Protein AF-A0AAN0S151-F1 (afdb_monomer_lite)

Secondary structure (DSSP, 8-state):
--TTTTTT--EEEEE-TTS-EEEEEEEE--TTSTT--EEEEEEEEE-TTS-EEEEE-HHHHHTT--SEEEEE-TTS-EEEEEETTTEEEEEEE-TTS-EEEEEEEE-TT---TT-EEEEEEE--TTS---EEEEEEEETTSPPEEEEEEEE----HHHHHTT-TTSEEEEEETTEEEEEEEE-TTS-EEEEEEEEBTTTTSTT------SS-HHHHHTTB-S--EEEEEEE-TTS-EEEEE-TTS-EEEEEE-TTS-EEEEEEE-TTS-EEEEEEEEEE-TTS-EEEEEETTS-EEEEEE-TTT--EEEEEEEE-TT-TT--EEEEEEEEEE-TT--EEEEEETTS--EEETTEEE-SEEEEEE-TT--EEEEEEEEETT--S--SSPPPPBSS---SGGGEEEEEEEEEE-TT--EEEEEEEETTTTEEEEEEEEEPSSSS-EEETTT-SSHHHHGGGB-TTSBBSEEETTEEEEE-TTS-EEEEEEE--TTSPPEEEEEEE-TTS-EEEEEEEEEETTEEEEEEEEEETTEEEEEEEETTEEEEEEEEEEES-TTSS-EEEEEEEE---TTS-TTEEEEEEE-TT--EEEEE-TTS-EEEEEEE-TTS-EEEEEES-HHHHTT--B-GGG-EE-TTSPEE-SS-EEETTTTEESB--TT-GGG-S-TTBSGGG-TTTEEESSSS-EEEHHHHHHHHHHHHHHHHHHHHHTTSGGGTTT-SSHHHHHHHHHHHHHHHHHHHPSPPHHHHHHHHHHHT--EEEEEEESS--EETTEEEEE-HHHHHHTT----GGGS-HHHHHHT--TTEEEEEEEETT-------TT-SEEEEEEGGGGTT-TTGGG-EEESS-TTSTTS--S-HHHHTTTS-HHHHHHHHH----SSGGGGEEETTTHHHHHHHHHHHHHTTS-HHHHHHHHT--SHHHHHHHHHHH---EEEEESEEEESSEEEEE------

Radius of gyration: 31.46 Å; chains: 1; bounding box: 88×95×75 Å

Organism: NCBI:txid158822

pLDDT: mean 91.07, std 9.54, range [28.38, 98.81]

Foldseek 3Di:
DPPLQQPPFDWDFDADPVRAGAWTWGWWDDPVGSVDIDIWIWGWDADPLRATAFTATRQQVVVVFTQWGFDADSVRHTQWIAGPQFGIKGWDADPVRHTAKIWGLAFSVGRQQFIKMKGWAFDDPVDPTHTAFIWIAGDVGDIATAKGFDADDDDPLCVVQVRHGHGQWIQHFFAIKGQPGADPLRAGFKIKDWGFVVSLDLVDTHGPDDDDVVVSVVRTDPDIWMKGFDADPNNHTAWIQGSQGKIKGFDADPVRATFFIWIADVVRDIFTQWPGWDADPLRHTAWTAGSLGKIWGWDADPVQRDTQWIWIWNPPPAPVHTATPWIWGFDADPVGATQKIATPSDDFAAEPNDTAGQMKGFDAISLRFTFKIKHKFFLQQADFDLDADAAAAPFDPHRHGMFMKMWGWDADSQRFTAKIWIDGPVSRRTDMWGWQAASRARQIDTVQVPVHNPCRCVQAGSRNFGQAPGVPWGWDADSLRATAKIFPADDVPDDTWMKGFDATNQQFTQKIWTWDDDPPWIKIWIWGDDVQWIWIWIDTHNRTQWTWIWGWADAQLPFIKIFIATPHNDDPPDDHRWIWTFDHDLLSFGAFIATSNRHTAWGWDADLLRGTRHTYGNDSVSSVPDQQGGSRFGQDPSSWTQQANWTDHSSSSWTSGFAPLAQPAHSRRTHDLSNRSVQWYDRHSHYIDRVSVVSVLVSLQVLQLVLQCLQCQAQQNPPQTRGLVSLAVLQVVLLVVLCVLQPPDDPLLVLLLVVLLPWWKKWKDAAADQQDDPLKGKFFFQVLCVVVVHDADPVPQDPNCCHHRSNRQWGKTFIATDPAPADQDDPRHFKMKIAGLVQCCPPSQLQSKKKQFAPLVPQQADDADLVLCVVQADPVLSVLNRPHGQDPGSSSRMHRPVCVSNSLSSSLSSSQVPGDPSSNCQQSVDDDSHSPRSSSNRRTGMMMIGGGMGMGNDMDMDGDDPPDD

InterPro domains:
  IPR022385 Rhs repeat-associated core [TIGR03696] (606-686)
  IPR041508 Toxin complex C-like repeat [PF18807] (430-472)
  IPR050708 Type VI secretion system VgrG/RHS [PTHR32305] (13-818)

Structure (mmCIF, N/CA/C/O backbone):
data_AF-A0AAN0S151-F1
#
_entry.id   AF-A0AAN0S151-F1
#
loop_
_atom_site.group_PDB
_atom_site.id
_atom_site.type_symbol
_atom_site.label_atom_id
_atom_site.label_alt_id
_atom_site.label_comp_id
_atom_site.label_asym_id
_atom_site.label_entity_id
_atom_site.label_seq_id
_atom_site.pdbx_PDB_ins_code
_atom_site.Cartn_x
_atom_site.Cartn_y
_atom_site.Cartn_z
_atom_site.occupancy
_atom_site.B_iso_or_equiv
_atom_site.auth_seq_id
_atom_site.auth_comp_id
_atom_site.auth_asym_id
_atom_site.auth_atom_id
_atom_site.pdbx_PDB_model_num
ATOM 1 N N . MET A 1 1 ? -12.070 -10.478 -29.473 1.00 49.94 1 MET A N 1
ATOM 2 C CA . MET A 1 1 ? -10.724 -9.866 -29.386 1.00 49.94 1 MET A CA 1
ATOM 3 C C . MET A 1 1 ? -9.960 -10.169 -30.658 1.00 49.94 1 MET A C 1
ATOM 5 O O . MET A 1 1 ? -9.960 -11.319 -31.079 1.00 49.94 1 MET A O 1
ATOM 9 N N . ASN A 1 2 ? -9.358 -9.164 -31.294 1.00 56.56 2 ASN A N 1
ATOM 10 C CA . ASN A 1 2 ? -8.598 -9.385 -32.519 1.00 56.56 2 ASN A CA 1
ATOM 11 C C . ASN A 1 2 ? -7.229 -9.981 -32.156 1.00 56.56 2 ASN A C 1
ATOM 13 O O . ASN A 1 2 ? -6.376 -9.272 -31.626 1.00 56.56 2 ASN A O 1
ATOM 17 N N . GLN A 1 3 ? -7.018 -11.280 -32.406 1.00 61.25 3 GLN A N 1
ATOM 18 C CA . GLN A 1 3 ? -5.728 -11.947 -32.161 1.00 61.25 3 GLN A CA 1
ATOM 19 C C . GLN A 1 3 ? -4.561 -11.237 -32.872 1.00 61.25 3 GLN A C 1
ATOM 21 O O . GLN A 1 3 ? -3.412 -11.365 -32.452 1.00 61.25 3 GLN A O 1
ATOM 26 N N . SER A 1 4 ? -4.846 -10.438 -33.908 1.00 78.25 4 SER A N 1
ATOM 27 C CA . SER A 1 4 ? -3.839 -9.628 -34.586 1.00 78.25 4 SER A CA 1
ATOM 28 C C . SER A 1 4 ? -3.209 -8.548 -33.695 1.00 78.25 4 SER A C 1
ATOM 30 O O . SER A 1 4 ? -2.043 -8.240 -33.912 1.00 78.25 4 SER A O 1
ATOM 32 N N . LEU A 1 5 ? -3.898 -8.005 -32.676 1.00 92.00 5 LEU A N 1
ATOM 33 C CA . LEU A 1 5 ? -3.388 -6.886 -31.861 1.00 92.00 5 LEU A CA 1
ATOM 34 C C . LEU A 1 5 ? -2.136 -7.267 -31.054 1.00 92.00 5 LEU A C 1
ATOM 36 O O . LEU A 1 5 ? -1.170 -6.515 -31.026 1.00 92.00 5 LEU A O 1
ATOM 40 N N . PHE A 1 6 ? -2.128 -8.453 -30.451 1.00 93.81 6 PHE A N 1
ATOM 41 C CA . PHE A 1 6 ? -1.025 -8.930 -29.603 1.00 93.81 6 PHE A CA 1
ATOM 42 C C . PHE A 1 6 ? -0.043 -9.845 -30.354 1.00 93.81 6 PHE A C 1
ATOM 44 O O . PHE A 1 6 ? 0.941 -10.338 -29.800 1.00 93.81 6 PHE A O 1
ATOM 51 N N . SER A 1 7 ? -0.304 -10.107 -31.638 1.00 93.56 7 SER A N 1
ATOM 52 C CA . SER A 1 7 ? 0.604 -10.891 -32.469 1.00 93.56 7 SER A CA 1
ATOM 53 C C . SER A 1 7 ? 1.933 -10.155 -32.632 1.00 93.56 7 SER A C 1
ATOM 55 O O . SER A 1 7 ? 1.964 -8.988 -33.043 1.00 93.56 7 SER A O 1
ATOM 57 N N . LYS A 1 8 ? 3.032 -10.860 -32.330 1.00 94.94 8 LYS A N 1
ATOM 58 C CA . LYS A 1 8 ? 4.410 -10.346 -32.381 1.00 94.94 8 LYS A CA 1
ATOM 59 C C . LYS A 1 8 ? 4.640 -9.114 -31.493 1.00 94.94 8 LYS A C 1
ATOM 61 O O . LYS A 1 8 ? 5.401 -8.231 -31.871 1.00 94.94 8 LYS A O 1
ATOM 66 N N . THR A 1 9 ? 4.029 -9.074 -30.307 1.00 94.69 9 THR A N 1
ATOM 67 C CA . THR A 1 9 ? 4.338 -8.064 -29.279 1.00 94.69 9 THR A CA 1
ATOM 68 C C . THR A 1 9 ? 4.950 -8.686 -28.011 1.00 94.69 9 THR A C 1
ATOM 70 O O . THR A 1 9 ? 4.350 -8.603 -26.938 1.00 94.69 9 THR A O 1
ATOM 73 N N . PRO A 1 10 ? 6.104 -9.383 -28.100 1.00 96.00 10 PRO A N 1
ATOM 74 C CA . PRO A 1 10 ? 6.757 -9.959 -26.926 1.00 96.00 10 PRO A CA 1
ATOM 75 C C . PRO A 1 10 ? 7.352 -8.874 -26.014 1.00 96.00 10 PRO A C 1
ATOM 77 O O . PRO A 1 10 ? 7.589 -7.748 -26.436 1.00 96.00 10 PRO A O 1
ATOM 80 N N . SER A 1 11 ? 7.663 -9.239 -24.772 1.00 92.56 11 SER A N 1
ATOM 81 C CA . SER A 1 11 ? 8.627 -8.492 -23.958 1.00 92.56 11 SER A CA 1
ATOM 82 C C . SER A 1 11 ? 9.990 -9.163 -24.115 1.00 92.56 11 SER A C 1
ATOM 84 O O . SER A 1 11 ? 10.084 -10.387 -23.984 1.00 92.56 11 SER A O 1
ATOM 86 N N . VAL A 1 12 ? 11.024 -8.394 -24.452 1.00 94.25 12 VAL A N 1
ATOM 87 C CA . VAL A 1 12 ? 12.365 -8.915 -24.753 1.00 94.25 12 VAL A CA 1
ATOM 88 C C . VAL A 1 12 ? 13.395 -8.248 -23.853 1.00 94.25 12 VAL A C 1
ATOM 90 O O . VAL A 1 12 ? 13.535 -7.028 -23.857 1.00 94.25 12 VAL A O 1
ATOM 93 N N . THR A 1 13 ? 14.169 -9.055 -23.131 1.00 95.25 13 THR A N 1
ATOM 94 C CA . THR A 1 13 ? 15.342 -8.591 -22.383 1.00 95.25 13 THR A CA 1
ATOM 95 C C . THR A 1 13 ? 16.601 -8.894 -23.186 1.00 95.25 13 THR A C 1
ATOM 97 O O . THR A 1 13 ? 16.861 -10.044 -23.536 1.00 95.25 13 THR A O 1
ATOM 100 N N . VAL A 1 14 ? 17.388 -7.861 -23.480 1.00 92.06 14 VAL A N 1
ATOM 101 C CA . VAL A 1 14 ? 18.674 -7.968 -24.178 1.00 92.06 14 VAL A CA 1
ATOM 102 C C . VAL A 1 14 ? 19.796 -7.887 -23.156 1.00 92.06 14 VAL A C 1
ATOM 104 O O . VAL A 1 14 ? 19.857 -6.934 -22.375 1.00 92.06 14 VAL A O 1
ATOM 107 N N . LEU A 1 15 ? 20.691 -8.871 -23.187 1.00 94.50 15 LEU A N 1
ATOM 108 C CA . LEU A 1 15 ? 21.815 -8.987 -22.261 1.00 94.50 15 LEU A CA 1
ATOM 109 C C . LEU A 1 15 ? 23.121 -8.486 -22.897 1.00 94.50 15 LEU A C 1
ATOM 111 O O . LEU A 1 15 ? 23.291 -8.570 -24.115 1.00 94.50 15 LEU A O 1
ATOM 115 N N . ASP A 1 16 ? 24.043 -7.977 -22.079 1.00 89.44 16 ASP A N 1
ATOM 116 C CA . ASP A 1 16 ? 25.441 -7.790 -22.481 1.00 89.44 16 ASP A CA 1
ATOM 117 C C . ASP A 1 16 ? 26.235 -9.110 -22.408 1.00 89.44 16 ASP A C 1
ATOM 119 O O . ASP A 1 16 ? 25.720 -10.166 -22.036 1.00 89.44 16 ASP A O 1
ATOM 123 N N . ASN A 1 17 ? 27.525 -9.056 -22.743 1.00 93.44 17 ASN A N 1
ATOM 124 C CA . ASN A 1 17 ? 28.439 -10.202 -22.680 1.00 93.44 17 ASN A CA 1
ATOM 125 C C . ASN A 1 17 ? 28.774 -10.673 -21.248 1.00 93.44 17 ASN A C 1
ATOM 127 O O . ASN A 1 17 ? 29.561 -11.604 -21.091 1.00 93.44 17 ASN A O 1
ATOM 131 N N . ARG A 1 18 ? 28.198 -10.046 -20.216 1.00 89.19 18 ARG A N 1
ATOM 132 C CA . ARG A 1 18 ? 28.325 -10.413 -18.798 1.00 89.19 18 ARG A CA 1
ATOM 133 C C . ARG A 1 18 ? 27.002 -10.924 -18.214 1.00 89.19 18 ARG A C 1
ATOM 135 O O . ARG A 1 18 ? 26.943 -11.217 -17.025 1.00 89.19 18 ARG A O 1
ATOM 142 N N . GLY A 1 19 ? 25.948 -11.033 -19.029 1.00 89.25 19 GLY A N 1
ATOM 143 C CA . GLY A 1 19 ? 24.621 -11.471 -18.592 1.00 89.25 19 GLY A CA 1
ATOM 144 C C . GLY A 1 19 ? 23.777 -10.376 -17.931 1.00 89.25 19 GLY A C 1
ATOM 145 O O . GLY A 1 19 ? 22.754 -10.688 -17.326 1.00 89.25 19 GLY A O 1
ATOM 146 N N . LEU A 1 20 ? 24.169 -9.102 -18.038 1.00 85.06 20 LEU A N 1
ATOM 147 C CA . LEU A 1 20 ? 23.431 -7.976 -17.461 1.00 85.06 20 LEU A CA 1
ATOM 148 C C . LEU A 1 20 ? 22.394 -7.438 -18.455 1.00 85.06 20 LEU A C 1
ATOM 150 O O . LEU A 1 20 ? 22.690 -7.262 -19.636 1.00 85.06 20 LEU A O 1
ATOM 154 N N . SER A 1 21 ? 21.182 -7.141 -17.979 1.00 92.94 21 SER A N 1
ATOM 155 C CA . SER A 1 21 ? 20.086 -6.589 -18.792 1.00 92.94 21 SER A CA 1
ATOM 156 C C . SER A 1 21 ? 20.398 -5.166 -19.252 1.00 92.94 21 SER A C 1
ATOM 158 O O . SER A 1 21 ? 20.270 -4.230 -18.481 1.00 92.94 21 SER A O 1
ATOM 160 N N . ILE A 1 22 ? 20.766 -4.962 -20.515 1.00 95.25 22 ILE A N 1
ATOM 161 C CA . ILE A 1 22 ? 21.084 -3.628 -21.058 1.00 95.25 22 ILE A CA 1
ATOM 162 C C . ILE A 1 22 ? 19.919 -2.978 -21.803 1.00 95.25 22 ILE A C 1
ATOM 164 O O . ILE A 1 22 ? 19.909 -1.756 -21.992 1.00 95.25 22 ILE A O 1
ATOM 168 N N . ARG A 1 23 ? 18.934 -3.768 -22.244 1.00 96.75 23 ARG A N 1
ATOM 169 C CA . ARG A 1 23 ? 17.694 -3.255 -22.838 1.00 96.75 23 ARG A CA 1
ATOM 170 C C . ARG A 1 23 ? 16.510 -4.114 -22.432 1.00 96.75 23 ARG A C 1
ATOM 172 O O . ARG A 1 23 ? 16.594 -5.335 -22.497 1.00 96.75 23 ARG A O 1
ATOM 179 N N . ASN A 1 24 ? 15.397 -3.460 -22.131 1.00 95.00 24 ASN A N 1
ATOM 180 C CA . ASN A 1 24 ? 14.082 -4.088 -22.118 1.00 95.00 24 ASN A CA 1
ATOM 181 C C . ASN A 1 24 ? 13.265 -3.482 -23.254 1.00 95.00 24 ASN A C 1
ATOM 183 O O . ASN A 1 24 ? 13.085 -2.265 -23.305 1.00 95.00 24 ASN A O 1
ATOM 187 N N . ILE A 1 25 ? 12.844 -4.330 -24.185 1.00 97.12 25 ILE A N 1
ATOM 188 C CA . ILE A 1 25 ? 12.118 -3.949 -25.391 1.00 97.12 25 ILE A CA 1
ATOM 189 C C . ILE A 1 25 ? 10.674 -4.416 -25.242 1.00 97.12 25 ILE A C 1
ATOM 191 O O . ILE A 1 25 ? 10.410 -5.590 -24.974 1.00 97.12 25 ILE A O 1
ATOM 195 N N . GLU A 1 26 ? 9.751 -3.485 -25.431 1.00 97.06 26 GLU A N 1
ATOM 196 C CA . GLU A 1 26 ? 8.318 -3.727 -25.493 1.00 97.06 26 GLU A CA 1
ATOM 197 C C . GLU A 1 26 ? 7.779 -3.231 -26.839 1.00 97.06 26 GLU A C 1
ATOM 199 O O . GLU A 1 26 ? 8.254 -2.236 -27.383 1.00 97.06 26 GLU A O 1
ATOM 204 N N . TYR A 1 27 ? 6.773 -3.910 -27.383 1.00 97.50 27 TYR A N 1
ATOM 205 C CA . TYR A 1 27 ? 6.171 -3.553 -28.667 1.00 97.50 27 TYR A CA 1
ATOM 206 C C . TYR A 1 27 ? 4.757 -3.036 -28.438 1.00 97.50 27 TYR A C 1
ATOM 208 O O . TYR A 1 27 ? 3.852 -3.803 -28.098 1.00 97.50 27 TYR A O 1
ATOM 216 N N . HIS A 1 28 ? 4.576 -1.731 -28.615 1.00 97.56 28 HIS A N 1
ATOM 217 C CA . HIS A 1 28 ? 3.313 -1.035 -28.424 1.00 97.56 28 HIS A CA 1
ATOM 218 C C . HIS A 1 28 ? 2.495 -1.004 -29.721 1.00 97.56 28 HIS A C 1
ATOM 220 O O . HIS A 1 28 ? 2.986 -0.607 -30.776 1.00 97.56 28 HIS A O 1
ATOM 226 N N . ARG A 1 29 ? 1.219 -1.372 -29.632 1.00 97.44 29 ARG A N 1
ATOM 227 C CA . ARG A 1 29 ? 0.235 -1.298 -30.709 1.00 97.44 29 ARG A CA 1
ATOM 228 C C . ARG A 1 29 ? -1.111 -0.901 -30.119 1.00 97.44 29 ARG A C 1
ATOM 230 O O . ARG A 1 29 ? -1.569 -1.515 -29.155 1.00 97.44 29 ARG A O 1
ATOM 237 N N . HIS A 1 30 ? -1.737 0.108 -30.712 1.00 96.94 30 HIS A N 1
ATOM 238 C CA . HIS A 1 30 ? -3.054 0.589 -30.306 1.00 96.94 30 HIS A CA 1
ATOM 239 C C . HIS A 1 30 ? -4.153 -0.151 -31.095 1.00 96.94 30 HIS A C 1
ATOM 241 O O . HIS A 1 30 ? -3.960 -0.399 -32.289 1.00 96.94 30 HIS A O 1
ATOM 247 N N . PRO A 1 31 ? -5.305 -0.502 -30.490 1.00 95.69 31 PRO A N 1
ATOM 248 C CA . PRO A 1 31 ? -6.396 -1.188 -31.192 1.00 95.69 31 PRO A CA 1
ATOM 249 C C . PRO A 1 31 ? -6.951 -0.410 -32.394 1.00 95.69 31 PRO A C 1
ATOM 251 O O . PRO A 1 31 ? -7.326 -1.038 -33.380 1.00 95.69 31 PRO A O 1
ATOM 254 N N . ASP A 1 32 ? -6.943 0.926 -32.348 1.00 94.38 32 ASP A N 1
ATOM 255 C CA . ASP A 1 32 ? -7.382 1.778 -33.471 1.00 94.38 32 ASP A CA 1
ATOM 256 C C . ASP A 1 32 ? -6.377 1.821 -34.637 1.00 94.38 32 ASP A C 1
ATOM 258 O O . ASP A 1 32 ? -6.736 2.174 -35.758 1.00 94.38 32 ASP A O 1
ATOM 262 N N . THR A 1 33 ? -5.111 1.457 -34.401 1.00 93.25 33 THR A N 1
ATOM 263 C CA . THR A 1 33 ? -4.047 1.421 -35.419 1.00 93.25 33 THR A CA 1
ATOM 264 C C . THR A 1 33 ? -3.310 0.074 -35.399 1.00 93.25 33 THR A C 1
ATOM 266 O O . THR A 1 33 ? -2.092 0.014 -35.211 1.00 93.25 33 THR A O 1
ATOM 269 N N . PRO A 1 34 ? -4.016 -1.050 -35.638 1.00 91.19 34 PRO A N 1
ATOM 270 C CA . PRO A 1 34 ? -3.492 -2.400 -35.417 1.00 91.19 34 PRO A CA 1
ATOM 271 C C . PRO A 1 34 ? -2.396 -2.816 -36.417 1.00 91.19 34 PRO A C 1
ATOM 273 O O . PRO A 1 34 ? -1.811 -3.889 -36.291 1.00 91.19 34 PRO A O 1
ATOM 276 N N . THR A 1 35 ? -2.107 -1.994 -37.425 1.00 90.88 35 THR A N 1
ATOM 277 C CA . THR A 1 35 ? -1.014 -2.202 -38.385 1.00 90.8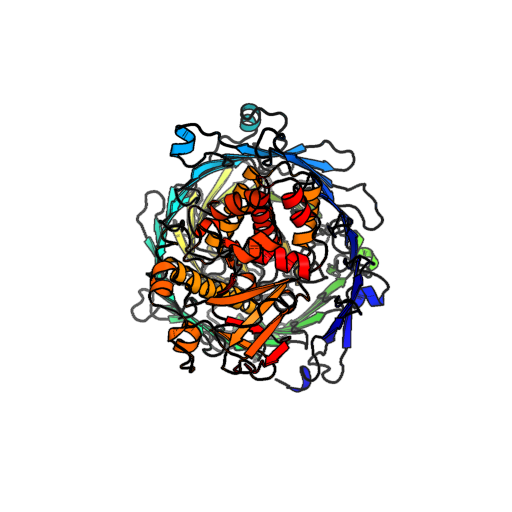8 35 THR A CA 1
ATOM 278 C C . THR A 1 35 ? 0.277 -1.485 -37.987 1.00 90.88 35 THR A C 1
ATOM 280 O O . THR A 1 35 ? 1.332 -1.790 -38.537 1.00 90.88 35 THR A O 1
ATOM 283 N N . THR A 1 36 ? 0.224 -0.554 -37.030 1.00 94.25 36 THR A N 1
ATOM 284 C CA . THR A 1 36 ? 1.372 0.254 -36.602 1.00 94.25 36 THR A CA 1
ATOM 285 C C . THR A 1 36 ? 1.908 -0.274 -35.279 1.00 94.25 36 THR A C 1
ATOM 287 O O . THR A 1 36 ? 1.196 -0.298 -34.282 1.00 94.25 36 THR A O 1
ATOM 290 N N . THR A 1 37 ? 3.173 -0.695 -35.255 1.00 96.50 37 THR A N 1
ATOM 291 C CA . THR A 1 37 ? 3.836 -1.168 -34.030 1.00 96.50 37 THR A CA 1
ATOM 292 C C . THR A 1 37 ? 5.001 -0.248 -33.701 1.00 96.50 37 THR A C 1
ATOM 294 O O . THR A 1 37 ? 5.892 -0.082 -34.528 1.00 96.50 37 THR A O 1
ATOM 297 N N . ASP A 1 38 ? 4.981 0.338 -32.508 1.00 96.38 38 ASP A N 1
ATOM 298 C CA . ASP A 1 38 ? 6.053 1.173 -31.969 1.00 96.38 38 ASP A CA 1
ATOM 299 C C . ASP A 1 38 ? 6.969 0.329 -31.072 1.00 96.38 38 ASP A C 1
ATOM 301 O O . ASP A 1 38 ? 6.501 -0.366 -30.166 1.00 96.38 38 ASP A O 1
ATOM 305 N N . GLU A 1 39 ? 8.273 0.371 -31.331 1.00 97.62 39 GLU A N 1
ATOM 306 C CA . GLU A 1 39 ? 9.276 -0.330 -30.531 1.00 97.62 39 GLU A CA 1
ATOM 307 C C . GLU A 1 39 ? 9.744 0.575 -29.385 1.00 97.62 39 GLU A C 1
ATOM 309 O O . GLU A 1 39 ? 10.387 1.607 -29.587 1.00 97.62 39 GLU A O 1
ATOM 314 N N . ARG A 1 40 ? 9.438 0.173 -28.152 1.00 97.31 40 ARG A N 1
ATOM 315 C CA . ARG A 1 40 ? 9.747 0.921 -26.934 1.00 97.31 40 ARG A CA 1
ATOM 316 C C . ARG A 1 40 ? 10.913 0.273 -26.206 1.00 97.31 40 ARG A C 1
ATOM 318 O O . ARG A 1 40 ? 10.785 -0.807 -25.639 1.00 97.31 40 ARG A O 1
ATOM 325 N N . ILE A 1 41 ? 12.058 0.950 -26.208 1.00 97.94 41 ILE A N 1
ATOM 326 C CA . ILE A 1 41 ? 13.301 0.436 -25.628 1.00 97.94 41 ILE A CA 1
ATOM 327 C C . ILE A 1 41 ? 13.643 1.210 -24.356 1.00 97.94 41 ILE A C 1
ATOM 329 O O . ILE A 1 41 ? 14.039 2.371 -24.420 1.00 97.94 41 ILE A O 1
ATOM 333 N N . THR A 1 42 ? 13.559 0.539 -23.211 1.00 97.44 42 THR A N 1
ATOM 334 C CA . THR A 1 42 ? 14.163 1.010 -21.959 1.00 97.44 42 THR A CA 1
ATOM 335 C C . THR A 1 42 ? 15.634 0.610 -21.946 1.00 97.44 42 THR A C 1
ATOM 337 O O . THR A 1 42 ? 15.947 -0.567 -22.139 1.00 97.44 42 THR A O 1
ATOM 340 N N . ARG A 1 43 ? 16.549 1.557 -21.720 1.00 97.94 43 ARG A N 1
ATOM 341 C CA . ARG A 1 43 ? 18.003 1.315 -21.757 1.00 97.94 43 ARG A CA 1
ATOM 342 C C . ARG A 1 43 ? 18.623 1.365 -20.370 1.00 97.94 43 ARG A C 1
ATOM 344 O O . ARG A 1 43 ? 18.303 2.238 -19.567 1.00 97.94 43 ARG A O 1
ATOM 351 N N . GLN A 1 44 ? 19.555 0.451 -20.127 1.00 97.00 44 GLN A N 1
ATOM 352 C CA . GLN A 1 44 ? 20.307 0.321 -18.883 1.00 97.00 44 GLN A CA 1
ATOM 353 C C . GLN A 1 44 ? 21.807 0.294 -19.193 1.00 97.00 44 GLN A C 1
ATOM 355 O O . GLN A 1 44 ? 22.239 -0.266 -20.203 1.00 97.00 44 GLN A O 1
ATOM 360 N N . ARG A 1 45 ? 22.616 0.938 -18.349 1.00 96.81 45 ARG A N 1
ATOM 361 C CA . ARG A 1 45 ? 24.083 0.919 -18.448 1.00 96.81 45 ARG A CA 1
ATOM 362 C C . ARG A 1 45 ? 24.694 0.511 -17.122 1.00 96.81 45 ARG A C 1
ATOM 364 O O . ARG A 1 45 ? 24.169 0.868 -16.073 1.00 96.81 45 ARG A O 1
ATOM 371 N N . TYR A 1 46 ? 25.827 -0.177 -17.197 1.00 96.50 46 TYR A N 1
ATOM 372 C CA . TYR A 1 46 ? 26.541 -0.708 -16.043 1.00 96.50 46 TYR A CA 1
ATOM 373 C C . TYR A 1 46 ? 28.000 -0.260 -16.062 1.00 96.50 46 TYR A C 1
ATOM 375 O O . TYR A 1 46 ? 28.576 -0.063 -17.134 1.00 96.50 46 TYR A O 1
ATOM 383 N N . ASN A 1 47 ? 28.606 -0.117 -14.887 1.00 93.19 47 ASN A N 1
ATOM 384 C CA . ASN A 1 47 ? 30.042 0.136 -14.752 1.00 93.19 47 ASN A CA 1
ATOM 385 C C . ASN A 1 47 ? 30.869 -1.159 -14.971 1.00 93.19 47 ASN A C 1
ATOM 387 O O . ASN A 1 47 ? 30.293 -2.241 -15.153 1.00 93.19 47 ASN A O 1
ATOM 391 N N . PRO A 1 48 ? 32.218 -1.088 -14.958 1.00 94.19 48 PRO A N 1
ATOM 392 C CA . PRO A 1 48 ? 33.071 -2.277 -15.058 1.00 94.19 48 PRO A CA 1
ATOM 393 C C . PRO A 1 48 ? 32.826 -3.319 -13.956 1.00 94.19 48 PRO A C 1
ATOM 395 O O . PRO A 1 48 ? 32.914 -4.510 -14.235 1.00 94.19 48 PRO A O 1
ATOM 398 N N . GLY A 1 49 ? 32.439 -2.883 -12.749 1.00 88.81 49 GLY A N 1
ATOM 399 C CA . GLY A 1 49 ? 32.070 -3.753 -11.624 1.00 88.81 49 GLY A CA 1
ATOM 400 C C . GLY A 1 49 ? 30.712 -4.456 -11.766 1.00 88.81 49 GLY A C 1
ATOM 401 O O . GLY A 1 49 ? 30.360 -5.261 -10.915 1.00 88.81 49 GLY A O 1
ATOM 402 N N . GLY A 1 50 ? 29.953 -4.178 -12.832 1.00 92.44 50 GLY A N 1
ATOM 403 C CA . GLY A 1 50 ? 28.652 -4.802 -13.090 1.00 92.44 50 GLY A CA 1
ATOM 404 C C . GLY A 1 50 ? 27.471 -4.142 -12.374 1.00 92.44 50 GLY A C 1
ATOM 405 O O . GLY A 1 50 ? 26.370 -4.683 -12.401 1.00 92.44 50 GLY A O 1
ATOM 406 N N . PHE A 1 51 ? 27.659 -2.962 -11.775 1.00 93.94 51 PHE A N 1
ATOM 407 C CA . PHE A 1 51 ? 26.594 -2.222 -11.094 1.00 93.94 51 PHE A CA 1
ATOM 408 C C . PHE A 1 51 ? 25.912 -1.223 -12.029 1.00 93.94 51 PHE A C 1
ATOM 410 O O . PHE A 1 51 ? 26.567 -0.587 -12.860 1.00 93.94 51 PHE A O 1
ATOM 417 N N . LEU A 1 52 ? 24.588 -1.099 -11.901 1.00 93.25 52 LEU A N 1
ATOM 418 C CA . LEU A 1 52 ? 23.760 -0.211 -12.717 1.00 93.25 52 LEU A CA 1
ATOM 419 C C . LEU A 1 52 ? 24.160 1.248 -12.471 1.00 93.25 52 LEU A C 1
ATOM 421 O O . LEU A 1 52 ? 24.163 1.707 -11.336 1.00 93.25 52 LEU A O 1
ATOM 425 N N . THR A 1 53 ? 24.461 1.991 -13.533 1.00 96.44 53 THR A N 1
ATOM 426 C CA . THR A 1 53 ? 24.848 3.409 -13.465 1.00 96.44 53 THR A CA 1
ATOM 427 C C . THR A 1 53 ? 23.841 4.338 -14.106 1.00 96.44 53 THR A C 1
ATOM 429 O O . THR A 1 53 ? 23.785 5.504 -13.731 1.00 96.44 53 THR A O 1
ATOM 432 N N . ARG A 1 54 ? 23.052 3.864 -15.075 1.00 97.12 54 ARG A N 1
ATOM 433 C CA . ARG A 1 54 ? 22.083 4.697 -15.794 1.00 97.12 54 ARG A CA 1
ATOM 434 C C . ARG A 1 54 ? 20.877 3.879 -16.228 1.00 97.12 54 ARG A C 1
ATOM 436 O O . ARG A 1 54 ? 21.051 2.761 -16.707 1.00 97.12 54 ARG A O 1
ATOM 443 N N . SER A 1 55 ? 19.685 4.456 -16.112 1.00 97.44 55 SER A N 1
ATOM 444 C CA . SER A 1 55 ? 18.446 3.922 -16.693 1.00 97.44 55 SER A CA 1
ATOM 445 C C . SER A 1 55 ? 17.658 5.021 -17.396 1.00 97.44 55 SER A C 1
ATOM 447 O O . SER A 1 55 ? 17.550 6.129 -16.869 1.00 97.44 55 SER A O 1
ATOM 449 N N . ALA A 1 56 ? 17.110 4.720 -18.571 1.00 98.12 56 ALA A N 1
ATOM 450 C CA . ALA A 1 56 ? 16.314 5.654 -19.360 1.00 98.12 56 ALA A CA 1
ATOM 451 C C . ALA A 1 56 ? 15.102 4.956 -19.992 1.00 98.12 56 ALA A C 1
ATOM 453 O O . ALA A 1 56 ? 15.242 3.885 -20.586 1.00 98.12 56 ALA A O 1
ATOM 454 N N . ASP A 1 57 ? 13.928 5.566 -19.852 1.00 97.88 57 ASP A N 1
ATOM 455 C CA . ASP A 1 57 ? 12.703 5.181 -20.539 1.00 97.88 57 ASP A CA 1
ATOM 456 C C . ASP A 1 57 ? 12.784 5.554 -22.035 1.00 97.88 57 ASP A C 1
ATOM 458 O O . ASP A 1 57 ? 13.624 6.374 -22.425 1.00 97.88 57 ASP A O 1
ATOM 462 N N . PRO A 1 58 ? 11.933 4.970 -22.897 1.00 98.12 58 PRO A N 1
ATOM 463 C CA . PRO A 1 58 ? 12.020 5.180 -24.341 1.00 98.12 58 PRO A CA 1
ATOM 464 C C . PRO A 1 58 ? 11.870 6.645 -24.783 1.00 98.12 58 PRO A C 1
ATOM 466 O O . PRO A 1 58 ? 12.414 7.029 -25.820 1.00 98.12 58 PRO A O 1
ATOM 469 N N . ARG A 1 59 ? 11.125 7.469 -24.033 1.00 98.25 59 ARG A N 1
ATOM 470 C CA . ARG A 1 59 ? 10.878 8.879 -24.359 1.00 98.25 59 ARG A CA 1
ATOM 471 C C . ARG A 1 59 ? 12.093 9.732 -24.009 1.00 98.25 59 ARG A C 1
ATOM 473 O O . ARG A 1 59 ? 12.569 10.478 -24.862 1.00 98.25 59 ARG A O 1
ATOM 480 N N . LEU A 1 60 ? 12.604 9.603 -22.787 1.00 97.88 60 LEU A N 1
ATOM 481 C CA . LEU A 1 60 ? 13.752 10.383 -22.326 1.00 97.88 60 LEU A CA 1
ATOM 482 C C . LEU A 1 60 ? 15.053 9.939 -22.993 1.00 97.88 60 LEU A C 1
ATOM 484 O O . LEU A 1 60 ? 15.876 10.787 -23.328 1.00 97.88 60 LEU A O 1
ATOM 488 N N . ASP A 1 61 ? 15.219 8.647 -23.280 1.00 97.19 61 ASP A N 1
ATOM 489 C CA . ASP A 1 61 ? 16.383 8.163 -24.026 1.00 97.19 61 ASP A CA 1
ATOM 490 C C . ASP A 1 61 ? 16.439 8.744 -25.447 1.00 97.19 61 ASP A C 1
ATOM 492 O O . ASP A 1 61 ? 17.499 9.185 -25.892 1.00 97.19 61 ASP A O 1
ATOM 496 N N . LYS A 1 62 ? 15.288 8.841 -26.135 1.00 96.19 62 LYS A N 1
ATOM 497 C CA . LYS A 1 62 ? 15.188 9.495 -27.452 1.00 96.19 62 LYS A CA 1
ATOM 498 C C . LYS A 1 62 ? 15.548 10.984 -27.392 1.00 96.19 62 LYS A C 1
ATOM 500 O O . LYS A 1 62 ? 16.071 11.515 -28.367 1.00 96.19 62 LYS A O 1
ATOM 505 N N . ALA A 1 63 ? 15.308 11.637 -26.255 1.00 96.00 63 ALA A N 1
ATOM 506 C CA . ALA A 1 63 ? 15.727 13.012 -25.985 1.00 96.00 63 ALA A CA 1
ATOM 507 C C . ALA A 1 63 ? 17.195 13.129 -25.508 1.00 96.00 63 ALA A C 1
ATOM 509 O O . ALA A 1 63 ? 17.655 14.224 -25.196 1.00 96.00 63 ALA A O 1
ATOM 510 N N . GLY A 1 64 ? 17.944 12.022 -25.428 1.00 96.38 64 GLY A N 1
ATOM 511 C CA . GLY A 1 64 ? 19.325 11.991 -24.933 1.00 96.38 64 GLY A CA 1
ATOM 512 C C . GLY A 1 64 ? 19.459 12.034 -23.404 1.00 96.38 64 GLY A C 1
ATOM 513 O O . GLY A 1 64 ? 20.577 12.022 -22.881 1.00 96.38 64 GLY A O 1
ATOM 514 N N . LEU A 1 65 ? 18.344 12.027 -22.674 1.00 96.25 65 LEU A N 1
ATOM 515 C CA . LEU A 1 65 ? 18.264 12.143 -21.219 1.00 96.25 65 LEU A CA 1
ATOM 516 C C . LEU A 1 65 ? 18.233 10.768 -20.534 1.00 96.25 65 LEU A C 1
ATOM 518 O O . LEU A 1 65 ? 18.218 9.718 -21.174 1.00 96.25 65 LEU A O 1
ATOM 522 N N . ALA A 1 66 ? 18.326 10.741 -19.207 1.00 96.25 66 ALA A N 1
ATOM 523 C CA . ALA A 1 66 ? 18.123 9.528 -18.414 1.00 96.25 66 ALA A CA 1
ATOM 524 C C . ALA A 1 66 ? 17.167 9.797 -17.271 1.00 96.25 66 ALA A C 1
ATOM 526 O O . ALA A 1 66 ? 17.242 10.857 -16.664 1.00 96.25 66 ALA A O 1
ATOM 527 N N . ASN A 1 67 ? 16.358 8.798 -16.932 1.00 97.88 67 ASN A N 1
ATOM 528 C CA . ASN A 1 67 ? 15.507 8.849 -15.754 1.00 97.88 67 ASN A CA 1
ATOM 529 C C . ASN A 1 67 ? 16.345 8.831 -14.487 1.00 97.88 67 ASN A C 1
ATOM 531 O O . ASN A 1 67 ? 16.076 9.617 -13.591 1.00 97.88 67 ASN A O 1
ATOM 535 N N . PHE A 1 68 ? 17.342 7.940 -14.429 1.00 97.19 68 PHE A N 1
ATOM 536 C CA . PHE A 1 68 ? 18.186 7.752 -13.256 1.00 97.19 68 PHE A CA 1
ATOM 537 C C . PHE A 1 68 ? 19.659 7.621 -13.609 1.00 97.19 68 PHE A C 1
ATOM 539 O O . PHE A 1 68 ? 20.020 6.958 -14.585 1.00 97.19 68 PHE A O 1
ATOM 546 N N . THR A 1 69 ? 20.497 8.191 -12.746 1.00 97.06 69 THR A N 1
ATOM 547 C CA . THR A 1 69 ? 21.941 7.962 -12.691 1.00 97.06 69 THR A CA 1
ATOM 548 C C . THR A 1 69 ? 22.343 7.562 -11.274 1.00 97.06 69 THR A C 1
ATOM 550 O O . THR A 1 69 ? 21.890 8.176 -10.309 1.00 97.06 69 THR A O 1
ATOM 553 N N . TYR A 1 70 ? 23.208 6.559 -11.143 1.00 96.25 70 TYR A N 1
ATOM 554 C CA . TYR A 1 70 ? 23.635 6.011 -9.857 1.00 96.25 70 TYR A CA 1
ATOM 555 C C . TYR A 1 70 ? 25.150 6.090 -9.692 1.00 96.25 70 TYR A C 1
ATOM 557 O O . TYR A 1 70 ? 25.907 5.859 -10.638 1.00 96.25 70 TYR A O 1
ATOM 565 N N . ILE A 1 71 ? 25.582 6.376 -8.467 1.00 96.56 71 ILE A N 1
ATOM 566 C CA . ILE A 1 71 ? 26.958 6.186 -8.008 1.00 96.56 71 ILE A CA 1
ATOM 567 C C . ILE A 1 71 ? 26.914 5.190 -6.860 1.00 96.56 71 ILE A C 1
ATOM 569 O O . ILE A 1 71 ? 26.166 5.387 -5.900 1.00 96.56 71 ILE A O 1
ATOM 573 N N . THR A 1 72 ? 27.719 4.139 -6.965 1.00 95.25 72 THR A N 1
ATOM 574 C CA . THR A 1 72 ? 27.826 3.094 -5.950 1.00 95.25 72 THR A CA 1
ATOM 575 C C . THR A 1 72 ? 29.163 3.160 -5.226 1.00 95.25 72 THR A C 1
ATOM 577 O O . THR A 1 72 ? 30.127 3.734 -5.738 1.00 95.25 72 THR A O 1
ATOM 580 N N . ASP A 1 73 ? 29.238 2.530 -4.059 1.00 91.31 73 ASP A N 1
ATOM 581 C CA . ASP A 1 73 ? 30.516 2.096 -3.504 1.00 91.31 73 ASP A CA 1
ATOM 582 C C . ASP A 1 73 ? 31.092 0.912 -4.315 1.00 91.31 73 ASP A C 1
ATOM 584 O O . ASP A 1 73 ? 30.534 0.482 -5.334 1.00 91.31 73 ASP A O 1
ATOM 588 N N . LEU A 1 74 ? 32.233 0.383 -3.867 1.00 93.44 74 LEU A N 1
ATOM 589 C CA . LEU A 1 74 ? 32.899 -0.755 -4.509 1.00 93.44 74 LEU A CA 1
ATOM 590 C C . LEU A 1 74 ? 32.140 -2.083 -4.341 1.00 93.44 74 LEU A C 1
ATOM 592 O O . LEU A 1 74 ? 32.400 -3.019 -5.094 1.00 93.44 74 LEU A O 1
ATOM 596 N N . ALA A 1 75 ? 31.222 -2.170 -3.375 1.00 88.69 75 ALA A N 1
ATOM 597 C CA . ALA A 1 75 ? 30.384 -3.340 -3.124 1.00 88.69 75 ALA A CA 1
ATOM 598 C C . ALA A 1 75 ? 29.046 -3.289 -3.886 1.00 88.69 75 ALA A C 1
ATOM 600 O O . ALA A 1 75 ? 28.318 -4.279 -3.908 1.00 88.69 75 ALA A O 1
ATOM 601 N N . GLY A 1 76 ? 28.735 -2.161 -4.534 1.00 87.38 76 GLY A N 1
ATOM 602 C CA . GLY A 1 76 ? 27.515 -1.961 -5.311 1.00 87.38 76 GLY A CA 1
ATOM 603 C C . GLY A 1 76 ? 26.379 -1.285 -4.548 1.00 87.38 76 GLY A C 1
ATOM 604 O O . GLY A 1 76 ? 25.302 -1.108 -5.118 1.00 87.38 76 GLY A O 1
ATOM 605 N N . ASN A 1 77 ? 26.593 -0.860 -3.299 1.00 89.88 77 ASN A N 1
ATOM 606 C CA . ASN A 1 77 ? 25.589 -0.096 -2.561 1.00 89.88 77 ASN A CA 1
ATOM 607 C C . ASN A 1 77 ? 25.477 1.306 -3.163 1.00 89.88 77 ASN A C 1
ATOM 609 O O . ASN A 1 77 ? 26.485 1.978 -3.383 1.00 89.88 77 ASN A O 1
ATOM 613 N N . VAL A 1 78 ? 24.255 1.765 -3.433 1.00 91.44 78 VAL A N 1
ATOM 614 C CA . VAL A 1 78 ? 24.014 3.085 -4.030 1.00 91.44 78 VAL A CA 1
ATOM 615 C C . VAL A 1 78 ? 24.285 4.179 -2.996 1.00 91.44 78 VAL A C 1
ATOM 617 O O . VAL A 1 78 ? 23.546 4.321 -2.029 1.00 91.44 78 VAL A O 1
ATOM 620 N N . LEU A 1 79 ? 25.324 4.981 -3.235 1.00 95.19 79 LEU A N 1
ATOM 621 C CA . LEU A 1 79 ? 25.673 6.146 -2.417 1.00 95.19 79 LEU A CA 1
ATOM 622 C C . LEU A 1 79 ? 24.935 7.404 -2.874 1.00 95.19 79 LEU A C 1
ATOM 624 O O . LEU A 1 79 ? 24.611 8.271 -2.065 1.00 95.19 79 LEU A O 1
ATOM 628 N N . ARG A 1 80 ? 24.686 7.521 -4.183 1.00 96.56 80 ARG A N 1
ATOM 629 C CA . ARG A 1 80 ? 23.925 8.623 -4.778 1.00 96.56 80 ARG A CA 1
ATOM 630 C C . ARG A 1 80 ? 23.009 8.102 -5.871 1.00 96.56 80 ARG A C 1
ATOM 632 O O . ARG A 1 80 ? 23.481 7.438 -6.794 1.00 96.56 80 ARG A O 1
ATOM 639 N N . ALA A 1 81 ? 21.739 8.479 -5.813 1.00 95.56 81 ALA A N 1
ATOM 640 C CA . ALA A 1 81 ? 20.793 8.307 -6.904 1.00 95.56 81 ALA A CA 1
ATOM 641 C C . ALA A 1 81 ? 20.328 9.686 -7.373 1.00 95.56 81 ALA A C 1
ATOM 643 O O . ALA A 1 81 ? 19.909 10.511 -6.574 1.00 95.56 81 ALA A O 1
ATOM 644 N N . GLN A 1 82 ? 20.422 9.948 -8.668 1.00 97.00 82 GLN A N 1
ATOM 645 C CA . GLN A 1 82 ? 19.931 11.171 -9.287 1.00 97.00 82 GLN A CA 1
ATOM 646 C C . GLN A 1 82 ? 18.807 10.796 -10.239 1.00 97.00 82 GLN A C 1
ATOM 648 O O . GLN A 1 82 ? 19.076 10.188 -11.276 1.00 97.00 82 GLN A O 1
ATOM 653 N N . GLY A 1 83 ? 17.573 11.125 -9.871 1.00 96.62 83 GLY A N 1
ATOM 654 C CA . GLY A 1 83 ? 16.379 10.901 -10.668 1.00 96.62 83 GLY A CA 1
ATOM 655 C C . GLY A 1 83 ? 15.783 12.201 -11.205 1.00 96.62 83 GLY A C 1
ATOM 656 O O . GLY A 1 83 ? 15.763 13.221 -10.521 1.00 96.62 83 GLY A O 1
ATOM 657 N N . VAL A 1 84 ? 15.259 12.175 -12.429 1.00 96.69 84 VAL A N 1
ATOM 658 C CA . VAL A 1 84 ? 14.551 13.336 -13.014 1.00 96.69 84 VAL A CA 1
ATOM 659 C C . VAL A 1 84 ? 13.192 13.584 -12.358 1.00 96.69 84 VAL A C 1
ATOM 661 O O . VAL A 1 84 ? 12.707 14.712 -12.334 1.00 96.69 84 VAL A O 1
ATOM 664 N N . ASP A 1 85 ? 12.588 12.535 -11.798 1.00 97.25 85 ASP A N 1
ATOM 665 C CA . ASP A 1 85 ? 11.275 12.603 -11.160 1.00 97.25 85 ASP A CA 1
ATOM 666 C C . ASP A 1 85 ? 11.397 13.036 -9.692 1.00 97.25 85 ASP A C 1
ATOM 668 O O . ASP A 1 85 ? 10.693 13.955 -9.268 1.00 97.25 85 ASP A O 1
ATOM 672 N N . ASN A 1 86 ? 12.329 12.431 -8.944 1.00 95.31 86 ASN A N 1
ATOM 673 C CA . ASN A 1 86 ? 12.484 12.562 -7.488 1.00 95.31 86 ASN A CA 1
ATOM 674 C C . ASN A 1 86 ? 13.764 13.292 -7.027 1.00 95.31 86 ASN A C 1
ATOM 676 O O . ASN A 1 86 ? 14.080 13.282 -5.837 1.00 95.31 86 ASN A O 1
ATOM 680 N N . GLY A 1 87 ? 14.501 13.918 -7.946 1.00 95.19 87 GLY A N 1
ATOM 681 C CA . GLY A 1 87 ? 15.701 14.691 -7.630 1.00 95.19 87 GLY A CA 1
ATOM 682 C C . GLY A 1 87 ? 16.899 13.827 -7.239 1.00 95.19 87 GLY A C 1
ATOM 683 O O . GLY A 1 87 ? 16.997 12.649 -7.584 1.00 95.19 87 GLY A O 1
ATOM 684 N N . THR A 1 88 ? 17.855 14.431 -6.538 1.00 96.56 88 THR A N 1
ATOM 685 C CA . THR A 1 88 ? 19.068 13.745 -6.083 1.00 96.56 88 THR A CA 1
ATOM 686 C C . THR A 1 88 ? 18.939 13.327 -4.623 1.00 96.56 88 THR A C 1
ATOM 688 O O . THR A 1 88 ? 18.659 14.151 -3.752 1.00 96.56 88 THR A O 1
ATOM 691 N N . THR A 1 89 ? 19.224 12.055 -4.351 1.00 95.06 89 THR A N 1
ATOM 692 C CA . THR A 1 89 ? 19.388 11.510 -3.006 1.00 95.06 89 THR A CA 1
ATOM 693 C C . THR A 1 89 ? 20.817 11.028 -2.782 1.00 95.06 89 THR A C 1
ATOM 695 O O . THR A 1 89 ? 21.496 10.555 -3.698 1.00 95.06 89 THR A O 1
ATOM 698 N N . VAL A 1 90 ? 21.288 11.167 -1.547 1.00 95.38 90 VAL A N 1
ATOM 699 C CA . VAL A 1 90 ? 22.577 10.661 -1.068 1.00 95.38 90 VAL A CA 1
ATOM 700 C C . VAL A 1 90 ? 22.312 9.826 0.173 1.00 95.38 90 VAL A C 1
ATOM 702 O O . VAL A 1 90 ? 21.530 10.224 1.032 1.00 95.38 90 VAL A O 1
ATOM 705 N N . THR A 1 91 ? 22.938 8.664 0.290 1.00 93.81 91 THR A N 1
ATOM 706 C CA . THR A 1 91 ? 22.789 7.798 1.463 1.00 93.81 91 THR A CA 1
ATOM 707 C C . THR A 1 91 ? 24.126 7.173 1.807 1.00 93.81 91 THR A C 1
ATOM 709 O O . THR A 1 91 ? 24.874 6.757 0.926 1.00 93.81 91 THR A O 1
ATOM 712 N N . LEU A 1 92 ? 24.428 7.123 3.099 1.00 96.25 92 LEU A N 1
ATOM 713 C CA . LEU A 1 92 ? 25.587 6.424 3.620 1.00 96.25 92 LEU A CA 1
ATOM 714 C C . LEU A 1 92 ? 25.163 5.572 4.811 1.00 96.25 92 LEU A C 1
ATOM 716 O O . LEU A 1 92 ? 24.617 6.077 5.800 1.00 96.25 92 LEU A O 1
ATOM 720 N N . ASN A 1 93 ? 25.460 4.284 4.694 1.00 94.38 93 ASN A N 1
ATOM 721 C CA . ASN A 1 93 ? 25.301 3.316 5.764 1.00 94.38 93 ASN A CA 1
ATOM 722 C C . ASN A 1 93 ? 26.638 3.133 6.493 1.00 94.38 93 ASN A C 1
ATOM 724 O O . ASN A 1 93 ? 27.703 3.344 5.908 1.00 94.38 93 ASN A O 1
ATOM 728 N N . ASP A 1 94 ? 26.591 2.743 7.762 1.00 92.00 94 ASP A N 1
ATOM 729 C CA . ASP A 1 94 ? 27.782 2.291 8.474 1.00 92.00 94 ASP A CA 1
ATOM 730 C C . ASP A 1 94 ? 28.194 0.871 8.060 1.00 92.00 94 ASP A C 1
ATOM 732 O O . ASP A 1 94 ? 27.540 0.191 7.267 1.00 92.00 94 ASP A O 1
ATOM 736 N N . VAL A 1 95 ? 29.295 0.402 8.644 1.00 93.00 95 VAL A N 1
ATOM 737 C CA . VAL A 1 95 ? 29.830 -0.949 8.429 1.00 93.00 95 VAL A CA 1
ATOM 738 C C . VAL A 1 95 ? 28.903 -2.069 8.920 1.00 93.00 95 VAL A C 1
ATOM 740 O O . VAL A 1 95 ? 29.102 -3.218 8.540 1.00 93.00 95 VAL A O 1
ATOM 743 N N . ALA A 1 96 ? 27.891 -1.757 9.737 1.00 89.06 96 ALA A N 1
ATOM 744 C CA . ALA A 1 96 ? 26.851 -2.694 10.159 1.00 89.06 96 ALA A CA 1
ATOM 745 C C . ALA A 1 96 ? 25.629 -2.677 9.216 1.00 89.06 96 ALA A C 1
ATOM 747 O O . ALA A 1 96 ? 24.638 -3.357 9.478 1.00 89.06 96 ALA A O 1
ATOM 748 N N . GLY A 1 97 ? 25.684 -1.907 8.122 1.00 88.38 97 GLY A N 1
ATOM 749 C CA . GLY A 1 97 ? 24.604 -1.772 7.146 1.00 88.38 97 GLY A CA 1
ATOM 750 C C . GLY A 1 97 ? 23.468 -0.848 7.592 1.00 88.38 97 GLY A C 1
ATOM 751 O O . GLY A 1 97 ? 22.444 -0.785 6.914 1.00 88.38 97 GLY A O 1
ATOM 752 N N . ARG A 1 98 ? 23.623 -0.123 8.706 1.00 92.62 98 ARG A N 1
ATOM 753 C CA . ARG A 1 98 ? 22.595 0.778 9.245 1.00 92.62 98 ARG A CA 1
ATOM 754 C C . ARG A 1 98 ? 22.719 2.165 8.604 1.00 92.62 98 ARG A C 1
ATOM 756 O O . ARG A 1 98 ? 23.845 2.642 8.455 1.00 92.62 98 ARG A O 1
ATOM 763 N N . PRO A 1 99 ? 21.618 2.857 8.260 1.00 91.75 99 PRO A N 1
ATOM 764 C CA . PRO A 1 99 ? 21.697 4.213 7.718 1.00 91.75 99 PRO A CA 1
ATOM 765 C C . PRO A 1 99 ? 22.264 5.170 8.764 1.00 91.75 99 PRO A C 1
ATOM 767 O O . PRO A 1 99 ? 21.807 5.155 9.899 1.00 91.75 99 PRO A O 1
ATOM 770 N N . VAL A 1 100 ? 23.237 6.010 8.405 1.00 95.94 100 VAL A N 1
ATOM 771 C CA . VAL A 1 100 ? 23.826 7.014 9.318 1.00 95.94 100 VAL A CA 1
ATOM 772 C C . VAL A 1 100 ? 23.501 8.427 8.868 1.00 95.94 100 VAL A C 1
ATOM 774 O O . VAL A 1 100 ? 23.144 9.275 9.687 1.00 95.94 100 VAL A O 1
ATOM 777 N N . VAL A 1 101 ? 23.597 8.687 7.565 1.00 96.38 101 VAL A N 1
ATOM 778 C CA . VAL A 1 101 ? 23.246 9.979 6.980 1.00 96.38 101 VAL A CA 1
ATOM 779 C C . VAL A 1 101 ? 22.556 9.790 5.637 1.00 96.38 101 VAL A C 1
ATOM 781 O O . VAL A 1 101 ? 22.947 8.962 4.815 1.00 96.38 101 VAL A O 1
ATOM 784 N N . GLY A 1 102 ? 21.517 10.586 5.432 1.00 94.81 102 GLY A N 1
ATOM 785 C CA . GLY A 1 102 ? 20.730 10.647 4.214 1.00 94.81 102 GLY A CA 1
ATOM 786 C C . GLY A 1 102 ? 20.518 12.101 3.823 1.00 94.81 102 GLY A C 1
ATOM 787 O O . GLY A 1 102 ? 20.355 12.960 4.687 1.00 94.81 102 GLY A O 1
ATOM 788 N N . GLY A 1 103 ? 20.545 12.379 2.528 1.00 93.69 103 GLY A N 1
ATOM 789 C CA . GLY A 1 103 ? 20.215 13.675 1.956 1.00 93.69 103 GLY A CA 1
ATOM 790 C C . GLY A 1 103 ? 19.208 13.496 0.833 1.00 93.69 103 GLY A C 1
ATOM 791 O O . GLY A 1 103 ? 19.404 12.624 -0.011 1.00 93.69 103 GLY A O 1
ATOM 792 N N . ASP A 1 104 ? 18.160 14.306 0.805 1.00 94.56 104 ASP A N 1
ATOM 793 C CA . ASP A 1 104 ? 17.224 14.398 -0.316 1.00 94.56 104 ASP A CA 1
ATOM 794 C C . ASP A 1 104 ? 16.849 15.862 -0.593 1.00 94.56 104 ASP A C 1
ATOM 796 O O . ASP A 1 104 ? 17.472 16.780 -0.051 1.00 94.56 104 ASP A O 1
ATOM 800 N N . ASN A 1 105 ? 15.883 16.086 -1.491 1.00 93.38 105 ASN A N 1
ATOM 801 C CA . ASN A 1 105 ? 15.472 17.420 -1.940 1.00 93.38 105 ASN A CA 1
ATOM 802 C C . ASN A 1 105 ? 16.626 18.263 -2.519 1.00 93.38 105 ASN A C 1
ATOM 804 O O . ASN A 1 105 ? 16.635 19.491 -2.443 1.00 93.38 105 ASN A O 1
ATOM 808 N N . ILE A 1 106 ? 17.594 17.591 -3.140 1.00 94.44 106 ILE A N 1
ATOM 809 C CA . ILE A 1 106 ? 18.677 18.216 -3.897 1.00 94.44 106 ILE A CA 1
ATOM 810 C C . ILE A 1 106 ? 18.257 18.240 -5.365 1.00 94.44 106 ILE A C 1
ATOM 812 O O . ILE A 1 106 ? 17.832 17.218 -5.914 1.00 94.44 106 ILE A O 1
ATOM 816 N N . ASP A 1 107 ? 18.377 19.396 -6.008 1.00 88.31 107 ASP A N 1
ATOM 817 C CA . ASP A 1 107 ? 18.030 19.535 -7.419 1.00 88.31 107 ASP A CA 1
ATOM 818 C C . ASP A 1 107 ? 18.930 18.660 -8.310 1.00 88.31 107 ASP A C 1
ATOM 820 O O . ASP A 1 107 ? 20.065 18.323 -7.956 1.00 88.31 107 ASP A O 1
ATOM 824 N N . ALA A 1 108 ? 18.445 18.280 -9.493 1.00 74.88 108 ALA A N 1
ATOM 825 C CA . ALA A 1 108 ? 19.229 17.496 -10.444 1.00 74.88 108 ALA A CA 1
ATOM 826 C C . ALA A 1 108 ? 20.484 18.246 -10.943 1.00 74.88 108 ALA A C 1
ATOM 828 O O . ALA A 1 108 ? 21.481 17.606 -11.269 1.00 74.88 108 ALA A O 1
ATOM 829 N N . ALA A 1 109 ? 20.479 19.581 -10.961 1.00 77.12 109 ALA A N 1
ATOM 830 C CA . ALA A 1 109 ? 21.658 20.401 -11.241 1.00 77.12 109 ALA A CA 1
ATOM 831 C C . ALA A 1 109 ? 22.632 20.494 -10.048 1.00 77.12 109 ALA A C 1
ATOM 833 O O . ALA A 1 109 ? 23.716 21.060 -10.178 1.00 77.12 109 ALA A O 1
ATOM 834 N N . GLY A 1 110 ? 22.275 19.919 -8.894 1.00 79.75 110 GLY A N 1
ATOM 835 C CA . GLY A 1 110 ? 23.105 19.886 -7.692 1.00 79.75 110 GLY A CA 1
ATOM 836 C C . GLY A 1 110 ? 22.897 21.059 -6.734 1.00 79.75 110 GLY A C 1
ATOM 837 O O . GLY A 1 110 ? 23.683 21.186 -5.793 1.00 79.75 110 GLY A O 1
ATOM 838 N N . ASP A 1 111 ? 21.866 21.890 -6.933 1.00 86.94 111 ASP A N 1
ATOM 839 C CA . ASP A 1 111 ? 21.482 22.905 -5.947 1.00 86.94 111 ASP A CA 1
ATOM 840 C C . ASP A 1 111 ? 20.994 22.234 -4.653 1.00 86.94 111 ASP A C 1
ATOM 842 O O . ASP A 1 111 ? 20.125 21.359 -4.658 1.00 86.94 111 ASP A O 1
ATOM 846 N N . LYS A 1 112 ? 21.588 22.654 -3.534 1.00 90.50 112 LYS A N 1
ATOM 847 C CA . LYS A 1 112 ? 21.346 22.129 -2.186 1.00 90.50 112 LYS A CA 1
ATOM 848 C C . LYS A 1 112 ? 20.541 23.098 -1.321 1.00 90.50 112 LYS A C 1
ATOM 850 O O . LYS A 1 112 ? 20.384 22.831 -0.134 1.00 90.50 112 LYS A O 1
ATOM 855 N N . SER A 1 113 ? 20.045 24.204 -1.877 1.00 89.69 113 SER A N 1
ATOM 856 C CA . SER A 1 113 ? 19.297 25.237 -1.147 1.00 89.69 113 SER A CA 1
ATOM 857 C C . SER A 1 113 ? 18.076 24.694 -0.390 1.00 89.69 113 SER A C 1
ATOM 859 O O . SER A 1 113 ? 17.757 25.189 0.688 1.00 89.69 113 SER A O 1
ATOM 861 N N . GLN A 1 114 ? 17.433 23.642 -0.910 1.00 91.19 114 GLN A N 1
ATOM 862 C CA . GLN A 1 114 ? 16.289 22.960 -0.288 1.00 91.19 114 GLN A CA 1
ATOM 863 C C . GLN A 1 114 ? 16.635 21.575 0.275 1.00 91.19 114 GLN A C 1
ATOM 865 O O . GLN A 1 114 ? 15.733 20.825 0.646 1.00 91.19 114 GLN A O 1
ATOM 870 N N . ALA A 1 115 ? 17.923 21.225 0.350 1.00 94.81 115 ALA A N 1
ATOM 871 C CA . ALA A 1 115 ? 18.336 19.899 0.781 1.00 94.81 115 ALA A CA 1
ATOM 872 C C . ALA A 1 115 ? 17.864 19.616 2.210 1.00 94.81 115 ALA A C 1
ATOM 874 O O . ALA A 1 115 ? 18.054 20.435 3.117 1.00 94.81 115 ALA A O 1
ATOM 875 N N . VAL A 1 116 ? 17.307 18.427 2.413 1.00 96.31 116 VAL A N 1
ATOM 876 C CA . VAL A 1 116 ? 16.985 17.900 3.737 1.00 96.31 116 VAL A CA 1
ATOM 877 C C . VAL A 1 116 ? 18.021 16.850 4.083 1.00 96.31 116 VAL A C 1
ATOM 879 O O . VAL A 1 116 ? 18.277 15.934 3.306 1.00 96.31 116 VAL A O 1
ATOM 882 N N . ILE A 1 117 ? 18.625 16.987 5.258 1.00 96.12 117 ILE A N 1
ATOM 883 C CA . ILE A 1 117 ? 19.604 16.043 5.786 1.00 96.12 117 ILE A CA 1
ATOM 884 C C . ILE A 1 117 ? 18.974 15.319 6.967 1.00 96.12 117 ILE A C 1
ATOM 886 O O . ILE A 1 117 ? 18.566 15.959 7.938 1.00 96.12 117 ILE A O 1
ATOM 890 N N . ARG A 1 118 ? 18.946 13.989 6.898 1.00 96.81 118 ARG A N 1
ATOM 891 C CA . ARG A 1 118 ? 18.556 13.109 8.000 1.00 96.81 118 ARG A CA 1
ATOM 892 C C . ARG A 1 118 ? 19.779 12.398 8.555 1.00 96.81 118 ARG A C 1
ATOM 894 O O . ARG A 1 118 ? 20.648 11.963 7.798 1.00 96.81 118 ARG A O 1
ATOM 901 N N . ARG A 1 119 ? 19.861 12.298 9.876 1.00 97.50 119 ARG A N 1
ATOM 902 C CA . ARG A 1 119 ? 20.910 11.566 10.589 1.00 97.50 119 ARG A CA 1
ATOM 903 C C . ARG A 1 119 ? 20.275 10.614 11.579 1.00 97.50 119 ARG A C 1
ATOM 905 O O . ARG A 1 119 ? 19.357 11.005 12.294 1.00 97.50 119 ARG A O 1
ATOM 912 N N . TRP A 1 120 ? 20.803 9.403 11.637 1.00 98.00 120 TRP A N 1
ATOM 913 C CA . TRP A 1 120 ? 20.385 8.395 12.599 1.00 98.00 120 TRP A CA 1
ATOM 914 C C . TRP A 1 120 ? 21.480 8.226 13.637 1.00 98.00 120 TRP A C 1
ATOM 916 O O . TRP A 1 120 ? 22.659 8.090 13.302 1.00 98.00 120 TRP A O 1
ATOM 926 N N . GLN A 1 121 ? 21.085 8.240 14.902 1.00 98.00 121 GLN A N 1
ATOM 927 C CA . GLN A 1 121 ? 21.965 7.923 16.014 1.00 98.00 121 GLN A CA 1
ATOM 928 C C . GLN A 1 121 ? 21.564 6.574 16.599 1.00 98.00 121 GLN A C 1
ATOM 930 O O . GLN A 1 121 ? 20.379 6.261 16.698 1.00 98.00 121 GLN A O 1
ATOM 935 N N . TYR A 1 122 ? 22.560 5.792 17.003 1.00 98.12 122 TYR A N 1
ATOM 936 C CA . TYR A 1 122 ? 22.399 4.444 17.543 1.00 98.12 122 TYR A CA 1
ATOM 937 C C . TYR A 1 122 ? 23.067 4.340 18.907 1.00 98.12 122 TYR A C 1
ATOM 939 O O . TYR A 1 122 ? 23.904 5.171 19.267 1.00 98.12 122 TYR A O 1
ATOM 947 N N . GLU A 1 123 ? 22.710 3.300 19.654 1.00 97.44 123 GLU A N 1
ATOM 948 C CA . GLU A 1 123 ? 23.399 2.947 20.889 1.00 97.44 123 GLU A CA 1
ATOM 949 C C . GLU A 1 123 ? 24.905 2.732 20.657 1.00 97.44 123 GLU A C 1
ATOM 951 O O . GLU A 1 123 ? 25.345 2.324 19.576 1.00 97.44 123 GLU A O 1
ATOM 956 N N . ALA A 1 124 ? 25.696 3.014 21.694 1.00 95.56 124 ALA A N 1
ATOM 957 C CA . ALA A 1 124 ? 27.144 2.841 21.674 1.00 95.56 124 ALA A CA 1
ATOM 958 C C . ALA A 1 124 ? 27.548 1.368 21.477 1.00 95.56 124 ALA A C 1
ATOM 960 O O . ALA A 1 124 ? 26.758 0.457 21.705 1.00 95.56 124 ALA A O 1
ATOM 961 N N . ALA A 1 125 ? 28.816 1.130 21.131 1.00 94.69 125 ALA A N 1
ATOM 962 C CA . ALA A 1 125 ? 29.354 -0.212 20.881 1.00 94.69 125 ALA A CA 1
ATOM 963 C C . ALA A 1 125 ? 29.302 -1.165 22.096 1.00 94.69 125 ALA A C 1
ATOM 965 O O . ALA A 1 125 ? 29.461 -2.370 21.936 1.00 94.69 125 ALA A O 1
ATOM 966 N N . THR A 1 126 ? 29.089 -0.640 23.306 1.00 96.50 126 THR A N 1
ATOM 967 C CA . THR A 1 126 ? 28.879 -1.429 24.534 1.00 96.50 126 THR A CA 1
ATOM 968 C C . THR A 1 126 ? 27.450 -1.961 24.679 1.00 96.50 126 THR A C 1
ATOM 970 O O . THR A 1 126 ? 27.159 -2.698 25.618 1.00 96.50 126 THR A O 1
ATOM 973 N N . LEU A 1 127 ? 26.553 -1.575 23.773 1.00 95.81 127 LEU A N 1
ATOM 974 C CA . LEU A 1 127 ? 25.142 -1.935 23.729 1.00 95.81 127 LEU A CA 1
ATOM 975 C C . LEU A 1 127 ? 24.808 -2.579 22.368 1.00 95.81 127 LEU A C 1
ATOM 977 O O . LEU A 1 127 ? 25.630 -2.537 21.452 1.00 95.81 127 LEU A O 1
ATOM 981 N N . PRO A 1 128 ? 23.601 -3.151 22.188 1.00 94.38 128 PRO A N 1
ATOM 982 C CA . PRO A 1 128 ? 23.227 -3.858 20.957 1.00 94.38 128 PRO A CA 1
ATOM 983 C C . PRO A 1 128 ? 23.193 -3.006 19.673 1.00 94.38 128 PRO A C 1
ATOM 985 O O . PRO A 1 128 ? 22.980 -3.545 18.590 1.00 94.38 128 PRO A O 1
ATOM 988 N N . GLY A 1 129 ? 23.372 -1.684 19.764 1.00 95.31 129 GLY A N 1
ATOM 989 C CA . GLY A 1 129 ? 23.414 -0.800 18.601 1.00 95.31 129 GLY A CA 1
ATOM 990 C C . GLY A 1 129 ? 22.034 -0.478 18.021 1.00 95.31 129 GLY A C 1
ATOM 991 O O . GLY A 1 129 ? 21.922 -0.249 16.813 1.00 95.31 129 GLY A O 1
ATOM 992 N N . ARG A 1 130 ? 20.982 -0.469 18.848 1.00 97.44 130 ARG A N 1
ATOM 993 C CA . ARG A 1 130 ? 19.615 -0.144 18.410 1.00 97.44 130 ARG A CA 1
ATOM 994 C C . ARG A 1 130 ? 19.470 1.357 18.096 1.00 97.44 130 ARG A C 1
ATOM 996 O O . ARG A 1 130 ? 20.254 2.156 18.615 1.00 97.44 130 ARG A O 1
ATOM 1003 N N . PRO A 1 131 ? 18.509 1.767 17.244 1.00 97.62 131 PRO A N 1
ATOM 1004 C CA . PRO A 1 131 ? 18.249 3.183 16.960 1.00 97.62 131 PRO A CA 1
ATOM 1005 C C . PRO A 1 131 ? 17.924 3.967 18.233 1.00 97.62 131 PRO A C 1
ATOM 1007 O O . PRO A 1 131 ? 17.113 3.503 19.021 1.00 97.62 131 PRO A O 1
ATOM 1010 N N . LEU A 1 132 ? 18.507 5.149 18.424 1.00 97.62 132 LEU A N 1
ATOM 1011 C CA . LEU A 1 132 ? 18.222 6.047 19.552 1.00 97.62 132 LEU A CA 1
ATOM 1012 C C . LEU A 1 132 ? 17.423 7.275 19.132 1.00 97.62 132 LEU A C 1
ATOM 1014 O O . LEU A 1 132 ? 16.505 7.684 19.843 1.00 97.62 132 LEU A O 1
ATOM 1018 N N . SER A 1 133 ? 17.767 7.869 17.991 1.00 98.12 133 SER A N 1
ATOM 1019 C CA . SER A 1 133 ? 17.077 9.052 17.485 1.00 98.12 133 SER A CA 1
ATOM 1020 C C . SER A 1 133 ? 17.245 9.242 15.983 1.00 98.12 133 SER A C 1
ATOM 1022 O O . SER A 1 133 ? 18.188 8.727 15.377 1.00 98.12 133 SER A O 1
ATOM 1024 N N . VAL A 1 134 ? 16.335 10.030 15.408 1.00 98.31 134 VAL A N 1
ATOM 1025 C CA . VAL A 1 134 ? 16.424 10.536 14.033 1.00 98.31 134 VAL A CA 1
ATOM 1026 C C . VAL A 1 134 ? 16.388 12.058 14.064 1.00 98.31 134 VAL A C 1
ATOM 1028 O O . VAL A 1 134 ? 15.435 12.665 14.559 1.00 98.31 134 VAL A O 1
ATOM 1031 N N . THR A 1 135 ? 17.439 12.683 13.542 1.00 98.06 135 THR A N 1
ATOM 1032 C CA . THR A 1 135 ? 17.576 14.139 13.435 1.00 98.06 135 THR A CA 1
ATOM 1033 C C . THR A 1 135 ? 17.363 14.595 11.999 1.00 98.06 135 THR A C 1
ATOM 1035 O O . THR A 1 135 ? 17.997 14.056 11.093 1.00 98.06 135 THR A O 1
ATOM 1038 N N . GLU A 1 136 ? 16.548 15.626 11.794 1.00 97.50 136 GLU A N 1
ATOM 1039 C CA . GLU A 1 136 ? 16.271 16.218 10.483 1.00 97.50 136 GLU A CA 1
ATOM 1040 C C . GLU A 1 136 ? 16.610 17.709 10.472 1.00 97.50 136 GLU A C 1
ATOM 1042 O O . GLU A 1 136 ? 16.371 18.430 11.440 1.00 97.50 136 GLU A O 1
ATOM 1047 N N . SER A 1 137 ? 17.180 18.186 9.369 1.00 94.75 137 SER A N 1
ATOM 1048 C CA . SER A 1 137 ? 17.530 19.596 9.180 1.00 94.75 137 SER A CA 1
ATOM 1049 C C . SER A 1 137 ? 17.434 19.981 7.710 1.00 94.75 137 SER A C 1
ATOM 1051 O O . SER A 1 137 ? 17.842 19.196 6.854 1.00 94.75 137 SER A O 1
ATOM 1053 N N . THR A 1 138 ? 16.993 21.200 7.414 1.00 92.81 138 THR A N 1
ATOM 1054 C CA . THR A 1 138 ? 17.148 21.807 6.083 1.00 92.81 138 THR A CA 1
ATOM 1055 C C . THR A 1 138 ? 18.530 22.444 5.933 1.00 92.81 138 THR A C 1
ATOM 1057 O O . THR A 1 138 ? 19.224 22.693 6.923 1.00 92.81 138 THR A O 1
ATOM 1060 N N . ALA A 1 139 ? 18.936 22.763 4.704 1.00 84.94 139 ALA A N 1
ATOM 1061 C CA . ALA A 1 139 ? 20.137 23.554 4.453 1.00 84.94 139 ALA A CA 1
ATOM 1062 C C . ALA A 1 139 ? 20.096 24.893 5.222 1.00 84.94 139 ALA A C 1
ATOM 1064 O O . ALA A 1 139 ? 19.193 25.703 5.034 1.00 84.94 139 ALA A O 1
ATOM 1065 N N . GLY A 1 140 ? 21.056 25.101 6.132 1.00 78.69 140 GLY A N 1
ATOM 1066 C CA . GLY A 1 140 ? 21.143 26.301 6.978 1.00 78.69 140 GLY A CA 1
ATOM 1067 C C . GLY A 1 140 ? 20.095 26.407 8.099 1.00 78.69 140 GLY A C 1
ATOM 1068 O O . GLY A 1 140 ? 20.101 27.394 8.828 1.00 78.69 140 GLY A O 1
ATOM 1069 N N . GLY A 1 141 ? 19.208 25.417 8.252 1.00 86.88 141 GLY A N 1
ATOM 1070 C CA . GLY A 1 141 ? 18.188 25.382 9.302 1.00 86.88 141 GLY A CA 1
ATOM 1071 C C . GLY A 1 141 ? 18.660 24.702 10.590 1.00 86.88 141 GLY A C 1
ATOM 1072 O O . GLY A 1 141 ? 19.640 23.956 10.603 1.00 86.88 141 GLY A O 1
ATOM 1073 N N . ALA A 1 142 ? 17.925 24.930 11.683 1.00 90.00 142 ALA A N 1
ATOM 1074 C CA . ALA A 1 142 ? 18.154 24.229 12.943 1.00 90.00 142 ALA A CA 1
ATOM 1075 C C . ALA A 1 142 ? 17.828 22.732 12.806 1.00 90.00 142 ALA A C 1
ATOM 1077 O O . ALA A 1 142 ? 16.816 22.356 12.210 1.00 90.00 142 ALA A O 1
ATOM 1078 N N . ALA A 1 143 ? 18.685 21.885 13.373 1.00 94.25 143 ALA A N 1
ATOM 1079 C CA . ALA A 1 143 ? 18.475 20.446 13.412 1.00 94.25 143 ALA A CA 1
ATOM 1080 C C . ALA A 1 143 ? 17.479 20.075 14.516 1.00 94.25 143 ALA A C 1
ATOM 1082 O O . ALA A 1 143 ? 17.659 20.476 15.664 1.00 94.25 143 ALA A O 1
ATOM 1083 N N . ARG A 1 144 ? 16.455 19.295 14.165 1.00 96.56 144 ARG A N 1
ATOM 1084 C CA . ARG A 1 144 ? 15.392 18.859 15.076 1.00 96.56 144 ARG A CA 1
ATOM 1085 C C . ARG A 1 144 ? 15.436 17.358 15.267 1.00 96.56 144 ARG A C 1
ATOM 1087 O O . ARG A 1 144 ? 15.607 16.615 14.299 1.00 96.56 144 ARG A O 1
ATOM 1094 N N . VAL A 1 145 ? 15.254 16.898 16.497 1.00 98.19 145 VAL A N 1
ATOM 1095 C CA . VAL A 1 145 ? 15.134 15.470 16.792 1.00 98.19 145 VAL A CA 1
ATOM 1096 C C . VAL A 1 145 ? 13.682 15.059 16.580 1.00 98.19 145 VAL A C 1
ATOM 1098 O O . VAL A 1 145 ? 12.836 15.254 17.443 1.00 98.19 145 VAL A O 1
ATOM 1101 N N . THR A 1 146 ? 13.394 14.509 15.406 1.00 98.00 146 THR A N 1
ATOM 1102 C CA . THR A 1 146 ? 12.030 14.133 14.994 1.00 98.00 146 THR A CA 1
ATOM 1103 C C . THR A 1 146 ? 11.568 12.798 15.563 1.00 98.00 146 THR A C 1
ATOM 1105 O O . THR A 1 146 ? 10.369 12.597 15.730 1.00 98.00 146 THR A O 1
ATOM 1108 N N . GLU A 1 147 ? 12.507 11.907 15.897 1.00 98.62 147 GLU A N 1
ATOM 1109 C CA . GLU A 1 147 ? 12.196 10.622 16.523 1.00 98.62 147 GLU A CA 1
ATOM 1110 C C . GLU A 1 147 ? 13.146 10.296 17.671 1.00 98.62 147 GLU A C 1
ATOM 1112 O O . GLU A 1 147 ? 14.340 10.613 17.601 1.00 98.62 147 GLU A O 1
ATOM 1117 N N . ARG A 1 148 ? 12.625 9.599 18.688 1.00 98.44 148 ARG A N 1
ATOM 1118 C CA . ARG A 1 148 ? 13.400 8.939 19.743 1.00 98.44 148 ARG A CA 1
ATOM 1119 C C . ARG A 1 148 ? 12.838 7.584 20.115 1.00 98.44 148 ARG A C 1
ATOM 1121 O O . ARG A 1 148 ? 11.627 7.395 20.155 1.00 98.44 148 ARG A O 1
ATOM 1128 N N . PHE A 1 149 ? 13.740 6.691 20.496 1.00 98.19 149 PHE A N 1
ATOM 1129 C CA . PHE A 1 149 ? 13.415 5.334 20.906 1.00 98.19 149 PHE A CA 1
ATOM 1130 C C . PHE A 1 149 ? 13.947 5.074 22.314 1.00 98.19 149 PHE A C 1
ATOM 1132 O O . PHE A 1 149 ? 15.126 5.302 22.596 1.00 98.19 149 PHE A O 1
ATOM 1139 N N . VAL A 1 150 ? 13.080 4.582 23.195 1.00 98.06 150 VAL A N 1
ATOM 1140 C CA . VAL A 1 150 ? 13.431 4.136 24.546 1.00 98.06 150 VAL A CA 1
ATOM 1141 C C . VAL A 1 150 ? 13.138 2.649 24.645 1.00 98.06 150 VAL A C 1
ATOM 1143 O O . VAL A 1 150 ? 12.023 2.208 24.360 1.00 98.06 150 VAL A O 1
ATOM 1146 N N . TYR A 1 151 ? 14.137 1.875 25.062 1.00 97.75 151 TYR A N 1
ATOM 1147 C CA . TYR A 1 151 ? 14.035 0.423 25.164 1.00 97.75 151 TYR A CA 1
ATOM 1148 C C . TYR A 1 151 ? 13.911 -0.021 26.613 1.00 97.75 151 TYR A C 1
ATOM 1150 O O . TYR A 1 151 ? 14.572 0.526 27.494 1.00 97.75 151 TYR A O 1
ATOM 1158 N N . ALA A 1 152 ? 13.110 -1.057 26.841 1.00 97.62 152 ALA A N 1
ATOM 1159 C CA . ALA A 1 152 ? 13.055 -1.722 28.134 1.00 97.62 152 ALA A CA 1
ATOM 1160 C C . ALA A 1 152 ? 14.368 -2.458 28.434 1.00 97.62 152 ALA A C 1
ATOM 1162 O O . ALA A 1 152 ? 15.036 -2.999 27.542 1.00 97.62 152 ALA A O 1
ATOM 1163 N N . GLY A 1 153 ? 14.702 -2.499 29.721 1.00 96.38 153 GLY A N 1
ATOM 1164 C CA . GLY A 1 153 ? 15.792 -3.278 30.279 1.00 96.38 153 GLY A CA 1
ATOM 1165 C C . GLY A 1 153 ? 15.422 -4.756 30.411 1.00 96.38 153 GLY A C 1
ATOM 1166 O O . GLY A 1 153 ? 14.910 -5.389 29.488 1.00 96.38 153 GLY A O 1
ATOM 1167 N N . ASN A 1 154 ? 15.738 -5.342 31.563 1.00 96.75 154 ASN A N 1
ATOM 1168 C CA . ASN A 1 154 ? 15.540 -6.766 31.837 1.00 96.75 154 ASN A CA 1
ATOM 1169 C C . ASN A 1 154 ? 14.987 -7.043 33.247 1.00 96.75 154 ASN A C 1
ATOM 1171 O O . ASN A 1 154 ? 15.155 -8.157 33.767 1.00 96.75 154 ASN A O 1
ATOM 1175 N N . SER A 1 155 ? 14.345 -6.047 33.863 1.00 98.00 155 SER A N 1
ATOM 1176 C CA . SER A 1 155 ? 13.740 -6.169 35.188 1.00 98.00 155 SER A CA 1
ATOM 1177 C C . SER A 1 155 ? 12.630 -7.227 35.203 1.00 98.00 155 SER A C 1
ATOM 1179 O O . SER A 1 155 ? 12.069 -7.599 34.168 1.00 98.00 155 SER A O 1
ATOM 1181 N N . ALA A 1 156 ? 12.282 -7.721 36.393 1.00 97.69 156 ALA A N 1
ATOM 1182 C CA . ALA A 1 156 ? 11.205 -8.699 36.540 1.00 97.69 156 ALA A CA 1
ATOM 1183 C C . ALA A 1 156 ? 9.854 -8.163 36.025 1.00 97.69 156 ALA A C 1
ATOM 1185 O O . ALA A 1 156 ? 9.106 -8.910 35.400 1.00 97.69 156 ALA A O 1
ATOM 1186 N N . ALA A 1 157 ? 9.572 -6.869 36.222 1.00 96.56 157 ALA A N 1
ATOM 1187 C CA . ALA A 1 157 ? 8.347 -6.228 35.745 1.00 96.56 157 ALA A CA 1
ATOM 1188 C C . ALA A 1 157 ? 8.283 -6.149 34.209 1.00 96.56 157 ALA A C 1
ATOM 1190 O O . ALA A 1 157 ? 7.244 -6.449 33.624 1.00 96.56 157 ALA A O 1
ATOM 1191 N N . GLU A 1 158 ? 9.395 -5.809 33.549 1.00 97.62 158 GLU A N 1
ATOM 1192 C CA . GLU A 1 158 ? 9.478 -5.780 32.081 1.00 97.62 158 GLU A CA 1
ATOM 1193 C C . GLU A 1 158 ? 9.356 -7.189 31.489 1.00 97.62 158 GLU A C 1
ATOM 1195 O O . GLU A 1 158 ? 8.617 -7.398 30.526 1.00 97.62 158 GLU A O 1
ATOM 1200 N N . LYS A 1 159 ? 10.019 -8.184 32.095 1.00 96.75 159 LYS A N 1
ATOM 1201 C CA . LYS A 1 159 ? 9.913 -9.593 31.682 1.00 96.75 159 LYS A CA 1
ATOM 1202 C C . LYS A 1 159 ? 8.498 -10.139 31.846 1.00 96.75 159 LYS A C 1
ATOM 1204 O O . LYS A 1 159 ? 8.014 -10.813 30.946 1.00 96.75 159 LYS A O 1
ATOM 1209 N N . ALA A 1 160 ? 7.813 -9.803 32.940 1.00 97.00 160 ALA A N 1
ATOM 1210 C CA . ALA A 1 160 ? 6.433 -10.226 33.182 1.00 97.00 160 ALA A CA 1
ATOM 1211 C C . ALA A 1 160 ? 5.446 -9.729 32.106 1.00 97.00 160 ALA A C 1
ATOM 1213 O O . ALA A 1 160 ? 4.368 -10.299 31.957 1.00 97.00 160 ALA A O 1
ATOM 1214 N N . ARG A 1 161 ? 5.815 -8.691 31.342 1.00 97.31 161 ARG A N 1
ATOM 1215 C CA . ARG A 1 161 ? 5.029 -8.126 30.232 1.00 97.31 161 ARG A CA 1
ATOM 1216 C C . ARG A 1 161 ? 5.648 -8.381 28.851 1.00 97.31 161 ARG A C 1
ATOM 1218 O O . ARG A 1 161 ? 5.200 -7.786 27.874 1.00 97.31 161 ARG A O 1
ATOM 1225 N N . ASN A 1 162 ? 6.671 -9.239 28.775 1.00 96.62 162 ASN A N 1
ATOM 1226 C CA . ASN A 1 162 ? 7.455 -9.544 27.571 1.00 96.62 162 ASN A CA 1
ATOM 1227 C C . ASN A 1 162 ? 8.065 -8.309 26.880 1.00 96.62 162 ASN A C 1
ATOM 1229 O O . ASN A 1 162 ? 8.204 -8.284 25.662 1.00 96.62 162 ASN A O 1
ATOM 1233 N N . LEU A 1 163 ? 8.437 -7.284 27.650 1.00 97.00 163 LEU A N 1
ATOM 1234 C CA . LEU A 1 163 ? 8.990 -6.036 27.117 1.00 97.00 163 LEU A CA 1
ATOM 1235 C C . LEU A 1 163 ? 10.516 -6.041 27.008 1.00 97.00 163 LEU A C 1
ATOM 1237 O O . LEU A 1 163 ? 11.071 -5.148 26.383 1.00 97.00 163 LEU A O 1
ATOM 1241 N N . ALA A 1 164 ? 11.213 -7.002 27.621 1.00 97.19 164 ALA A N 1
ATOM 1242 C CA . ALA A 1 164 ? 12.671 -6.965 27.725 1.00 97.19 164 ALA A CA 1
ATOM 1243 C C . ALA A 1 164 ? 13.350 -6.802 26.350 1.00 97.19 164 ALA A C 1
ATOM 1245 O O . ALA A 1 164 ? 13.176 -7.632 25.459 1.00 97.19 164 ALA A O 1
ATOM 1246 N N . GLY A 1 165 ? 14.119 -5.722 26.183 1.00 93.81 165 GLY A N 1
ATOM 1247 C CA . GLY A 1 165 ? 14.798 -5.381 24.931 1.00 93.81 165 GLY A CA 1
ATOM 1248 C C . GLY A 1 165 ? 13.931 -4.729 23.843 1.00 93.81 165 GLY A C 1
ATOM 1249 O O . GLY A 1 165 ? 14.496 -4.236 22.863 1.00 93.81 165 GLY A O 1
ATOM 1250 N N . ALA A 1 166 ? 12.605 -4.677 24.004 1.00 94.81 166 ALA A N 1
ATOM 1251 C CA . ALA A 1 166 ? 11.684 -4.033 23.069 1.00 94.81 166 ALA A CA 1
ATOM 1252 C C . ALA A 1 166 ? 11.719 -2.500 23.193 1.00 94.81 166 ALA A C 1
ATOM 1254 O O . ALA A 1 166 ? 12.033 -1.960 24.255 1.00 94.81 166 ALA A O 1
ATOM 1255 N N . CYS A 1 167 ? 11.375 -1.795 22.110 1.00 97.19 167 CYS A N 1
ATOM 1256 C CA . CYS A 1 167 ? 11.129 -0.353 22.152 1.00 97.19 167 CYS A CA 1
ATOM 1257 C C . CYS A 1 167 ? 9.789 -0.106 22.856 1.00 97.19 167 CYS A C 1
ATOM 1259 O O . CYS A 1 167 ? 8.738 -0.444 22.317 1.00 97.19 167 CYS A O 1
ATOM 1261 N N . ILE A 1 168 ? 9.830 0.451 24.065 1.00 97.56 168 ILE A N 1
ATOM 1262 C CA . ILE A 1 168 ? 8.640 0.701 24.890 1.00 97.56 168 ILE A CA 1
ATOM 1263 C C . ILE A 1 168 ? 8.083 2.109 24.710 1.00 97.56 168 ILE A C 1
ATOM 1265 O O . ILE A 1 168 ? 6.891 2.292 24.926 1.00 97.56 168 ILE A O 1
ATOM 1269 N N . SER A 1 169 ? 8.905 3.064 24.268 1.00 98.31 169 SER A N 1
ATOM 1270 C CA . SER A 1 169 ? 8.468 4.422 23.932 1.00 98.31 169 SER A CA 1
ATOM 1271 C C . SER A 1 169 ? 9.108 4.864 22.623 1.00 98.31 169 SER A C 1
ATOM 1273 O O . SER A 1 169 ? 10.329 5.010 22.543 1.00 98.31 169 SER A O 1
ATOM 1275 N N . HIS A 1 170 ? 8.281 5.098 21.612 1.00 98.56 170 HIS A N 1
ATOM 1276 C CA . HIS A 1 170 ? 8.667 5.697 20.341 1.00 98.56 170 HIS A CA 1
ATOM 1277 C C . HIS A 1 170 ? 8.062 7.095 20.258 1.00 98.56 170 HIS A C 1
ATOM 1279 O O . HIS A 1 170 ? 6.862 7.266 20.051 1.00 98.56 170 HIS A O 1
ATOM 1285 N N . TYR A 1 171 ? 8.903 8.099 20.474 1.00 98.81 171 TYR A N 1
ATOM 1286 C CA . TYR A 1 171 ? 8.552 9.485 20.214 1.00 98.81 171 TYR A CA 1
ATOM 1287 C C . TYR A 1 171 ? 8.747 9.743 18.726 1.00 98.81 171 TYR A C 1
ATOM 1289 O O . TYR A 1 171 ? 9.816 9.446 18.194 1.00 98.81 171 TYR A O 1
ATOM 1297 N N . ASP A 1 172 ? 7.736 10.277 18.061 1.00 98.38 172 ASP A N 1
ATOM 1298 C CA . ASP A 1 172 ? 7.679 10.427 16.610 1.00 98.38 172 ASP A CA 1
ATOM 1299 C C . ASP A 1 172 ? 7.184 11.838 16.220 1.00 98.38 172 ASP A C 1
ATOM 1301 O O . ASP A 1 172 ? 6.943 12.671 17.103 1.00 98.38 172 ASP A O 1
ATOM 1305 N N . PRO A 1 173 ? 7.035 12.164 14.921 1.00 98.12 173 PRO A N 1
ATOM 1306 C CA . PRO A 1 173 ? 6.555 13.481 14.501 1.00 98.12 173 PRO A CA 1
ATOM 1307 C C . PRO A 1 173 ? 5.149 13.854 15.004 1.00 98.12 173 PRO A C 1
ATOM 1309 O O . PRO A 1 173 ? 4.777 15.030 14.953 1.00 98.12 173 PRO A O 1
ATOM 1312 N N . ALA A 1 174 ? 4.358 12.888 15.481 1.00 97.81 174 ALA A N 1
ATOM 1313 C CA . ALA A 1 174 ? 3.007 13.109 15.978 1.00 97.81 174 ALA A CA 1
ATOM 1314 C C . ALA A 1 174 ? 2.894 13.176 17.503 1.00 97.81 174 ALA A C 1
ATOM 1316 O O . ALA A 1 174 ? 1.932 13.767 18.008 1.00 97.81 174 ALA A O 1
ATOM 1317 N N . GLY A 1 175 ? 3.838 12.587 18.233 1.00 98.38 175 GLY A N 1
ATOM 1318 C CA . GLY A 1 175 ? 3.843 12.537 19.688 1.00 98.38 175 GLY A CA 1
ATOM 1319 C C . GLY A 1 175 ? 4.573 11.301 20.198 1.00 98.38 175 GLY A C 1
ATOM 1320 O O . GLY A 1 175 ? 5.752 11.128 19.923 1.00 98.38 175 GLY A O 1
ATOM 1321 N N . LEU A 1 176 ? 3.883 10.461 20.968 1.00 98.69 176 LEU A N 1
ATOM 1322 C CA . LEU A 1 176 ? 4.429 9.257 21.595 1.00 98.69 176 LEU A CA 1
ATOM 1323 C C . LEU A 1 176 ? 3.534 8.046 21.330 1.00 98.69 176 LEU A C 1
ATOM 1325 O O . LEU A 1 176 ? 2.340 8.083 21.639 1.00 98.69 176 LEU A O 1
ATOM 1329 N N . GLU A 1 177 ? 4.132 6.966 20.839 1.00 98.25 177 GLU A N 1
ATOM 1330 C CA . GLU A 1 177 ? 3.600 5.608 20.912 1.00 98.25 177 GLU A CA 1
ATOM 1331 C C . GLU A 1 177 ? 4.291 4.823 22.024 1.00 98.25 177 GLU A C 1
ATOM 1333 O O . GLU A 1 177 ? 5.515 4.691 22.041 1.00 98.25 177 GLU A O 1
ATOM 1338 N N . GLN A 1 178 ? 3.509 4.283 22.950 1.00 98.38 178 GLN A N 1
ATOM 1339 C CA . GLN A 1 178 ? 4.012 3.508 24.073 1.00 98.38 178 GLN A CA 1
ATOM 1340 C C . GLN A 1 178 ? 3.507 2.068 23.989 1.00 98.38 178 GLN A C 1
ATOM 1342 O O . GLN A 1 178 ? 2.307 1.851 23.850 1.00 98.38 178 GLN A O 1
ATOM 1347 N N . THR A 1 179 ? 4.402 1.086 24.101 1.00 98.00 179 THR A N 1
ATOM 1348 C CA . THR A 1 179 ? 4.042 -0.339 24.172 1.00 98.00 179 THR A CA 1
ATOM 1349 C C . THR A 1 179 ? 4.027 -0.791 25.628 1.00 98.00 179 THR A C 1
ATOM 1351 O O . THR A 1 179 ? 5.073 -0.902 26.264 1.00 98.00 179 THR A O 1
ATOM 1354 N N . ASP A 1 180 ? 2.838 -1.079 26.158 1.00 97.38 180 ASP A N 1
ATOM 1355 C CA . ASP A 1 180 ? 2.652 -1.374 27.583 1.00 97.38 180 ASP A CA 1
ATOM 1356 C C . ASP A 1 180 ? 2.770 -2.871 27.909 1.00 97.38 180 ASP A C 1
ATOM 1358 O O . ASP A 1 180 ? 3.091 -3.237 29.045 1.00 97.38 180 ASP A O 1
ATOM 1362 N N . ALA A 1 181 ? 2.481 -3.743 26.935 1.00 97.19 181 ALA A N 1
ATOM 1363 C CA . ALA A 1 181 ? 2.567 -5.196 27.078 1.00 97.19 181 ALA A CA 1
ATOM 1364 C C . ALA A 1 181 ? 2.656 -5.917 25.724 1.00 97.19 181 ALA A C 1
ATOM 1366 O O . ALA A 1 181 ? 2.025 -5.512 24.745 1.00 97.19 181 ALA A O 1
ATOM 1367 N N . ILE A 1 182 ? 3.377 -7.039 25.703 1.00 94.88 182 ILE A N 1
ATOM 1368 C CA . ILE A 1 182 ? 3.547 -7.920 24.543 1.00 94.88 182 ILE A CA 1
ATOM 1369 C C . ILE A 1 182 ? 3.129 -9.352 24.922 1.00 94.88 182 ILE A C 1
ATOM 1371 O O . ILE A 1 182 ? 3.331 -9.813 26.047 1.00 94.88 182 ILE A O 1
ATOM 1375 N N . ALA A 1 183 ? 2.511 -10.069 23.989 1.00 90.31 183 ALA A N 1
ATOM 1376 C CA . ALA A 1 183 ? 2.101 -11.459 24.146 1.00 90.31 183 ALA A CA 1
ATOM 1377 C C . ALA A 1 183 ? 3.307 -12.407 24.146 1.00 90.31 183 ALA A C 1
ATOM 1379 O O . ALA A 1 183 ? 4.369 -12.082 23.623 1.00 90.31 183 ALA A O 1
ATOM 1380 N N . LEU A 1 184 ? 3.116 -13.644 24.614 1.00 91.31 184 LEU A N 1
ATOM 1381 C CA . LEU A 1 184 ? 4.137 -14.701 24.503 1.00 91.31 184 LEU A CA 1
ATOM 1382 C C . LEU A 1 184 ? 4.581 -14.960 23.050 1.00 91.31 184 LEU A C 1
ATOM 1384 O O . LEU A 1 184 ? 5.684 -15.434 22.805 1.00 91.31 184 LEU A O 1
ATOM 1388 N N . THR A 1 185 ? 3.715 -14.647 22.087 1.00 84.38 185 THR A N 1
ATOM 1389 C CA . THR A 1 185 ? 3.938 -14.801 20.644 1.00 84.38 185 THR A CA 1
ATOM 1390 C C . THR A 1 185 ? 4.621 -13.590 19.997 1.00 84.38 185 THR A C 1
ATOM 1392 O O . THR A 1 185 ? 4.919 -13.630 18.805 1.00 84.38 185 THR A O 1
ATOM 1395 N N . GLY A 1 186 ? 4.861 -12.513 20.755 1.00 87.12 186 GLY A N 1
ATOM 1396 C CA . GLY A 1 186 ? 5.432 -11.255 20.261 1.00 87.12 186 GLY A CA 1
ATOM 1397 C C . GLY A 1 186 ? 4.409 -10.231 19.751 1.00 87.12 186 GLY A C 1
ATOM 1398 O O . GLY A 1 186 ? 4.802 -9.138 19.356 1.00 87.12 186 GLY A O 1
ATOM 1399 N N . ALA A 1 187 ? 3.108 -10.541 19.759 1.00 82.44 187 ALA A N 1
ATOM 1400 C CA . ALA A 1 187 ? 2.065 -9.591 19.358 1.00 82.44 187 ALA A CA 1
ATOM 1401 C C . ALA A 1 187 ? 1.857 -8.485 20.420 1.00 82.44 187 ALA A C 1
ATOM 1403 O O . ALA A 1 187 ? 1.827 -8.804 21.611 1.00 82.44 187 ALA A O 1
ATOM 1404 N N . PRO A 1 188 ? 1.670 -7.207 20.042 1.00 89.44 188 PRO A N 1
ATOM 1405 C CA . PRO A 1 188 ? 1.410 -6.136 21.003 1.00 89.44 188 PRO A CA 1
ATOM 1406 C C . PRO A 1 188 ? 0.014 -6.285 21.629 1.00 89.44 188 PRO A C 1
ATOM 1408 O O . PRO A 1 188 ? -0.992 -6.315 20.920 1.00 89.44 188 PRO A O 1
ATOM 1411 N N . LEU A 1 189 ? -0.052 -6.359 22.962 1.00 94.75 189 LEU A N 1
ATOM 1412 C CA . LEU A 1 189 ? -1.302 -6.503 23.722 1.00 94.75 189 LEU A CA 1
ATOM 1413 C C . LEU A 1 189 ? -1.879 -5.163 24.181 1.00 94.75 189 LEU A C 1
ATOM 1415 O O . LEU A 1 189 ? -3.082 -5.061 24.391 1.00 94.75 189 LEU A O 1
ATOM 1419 N N . SER A 1 190 ? -1.045 -4.142 24.363 1.00 97.88 190 SER A N 1
ATOM 1420 C CA . SER A 1 190 ? -1.496 -2.803 24.746 1.00 97.88 190 SER A CA 1
ATOM 1421 C C . SER A 1 190 ? -0.542 -1.765 24.186 1.00 97.88 190 SER A C 1
ATOM 1423 O O . SER A 1 190 ? 0.665 -1.844 24.427 1.00 97.88 190 SER A O 1
ATOM 1425 N N . VAL A 1 191 ? -1.096 -0.814 23.438 1.00 97.44 191 VAL A N 1
ATOM 1426 C CA . VAL A 1 191 ? -0.366 0.312 22.857 1.00 97.44 191 VAL A CA 1
ATOM 1427 C C . VAL A 1 191 ? -1.115 1.598 23.174 1.00 97.44 191 VAL A C 1
ATOM 1429 O O . VAL A 1 191 ? -2.320 1.698 22.938 1.00 97.44 191 VAL A O 1
ATOM 1432 N N . THR A 1 192 ? -0.404 2.590 23.694 1.00 98.50 192 THR A N 1
ATOM 1433 C CA . THR A 1 192 ? -0.959 3.882 24.091 1.00 98.50 192 THR A CA 1
ATOM 1434 C C . THR A 1 192 ? -0.379 4.998 23.237 1.00 98.50 192 THR A C 1
ATOM 1436 O O . THR A 1 192 ? 0.834 5.180 23.175 1.00 98.50 192 THR A O 1
ATOM 1439 N N . ARG A 1 193 ? -1.254 5.786 22.608 1.00 98.38 193 ARG A N 1
ATOM 1440 C CA . ARG A 1 193 ? -0.886 6.969 21.828 1.00 98.38 193 ARG A CA 1
ATOM 1441 C C . ARG A 1 193 ? -1.154 8.247 22.622 1.00 98.38 193 ARG A C 1
ATOM 1443 O O . ARG A 1 193 ? -2.231 8.416 23.195 1.00 98.38 193 ARG A O 1
ATOM 1450 N N . ARG A 1 194 ? -0.194 9.173 22.607 1.00 98.50 194 ARG A N 1
ATOM 1451 C CA . ARG A 1 194 ? -0.341 10.569 23.055 1.00 98.50 194 ARG A CA 1
ATOM 1452 C C . ARG A 1 194 ? 0.128 11.491 21.936 1.00 98.50 194 ARG A C 1
ATOM 1454 O O . ARG A 1 194 ? 1.184 11.253 21.361 1.00 98.50 194 ARG A O 1
ATOM 1461 N N . LEU A 1 195 ? -0.644 12.523 21.611 1.00 98.56 195 LEU A N 1
ATOM 1462 C CA . LEU A 1 195 ? -0.259 13.509 20.592 1.00 98.56 195 LEU A CA 1
ATOM 1463 C C . LEU A 1 195 ? 0.596 14.627 21.204 1.00 98.56 195 LEU A C 1
ATOM 1465 O O . LEU A 1 195 ? 0.558 14.842 22.414 1.00 98.56 195 LEU A O 1
ATOM 1469 N N . LEU A 1 196 ? 1.317 15.375 20.370 1.00 98.31 196 LEU A N 1
ATOM 1470 C CA . LEU A 1 196 ? 1.906 16.665 20.748 1.00 98.31 196 LEU A CA 1
ATOM 1471 C C . LEU A 1 196 ? 0.844 17.641 21.291 1.00 98.31 196 LEU A C 1
ATOM 1473 O O . LEU A 1 196 ? -0.317 17.621 20.866 1.00 98.31 196 LEU A O 1
ATOM 1477 N N . LYS A 1 197 ? 1.248 18.537 22.198 1.00 97.25 197 LYS A N 1
ATOM 1478 C CA . LYS A 1 197 ? 0.452 19.722 22.553 1.00 97.25 197 LYS A CA 1
ATOM 1479 C C . LYS A 1 197 ? 0.211 20.568 21.305 1.00 97.25 197 LYS A C 1
ATOM 1481 O O . LYS A 1 197 ? 1.084 20.675 20.450 1.00 97.25 197 LYS A O 1
ATOM 1486 N N . ASP A 1 198 ? -0.992 21.127 21.197 1.00 95.44 198 ASP A N 1
ATOM 1487 C CA . ASP A 1 198 ? -1.428 21.939 20.054 1.00 95.44 198 ASP A CA 1
ATOM 1488 C C . ASP A 1 198 ? -1.209 21.273 18.692 1.00 95.44 198 ASP A C 1
ATOM 1490 O O . ASP A 1 198 ? -0.976 21.952 17.691 1.00 95.44 198 ASP A O 1
ATOM 1494 N N . ALA A 1 199 ? -1.324 19.937 18.646 1.00 96.50 199 ALA A N 1
ATOM 1495 C CA . ALA A 1 199 ? -1.156 19.160 17.428 1.00 96.50 199 ALA A CA 1
ATOM 1496 C C . ALA A 1 199 ? -1.926 19.798 16.259 1.00 96.50 199 ALA A C 1
ATOM 1498 O O . ALA A 1 199 ? -1.355 20.018 15.200 1.00 96.50 199 ALA A O 1
ATOM 1499 N N . ASP A 1 200 ? -3.187 20.185 16.429 1.00 95.62 200 ASP A N 1
ATOM 1500 C CA . ASP A 1 200 ? -4.025 20.742 15.357 1.00 95.62 200 ASP A CA 1
ATOM 1501 C C . ASP A 1 200 ? -3.366 21.892 14.550 1.00 95.62 200 ASP A C 1
ATOM 1503 O O . ASP A 1 200 ? -3.682 22.068 13.372 1.00 95.62 200 ASP A O 1
ATOM 1507 N N . ASN A 1 201 ? -2.397 22.616 15.126 1.00 95.31 201 ASN A N 1
ATOM 1508 C CA . ASN A 1 201 ? -1.577 23.595 14.418 1.00 95.31 201 ASN A CA 1
ATOM 1509 C C . ASN A 1 201 ? -0.422 22.934 13.619 1.00 95.31 201 ASN A C 1
ATOM 1511 O O . ASN A 1 201 ? 0.527 22.422 14.215 1.00 95.31 201 ASN A O 1
ATOM 1515 N N . PRO A 1 202 ? -0.407 23.014 12.272 1.00 94.06 202 PRO A N 1
ATOM 1516 C CA . PRO A 1 202 ? 0.658 22.427 11.450 1.00 94.06 202 PRO A CA 1
ATOM 1517 C C . PRO A 1 202 ? 2.025 23.121 11.584 1.00 94.06 202 PRO A C 1
ATOM 1519 O O . PRO A 1 202 ? 3.010 22.615 11.053 1.00 94.06 202 PRO A O 1
ATOM 1522 N N . ALA A 1 203 ? 2.106 24.279 12.250 1.00 93.88 203 ALA A N 1
ATOM 1523 C CA . ALA A 1 203 ? 3.379 24.935 12.554 1.00 93.88 203 ALA A CA 1
ATOM 1524 C C . ALA A 1 203 ? 4.114 24.292 13.745 1.00 93.88 203 ALA A C 1
ATOM 1526 O O . ALA A 1 203 ? 5.318 24.500 13.898 1.00 93.88 203 ALA A O 1
ATOM 1527 N N . VAL A 1 204 ? 3.408 23.521 14.581 1.00 95.56 204 VAL A N 1
ATOM 1528 C CA . VAL A 1 204 ? 4.007 22.766 15.685 1.00 95.56 204 VAL A CA 1
ATOM 1529 C C . VAL A 1 204 ? 4.664 21.514 15.110 1.00 95.56 204 VAL A C 1
ATOM 1531 O O . VAL A 1 204 ? 4.004 20.672 14.502 1.00 95.56 204 VAL A O 1
ATOM 1534 N N . VAL A 1 205 ? 5.976 21.399 15.304 1.00 95.00 205 VAL A N 1
ATOM 1535 C CA . VAL A 1 205 ? 6.798 20.288 14.809 1.00 95.00 205 VAL A CA 1
ATOM 1536 C C . VAL A 1 205 ? 7.502 19.631 15.990 1.00 95.00 205 VAL A C 1
ATOM 1538 O O . VAL A 1 205 ? 7.933 20.326 16.908 1.00 95.00 205 VAL A O 1
ATOM 1541 N N . ALA A 1 206 ? 7.627 18.305 15.956 1.00 96.62 206 ALA A N 1
ATOM 1542 C CA . ALA A 1 206 ? 8.353 17.550 16.967 1.00 96.62 206 ALA A CA 1
ATOM 1543 C C . ALA A 1 206 ? 9.833 17.961 17.034 1.00 96.62 206 ALA A C 1
ATOM 1545 O O . ALA A 1 206 ? 10.512 18.059 16.006 1.00 96.62 206 ALA A O 1
ATOM 1546 N N . ASP A 1 207 ? 10.327 18.161 18.254 1.00 97.31 207 ASP A N 1
ATOM 1547 C CA . ASP A 1 207 ? 11.748 18.347 18.525 1.00 97.31 207 ASP A CA 1
ATOM 1548 C C . ASP A 1 207 ? 12.114 17.808 19.916 1.00 97.31 207 ASP A C 1
ATOM 1550 O O . ASP A 1 207 ? 12.054 18.497 20.935 1.00 97.31 207 ASP A O 1
ATOM 1554 N N . TRP A 1 208 ? 12.469 16.529 19.964 1.00 97.88 208 TRP A N 1
ATOM 1555 C CA . TRP A 1 208 ? 12.764 15.789 21.186 1.00 97.88 208 TRP A CA 1
ATOM 1556 C C . TRP A 1 208 ? 14.215 16.035 21.640 1.00 97.88 208 TRP A C 1
ATOM 1558 O O . TRP A 1 208 ? 15.071 15.157 21.560 1.00 97.88 208 TRP A O 1
ATOM 1568 N N . GLN A 1 209 ? 14.563 17.243 22.073 1.00 95.81 209 GLN A N 1
ATOM 1569 C CA . GLN A 1 209 ? 15.943 17.569 22.482 1.00 95.81 209 GLN A CA 1
ATOM 1570 C C . GLN A 1 209 ? 16.349 16.911 23.817 1.00 95.81 209 GLN A C 1
ATOM 1572 O O . GLN A 1 209 ? 15.509 16.623 24.662 1.00 95.81 209 GLN A O 1
ATOM 1577 N N . GLY A 1 210 ? 17.649 16.680 24.039 1.00 93.62 210 GLY A N 1
ATOM 1578 C CA . GLY A 1 210 ? 18.168 16.118 25.301 1.00 93.62 210 GLY A CA 1
ATOM 1579 C C . GLY A 1 210 ? 18.043 14.591 25.430 1.00 93.62 210 GLY A C 1
ATOM 1580 O O . GLY A 1 210 ? 18.015 13.889 24.426 1.00 93.62 210 GLY A O 1
ATOM 1581 N N . GLN A 1 211 ? 18.031 14.058 26.656 1.00 90.44 211 GLN A N 1
ATOM 1582 C CA . GLN A 1 211 ? 17.901 12.611 26.942 1.00 90.44 211 GLN A CA 1
ATOM 1583 C C . GLN A 1 211 ? 16.853 12.292 28.027 1.00 90.44 211 GLN A C 1
ATOM 1585 O O . GLN A 1 211 ? 16.702 11.135 28.409 1.00 90.44 211 GLN A O 1
ATOM 1590 N N . ASP A 1 212 ? 16.137 13.301 28.529 1.00 92.38 212 ASP A N 1
ATOM 1591 C CA . ASP A 1 212 ? 15.169 13.144 29.615 1.00 92.38 212 ASP A CA 1
ATOM 1592 C C . ASP A 1 212 ? 13.745 12.978 29.070 1.00 92.38 212 ASP A C 1
ATOM 1594 O O . ASP A 1 212 ? 13.159 13.907 28.509 1.00 92.38 212 ASP A O 1
ATOM 1598 N N . ALA A 1 213 ? 13.173 11.793 29.285 1.00 93.56 213 ALA A N 1
ATOM 1599 C CA . ALA A 1 213 ? 11.804 11.486 28.893 1.00 93.56 213 ALA A CA 1
ATOM 1600 C C . ALA A 1 213 ? 10.757 12.345 29.618 1.00 93.56 213 ALA A C 1
ATOM 1602 O O . ALA A 1 213 ? 9.680 12.572 29.069 1.00 93.56 213 ALA A O 1
ATOM 1603 N N . SER A 1 214 ? 11.059 12.856 30.815 1.00 95.00 214 SER A N 1
ATOM 1604 C CA . SER A 1 214 ? 10.151 13.730 31.568 1.00 95.00 214 SER A CA 1
ATOM 1605 C C . SER A 1 214 ? 9.921 15.040 30.814 1.00 95.00 214 SER A C 1
ATOM 1607 O O . SER A 1 214 ? 8.776 15.407 30.560 1.00 95.00 214 SER A O 1
ATOM 1609 N N . ALA A 1 215 ? 11.002 15.666 30.335 1.00 96.06 215 ALA A N 1
ATOM 1610 C CA . ALA A 1 215 ? 10.935 16.875 29.518 1.00 96.06 215 ALA A CA 1
ATOM 1611 C C . ALA A 1 215 ? 10.176 16.659 28.195 1.00 96.06 215 ALA A C 1
ATOM 1613 O O . ALA A 1 215 ? 9.431 17.531 27.755 1.00 96.06 215 ALA A O 1
ATOM 1614 N N . TRP A 1 216 ? 10.312 15.489 27.558 1.00 97.81 216 TRP A N 1
ATOM 1615 C CA . TRP A 1 216 ? 9.530 15.162 26.355 1.00 97.81 216 TRP A CA 1
ATOM 1616 C C . TRP A 1 216 ? 8.047 14.976 26.670 1.00 97.81 216 TRP A C 1
ATOM 1618 O O . TRP A 1 216 ? 7.185 15.418 25.911 1.00 97.81 216 TRP A O 1
ATOM 1628 N N . ASN A 1 217 ? 7.731 14.355 27.805 1.00 97.38 217 ASN A N 1
ATOM 1629 C CA . ASN A 1 217 ? 6.355 14.122 28.225 1.00 97.38 217 ASN A CA 1
ATOM 1630 C C . ASN A 1 217 ? 5.591 15.424 28.515 1.00 97.38 217 ASN A C 1
ATOM 1632 O O . ASN A 1 217 ? 4.369 15.442 28.339 1.00 97.38 217 ASN A O 1
ATOM 1636 N N . ASP A 1 218 ? 6.294 16.502 28.870 1.00 96.81 218 ASP A N 1
ATOM 1637 C CA . ASP A 1 218 ? 5.732 17.848 29.017 1.00 96.81 218 ASP A CA 1
ATOM 1638 C C . ASP A 1 218 ? 5.326 18.486 27.679 1.00 96.81 218 ASP A C 1
ATOM 1640 O O . ASP A 1 218 ? 4.527 19.423 27.669 1.00 96.81 218 ASP A O 1
ATOM 1644 N N . LEU A 1 219 ? 5.811 17.981 26.540 1.00 97.75 219 LEU A N 1
ATOM 1645 C CA . LEU A 1 219 ? 5.416 18.436 25.197 1.00 97.75 219 LEU A CA 1
ATOM 1646 C C . LEU A 1 219 ? 4.187 17.694 24.654 1.00 97.75 219 LEU A C 1
ATOM 1648 O O . LEU A 1 219 ? 3.664 18.049 23.597 1.00 97.75 219 LEU A O 1
ATOM 1652 N N . LEU A 1 220 ? 3.712 16.668 25.360 1.00 98.38 220 LEU A N 1
ATOM 1653 C CA . LEU A 1 220 ? 2.574 15.850 24.955 1.00 98.38 220 LEU A CA 1
ATOM 1654 C C . LEU A 1 220 ? 1.268 16.364 25.566 1.00 98.38 220 LEU A C 1
ATOM 1656 O O . LEU A 1 220 ? 1.224 16.865 26.693 1.00 98.38 220 LEU A O 1
ATOM 1660 N N . ALA A 1 221 ? 0.174 16.194 24.830 1.00 97.31 221 ALA A N 1
ATOM 1661 C CA . ALA A 1 221 ? -1.167 16.399 25.346 1.00 97.31 221 ALA A CA 1
ATOM 1662 C C . ALA A 1 221 ? -1.457 15.443 26.524 1.00 97.31 221 ALA A C 1
ATOM 1664 O O . ALA A 1 221 ? -0.835 14.381 26.678 1.00 97.31 221 ALA A O 1
ATOM 1665 N N . ALA A 1 222 ? -2.408 15.840 27.373 1.00 96.06 222 ALA A N 1
ATOM 1666 C CA . ALA A 1 222 ? -2.810 15.055 28.539 1.00 96.06 222 ALA A CA 1
ATOM 1667 C C . ALA A 1 222 ? -3.664 13.829 28.170 1.00 96.06 222 ALA A C 1
ATOM 1669 O O . ALA A 1 222 ? -3.638 12.838 28.895 1.00 96.06 222 ALA A O 1
ATOM 1670 N N . GLU A 1 223 ? -4.412 13.880 27.059 1.00 96.38 223 GLU A N 1
ATOM 1671 C CA . GLU A 1 223 ? -5.238 12.754 26.609 1.00 96.38 223 GLU A CA 1
ATOM 1672 C C . GLU A 1 223 ? -4.361 11.553 26.223 1.00 96.38 223 GLU A C 1
ATOM 1674 O O . GLU A 1 223 ? -3.386 11.683 25.478 1.00 96.38 223 GLU A O 1
ATOM 1679 N N . THR A 1 224 ? -4.741 10.377 26.719 1.00 97.19 224 THR A N 1
ATOM 1680 C CA . THR A 1 224 ? -4.147 9.086 26.376 1.00 97.19 224 THR A CA 1
ATOM 1681 C C . THR A 1 224 ? -5.154 8.248 25.595 1.00 97.19 224 THR A C 1
ATOM 1683 O O . THR A 1 224 ? -6.338 8.185 25.928 1.00 97.19 224 THR A O 1
ATOM 1686 N N . LEU A 1 225 ? -4.685 7.612 24.524 1.00 98.19 225 LEU A N 1
ATOM 1687 C CA . LEU A 1 225 ? -5.514 6.850 23.594 1.00 98.19 225 LEU A CA 1
ATOM 1688 C C . LEU A 1 225 ? -4.972 5.423 23.515 1.00 98.19 225 LEU A C 1
ATOM 1690 O O . LEU A 1 225 ? -4.074 5.132 22.724 1.00 98.19 225 LEU A O 1
ATOM 1694 N N . THR A 1 226 ? -5.480 4.549 24.380 1.00 98.50 226 THR A N 1
ATOM 1695 C CA . THR A 1 226 ? -4.979 3.177 24.530 1.00 98.50 226 THR A CA 1
ATOM 1696 C C . THR A 1 226 ? -5.799 2.193 23.709 1.00 98.50 226 THR A C 1
ATOM 1698 O O . THR A 1 226 ? -7.007 2.094 23.885 1.00 98.50 226 THR A O 1
ATOM 1701 N N . THR A 1 227 ? -5.130 1.428 22.849 1.00 98.12 227 THR A N 1
ATOM 1702 C CA . THR A 1 227 ? -5.701 0.267 22.158 1.00 98.12 227 THR A CA 1
ATOM 1703 C C . THR A 1 227 ? -5.195 -1.003 22.825 1.00 98.12 227 THR A C 1
ATOM 1705 O O . THR A 1 227 ? -3.996 -1.136 23.074 1.00 98.12 227 THR A O 1
ATOM 1708 N N . GLN A 1 228 ? -6.092 -1.949 23.093 1.00 98.25 228 GLN A N 1
ATOM 1709 C CA . GLN A 1 228 ? -5.745 -3.238 23.691 1.00 98.25 228 GLN A CA 1
ATOM 1710 C C . GLN A 1 228 ? -6.109 -4.381 22.754 1.00 98.25 228 GLN A C 1
ATOM 1712 O O . GLN A 1 228 ? -7.166 -4.361 22.134 1.00 98.25 228 GLN A O 1
ATOM 1717 N N . ASN A 1 229 ? -5.264 -5.404 22.689 1.00 94.44 229 ASN A N 1
ATOM 1718 C CA . ASN A 1 229 ? -5.469 -6.572 21.847 1.00 94.44 229 ASN A CA 1
ATOM 1719 C C . ASN A 1 229 ? -5.394 -7.855 22.671 1.00 94.44 229 ASN A C 1
ATOM 1721 O O . ASN A 1 229 ? -4.639 -7.951 23.638 1.00 94.44 229 ASN A O 1
ATOM 1725 N N . THR A 1 230 ? -6.106 -8.882 22.222 1.00 95.75 230 THR A N 1
ATOM 1726 C CA . THR A 1 230 ? -5.806 -10.272 22.580 1.00 95.75 230 THR A CA 1
ATOM 1727 C C . THR A 1 230 ? -5.431 -11.042 21.325 1.00 95.75 230 THR A C 1
ATOM 1729 O O . THR A 1 230 ? -5.864 -10.699 20.224 1.00 95.75 230 THR A O 1
ATOM 1732 N N . ALA A 1 231 ? -4.614 -12.079 21.476 1.00 88.94 231 ALA A N 1
ATOM 1733 C CA . ALA A 1 231 ? -4.178 -12.925 20.375 1.00 88.94 231 ALA A CA 1
ATOM 1734 C C . ALA A 1 231 ? -4.224 -14.400 20.779 1.00 88.94 231 ALA A C 1
ATOM 1736 O O . ALA A 1 231 ? -4.112 -14.733 21.961 1.00 88.94 231 ALA A O 1
ATOM 1737 N N . ASP A 1 232 ? -4.387 -15.279 19.795 1.00 82.19 232 ASP A N 1
ATOM 1738 C CA . ASP A 1 232 ? -4.315 -16.722 20.001 1.00 82.19 232 ASP A CA 1
ATOM 1739 C C . ASP A 1 232 ? -2.861 -17.221 20.132 1.00 82.19 232 ASP A C 1
ATOM 1741 O O . ASP A 1 232 ? -1.889 -16.460 20.070 1.00 82.19 232 ASP A O 1
ATOM 1745 N N . SER A 1 233 ? -2.689 -18.536 20.284 1.00 85.69 233 SER A N 1
ATOM 1746 C CA . SER A 1 233 ? -1.370 -19.173 20.394 1.00 85.69 233 SER A CA 1
ATOM 1747 C C . SER A 1 233 ? -0.496 -19.041 19.140 1.00 85.69 233 SER A C 1
ATOM 1749 O O . SER A 1 233 ? 0.690 -19.355 19.195 1.00 85.69 233 SER A O 1
ATOM 1751 N N . THR A 1 234 ? -1.051 -18.604 18.006 1.00 77.62 234 THR A N 1
ATOM 1752 C CA . THR A 1 234 ? -0.299 -18.314 16.774 1.00 77.62 234 THR A CA 1
ATOM 1753 C C . THR A 1 234 ? 0.137 -16.850 16.684 1.00 77.62 234 THR A C 1
ATOM 1755 O O . THR A 1 234 ? 0.886 -16.491 15.777 1.00 77.62 234 THR A O 1
ATOM 1758 N N . GLY A 1 235 ? -0.300 -16.010 17.630 1.00 80.25 235 GLY A N 1
ATOM 1759 C CA . GLY A 1 235 ? -0.100 -14.563 17.601 1.00 80.25 235 GLY A CA 1
ATOM 1760 C C . GLY A 1 235 ? -1.109 -13.834 16.720 1.00 80.25 235 GLY A C 1
ATOM 1761 O O . GLY A 1 235 ? -0.926 -12.650 16.448 1.00 80.25 235 GLY A O 1
ATOM 1762 N N . THR A 1 236 ? -2.169 -14.517 16.283 1.00 80.56 236 THR A N 1
ATOM 1763 C CA . THR A 1 236 ? -3.209 -13.920 15.447 1.00 80.56 236 THR A CA 1
ATOM 1764 C C . THR A 1 236 ? -4.225 -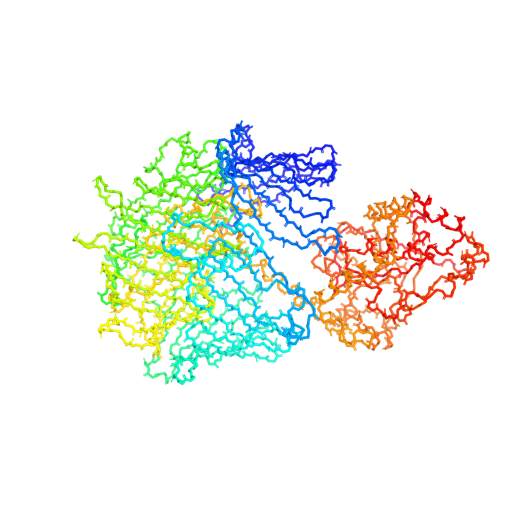13.179 16.331 1.00 80.56 236 THR A C 1
ATOM 1766 O O . THR A 1 236 ? -4.688 -13.760 17.316 1.00 80.56 236 THR A O 1
ATOM 1769 N N . PRO A 1 237 ? -4.589 -11.915 16.022 1.00 84.69 237 PRO A N 1
ATOM 1770 C CA . PRO A 1 237 ? -5.526 -11.138 16.837 1.00 84.69 237 PRO A CA 1
ATOM 1771 C C . PRO A 1 237 ? -6.909 -11.794 16.965 1.00 84.69 237 PRO A C 1
ATOM 1773 O O . PRO A 1 237 ? -7.474 -12.247 15.968 1.00 84.69 237 PRO A O 1
ATOM 1776 N N . LEU A 1 238 ? -7.461 -11.801 18.182 1.00 89.81 238 LEU A N 1
ATOM 1777 C CA . LEU A 1 238 ? -8.802 -12.300 18.518 1.00 89.81 238 LEU A CA 1
ATOM 1778 C C . LEU A 1 238 ? -9.755 -11.173 18.914 1.00 89.81 238 LEU A C 1
ATOM 1780 O O . LEU A 1 238 ? -10.901 -11.156 18.465 1.00 89.81 238 LEU A O 1
ATOM 1784 N N . THR A 1 239 ? -9.294 -10.237 19.744 1.00 96.94 239 THR A N 1
ATOM 1785 C CA . THR A 1 239 ? -10.063 -9.045 20.113 1.00 96.94 239 THR A CA 1
ATOM 1786 C C . THR A 1 239 ? -9.221 -7.789 20.001 1.00 96.94 239 THR A C 1
ATOM 1788 O O . THR A 1 239 ? -8.024 -7.831 20.277 1.00 96.94 239 THR A O 1
ATOM 1791 N N . ILE A 1 240 ? -9.866 -6.676 19.661 1.00 96.50 240 ILE A N 1
ATOM 1792 C CA . ILE A 1 240 ? -9.295 -5.328 19.685 1.00 96.50 240 ILE A CA 1
ATOM 1793 C C . ILE A 1 240 ? -10.269 -4.438 20.454 1.00 96.50 240 ILE A C 1
ATOM 1795 O O . ILE A 1 240 ? -11.418 -4.297 20.043 1.00 96.50 240 ILE A O 1
ATOM 1799 N N . THR A 1 241 ? -9.820 -3.847 21.553 1.00 98.44 241 THR A N 1
ATOM 1800 C CA . THR A 1 241 ? -10.530 -2.787 22.271 1.00 98.44 241 THR A CA 1
ATOM 1801 C C . THR A 1 241 ? -9.938 -1.455 21.839 1.00 98.44 241 THR A C 1
ATOM 1803 O O . THR A 1 241 ? -8.758 -1.197 22.086 1.00 98.44 241 THR A O 1
ATOM 1806 N N . ASP A 1 242 ? -10.741 -0.625 21.179 1.00 98.25 242 ASP A N 1
ATOM 1807 C CA . ASP A 1 242 ? -10.304 0.688 20.710 1.00 98.25 242 ASP A CA 1
ATOM 1808 C C . ASP A 1 242 ? -10.152 1.709 21.856 1.00 98.25 242 ASP A C 1
ATOM 1810 O O . ASP A 1 242 ? -10.555 1.476 23.000 1.00 98.25 242 ASP A O 1
ATOM 1814 N N . ALA A 1 243 ? -9.606 2.885 21.536 1.00 97.88 243 ALA A N 1
ATOM 1815 C CA . ALA A 1 243 ? -9.336 3.952 22.504 1.00 97.88 243 ALA A CA 1
ATOM 1816 C C . ALA A 1 243 ? -10.579 4.551 23.187 1.00 97.88 243 ALA A C 1
ATOM 1818 O O . ALA A 1 243 ? -10.440 5.317 24.144 1.00 97.88 243 ALA A O 1
ATOM 1819 N N . LYS A 1 244 ? -11.795 4.242 22.719 1.00 98.19 244 LYS A N 1
ATOM 1820 C CA . LYS A 1 244 ? -13.049 4.647 23.372 1.00 98.19 244 LYS A CA 1
ATOM 1821 C C . LYS A 1 244 ? -13.795 3.466 23.995 1.00 98.19 244 LYS A C 1
ATOM 1823 O O . LYS A 1 244 ? -14.838 3.687 24.610 1.00 98.19 244 LYS A O 1
ATOM 1828 N N . GLY A 1 245 ? -13.206 2.270 23.985 1.00 97.88 245 GLY A N 1
ATOM 1829 C CA . GLY A 1 245 ? -13.675 1.085 24.693 1.00 97.88 245 GLY A CA 1
ATOM 1830 C C . GLY A 1 245 ? -14.646 0.212 23.902 1.00 97.88 245 GLY A C 1
ATOM 1831 O O . GLY A 1 245 ? -15.316 -0.619 24.515 1.00 97.88 245 GLY A O 1
ATOM 1832 N N . ASN A 1 246 ? -14.755 0.387 22.580 1.00 98.50 246 ASN A N 1
ATOM 1833 C CA . ASN A 1 246 ? -15.511 -0.543 21.742 1.00 98.50 246 ASN A CA 1
ATOM 1834 C C . ASN A 1 246 ? -14.646 -1.768 21.437 1.00 98.50 246 ASN A C 1
ATOM 1836 O O . ASN A 1 246 ? -13.460 -1.639 21.138 1.00 98.50 246 ASN A O 1
ATOM 1840 N N . VAL A 1 247 ? -15.240 -2.956 21.507 1.00 98.56 247 VAL A N 1
ATOM 1841 C CA . VAL A 1 247 ? -14.532 -4.230 21.362 1.00 98.56 247 VAL A CA 1
ATOM 1842 C C . VAL A 1 247 ? -14.922 -4.890 20.049 1.00 98.56 247 VAL A C 1
ATOM 1844 O O . VAL A 1 247 ? -16.076 -5.268 19.853 1.00 98.56 247 VAL A O 1
ATOM 1847 N N . GLN A 1 248 ? -13.953 -5.072 19.161 1.00 98.19 248 GLN A N 1
ATOM 1848 C CA . GLN A 1 248 ? -14.070 -5.935 17.992 1.00 98.19 248 GLN A CA 1
ATOM 1849 C C . GLN A 1 248 ? -13.595 -7.335 18.365 1.00 98.19 248 GLN A C 1
ATOM 1851 O O . GLN A 1 248 ? -12.557 -7.479 19.010 1.00 98.19 248 GLN A O 1
ATOM 1856 N N . ARG A 1 249 ? -14.324 -8.369 17.945 1.00 97.81 249 ARG A N 1
ATOM 1857 C CA . ARG A 1 249 ? -13.946 -9.773 18.137 1.00 97.81 249 ARG A CA 1
ATOM 1858 C C . ARG A 1 249 ? -14.016 -10.519 16.817 1.00 97.81 249 ARG A C 1
ATOM 1860 O O . ARG A 1 249 ? -14.961 -10.342 16.055 1.00 97.81 249 ARG A O 1
ATOM 1867 N N . VAL A 1 250 ? -13.053 -11.396 16.569 1.00 94.12 250 VAL A N 1
ATOM 1868 C CA . VAL A 1 250 ? -13.018 -12.275 15.396 1.00 94.12 250 VAL A CA 1
ATOM 1869 C C . VAL A 1 250 ? -12.880 -13.734 15.810 1.00 94.12 250 VAL A C 1
ATOM 1871 O O . VAL A 1 250 ? -12.401 -14.049 16.900 1.00 94.12 250 VAL A O 1
ATOM 1874 N N . THR A 1 251 ? -13.317 -14.638 14.940 1.00 94.25 251 THR A N 1
ATOM 1875 C CA . THR A 1 251 ? -13.082 -16.081 15.075 1.00 94.25 251 THR A CA 1
ATOM 1876 C C . THR A 1 251 ? -12.478 -16.638 13.804 1.00 94.25 251 THR A C 1
ATOM 1878 O O . THR A 1 251 ? -12.724 -16.124 12.712 1.00 94.25 251 THR A O 1
ATOM 1881 N N . TYR A 1 252 ? -11.731 -17.728 13.944 1.00 87.88 252 TYR A N 1
ATOM 1882 C CA . TYR A 1 252 ? -11.103 -18.427 12.831 1.00 87.88 252 TYR A CA 1
ATOM 1883 C C . TYR A 1 252 ? -11.662 -19.846 12.704 1.00 87.88 252 TYR A C 1
ATOM 1885 O O . TYR A 1 252 ? -12.118 -20.436 13.684 1.00 87.88 252 TYR A O 1
ATOM 1893 N N . ASP A 1 253 ? -11.681 -20.379 11.486 1.00 83.94 253 ASP A N 1
ATOM 1894 C CA . ASP A 1 253 ? -12.015 -21.774 11.216 1.00 83.94 253 ASP A CA 1
ATOM 1895 C C . ASP A 1 253 ? -10.834 -22.713 11.531 1.00 83.94 253 ASP A C 1
ATOM 1897 O O . ASP A 1 253 ? -9.745 -22.294 11.928 1.00 83.94 253 ASP A O 1
ATOM 1901 N N . VAL A 1 254 ? -11.034 -24.016 11.317 1.00 88.38 254 VAL A N 1
ATOM 1902 C CA . VAL A 1 254 ? -10.000 -25.044 11.538 1.00 88.38 254 VAL A CA 1
ATOM 1903 C C . VAL A 1 254 ? -8.744 -24.854 10.668 1.00 88.38 254 VAL A C 1
ATOM 1905 O O . VAL A 1 254 ? -7.696 -25.429 10.960 1.00 88.38 254 VAL A O 1
ATOM 1908 N N . ALA A 1 255 ? -8.823 -24.063 9.593 1.00 77.31 255 ALA A N 1
ATOM 1909 C CA . ALA A 1 255 ? -7.705 -23.735 8.714 1.00 77.31 255 ALA A CA 1
ATOM 1910 C C . ALA A 1 255 ? -7.019 -22.403 9.076 1.00 77.31 255 ALA A C 1
ATOM 1912 O O . ALA A 1 255 ? -6.062 -22.024 8.391 1.00 77.31 255 ALA A O 1
ATOM 1913 N N . GLY A 1 256 ? -7.476 -21.713 10.128 1.00 79.44 256 GLY A N 1
ATOM 1914 C CA . GLY A 1 256 ? -6.969 -20.409 10.551 1.00 79.44 256 GLY A CA 1
ATOM 1915 C C . GLY A 1 256 ? -7.459 -19.244 9.685 1.00 79.44 256 GLY A C 1
ATOM 1916 O O . GLY A 1 256 ? -6.837 -18.185 9.689 1.00 79.44 256 GLY A O 1
ATOM 1917 N N . LEU A 1 257 ? -8.528 -19.425 8.901 1.00 82.25 257 LEU A N 1
ATOM 1918 C CA . LEU A 1 257 ? -9.141 -18.357 8.105 1.00 82.25 257 LEU A CA 1
ATOM 1919 C C . LEU A 1 257 ? -10.306 -17.727 8.872 1.00 82.25 257 LEU A C 1
ATOM 1921 O O . LEU A 1 257 ? -10.989 -18.417 9.621 1.00 82.25 257 LEU A O 1
ATOM 1925 N N . LEU A 1 258 ? -10.544 -16.424 8.689 1.00 86.25 258 LEU A N 1
ATOM 1926 C CA . LEU A 1 258 ? -11.635 -15.710 9.366 1.00 86.25 258 LEU A CA 1
ATOM 1927 C C . LEU A 1 258 ? -12.978 -16.410 9.091 1.00 86.25 258 LEU A C 1
ATOM 1929 O O . LEU A 1 258 ? -13.327 -16.642 7.935 1.00 86.25 258 LEU A O 1
ATOM 1933 N N . SER A 1 259 ? -13.724 -16.741 10.142 1.00 88.44 259 SER A N 1
ATOM 1934 C CA . SER A 1 259 ? -15.021 -17.427 10.061 1.00 88.44 259 SER A CA 1
ATOM 1935 C C . SER A 1 259 ? -16.194 -16.551 10.499 1.00 88.44 259 SER A C 1
ATOM 1937 O O . SER A 1 259 ? -17.318 -16.783 10.060 1.00 88.44 259 SER A O 1
ATOM 1939 N N . GLY A 1 260 ? -15.934 -15.526 11.314 1.00 93.56 260 GLY A N 1
ATOM 1940 C CA . GLY A 1 260 ? -16.935 -14.574 11.788 1.00 93.56 260 GLY A CA 1
ATOM 1941 C C . GLY A 1 260 ? -16.308 -13.382 12.508 1.00 93.56 260 GLY A C 1
ATOM 1942 O O . GLY A 1 260 ? -15.141 -13.424 12.912 1.00 93.56 260 GLY A O 1
ATOM 1943 N N . SER A 1 261 ? -17.085 -12.311 12.657 1.00 97.06 261 SER A N 1
ATOM 1944 C CA . SER A 1 261 ? -16.694 -11.102 13.383 1.00 97.06 261 SER A CA 1
ATOM 1945 C C . SER A 1 261 ? -17.877 -10.457 14.105 1.00 97.06 261 SER A C 1
ATOM 1947 O O . SER A 1 261 ? -19.025 -10.520 13.657 1.00 97.06 261 SER A O 1
ATOM 1949 N N . TRP A 1 262 ? -17.585 -9.820 15.235 1.00 98.19 262 TRP A N 1
ATOM 1950 C CA . TRP A 1 262 ? -18.550 -9.205 16.138 1.00 98.19 262 TRP A CA 1
ATOM 1951 C C . TRP A 1 262 ? -18.033 -7.866 16.650 1.00 98.19 262 TRP A C 1
ATOM 1953 O O . TRP A 1 262 ? -16.826 -7.627 16.714 1.00 98.19 262 TRP A O 1
ATOM 1963 N N . LEU A 1 263 ? -18.967 -7.008 17.044 1.00 98.38 263 LEU A N 1
ATOM 1964 C CA . LEU A 1 263 ? -18.699 -5.715 17.653 1.00 98.38 263 LEU A CA 1
ATOM 1965 C C . LEU A 1 263 ? -19.508 -5.580 18.941 1.00 98.38 263 LEU A C 1
ATOM 1967 O O . LEU A 1 263 ? -20.711 -5.824 18.949 1.00 98.38 263 LEU A O 1
ATOM 1971 N N . THR A 1 264 ? -18.865 -5.124 20.007 1.00 98.50 264 THR A N 1
ATOM 1972 C CA . THR A 1 264 ? -19.515 -4.676 21.239 1.00 98.50 264 THR A CA 1
ATOM 1973 C C . THR A 1 264 ? -19.185 -3.204 21.429 1.00 98.50 264 THR A C 1
ATOM 1975 O O . THR A 1 264 ? -18.048 -2.859 21.746 1.00 98.50 264 THR A O 1
ATOM 1978 N N . LEU A 1 265 ? -20.163 -2.325 21.212 1.00 98.06 265 LEU A N 1
ATOM 1979 C CA . LEU A 1 265 ? -20.008 -0.910 21.559 1.00 98.06 265 LEU A CA 1
ATOM 1980 C C . LEU A 1 265 ? -19.862 -0.771 23.077 1.00 98.06 265 LEU A C 1
ATOM 1982 O O . LEU A 1 265 ? -20.402 -1.588 23.827 1.00 98.06 265 LEU A O 1
ATOM 1986 N N . LYS A 1 266 ? -19.153 0.257 23.548 1.00 97.62 266 LYS A N 1
ATOM 1987 C CA . LYS A 1 266 ? -18.957 0.468 24.987 1.00 97.62 266 LYS A CA 1
ATOM 1988 C C . LYS A 1 266 ? -20.302 0.554 25.725 1.00 97.62 266 LYS A C 1
ATOM 1990 O O . LYS A 1 266 ? -21.111 1.434 25.458 1.00 97.62 266 LYS A O 1
ATOM 1995 N N . GLY A 1 267 ? -20.527 -0.357 26.676 1.00 94.31 267 GLY A N 1
ATOM 1996 C CA . GLY A 1 267 ? -21.784 -0.457 27.436 1.00 94.31 267 GLY A CA 1
ATOM 1997 C C . GLY A 1 267 ? -22.959 -1.087 26.670 1.00 94.31 267 GLY A C 1
ATOM 1998 O O . GLY A 1 267 ? -24.046 -1.216 27.228 1.00 94.31 267 GLY A O 1
ATOM 1999 N N . GLY A 1 268 ? -22.751 -1.488 25.413 1.00 95.19 268 GLY A N 1
ATOM 2000 C CA . GLY A 1 268 ? -23.728 -2.168 24.569 1.00 95.19 268 GLY A CA 1
ATOM 2001 C C . GLY A 1 268 ? -23.647 -3.695 24.648 1.00 95.19 268 GLY A C 1
ATOM 2002 O O . GLY A 1 268 ? -22.864 -4.271 25.404 1.00 95.19 268 GLY A O 1
ATOM 2003 N N . LYS A 1 269 ? -24.475 -4.363 23.839 1.00 96.75 269 LYS A N 1
ATOM 2004 C CA . LYS A 1 269 ? -24.435 -5.821 23.651 1.00 96.75 269 LYS A CA 1
ATOM 2005 C C . LYS A 1 269 ? -23.580 -6.175 22.439 1.00 96.75 269 LYS A C 1
ATOM 2007 O O . LYS A 1 269 ? -23.491 -5.393 21.494 1.00 96.75 269 LYS A O 1
ATOM 2012 N N . GLU A 1 270 ? -22.996 -7.369 22.458 1.00 97.69 270 GLU A N 1
ATOM 2013 C CA . GLU A 1 270 ? -22.300 -7.904 21.290 1.00 97.69 270 GLU A CA 1
ATOM 2014 C C . GLU A 1 270 ? -23.289 -8.117 20.134 1.00 97.69 270 GLU A C 1
ATOM 2016 O O . GLU A 1 270 ? -24.356 -8.711 20.307 1.00 97.69 270 GLU A O 1
ATOM 2021 N N . GLN A 1 271 ? -22.922 -7.639 18.947 1.00 96.62 271 GLN A N 1
ATOM 2022 C CA . GLN A 1 271 ? -23.669 -7.812 17.706 1.00 96.62 271 GLN A CA 1
ATOM 2023 C C . GLN A 1 271 ? -22.776 -8.415 16.622 1.00 96.62 271 GLN A C 1
ATOM 2025 O O . GLN A 1 271 ? -21.595 -8.086 16.508 1.00 96.62 271 GLN A O 1
ATOM 2030 N N . ALA A 1 272 ? -23.344 -9.313 15.818 1.00 96.81 272 ALA A N 1
ATOM 2031 C CA . ALA A 1 272 ? -22.634 -9.902 14.690 1.00 96.81 272 ALA A CA 1
ATOM 2032 C C . ALA A 1 272 ? -22.414 -8.854 13.592 1.00 96.81 272 ALA A C 1
ATOM 2034 O O . ALA A 1 272 ? -23.340 -8.130 13.233 1.00 96.81 272 ALA A O 1
ATOM 2035 N N . ILE A 1 273 ? -21.205 -8.821 13.040 1.00 97.38 273 ILE A N 1
ATOM 2036 C CA . ILE A 1 273 ? -20.835 -8.028 11.864 1.00 97.38 273 ILE A CA 1
ATOM 2037 C C . ILE A 1 273 ? -20.719 -8.962 10.659 1.00 97.38 273 ILE A C 1
ATOM 2039 O O . ILE A 1 273 ? -21.412 -8.775 9.662 1.00 97.38 273 ILE A O 1
ATOM 2043 N N . VAL A 1 274 ? -19.946 -10.041 10.798 1.00 96.62 274 VAL A N 1
ATOM 2044 C CA . VAL A 1 274 ? -19.935 -11.185 9.879 1.00 96.62 274 VAL A CA 1
ATOM 2045 C C . VAL A 1 274 ? -20.391 -12.411 10.663 1.00 96.62 274 VAL A C 1
ATOM 2047 O O . VAL A 1 274 ? -19.700 -12.865 11.571 1.00 96.62 274 VAL A O 1
ATOM 2050 N N . LYS A 1 275 ? -21.568 -12.946 10.327 1.00 95.50 275 LYS A N 1
ATOM 2051 C CA . LYS A 1 275 ? -22.138 -14.140 10.970 1.00 95.50 275 LYS A CA 1
ATOM 2052 C C . LYS A 1 275 ? -21.407 -15.410 10.555 1.00 95.50 275 LYS A C 1
ATOM 2054 O O . LYS A 1 275 ? -21.176 -16.278 11.390 1.00 95.50 275 LYS A O 1
ATOM 2059 N N . ALA A 1 276 ? -21.085 -15.522 9.269 1.00 94.62 276 ALA A N 1
ATOM 2060 C CA . ALA A 1 276 ? -20.407 -16.682 8.714 1.00 94.62 276 ALA A CA 1
ATOM 2061 C C . ALA A 1 276 ? -19.618 -16.305 7.458 1.00 94.62 276 ALA A C 1
ATOM 2063 O O . ALA A 1 276 ? -20.110 -15.571 6.600 1.00 94.62 276 ALA A O 1
ATOM 2064 N N . LEU A 1 277 ? -18.421 -16.868 7.323 1.00 93.56 277 LEU A N 1
ATOM 2065 C CA . LEU A 1 277 ? -17.580 -16.733 6.142 1.00 93.56 277 LEU A CA 1
ATOM 2066 C C . LEU A 1 277 ? -17.031 -18.100 5.730 1.00 93.56 277 LEU A C 1
ATOM 2068 O O . LEU A 1 277 ? -16.495 -18.846 6.547 1.00 93.56 277 LEU A O 1
ATOM 2072 N N . THR A 1 278 ? -17.177 -18.431 4.450 1.00 92.38 278 THR A N 1
ATOM 2073 C CA . THR A 1 278 ? -16.664 -19.673 3.855 1.00 92.38 278 THR A CA 1
ATOM 2074 C C . THR A 1 278 ? -15.649 -19.367 2.766 1.00 92.38 278 THR A C 1
ATOM 2076 O O . THR A 1 278 ? -15.665 -18.289 2.166 1.00 92.38 278 THR A O 1
ATOM 2079 N N . TRP A 1 279 ? -14.775 -20.333 2.490 1.00 88.25 279 TRP A N 1
ATOM 2080 C CA . TRP A 1 279 ? -13.599 -20.136 1.651 1.00 88.25 279 TRP A CA 1
ATOM 2081 C C . TRP A 1 279 ? -13.504 -21.180 0.539 1.00 88.25 279 TRP A C 1
ATOM 2083 O O . TRP A 1 279 ? -13.844 -22.348 0.725 1.00 88.25 279 TRP A O 1
ATOM 2093 N N . SER A 1 280 ? -12.983 -20.772 -0.616 1.00 85.50 280 SER A N 1
ATOM 2094 C CA . SER A 1 280 ? -12.590 -21.681 -1.690 1.00 85.50 280 SER A CA 1
ATOM 2095 C C . SER A 1 280 ? -11.375 -22.521 -1.275 1.00 85.50 280 SER A C 1
ATOM 2097 O O . SER A 1 280 ? -10.633 -22.178 -0.350 1.00 85.50 280 SER A O 1
ATOM 2099 N N . ALA A 1 281 ? -11.077 -23.588 -2.023 1.00 75.88 281 ALA A N 1
ATOM 2100 C CA . ALA A 1 281 ? -9.872 -24.393 -1.798 1.00 75.88 281 ALA A CA 1
ATOM 2101 C C . ALA A 1 281 ? -8.562 -23.574 -1.895 1.00 75.88 281 ALA A C 1
ATOM 2103 O O . ALA A 1 281 ? -7.540 -23.946 -1.306 1.00 75.88 281 ALA A O 1
ATOM 2104 N N . ALA A 1 282 ? -8.580 -22.443 -2.612 1.00 74.75 282 ALA A N 1
ATOM 2105 C CA . ALA A 1 282 ? -7.457 -21.516 -2.713 1.00 74.75 282 ALA A CA 1
ATOM 2106 C C . ALA A 1 282 ? -7.346 -20.549 -1.516 1.00 74.75 282 ALA A C 1
ATOM 2108 O O . ALA A 1 282 ? -6.306 -19.908 -1.369 1.00 74.75 282 ALA A O 1
ATOM 2109 N N . GLY A 1 283 ? -8.349 -20.495 -0.631 1.00 80.12 283 GLY A N 1
ATOM 2110 C CA . GLY A 1 283 ? -8.435 -19.534 0.472 1.00 80.12 283 GLY A CA 1
ATOM 2111 C C . GLY A 1 283 ? -8.995 -18.174 0.047 1.00 80.12 283 GLY A C 1
ATOM 2112 O O . GLY A 1 283 ? -8.606 -17.160 0.612 1.00 80.12 283 GLY A O 1
ATOM 2113 N N . GLN A 1 284 ? -9.857 -18.134 -0.973 1.00 85.62 284 GLN A N 1
ATOM 2114 C CA . GLN A 1 284 ? -10.587 -16.926 -1.385 1.00 85.62 284 GLN A CA 1
ATOM 2115 C C . GLN A 1 284 ? -11.990 -16.933 -0.765 1.00 85.62 284 GLN A C 1
ATOM 2117 O O . GLN A 1 284 ? -12.551 -18.017 -0.608 1.00 85.62 284 GLN A O 1
ATOM 2122 N N . LYS A 1 285 ? -12.549 -15.769 -0.403 1.00 89.56 285 LYS A N 1
ATOM 2123 C CA . LYS A 1 285 ? -13.921 -15.677 0.131 1.00 89.56 285 LYS A CA 1
ATOM 2124 C C . LYS A 1 285 ? -14.888 -16.327 -0.863 1.00 89.56 285 LYS A C 1
ATOM 2126 O O . LYS A 1 285 ? -14.811 -16.021 -2.039 1.00 89.56 285 LYS A O 1
ATOM 2131 N N . LEU A 1 286 ? -15.768 -17.222 -0.424 1.00 91.06 286 LEU A N 1
ATOM 2132 C CA . LEU A 1 286 ? -16.723 -17.923 -1.295 1.00 91.06 286 LEU A CA 1
ATOM 2133 C C . LEU A 1 286 ? -18.161 -17.477 -1.025 1.00 91.06 286 LEU A C 1
ATOM 2135 O O . LEU A 1 286 ? -18.894 -17.135 -1.949 1.00 91.06 286 LEU A O 1
ATOM 2139 N N . ARG A 1 287 ? -18.544 -17.437 0.251 1.00 96.50 287 ARG A N 1
ATOM 2140 C CA . ARG A 1 287 ? -19.831 -16.914 0.716 1.00 96.50 287 ARG A CA 1
ATOM 2141 C C . ARG A 1 287 ? -19.634 -16.222 2.054 1.00 96.50 287 ARG A C 1
ATOM 2143 O O . ARG A 1 287 ? -19.071 -16.833 2.963 1.00 96.50 287 ARG A O 1
ATOM 2150 N N . GLU A 1 288 ? -20.122 -14.997 2.159 1.00 96.38 288 GLU A N 1
ATOM 2151 C CA . GLU A 1 288 ? -20.065 -14.142 3.343 1.00 96.38 288 GLU A CA 1
ATOM 2152 C C . GLU A 1 288 ? -21.487 -13.747 3.747 1.00 96.38 288 GLU A C 1
ATOM 2154 O O . GLU A 1 288 ? -22.259 -13.266 2.922 1.00 96.38 288 GLU A O 1
ATOM 2159 N N . GLU A 1 289 ? -21.850 -13.990 5.001 1.00 97.38 289 GLU A N 1
ATOM 2160 C CA . GLU A 1 289 ? -23.145 -13.626 5.567 1.00 97.38 289 GLU A CA 1
ATOM 2161 C C . GLU A 1 289 ? -22.954 -12.583 6.661 1.00 97.38 289 GLU A C 1
ATOM 2163 O O . GLU A 1 289 ? -22.242 -12.810 7.642 1.00 97.38 289 GLU A O 1
ATOM 2168 N N . HIS A 1 290 ? -23.598 -11.436 6.492 1.00 97.56 290 HIS A N 1
ATOM 2169 C CA . HIS A 1 290 ? -23.439 -10.287 7.369 1.00 97.56 290 HIS A CA 1
ATOM 2170 C C . HIS A 1 290 ? -24.449 -10.270 8.524 1.00 97.56 290 HIS A C 1
ATOM 2172 O O . HIS A 1 290 ? -25.496 -10.925 8.505 1.00 97.56 290 HIS A O 1
ATOM 2178 N N . GLY A 1 291 ? -24.144 -9.469 9.547 1.00 96.38 291 GLY A N 1
ATOM 2179 C CA . GLY A 1 291 ? -25.000 -9.221 10.706 1.00 96.38 291 GLY A CA 1
ATOM 2180 C C . GLY A 1 291 ? -26.413 -8.785 10.330 1.00 96.38 291 GLY A C 1
ATOM 2181 O O . GLY A 1 291 ? -27.388 -9.284 10.896 1.00 96.38 291 GLY A O 1
ATOM 2182 N N . ASN A 1 292 ? -26.512 -7.941 9.301 1.00 96.62 292 ASN A N 1
ATOM 2183 C CA . ASN A 1 292 ? -27.770 -7.439 8.755 1.00 96.62 292 ASN A CA 1
ATOM 2184 C C . ASN A 1 292 ? -28.566 -8.466 7.928 1.00 96.62 292 ASN A C 1
ATOM 2186 O O . ASN A 1 292 ? -29.640 -8.122 7.458 1.00 96.62 292 ASN A O 1
ATOM 2190 N N . GLY A 1 293 ? -28.073 -9.701 7.754 1.00 97.06 293 GLY A N 1
ATOM 2191 C CA . GLY A 1 293 ? -28.750 -10.777 7.017 1.00 97.06 293 GLY A CA 1
ATOM 2192 C C . GLY A 1 293 ? -28.488 -10.802 5.507 1.00 97.06 293 GLY A C 1
ATOM 2193 O O . GLY A 1 293 ? -28.947 -11.725 4.834 1.00 97.06 293 GLY A O 1
ATOM 2194 N N . VAL A 1 294 ? -27.745 -9.832 4.968 1.00 97.88 294 VAL A N 1
ATOM 2195 C CA . VAL A 1 294 ? -27.324 -9.813 3.560 1.00 97.88 294 VAL A CA 1
ATOM 2196 C C . VAL A 1 294 ? -26.234 -10.857 3.326 1.00 97.88 294 VAL A C 1
ATOM 2198 O O . VAL A 1 294 ? -25.385 -11.099 4.187 1.00 97.88 294 VAL A O 1
ATOM 2201 N N . VAL A 1 295 ? -26.262 -11.475 2.146 1.00 97.94 295 VAL A N 1
ATOM 2202 C CA . VAL A 1 295 ? -25.312 -12.507 1.730 1.00 97.94 295 VAL A CA 1
ATOM 2203 C C . VAL A 1 295 ? -24.571 -12.048 0.481 1.00 97.94 295 VAL A C 1
ATOM 2205 O O . VAL A 1 295 ? -25.198 -11.667 -0.508 1.00 97.94 295 VAL A O 1
ATOM 2208 N N . THR A 1 296 ? -23.245 -12.154 0.510 1.00 96.94 296 THR A N 1
ATOM 2209 C CA . THR A 1 296 ? -22.373 -11.971 -0.653 1.00 96.94 296 THR A CA 1
ATOM 2210 C C . THR A 1 296 ? -21.819 -13.321 -1.093 1.00 96.94 296 THR A C 1
ATOM 2212 O O . THR A 1 296 ? -21.219 -14.044 -0.299 1.00 96.94 296 THR A O 1
ATOM 2215 N N . THR A 1 297 ? -21.997 -13.670 -2.364 1.00 97.62 297 THR A N 1
ATOM 2216 C CA . THR A 1 297 ? -21.463 -14.889 -2.981 1.00 97.62 297 THR A CA 1
ATOM 2217 C C . THR A 1 297 ? -20.446 -14.522 -4.054 1.00 97.62 297 THR A C 1
ATOM 2219 O O . THR A 1 297 ? -20.719 -13.694 -4.924 1.00 97.62 297 THR A O 1
ATOM 2222 N N . TYR A 1 298 ? -19.283 -15.165 -4.008 1.00 95.38 298 TYR A N 1
ATOM 2223 C CA . TYR A 1 298 ? -18.183 -14.950 -4.940 1.00 95.38 298 TYR A CA 1
ATOM 2224 C C . TYR A 1 298 ? -18.052 -16.147 -5.883 1.00 95.38 298 TYR A C 1
ATOM 2226 O O . TYR A 1 298 ? -17.974 -17.294 -5.443 1.00 95.38 298 TYR A O 1
ATOM 2234 N N . ALA A 1 299 ? -17.999 -15.884 -7.186 1.00 96.44 299 ALA A N 1
ATOM 2235 C CA . ALA A 1 299 ? -17.760 -16.897 -8.209 1.00 96.44 299 ALA A CA 1
ATOM 2236 C C . ALA A 1 299 ? -16.333 -16.775 -8.748 1.00 96.44 299 ALA A C 1
ATOM 2238 O O . ALA A 1 299 ? -15.854 -15.665 -8.979 1.00 96.44 299 ALA A O 1
ATOM 2239 N N . TYR A 1 300 ? -15.663 -17.907 -8.969 1.00 93.38 300 TYR A N 1
ATOM 2240 C CA . TYR A 1 300 ? -14.301 -17.951 -9.501 1.00 93.38 300 TYR A CA 1
ATOM 2241 C C . TYR A 1 300 ? -14.212 -18.888 -10.702 1.00 93.38 300 TYR A C 1
ATOM 2243 O O . TYR A 1 300 ? -14.802 -19.966 -10.684 1.00 93.38 300 TYR A O 1
ATOM 2251 N N . GLU A 1 301 ? -13.426 -18.508 -11.709 1.00 92.69 301 GLU A N 1
ATOM 2252 C CA . GLU A 1 301 ? -13.055 -19.386 -12.823 1.00 92.69 301 GLU A CA 1
ATOM 2253 C C . GLU A 1 301 ? -12.123 -20.503 -12.306 1.00 92.69 301 GLU A C 1
ATOM 2255 O O . GLU A 1 301 ? -11.036 -20.194 -11.807 1.00 92.69 301 GLU A O 1
ATOM 2260 N N . PRO A 1 302 ? -12.494 -21.793 -12.382 1.00 85.94 302 PRO A N 1
ATOM 2261 C CA . PRO A 1 302 ? -11.690 -22.888 -11.833 1.00 85.94 302 PRO A CA 1
ATOM 2262 C C . PRO A 1 302 ? -10.261 -22.969 -12.395 1.00 85.94 302 PRO A C 1
ATOM 2264 O O . PRO A 1 302 ? -9.314 -23.268 -11.661 1.00 85.94 302 PRO A O 1
ATOM 2267 N N . GLU A 1 303 ? -10.085 -22.667 -13.675 1.00 90.44 303 GLU A N 1
ATOM 2268 C CA . GLU A 1 303 ? -8.835 -22.785 -14.422 1.00 90.44 303 GLU A CA 1
ATOM 2269 C C . GLU A 1 303 ? -7.798 -21.753 -13.963 1.00 90.44 303 GLU A C 1
ATOM 2271 O O . GLU A 1 303 ? -6.606 -22.060 -13.845 1.00 90.44 303 GLU A O 1
ATOM 2276 N N . THR A 1 304 ? -8.245 -20.530 -13.666 1.00 85.81 304 THR A N 1
ATOM 2277 C CA . THR A 1 304 ? -7.362 -19.394 -13.356 1.00 85.81 304 THR A CA 1
ATOM 2278 C C . THR A 1 304 ? -7.461 -18.913 -11.910 1.00 85.81 304 THR A C 1
ATOM 2280 O O . THR A 1 304 ? -6.546 -18.239 -11.432 1.00 85.81 304 THR A O 1
ATOM 2283 N N . GLN A 1 305 ? -8.531 -19.288 -11.203 1.00 89.50 305 GLN A N 1
ATOM 2284 C CA . GLN A 1 305 ? -8.935 -18.786 -9.886 1.00 89.50 305 GLN A CA 1
ATOM 2285 C C . GLN A 1 305 ? -9.216 -17.270 -9.867 1.00 89.50 305 GLN A C 1
ATOM 2287 O O . GLN A 1 305 ? -9.136 -16.636 -8.812 1.00 89.50 305 GLN A O 1
ATOM 2292 N N . ARG A 1 306 ? -9.511 -16.665 -11.026 1.00 90.25 306 ARG A N 1
ATOM 2293 C CA . ARG A 1 306 ? -9.934 -15.258 -11.131 1.00 90.25 306 ARG A CA 1
ATOM 2294 C C . ARG A 1 306 ? -11.387 -15.111 -10.690 1.00 90.25 306 ARG A C 1
ATOM 2296 O O . ARG A 1 306 ? -12.186 -16.017 -10.899 1.00 90.25 306 ARG A O 1
ATOM 2303 N N . LEU A 1 307 ? -11.709 -13.975 -10.076 1.00 93.75 307 LEU A N 1
ATOM 2304 C CA . LEU A 1 307 ? -13.057 -13.653 -9.617 1.00 93.75 307 LEU A CA 1
ATOM 2305 C C . LEU A 1 307 ? -13.952 -13.343 -10.822 1.00 93.75 307 LEU A C 1
ATOM 2307 O O . LEU A 1 307 ? -13.769 -12.325 -11.464 1.00 93.75 307 LEU A O 1
ATOM 2311 N N . THR A 1 308 ? -14.921 -14.192 -11.134 1.00 95.94 308 THR A N 1
ATOM 2312 C CA . THR A 1 308 ? -15.838 -13.994 -12.267 1.00 95.94 308 THR A CA 1
ATOM 2313 C C . THR A 1 308 ? -17.160 -13.365 -11.864 1.00 95.94 308 THR A C 1
ATOM 2315 O O . THR A 1 308 ? -17.871 -12.847 -12.724 1.00 95.94 308 THR A O 1
ATOM 2318 N N . GLY A 1 309 ? -17.496 -13.343 -10.572 1.00 95.75 309 GLY A N 1
ATOM 2319 C CA . GLY A 1 309 ? -18.637 -12.558 -10.128 1.00 95.75 309 GLY A CA 1
ATOM 2320 C C . GLY A 1 309 ? -18.752 -12.316 -8.632 1.00 95.75 309 GLY A C 1
ATOM 2321 O O . GLY A 1 309 ? -18.198 -13.057 -7.822 1.00 95.75 309 GLY A O 1
ATOM 2322 N N . ILE A 1 310 ? -19.489 -11.258 -8.300 1.00 96.44 310 ILE A N 1
ATOM 2323 C CA . ILE A 1 310 ? -19.834 -10.831 -6.940 1.00 96.44 310 ILE A CA 1
ATOM 2324 C C . ILE A 1 310 ? -21.342 -10.611 -6.908 1.00 96.44 310 ILE A C 1
ATOM 2326 O O . ILE A 1 310 ? -21.840 -9.671 -7.527 1.00 96.44 310 ILE A O 1
ATOM 2330 N N . LYS A 1 311 ? -22.060 -11.463 -6.179 1.00 96.94 311 LYS A N 1
ATOM 2331 C CA . LYS A 1 311 ? -23.509 -11.362 -6.017 1.00 96.94 311 LYS A CA 1
ATOM 2332 C C . LYS A 1 311 ? -23.852 -11.017 -4.574 1.00 96.94 311 LYS A C 1
ATOM 2334 O O . LYS A 1 311 ? -23.591 -11.825 -3.690 1.00 96.94 311 LYS A O 1
ATOM 2339 N N . THR A 1 312 ? -24.466 -9.861 -4.356 1.00 96.56 312 THR A N 1
ATOM 2340 C CA . THR A 1 312 ? -24.921 -9.377 -3.047 1.00 96.56 312 THR A CA 1
ATOM 2341 C C . THR A 1 312 ? -26.443 -9.363 -3.022 1.00 96.56 312 THR A C 1
ATOM 2343 O O . THR A 1 312 ? -27.080 -8.700 -3.845 1.00 96.56 312 THR A O 1
ATOM 2346 N N . GLU A 1 313 ? -27.057 -10.071 -2.077 1.00 96.69 313 GLU A N 1
ATOM 2347 C CA . GLU A 1 313 ? -28.513 -10.193 -2.012 1.00 96.69 313 GLU A CA 1
ATOM 2348 C C . GLU A 1 313 ? -29.060 -10.268 -0.586 1.00 96.69 313 GLU A C 1
ATOM 2350 O O . GLU A 1 313 ? -28.430 -10.795 0.330 1.00 96.69 313 GLU A O 1
ATOM 2355 N N . ARG A 1 314 ? -30.289 -9.771 -0.417 1.00 97.94 314 ARG A N 1
ATOM 2356 C CA . ARG A 1 314 ? -31.153 -10.165 0.694 1.00 97.94 314 ARG A CA 1
ATOM 2357 C C . ARG A 1 314 ? -31.794 -11.505 0.326 1.00 97.94 314 ARG A C 1
ATOM 2359 O O . ARG A 1 314 ? -32.570 -11.531 -0.635 1.00 97.94 314 ARG A O 1
ATOM 2366 N N . PRO A 1 315 ? -31.476 -12.602 1.033 1.00 97.31 315 PRO A N 1
ATOM 2367 C CA . PRO A 1 315 ? -31.991 -13.925 0.698 1.00 97.31 315 PRO A CA 1
ATOM 2368 C C . PRO A 1 315 ? -33.502 -14.052 0.959 1.00 97.31 315 PRO A C 1
ATOM 2370 O O . PRO A 1 315 ? -34.134 -13.188 1.573 1.00 97.31 315 PRO A O 1
ATOM 2373 N N . ALA A 1 316 ? -34.094 -15.161 0.507 1.00 96.50 316 ALA A N 1
ATOM 2374 C CA . ALA A 1 316 ? -35.469 -15.524 0.848 1.00 96.50 316 ALA A CA 1
ATOM 2375 C C . ALA A 1 316 ? -35.665 -15.575 2.377 1.00 96.50 316 ALA A C 1
ATOM 2377 O O . ALA A 1 316 ? -34.823 -16.107 3.095 1.00 96.50 316 ALA A O 1
ATOM 2378 N N . GLY A 1 317 ? -36.769 -15.005 2.870 1.00 94.88 317 GLY A N 1
ATOM 2379 C CA . GLY A 1 317 ? -37.057 -14.911 4.309 1.00 94.88 317 GLY A CA 1
ATOM 2380 C C . GLY A 1 317 ? -36.355 -13.759 5.042 1.00 94.88 317 GLY A C 1
ATOM 2381 O O . GLY A 1 317 ? -36.520 -13.625 6.252 1.00 94.88 317 GLY A O 1
ATOM 2382 N N . HIS A 1 318 ? -35.600 -12.906 4.343 1.00 97.75 318 HIS A N 1
ATOM 2383 C CA . HIS A 1 318 ? -35.010 -11.710 4.941 1.00 97.75 318 HIS A CA 1
ATOM 2384 C C . HIS A 1 318 ? -36.086 -10.705 5.394 1.00 97.75 318 HIS A C 1
ATOM 2386 O O . HIS A 1 318 ? -37.047 -10.450 4.667 1.00 97.75 318 HIS A O 1
ATOM 2392 N N . VAL A 1 319 ? -35.888 -10.066 6.554 1.00 94.69 319 VAL A N 1
ATOM 2393 C CA . VAL A 1 319 ? -36.862 -9.148 7.187 1.00 94.69 319 VAL A CA 1
ATOM 2394 C C . VAL A 1 319 ? -37.284 -7.975 6.290 1.00 94.69 319 VAL A C 1
ATOM 2396 O O . VAL A 1 319 ? -38.458 -7.637 6.225 1.00 94.69 319 VAL A O 1
ATOM 2399 N N . SER A 1 320 ? -36.343 -7.408 5.532 1.00 95.62 320 SER A N 1
ATOM 2400 C CA . SER A 1 320 ? -36.579 -6.334 4.546 1.00 95.62 320 SER A CA 1
ATOM 2401 C C . SER A 1 320 ? -36.943 -6.836 3.132 1.00 95.62 320 SER A C 1
ATOM 2403 O O . SER A 1 320 ? -36.756 -6.121 2.144 1.00 95.62 320 SER A O 1
ATOM 2405 N N . GLY A 1 321 ? -37.404 -8.086 3.013 1.00 96.62 321 GLY A N 1
ATOM 2406 C CA . GLY A 1 321 ? -37.784 -8.729 1.753 1.00 96.62 321 GLY A CA 1
ATOM 2407 C C . GLY A 1 321 ? -36.598 -9.186 0.896 1.00 96.62 321 GLY A C 1
ATOM 2408 O O . GLY A 1 321 ? -35.533 -8.562 0.884 1.00 96.62 321 GLY A O 1
ATOM 2409 N N . ALA A 1 322 ? -36.785 -10.279 0.154 1.00 96.56 322 ALA A N 1
ATOM 2410 C CA . ALA A 1 322 ? -35.759 -10.829 -0.729 1.00 96.56 322 ALA A CA 1
ATOM 2411 C C . ALA A 1 322 ? -35.496 -9.901 -1.925 1.00 96.56 322 ALA A C 1
ATOM 2413 O O . ALA A 1 322 ? -36.438 -9.432 -2.565 1.00 96.56 322 ALA A O 1
ATOM 2414 N N . LYS A 1 323 ? -34.223 -9.620 -2.224 1.00 94.12 323 LYS A N 1
ATOM 2415 C CA . LYS A 1 323 ? -33.818 -8.771 -3.356 1.00 94.12 323 LYS A CA 1
ATOM 2416 C C . LYS A 1 323 ? -32.343 -8.972 -3.688 1.00 94.12 323 LYS A C 1
ATOM 2418 O O . LYS A 1 323 ? -31.501 -8.869 -2.798 1.00 94.12 323 LYS A O 1
ATOM 2423 N N . VAL A 1 324 ? -32.021 -9.157 -4.967 1.00 94.75 324 VAL A N 1
ATOM 2424 C CA . VAL A 1 324 ? -30.638 -9.040 -5.453 1.00 94.75 324 VAL A CA 1
ATOM 2425 C C . VAL A 1 324 ? -30.291 -7.556 -5.536 1.00 94.75 324 VAL A C 1
ATOM 2427 O O . VAL A 1 324 ? -30.995 -6.783 -6.181 1.00 94.75 324 VAL A O 1
ATOM 2430 N N . LEU A 1 325 ? -29.252 -7.146 -4.816 1.00 92.19 325 LEU A N 1
ATOM 2431 C CA . LEU A 1 325 ? -28.832 -5.747 -4.709 1.00 92.19 325 LEU A CA 1
ATOM 2432 C C . LEU A 1 325 ? -27.720 -5.415 -5.702 1.00 92.19 325 LEU A C 1
ATOM 2434 O O . LEU A 1 325 ? -27.612 -4.279 -6.148 1.00 92.19 325 LEU A O 1
ATOM 2438 N N . GLN A 1 326 ? -26.906 -6.413 -6.034 1.00 92.06 326 GLN A N 1
ATOM 2439 C CA . GLN A 1 326 ? -25.785 -6.311 -6.955 1.00 92.06 326 GLN A CA 1
ATOM 2440 C C . GLN A 1 326 ? -25.460 -7.712 -7.485 1.00 92.06 326 GLN A C 1
ATOM 2442 O O . GLN A 1 326 ? -25.436 -8.666 -6.708 1.00 92.06 326 GLN A O 1
ATOM 2447 N N . ASP A 1 327 ? -25.201 -7.846 -8.784 1.00 94.31 327 ASP A N 1
ATOM 2448 C CA . ASP A 1 327 ? -24.712 -9.088 -9.392 1.00 94.31 327 ASP A CA 1
ATOM 2449 C C . ASP A 1 327 ? -23.674 -8.764 -10.468 1.00 94.31 327 ASP A C 1
ATOM 2451 O O . ASP A 1 327 ? -23.974 -8.698 -11.660 1.00 94.31 327 ASP A O 1
ATOM 2455 N N . ILE A 1 328 ? -22.447 -8.486 -10.026 1.00 94.38 328 ILE A N 1
ATOM 2456 C CA . ILE A 1 328 ? -21.353 -8.114 -10.919 1.00 94.38 328 ILE A CA 1
ATOM 2457 C C . ILE A 1 328 ? -20.785 -9.359 -11.591 1.00 94.38 328 ILE A C 1
ATOM 2459 O O . ILE A 1 328 ? -20.410 -10.312 -10.906 1.00 94.38 328 ILE A O 1
ATOM 2463 N N . ARG A 1 329 ? -20.615 -9.308 -12.911 1.00 96.50 329 ARG A N 1
ATOM 2464 C CA . ARG A 1 329 ? -19.929 -10.309 -13.732 1.00 96.50 329 ARG A CA 1
ATOM 2465 C C . ARG A 1 329 ? -18.703 -9.706 -14.398 1.00 96.50 329 ARG A C 1
ATOM 2467 O O . ARG A 1 329 ? -18.784 -8.610 -14.948 1.00 96.50 329 ARG A O 1
ATOM 2474 N N . TYR A 1 330 ? -17.591 -10.435 -14.352 1.00 96.00 330 TYR A N 1
ATOM 2475 C CA . TYR A 1 330 ? -16.323 -10.043 -14.962 1.00 96.00 330 TYR A CA 1
ATOM 2476 C C . TYR A 1 330 ? -15.982 -10.971 -16.118 1.00 96.00 330 TYR A C 1
ATOM 2478 O O . TYR A 1 330 ? -15.934 -12.191 -15.950 1.00 96.00 330 TYR A O 1
ATOM 2486 N N . GLU A 1 331 ? -15.664 -10.380 -17.264 1.00 96.88 331 GLU A N 1
ATOM 2487 C CA . GLU A 1 331 ? -15.064 -11.086 -18.391 1.00 96.88 331 GLU A CA 1
ATOM 2488 C C . GLU A 1 331 ? -13.620 -10.635 -18.570 1.00 96.88 331 GLU A C 1
ATOM 2490 O O . GLU A 1 331 ? -13.304 -9.450 -18.449 1.00 96.88 331 GLU A O 1
ATOM 2495 N N . TYR A 1 332 ? -12.738 -11.587 -18.866 1.00 95.69 332 TYR A N 1
ATOM 2496 C CA . TYR A 1 332 ? -11.301 -11.358 -18.924 1.00 95.69 332 TYR A CA 1
ATOM 2497 C C . TYR A 1 332 ? -10.719 -11.698 -20.292 1.00 95.69 332 TYR A C 1
ATOM 2499 O O . TYR A 1 332 ? -11.177 -12.611 -20.977 1.00 95.69 332 TYR A O 1
ATOM 2507 N N . ASP A 1 333 ? -9.633 -11.019 -20.652 1.00 93.75 333 ASP A N 1
ATOM 2508 C CA . ASP A 1 333 ? -8.723 -11.515 -21.678 1.00 93.75 333 ASP A CA 1
ATOM 2509 C C . ASP A 1 333 ? -7.860 -12.691 -21.155 1.00 93.75 333 ASP A C 1
ATOM 2511 O O . ASP A 1 333 ? -7.808 -12.955 -19.944 1.00 93.75 333 ASP A O 1
ATOM 2515 N N . PRO A 1 334 ? -7.138 -13.420 -22.032 1.00 93.25 334 PRO A N 1
ATOM 2516 C CA . PRO A 1 334 ? -6.290 -14.530 -21.597 1.00 93.25 334 PRO A CA 1
ATOM 2517 C C . PRO A 1 334 ? -5.250 -14.145 -20.529 1.00 93.25 334 PRO A C 1
ATOM 2519 O O . PRO A 1 334 ? -4.991 -14.916 -19.597 1.00 93.25 334 PRO A O 1
ATOM 2522 N N . VAL A 1 335 ? -4.679 -12.936 -20.593 1.00 89.88 335 VAL A N 1
ATOM 2523 C CA . VAL A 1 335 ? -3.675 -12.481 -19.613 1.00 89.88 335 VAL A CA 1
ATOM 2524 C C . VAL A 1 335 ? -4.297 -11.978 -18.305 1.00 89.88 335 VAL A C 1
ATOM 2526 O O . VAL A 1 335 ? -3.620 -11.957 -17.273 1.00 89.88 335 VAL A O 1
ATOM 2529 N N . GLY A 1 336 ? -5.603 -11.718 -18.303 1.00 91.94 336 GLY A N 1
ATOM 2530 C CA . GLY A 1 336 ? -6.431 -11.384 -17.155 1.00 91.94 336 GLY A CA 1
ATOM 2531 C C . GLY A 1 336 ? -6.824 -9.921 -17.040 1.00 91.94 336 GLY A C 1
ATOM 2532 O O . GLY A 1 336 ? -7.172 -9.524 -15.936 1.00 91.94 336 GLY A O 1
ATOM 2533 N N . ASN A 1 337 ? -6.744 -9.110 -18.095 1.00 95.25 337 ASN A N 1
ATOM 2534 C CA . ASN A 1 337 ? -7.344 -7.774 -18.102 1.00 95.25 337 ASN A CA 1
ATOM 2535 C C . ASN A 1 337 ? -8.866 -7.883 -18.200 1.00 95.25 337 ASN A C 1
ATOM 2537 O O . ASN A 1 337 ? -9.373 -8.747 -18.910 1.00 95.25 337 ASN A O 1
ATOM 2541 N N . VAL A 1 338 ? -9.581 -7.016 -17.486 1.00 96.75 338 VAL A N 1
ATOM 2542 C CA . VAL A 1 338 ? -11.047 -7.010 -17.459 1.00 96.75 338 VAL A CA 1
ATOM 2543 C C . VAL A 1 338 ? -11.564 -6.385 -18.750 1.00 96.75 338 VAL A C 1
ATOM 2545 O O . VAL A 1 338 ? -11.359 -5.202 -18.974 1.00 96.75 338 VAL A O 1
ATOM 2548 N N . LEU A 1 339 ? -12.233 -7.156 -19.598 1.00 96.19 339 LEU A N 1
ATOM 2549 C CA . LEU A 1 339 ? -12.819 -6.665 -20.849 1.00 96.19 339 LEU A CA 1
ATOM 2550 C C . LEU A 1 339 ? -14.210 -6.087 -20.637 1.00 96.19 339 LEU A C 1
ATOM 2552 O O . LEU A 1 339 ? -14.541 -5.062 -21.226 1.00 96.19 339 LEU A O 1
ATOM 2556 N N . THR A 1 340 ? -14.992 -6.729 -19.773 1.00 97.06 340 THR A N 1
ATOM 2557 C CA . THR A 1 340 ? -16.371 -6.334 -19.504 1.00 97.06 340 THR A CA 1
ATOM 2558 C C . THR A 1 340 ? -16.672 -6.477 -18.021 1.00 97.06 340 THR A C 1
ATOM 2560 O O . THR A 1 340 ? -16.254 -7.448 -17.382 1.00 97.06 340 THR A O 1
ATOM 2563 N N . ILE A 1 341 ? -17.411 -5.508 -17.484 1.00 95.88 341 ILE A N 1
ATOM 2564 C CA . ILE A 1 341 ? -18.082 -5.595 -16.187 1.00 95.88 341 ILE A CA 1
ATOM 2565 C C . ILE A 1 341 ? -19.569 -5.382 -16.434 1.00 95.88 341 ILE A C 1
ATOM 2567 O O . ILE A 1 341 ? -19.948 -4.347 -16.970 1.00 95.88 341 ILE A O 1
ATOM 2571 N N . ARG A 1 342 ? -20.411 -6.330 -16.028 1.00 93.00 342 ARG A N 1
ATOM 2572 C CA . ARG A 1 342 ? -21.873 -6.216 -16.138 1.00 93.00 342 ARG A CA 1
ATOM 2573 C C . ARG A 1 342 ? -22.517 -6.368 -14.771 1.00 93.00 342 ARG A C 1
ATOM 2575 O O . ARG A 1 342 ? -22.029 -7.164 -13.977 1.00 93.00 342 ARG A O 1
ATOM 2582 N N . ASN A 1 343 ? -23.584 -5.626 -14.490 1.00 90.50 343 ASN A N 1
ATOM 2583 C CA . ASN A 1 343 ? -24.377 -5.793 -13.273 1.00 90.50 343 ASN A CA 1
ATOM 2584 C C . ASN A 1 343 ? -25.770 -6.347 -13.613 1.00 90.50 343 ASN A C 1
ATOM 2586 O O . ASN A 1 343 ? -26.653 -5.596 -14.017 1.00 90.50 343 ASN A O 1
ATOM 2590 N N . ASP A 1 344 ? -25.963 -7.653 -13.419 1.00 87.69 344 ASP A N 1
ATOM 2591 C CA . ASP A 1 344 ? -27.199 -8.376 -13.765 1.00 87.69 344 ASP A CA 1
ATOM 2592 C C . ASP A 1 344 ? -28.364 -8.081 -12.803 1.00 87.69 344 ASP A C 1
ATOM 2594 O O . ASP A 1 344 ? -29.510 -8.423 -13.088 1.00 87.69 344 ASP A O 1
ATOM 2598 N N . ALA A 1 345 ? -28.092 -7.424 -11.670 1.00 82.50 345 ALA A N 1
ATOM 2599 C CA . ALA A 1 345 ? -29.122 -6.982 -10.730 1.00 82.50 345 ALA A CA 1
ATOM 2600 C C . ALA A 1 345 ? -29.837 -5.698 -11.180 1.00 82.50 345 ALA A C 1
ATOM 2602 O O . ALA A 1 345 ? -30.851 -5.321 -10.589 1.00 82.50 345 ALA A O 1
ATOM 2603 N N . GLU A 1 346 ? -29.308 -5.008 -12.193 1.00 78.56 346 GLU A N 1
ATOM 2604 C CA . GLU A 1 346 ? -29.885 -3.778 -12.712 1.00 78.56 346 GLU A CA 1
ATOM 2605 C C . GLU A 1 346 ? -30.531 -3.967 -14.081 1.00 78.56 346 GLU A C 1
ATOM 2607 O O . GLU A 1 346 ? -30.008 -4.628 -14.976 1.00 78.56 346 GLU A O 1
ATOM 2612 N N . GLU A 1 347 ? -31.695 -3.346 -14.256 1.00 64.12 347 GLU A N 1
ATOM 2613 C CA . GLU A 1 347 ? -32.419 -3.385 -15.519 1.00 64.12 347 GLU A CA 1
ATOM 2614 C C . GLU A 1 347 ? -31.759 -2.478 -16.563 1.00 64.12 347 GLU A C 1
ATOM 2616 O O . GLU A 1 347 ? -31.238 -1.403 -16.254 1.00 64.12 347 GLU A O 1
ATOM 2621 N N . THR A 1 348 ? -31.836 -2.882 -17.833 1.00 61.94 348 THR A N 1
ATOM 2622 C CA . THR A 1 348 ? -31.545 -1.972 -18.945 1.00 61.94 348 THR A CA 1
ATOM 2623 C C . THR A 1 348 ? -32.576 -0.851 -18.950 1.00 61.94 348 THR A C 1
ATOM 2625 O O . THR A 1 348 ? -33.776 -1.111 -19.002 1.00 61.94 348 THR A O 1
ATOM 2628 N N . ARG A 1 349 ? -32.108 0.396 -18.950 1.00 68.75 349 ARG A N 1
ATOM 2629 C CA . ARG A 1 349 ? -32.967 1.582 -18.941 1.00 68.75 349 ARG A CA 1
ATOM 2630 C C . ARG A 1 349 ? -32.847 2.352 -20.255 1.00 68.75 349 ARG A C 1
ATOM 2632 O O . ARG A 1 349 ? -31.901 2.153 -21.013 1.00 68.75 349 ARG A O 1
ATOM 2639 N N . PHE A 1 350 ? -33.804 3.233 -20.535 1.00 55.12 350 PHE A N 1
ATOM 2640 C CA . PHE A 1 350 ? -33.773 4.104 -21.710 1.00 55.12 350 PHE A CA 1
ATOM 2641 C C . PHE A 1 350 ? -33.859 5.567 -21.288 1.00 55.12 350 PHE A C 1
ATOM 2643 O O . PHE A 1 350 ? -34.758 5.935 -20.541 1.00 55.12 350 PHE A O 1
ATOM 2650 N N . TRP A 1 351 ? -32.967 6.413 -21.802 1.00 53.72 351 TRP A N 1
ATOM 2651 C CA . TRP A 1 351 ? -33.035 7.859 -21.593 1.00 53.72 351 TRP A CA 1
ATOM 2652 C C . TRP A 1 351 ? -32.821 8.604 -22.907 1.00 53.72 351 TRP A C 1
ATOM 2654 O O . TRP A 1 351 ? -31.854 8.338 -23.614 1.00 53.72 351 TRP A O 1
ATOM 2664 N N . ARG A 1 352 ? -33.745 9.507 -23.274 1.00 60.53 352 ARG A N 1
ATOM 2665 C CA . ARG A 1 352 ? -33.761 10.209 -24.580 1.00 60.53 352 ARG A CA 1
ATOM 2666 C C . ARG A 1 352 ? -33.530 9.271 -25.782 1.00 60.53 352 ARG A C 1
ATOM 2668 O O . ARG A 1 352 ? -32.735 9.569 -26.667 1.00 60.53 352 ARG A O 1
ATOM 2675 N N . ASN A 1 353 ? -34.216 8.125 -25.804 1.00 63.78 353 ASN A N 1
ATOM 2676 C CA . ASN A 1 353 ? -34.070 7.059 -26.811 1.00 63.78 353 ASN A CA 1
ATOM 2677 C C . ASN A 1 353 ? -32.678 6.389 -26.874 1.00 63.78 353 ASN A C 1
ATOM 2679 O O . ASN A 1 353 ? -32.427 5.592 -27.775 1.00 63.78 353 ASN A O 1
ATOM 2683 N N . GLN A 1 354 ? -31.783 6.648 -25.915 1.00 66.44 354 GLN A N 1
ATOM 2684 C CA . GLN A 1 354 ? -30.538 5.903 -25.743 1.00 66.44 354 GLN A CA 1
ATOM 2685 C C . GLN A 1 354 ? -30.758 4.712 -24.804 1.00 66.44 354 GLN A C 1
ATOM 2687 O O . GLN A 1 354 ? -31.238 4.881 -23.684 1.00 66.44 354 GLN A O 1
ATOM 2692 N N . LYS A 1 355 ? -30.370 3.511 -25.248 1.00 76.12 355 LYS A N 1
ATOM 2693 C CA . LYS A 1 355 ? -30.314 2.304 -24.411 1.00 76.12 355 LYS A CA 1
ATOM 2694 C C . LYS A 1 355 ? -29.126 2.412 -23.449 1.00 76.12 355 LYS A C 1
ATOM 2696 O O . LYS A 1 355 ? -27.980 2.380 -23.890 1.00 76.12 355 LYS A O 1
ATOM 2701 N N . VAL A 1 356 ? -29.400 2.517 -22.153 1.00 73.75 356 VAL A N 1
ATOM 2702 C CA . VAL A 1 356 ? -28.407 2.545 -21.074 1.00 73.75 356 VAL A CA 1
ATOM 2703 C C . VAL A 1 356 ? -28.380 1.165 -20.422 1.00 73.75 356 VAL A C 1
ATOM 2705 O O . VAL A 1 356 ? -29.257 0.804 -19.635 1.00 73.75 356 VAL A O 1
ATOM 2708 N N . VAL A 1 357 ? -27.381 0.369 -20.798 1.00 76.50 357 VAL A N 1
ATOM 2709 C CA . VAL A 1 357 ? -27.133 -0.960 -20.223 1.00 76.50 357 VAL A CA 1
ATOM 2710 C C . VAL A 1 357 ? -26.182 -0.801 -19.028 1.00 76.50 357 VAL A C 1
ATOM 2712 O O . VAL A 1 357 ? -25.222 -0.036 -19.145 1.00 76.50 357 VAL A O 1
ATOM 2715 N N . PRO A 1 358 ? -26.407 -1.489 -17.893 1.00 81.19 358 PRO A N 1
ATOM 2716 C CA . PRO A 1 358 ? -25.472 -1.532 -16.764 1.00 81.19 358 PRO A CA 1
ATOM 2717 C C . PRO A 1 358 ? -24.268 -2.439 -17.086 1.00 81.19 358 PRO A C 1
ATOM 2719 O O . PRO A 1 358 ? -24.033 -3.468 -16.451 1.00 81.19 358 PRO A O 1
ATOM 2722 N N . GLU A 1 359 ? -23.536 -2.061 -18.131 1.00 91.19 359 GLU A N 1
ATOM 2723 C CA . GLU A 1 359 ? -22.366 -2.750 -18.660 1.00 91.19 359 GLU A CA 1
ATOM 2724 C C . GLU A 1 359 ? -21.264 -1.733 -18.972 1.00 91.19 359 GLU A C 1
ATOM 2726 O O . GLU A 1 359 ? -21.501 -0.678 -19.566 1.00 91.19 359 GLU A O 1
ATOM 2731 N N . ASN A 1 360 ? -20.045 -2.073 -18.579 1.00 94.25 360 ASN A N 1
ATOM 2732 C CA . ASN A 1 360 ? -18.833 -1.339 -18.876 1.00 94.25 360 ASN A CA 1
ATOM 2733 C C . ASN A 1 360 ? -17.947 -2.208 -19.758 1.00 94.25 360 ASN A C 1
ATOM 2735 O O . ASN A 1 360 ? -17.642 -3.343 -19.398 1.00 94.25 360 ASN A O 1
ATOM 2739 N N . THR A 1 361 ? -17.485 -1.656 -20.872 1.00 97.38 361 THR A N 1
ATOM 2740 C CA . THR A 1 361 ? -16.549 -2.309 -21.787 1.00 97.38 361 THR A CA 1
ATOM 2741 C C . THR A 1 361 ? -15.209 -1.597 -21.740 1.00 97.38 361 THR A C 1
ATOM 2743 O O . THR A 1 361 ? -15.153 -0.367 -21.697 1.00 97.38 361 THR A O 1
ATOM 2746 N N . TYR A 1 362 ? -14.126 -2.360 -21.800 1.00 98.00 362 TYR A N 1
ATOM 2747 C CA . TYR A 1 362 ? -12.761 -1.863 -21.733 1.00 98.00 362 TYR A CA 1
ATOM 2748 C C . TYR A 1 362 ? -11.943 -2.386 -22.909 1.00 98.00 362 TYR A C 1
ATOM 2750 O O . TYR A 1 362 ? -12.065 -3.537 -23.327 1.00 98.00 362 TYR A O 1
ATOM 2758 N N . SER A 1 363 ? -11.086 -1.528 -23.450 1.00 97.38 363 SER A N 1
ATOM 2759 C CA . SER A 1 363 ? -10.111 -1.892 -24.478 1.00 97.38 363 SER A CA 1
ATOM 2760 C C . SER A 1 363 ? -8.719 -1.469 -24.049 1.00 97.38 363 SER A C 1
ATOM 2762 O O . SER A 1 363 ? -8.538 -0.414 -23.437 1.00 97.38 363 SER A O 1
ATOM 2764 N N . TYR A 1 364 ? -7.738 -2.295 -24.398 1.00 97.81 364 TYR A N 1
ATOM 2765 C CA . TYR A 1 364 ? -6.349 -2.132 -23.994 1.00 97.81 364 TYR A CA 1
ATOM 2766 C C . TYR A 1 364 ? -5.425 -2.099 -25.210 1.00 97.81 364 TYR A C 1
ATOM 2768 O O . TYR A 1 364 ? -5.729 -2.710 -26.237 1.00 97.81 364 TYR A O 1
ATOM 2776 N N . ASP A 1 365 ? -4.293 -1.408 -25.085 1.00 97.75 365 ASP A N 1
ATOM 2777 C CA . ASP A 1 365 ? -3.175 -1.551 -26.022 1.00 97.75 365 ASP A CA 1
ATOM 2778 C C . ASP A 1 365 ? -2.388 -2.856 -25.772 1.00 97.75 365 ASP A C 1
ATOM 2780 O O . ASP A 1 365 ? -2.666 -3.613 -24.835 1.00 97.75 365 ASP A O 1
ATOM 2784 N N . SER A 1 366 ? -1.383 -3.138 -26.605 1.00 97.00 366 SER A N 1
ATOM 2785 C CA . SER A 1 366 ? -0.533 -4.331 -26.452 1.00 97.00 366 SER A CA 1
ATOM 2786 C C . SER A 1 366 ? 0.331 -4.351 -25.182 1.00 97.00 366 SER A C 1
ATOM 2788 O O . SER A 1 366 ? 0.863 -5.405 -24.836 1.00 97.00 366 SER A O 1
ATOM 2790 N N . LEU A 1 367 ? 0.463 -3.220 -24.480 1.00 96.00 367 LEU A N 1
ATOM 2791 C CA . LEU A 1 367 ? 1.136 -3.117 -23.180 1.00 96.00 367 LEU A CA 1
ATOM 2792 C C . LEU A 1 367 ? 0.151 -3.224 -22.007 1.00 96.00 367 LEU A C 1
ATOM 2794 O O . LEU A 1 367 ? 0.542 -3.088 -20.846 1.00 96.00 367 LEU A O 1
ATOM 2798 N N . TYR A 1 368 ? -1.119 -3.502 -22.308 1.00 97.00 368 TYR A N 1
ATOM 2799 C CA . TYR A 1 368 ? -2.217 -3.626 -21.359 1.00 97.00 368 TYR A CA 1
ATOM 2800 C C . TYR A 1 368 ? -2.565 -2.324 -20.623 1.00 97.00 368 TYR A C 1
ATOM 2802 O O . TYR A 1 368 ? -3.118 -2.375 -19.519 1.00 97.00 368 TYR A O 1
ATOM 2810 N N . GLN A 1 369 ? -2.269 -1.169 -21.227 1.00 98.12 369 GLN A N 1
ATOM 2811 C CA . GLN A 1 369 ? -2.751 0.133 -20.764 1.00 98.12 369 GLN A CA 1
ATOM 2812 C C . GLN A 1 369 ? -4.190 0.338 -21.246 1.00 98.12 369 GLN A C 1
ATOM 2814 O O . GLN A 1 369 ? -4.533 -0.037 -22.368 1.00 98.12 369 GLN A O 1
ATOM 2819 N N . LEU A 1 370 ? -5.047 0.902 -20.396 1.00 98.62 370 LEU A N 1
ATOM 2820 C CA . LEU A 1 370 ? -6.459 1.119 -20.707 1.00 98.62 370 LEU A CA 1
ATOM 2821 C C . LEU A 1 370 ? -6.621 2.254 -21.723 1.00 98.62 370 LEU A C 1
ATOM 2823 O O . LEU A 1 370 ? -6.469 3.407 -21.360 1.00 98.62 370 LEU A O 1
ATOM 2827 N N . VAL A 1 371 ? -7.007 1.973 -22.964 1.00 98.56 371 VAL A N 1
ATOM 2828 C CA . VAL A 1 371 ? -7.136 3.016 -24.003 1.00 98.56 371 VAL A CA 1
ATOM 2829 C C . VAL A 1 371 ? -8.570 3.471 -24.247 1.00 98.56 371 VAL A C 1
ATOM 2831 O O . VAL A 1 371 ? -8.794 4.591 -24.703 1.00 98.56 371 VAL A O 1
ATOM 2834 N N . SER A 1 372 ? -9.560 2.653 -23.887 1.00 98.44 372 SER A N 1
ATOM 2835 C CA . SER A 1 372 ? -10.970 3.042 -23.941 1.00 98.44 372 SER A CA 1
ATOM 2836 C C . SER A 1 372 ? -11.784 2.370 -22.844 1.00 98.44 372 SER A C 1
ATOM 2838 O O . SER A 1 372 ? -11.523 1.220 -22.490 1.00 98.44 372 SER A O 1
ATOM 2840 N N . ALA A 1 373 ? -12.768 3.095 -22.317 1.00 98.44 373 ALA A N 1
ATOM 2841 C CA . ALA A 1 373 ? -13.745 2.586 -21.370 1.00 98.44 373 ALA A CA 1
ATOM 2842 C C . ALA A 1 373 ? -15.135 3.157 -21.660 1.00 98.44 373 ALA A C 1
ATOM 2844 O O . ALA A 1 373 ? -15.282 4.359 -21.893 1.00 98.44 373 ALA A O 1
ATOM 2845 N N . THR A 1 374 ? -16.159 2.318 -21.574 1.00 97.56 374 THR A N 1
ATOM 2846 C CA . THR A 1 374 ? -17.563 2.738 -21.557 1.00 97.56 374 THR A CA 1
ATOM 2847 C C . THR A 1 374 ? -18.162 2.543 -20.170 1.00 97.56 374 THR A C 1
ATOM 2849 O O . THR A 1 374 ? -17.622 1.838 -19.311 1.00 97.56 374 THR A O 1
ATOM 2852 N N . GLY A 1 375 ? -19.283 3.205 -19.931 1.00 94.56 375 GLY A N 1
ATOM 2853 C CA . GLY A 1 375 ? -20.064 3.029 -18.720 1.00 94.56 375 GLY A CA 1
ATOM 2854 C C . GLY A 1 375 ? -21.253 3.966 -18.705 1.00 94.56 375 GLY A C 1
ATOM 2855 O O . GLY A 1 375 ? -21.624 4.541 -19.732 1.00 94.56 375 GLY A O 1
ATOM 2856 N N . ARG A 1 376 ? -21.819 4.150 -17.518 1.00 91.56 376 ARG A N 1
ATOM 2857 C CA . ARG A 1 376 ? -22.877 5.120 -17.258 1.00 91.56 376 ARG A CA 1
ATOM 2858 C C . ARG A 1 376 ? -22.442 6.161 -16.241 1.00 91.56 376 ARG A C 1
ATOM 2860 O O . ARG A 1 376 ? -21.590 5.915 -15.393 1.00 91.56 376 ARG A O 1
ATOM 2867 N N . GLU A 1 377 ? -23.047 7.324 -16.342 1.00 92.50 377 GLU A N 1
ATOM 2868 C CA . GLU A 1 377 ? -22.884 8.435 -15.416 1.00 92.50 377 GLU A CA 1
ATOM 2869 C C . GLU A 1 377 ? -24.250 9.037 -15.111 1.00 92.50 377 GLU A C 1
ATOM 2871 O O . GLU A 1 377 ? -25.217 8.810 -15.845 1.00 92.50 377 GLU A O 1
ATOM 2876 N N . MET A 1 378 ? -24.339 9.833 -14.048 1.00 90.06 378 MET A N 1
ATOM 2877 C CA . MET A 1 378 ? -25.518 10.670 -13.850 1.00 90.06 378 MET A CA 1
ATOM 2878 C C . MET A 1 378 ? -25.651 11.663 -15.003 1.00 90.06 378 MET A C 1
ATOM 2880 O O . MET A 1 378 ? -24.678 12.309 -15.387 1.00 90.06 378 MET A O 1
ATOM 2884 N N . ALA A 1 379 ? -26.869 11.859 -15.509 1.00 87.19 379 ALA A N 1
ATOM 2885 C CA . ALA A 1 379 ? -27.126 12.841 -16.563 1.00 87.19 379 ALA A CA 1
ATOM 2886 C C . ALA A 1 379 ? -26.741 14.280 -16.147 1.00 87.19 379 ALA A C 1
ATOM 2888 O O . ALA A 1 379 ? -26.517 15.132 -17.001 1.00 87.19 379 ALA A O 1
ATOM 2889 N N . SER A 1 380 ? -26.620 14.538 -14.841 1.00 86.56 380 SER A N 1
ATOM 2890 C CA . SER A 1 380 ? -26.170 15.791 -14.226 1.00 86.56 380 SER A CA 1
ATOM 2891 C C . SER A 1 380 ? -24.677 15.828 -13.856 1.00 86.56 380 SER A C 1
ATOM 2893 O O . SER A 1 380 ? -24.242 16.798 -13.241 1.00 86.56 380 SER A O 1
ATOM 2895 N N . ALA A 1 381 ? -23.876 14.809 -14.198 1.00 86.19 381 ALA A N 1
ATOM 2896 C CA . ALA A 1 381 ? -22.492 14.675 -13.722 1.00 86.19 381 ALA A CA 1
ATOM 2897 C C . ALA A 1 381 ? -21.562 15.830 -14.148 1.00 86.19 381 ALA A C 1
ATOM 2899 O O . ALA A 1 381 ? -20.627 16.162 -13.418 1.00 86.19 381 ALA A O 1
ATOM 2900 N N . GLY A 1 382 ? -21.818 16.447 -15.307 1.00 88.19 382 GLY A N 1
ATOM 2901 C CA . GLY A 1 382 ? -21.009 17.539 -15.850 1.00 88.19 382 GLY A CA 1
ATOM 2902 C C . GLY A 1 382 ? -19.550 17.144 -16.124 1.00 88.19 382 GLY A C 1
ATOM 2903 O O . GLY A 1 382 ? -19.215 15.974 -16.321 1.00 88.19 382 GLY A O 1
ATOM 2904 N N . GLN A 1 383 ? -18.657 18.138 -16.162 1.00 93.25 383 GLN A N 1
ATOM 2905 C CA . GLN A 1 383 ? -17.222 17.897 -16.319 1.00 93.25 383 GLN A CA 1
ATOM 2906 C C . GLN A 1 383 ? -16.593 17.433 -15.000 1.00 93.25 383 GLN A C 1
ATOM 2908 O O . GLN A 1 383 ? -16.708 18.104 -13.975 1.00 93.25 383 GLN A O 1
ATOM 2913 N N . GLN A 1 384 ? -15.864 16.312 -15.037 1.00 95.12 384 GLN A N 1
ATOM 2914 C CA . GLN A 1 384 ? -15.135 15.820 -13.869 1.00 95.12 384 GLN A CA 1
ATOM 2915 C C . GLN A 1 384 ? -14.107 16.855 -13.377 1.00 95.12 384 GLN A C 1
ATOM 2917 O O . GLN A 1 384 ? -13.307 17.375 -14.154 1.00 95.12 384 GLN A O 1
ATOM 2922 N N . SER A 1 385 ? -14.079 17.079 -12.062 1.00 91.88 385 SER A N 1
ATOM 2923 C CA . SER A 1 385 ? -13.112 17.945 -11.380 1.00 91.88 385 SER A CA 1
ATOM 2924 C C . SER A 1 385 ? -12.648 17.327 -10.049 1.00 91.88 385 SER A C 1
ATOM 2926 O O . SER A 1 385 ? -12.838 16.132 -9.806 1.00 91.88 385 SER A O 1
ATOM 2928 N N . SER A 1 386 ? -12.025 18.133 -9.183 1.00 92.19 386 SER A N 1
ATOM 2929 C CA . SER A 1 386 ? -11.720 17.760 -7.797 1.00 92.19 386 SER A CA 1
ATOM 2930 C C . SER A 1 386 ? -12.941 17.749 -6.876 1.00 92.19 386 SER A C 1
ATOM 2932 O O . SER A 1 386 ? -12.838 17.267 -5.752 1.00 92.19 386 SER A O 1
ATOM 2934 N N . GLN A 1 387 ? -14.108 18.219 -7.318 1.00 91.50 387 GLN A N 1
ATOM 2935 C CA . GLN A 1 387 ? -15.347 18.169 -6.538 1.00 91.50 387 GLN A CA 1
ATOM 2936 C C . GLN A 1 387 ? -16.111 16.863 -6.784 1.00 91.50 387 GLN A C 1
ATOM 2938 O O . GLN A 1 387 ? -16.022 16.276 -7.864 1.00 91.50 387 GLN A O 1
ATOM 2943 N N . LEU A 1 388 ? -16.838 16.382 -5.769 1.00 90.94 388 LEU A N 1
ATOM 2944 C CA . LEU A 1 388 ? -17.824 15.317 -5.978 1.00 90.94 388 LEU A CA 1
ATOM 2945 C C . LEU A 1 388 ? -19.044 15.905 -6.693 1.00 90.94 388 LEU A C 1
ATOM 2947 O O . LEU A 1 388 ? -19.412 17.045 -6.400 1.00 90.94 388 LEU A O 1
ATOM 2951 N N . PRO A 1 389 ? -19.708 15.141 -7.576 1.00 90.44 389 PRO A N 1
ATOM 2952 C CA . PRO A 1 389 ? -21.043 15.520 -8.012 1.00 90.44 389 PRO A CA 1
ATOM 2953 C C . PRO A 1 389 ? -21.986 15.559 -6.800 1.00 90.44 389 PRO A C 1
ATOM 2955 O O . PRO A 1 389 ? -21.812 14.800 -5.842 1.00 90.44 389 PRO A O 1
ATOM 2958 N N . SER A 1 390 ? -22.993 16.432 -6.833 1.00 89.06 390 SER A N 1
ATOM 2959 C CA . SER A 1 390 ? -24.045 16.443 -5.811 1.00 89.06 390 SER A CA 1
ATOM 2960 C C . SER A 1 390 ? -24.742 15.083 -5.755 1.00 89.06 390 SER A C 1
ATOM 2962 O O . SER A 1 390 ? -24.980 14.458 -6.790 1.00 89.06 390 SER A O 1
ATOM 2964 N N . ALA A 1 391 ? -25.062 14.620 -4.545 1.00 90.00 391 ALA A N 1
ATOM 2965 C CA . ALA A 1 391 ? -25.785 13.368 -4.372 1.00 90.00 391 ALA A CA 1
ATOM 2966 C C . ALA A 1 391 ? -27.187 13.496 -4.975 1.00 90.00 391 ALA A C 1
ATOM 2968 O O . ALA A 1 391 ? -27.917 14.434 -4.657 1.00 90.00 391 ALA A O 1
ATOM 2969 N N . THR A 1 392 ? -27.584 12.538 -5.808 1.00 90.38 392 THR A N 1
ATOM 2970 C CA . THR A 1 392 ? -28.992 12.410 -6.191 1.00 90.38 392 THR A CA 1
ATOM 2971 C C . THR A 1 392 ? -29.766 11.829 -5.010 1.00 90.38 392 THR A C 1
ATOM 2973 O O . THR A 1 392 ? -29.435 10.742 -4.529 1.00 90.38 392 THR A O 1
ATOM 2976 N N . VAL A 1 393 ? -30.765 12.575 -4.533 1.00 88.62 393 VAL A N 1
ATOM 2977 C CA . VAL A 1 393 ? -31.611 12.224 -3.385 1.00 88.62 393 VAL A CA 1
ATOM 2978 C C . VAL A 1 393 ? -33.087 12.409 -3.775 1.00 88.62 393 VAL A C 1
ATOM 2980 O O . VAL A 1 393 ? -33.428 13.476 -4.291 1.00 88.62 393 VAL A O 1
ATOM 2983 N N . PRO A 1 394 ? -33.980 11.433 -3.513 1.00 88.50 394 PRO A N 1
ATOM 2984 C CA . PRO A 1 394 ? -33.701 10.098 -2.969 1.00 88.50 394 PRO A CA 1
ATOM 2985 C C . PRO A 1 394 ? -33.020 9.179 -4.004 1.00 88.50 394 PRO A C 1
ATOM 2987 O O . PRO A 1 394 ? -32.694 9.603 -5.113 1.00 88.50 394 PRO A O 1
ATOM 2990 N N . LEU A 1 395 ? -32.812 7.904 -3.648 1.00 85.12 395 LEU A N 1
ATOM 2991 C CA . LEU A 1 395 ? -32.275 6.894 -4.568 1.00 85.12 395 LEU A CA 1
ATOM 2992 C C . LEU A 1 395 ? -33.107 6.840 -5.872 1.00 85.12 395 LEU A C 1
ATOM 2994 O O . LEU A 1 395 ? -34.335 6.749 -5.791 1.00 85.12 395 LEU A O 1
ATOM 2998 N N . PRO A 1 396 ? -32.475 6.861 -7.063 1.00 75.88 396 PRO A N 1
ATOM 2999 C CA . PRO A 1 396 ? -33.185 6.917 -8.338 1.00 75.88 396 PRO A CA 1
ATOM 3000 C C . PRO A 1 396 ? -34.117 5.722 -8.574 1.00 75.88 396 PRO A C 1
ATOM 3002 O O . PRO A 1 396 ? -33.676 4.574 -8.662 1.00 75.88 396 PRO A O 1
ATOM 3005 N N . THR A 1 397 ? -35.406 5.997 -8.770 1.00 67.88 397 THR A N 1
ATOM 3006 C CA . THR A 1 397 ? -36.414 4.993 -9.154 1.00 67.88 397 THR A CA 1
ATOM 3007 C C . THR A 1 397 ? -36.664 4.927 -10.665 1.00 67.88 397 THR A C 1
ATOM 3009 O O . THR A 1 397 ? -37.192 3.923 -11.130 1.00 67.88 397 THR A O 1
ATOM 3012 N N . ASP A 1 398 ? -36.237 5.934 -11.441 1.00 58.78 398 ASP A N 1
ATOM 3013 C CA . ASP A 1 398 ? -36.483 6.052 -12.889 1.00 58.78 398 ASP A CA 1
ATOM 3014 C C . ASP A 1 398 ? -35.191 6.006 -13.740 1.00 58.78 398 ASP A C 1
ATOM 3016 O O . ASP A 1 398 ? -34.079 6.300 -13.300 1.00 58.78 398 ASP A O 1
ATOM 3020 N N . SER A 1 399 ? -35.362 5.602 -14.994 1.00 51.09 399 SER A N 1
ATOM 3021 C CA . SER A 1 399 ? -34.439 5.617 -16.128 1.00 51.09 399 SER A CA 1
ATOM 3022 C C . SER A 1 399 ? -33.841 6.975 -16.486 1.00 51.09 399 SER A C 1
ATOM 3024 O O . SER A 1 399 ? -32.750 7.006 -17.053 1.00 51.09 399 SER A O 1
ATOM 3026 N N . ALA A 1 400 ? -34.479 8.086 -16.105 1.00 55.59 400 ALA A N 1
ATOM 3027 C CA . ALA A 1 400 ? -34.036 9.416 -16.504 1.00 55.59 400 ALA A CA 1
ATOM 3028 C C . ALA A 1 400 ? -32.783 9.969 -15.803 1.00 55.59 400 ALA A C 1
ATOM 3030 O O . ALA A 1 400 ? -32.309 11.050 -16.154 1.00 55.59 400 ALA A O 1
ATOM 3031 N N . ALA A 1 401 ? -32.232 9.233 -14.834 1.00 73.38 401 ALA A N 1
ATOM 3032 C CA . ALA A 1 401 ? -31.097 9.678 -14.030 1.00 73.38 401 ALA A CA 1
ATOM 3033 C C . ALA A 1 401 ? -29.723 9.414 -14.669 1.00 73.38 401 ALA A C 1
ATOM 3035 O O . ALA A 1 401 ? -28.744 10.036 -14.254 1.00 73.38 401 ALA A O 1
ATOM 3036 N N . PHE A 1 402 ? -29.626 8.518 -15.660 1.00 85.19 402 PHE A N 1
ATOM 3037 C CA . PHE A 1 402 ? -28.342 8.032 -16.174 1.00 85.19 402 PHE A CA 1
ATOM 3038 C C . PHE A 1 402 ? -28.207 8.187 -17.691 1.00 85.19 402 PHE A C 1
ATOM 3040 O O . PHE A 1 402 ? -29.159 7.982 -18.438 1.00 85.19 402 PHE A O 1
ATOM 3047 N N . THR A 1 403 ? -26.991 8.479 -18.149 1.00 88.94 403 THR A N 1
ATOM 3048 C CA . THR A 1 403 ? -26.599 8.463 -19.566 1.00 88.94 403 THR A CA 1
ATOM 3049 C C . THR A 1 403 ? -25.361 7.591 -19.742 1.00 88.94 403 THR A C 1
ATOM 3051 O O . THR A 1 403 ? -24.566 7.443 -18.814 1.00 88.94 403 THR A O 1
ATOM 3054 N N . SER A 1 404 ? -25.163 7.017 -20.930 1.00 91.69 404 SER A N 1
ATOM 3055 C CA . SER A 1 404 ? -23.912 6.316 -21.232 1.00 91.69 404 SER A CA 1
ATOM 3056 C C . SER A 1 404 ? -22.810 7.299 -21.615 1.00 91.69 404 SER A C 1
ATOM 3058 O O . SER A 1 404 ? -23.068 8.300 -22.291 1.00 91.69 404 SER A O 1
ATOM 3060 N N . TYR A 1 405 ? -21.575 6.964 -21.253 1.00 95.19 405 TYR A N 1
ATOM 3061 C CA . TYR A 1 405 ? -20.377 7.676 -21.672 1.00 95.19 405 TYR A CA 1
ATOM 3062 C C . TYR A 1 405 ? -19.375 6.741 -22.353 1.00 95.19 405 TYR A C 1
ATOM 3064 O O . TYR A 1 405 ? -19.370 5.523 -22.166 1.00 95.19 405 TYR A O 1
ATOM 3072 N N . THR A 1 406 ? -18.468 7.338 -23.119 1.00 97.56 406 THR A N 1
ATOM 3073 C CA . THR A 1 406 ? -17.220 6.717 -23.566 1.00 97.56 406 THR A CA 1
ATOM 3074 C C . THR A 1 406 ? -16.061 7.623 -23.174 1.00 97.56 406 THR A C 1
ATOM 3076 O O . THR A 1 406 ? -16.112 8.837 -23.385 1.00 97.56 406 THR A O 1
ATOM 3079 N N . ARG A 1 407 ? -15.013 7.038 -22.594 1.00 98.62 407 ARG A N 1
ATOM 3080 C CA . ARG A 1 407 ? -13.725 7.690 -22.378 1.00 98.62 407 ARG A CA 1
ATOM 3081 C C . ARG A 1 407 ? -12.652 7.033 -23.230 1.00 98.62 407 ARG A C 1
ATOM 3083 O O . ARG A 1 407 ? -12.619 5.810 -23.341 1.00 98.62 407 ARG A O 1
ATOM 3090 N N . THR A 1 408 ? -11.766 7.843 -23.796 1.00 98.69 408 THR A N 1
ATOM 3091 C CA . THR A 1 408 ? -10.538 7.375 -24.450 1.00 98.69 408 THR A CA 1
ATOM 3092 C C . THR A 1 408 ? -9.327 7.996 -23.774 1.00 98.69 408 THR A C 1
ATOM 3094 O O . THR A 1 408 ? -9.368 9.166 -23.378 1.00 98.69 408 THR A O 1
ATOM 3097 N N . TYR A 1 409 ? -8.252 7.226 -23.665 1.00 98.81 409 TYR A N 1
ATOM 3098 C CA . TYR A 1 409 ? -7.050 7.584 -22.924 1.00 98.81 409 TYR A CA 1
ATOM 3099 C C . TYR A 1 409 ? -5.838 7.537 -23.850 1.00 98.81 409 TYR A C 1
ATOM 3101 O O . TYR A 1 409 ? -5.661 6.567 -24.584 1.00 98.81 409 TYR A O 1
ATOM 3109 N N . ALA A 1 410 ? -5.004 8.575 -23.811 1.00 98.62 410 ALA A N 1
ATOM 3110 C CA . ALA A 1 410 ? -3.766 8.631 -24.584 1.00 98.62 410 ALA A CA 1
ATOM 3111 C C . ALA A 1 410 ? -2.545 8.620 -23.661 1.00 98.62 410 ALA A C 1
ATOM 3113 O O . ALA A 1 410 ? -2.536 9.295 -22.628 1.00 98.62 410 ALA A O 1
ATOM 3114 N N . TYR A 1 411 ? -1.512 7.878 -24.061 1.00 98.69 411 TYR A N 1
ATOM 3115 C CA . TYR A 1 411 ? -0.274 7.726 -23.302 1.00 98.69 411 TYR A CA 1
ATOM 3116 C C . TYR A 1 411 ? 0.944 8.074 -24.153 1.00 98.69 411 TYR A C 1
ATOM 3118 O O . TYR A 1 411 ? 0.984 7.748 -25.340 1.00 98.69 411 TYR A O 1
ATOM 3126 N N . ASP A 1 412 ? 1.959 8.682 -23.539 1.00 98.25 412 ASP A N 1
ATOM 3127 C CA . ASP A 1 412 ? 3.266 8.862 -24.175 1.00 98.25 412 ASP A CA 1
ATOM 3128 C C . ASP A 1 412 ? 4.165 7.613 -24.040 1.00 98.25 412 ASP A C 1
ATOM 3130 O O . ASP A 1 412 ? 3.804 6.597 -23.437 1.00 98.25 412 ASP A O 1
ATOM 3134 N N . ASN A 1 413 ? 5.381 7.693 -24.588 1.00 97.62 413 ASN A N 1
ATOM 3135 C CA . ASN A 1 413 ? 6.352 6.595 -24.551 1.00 97.62 413 ASN A CA 1
ATOM 3136 C C . ASN A 1 413 ? 7.049 6.408 -23.186 1.00 97.62 413 ASN A C 1
ATOM 3138 O O . ASN A 1 413 ? 7.749 5.414 -23.009 1.00 97.62 413 ASN A O 1
ATOM 3142 N N . GLY A 1 414 ? 6.835 7.314 -22.224 1.00 96.81 414 GLY A N 1
ATOM 3143 C CA . GLY A 1 414 ? 7.202 7.144 -20.812 1.00 96.81 414 GLY A CA 1
ATOM 3144 C C . GLY A 1 414 ? 6.067 6.541 -19.968 1.00 96.81 414 GLY A C 1
ATOM 3145 O O . GLY A 1 414 ? 6.202 6.392 -18.752 1.00 96.81 414 GLY A O 1
ATOM 3146 N N . GLY A 1 415 ? 4.930 6.204 -20.590 1.00 97.50 415 GLY A N 1
ATOM 3147 C CA . GLY A 1 415 ? 3.743 5.693 -19.906 1.00 97.50 415 GLY A CA 1
ATOM 3148 C C . GLY A 1 415 ? 2.977 6.764 -19.127 1.00 97.50 415 GLY A C 1
ATOM 3149 O O . GLY A 1 415 ? 2.222 6.426 -18.215 1.00 97.50 415 GLY A O 1
ATOM 3150 N N . ASN A 1 416 ? 3.161 8.047 -19.442 1.00 98.75 416 ASN A N 1
ATOM 3151 C CA . ASN A 1 416 ? 2.370 9.125 -18.862 1.00 98.75 416 ASN A CA 1
ATOM 3152 C C . ASN A 1 416 ? 1.002 9.179 -19.536 1.00 98.75 416 ASN A C 1
ATOM 3154 O O . ASN A 1 416 ? 0.936 9.265 -20.758 1.00 98.75 416 ASN A O 1
ATOM 3158 N N . LEU A 1 417 ? -0.082 9.204 -18.756 1.00 98.75 417 LEU A N 1
ATOM 3159 C CA . LEU A 1 417 ? -1.395 9.606 -19.265 1.00 98.75 417 LEU A CA 1
ATOM 3160 C C . LEU A 1 417 ? -1.324 11.088 -19.657 1.00 98.75 417 LEU A C 1
ATOM 3162 O O . LEU A 1 417 ? -1.033 11.928 -18.802 1.00 98.75 417 LEU A O 1
ATOM 3166 N N . THR A 1 418 ? -1.542 11.395 -20.933 1.00 98.62 418 THR A N 1
ATOM 3167 C CA . THR A 1 418 ? -1.471 12.761 -21.478 1.00 98.62 418 THR A CA 1
ATOM 3168 C C . THR A 1 418 ? -2.846 13.347 -21.757 1.00 98.62 418 THR A C 1
ATOM 3170 O O . THR A 1 418 ? -2.998 14.564 -21.770 1.00 98.62 418 THR A O 1
ATOM 3173 N N . GLN A 1 419 ? -3.855 12.502 -21.977 1.00 98.62 419 GLN A N 1
ATOM 3174 C CA . GLN A 1 419 ? -5.188 12.967 -22.336 1.00 98.62 419 GLN A CA 1
ATOM 3175 C C . GLN A 1 419 ? -6.274 11.989 -21.897 1.00 98.62 419 GLN A C 1
ATOM 3177 O O . GLN A 1 419 ? -6.152 10.778 -22.088 1.00 98.62 419 GLN A O 1
ATOM 3182 N N . ILE A 1 420 ? -7.368 12.540 -21.374 1.00 98.75 420 ILE A N 1
ATOM 3183 C CA . ILE A 1 420 ? -8.635 11.844 -21.151 1.00 98.75 420 ILE A CA 1
ATOM 3184 C C . ILE A 1 420 ? -9.693 12.569 -21.979 1.00 98.75 420 ILE A C 1
ATOM 3186 O O . ILE A 1 420 ? -10.051 13.703 -21.663 1.00 98.75 420 ILE A O 1
ATOM 3190 N N . ARG A 1 421 ? -10.213 11.937 -23.033 1.00 98.56 421 ARG A N 1
ATOM 3191 C CA . ARG A 1 421 ? -11.375 12.470 -23.762 1.00 98.56 421 ARG A CA 1
ATOM 3192 C C . ARG A 1 421 ? -12.632 11.824 -23.234 1.00 98.56 421 ARG A C 1
ATOM 3194 O O . ARG A 1 421 ? -12.689 10.602 -23.130 1.00 98.56 421 ARG A O 1
ATOM 3201 N N . HIS A 1 422 ? -13.629 12.634 -22.932 1.00 98.44 422 HIS A N 1
ATOM 3202 C CA . HIS A 1 422 ? -14.919 12.195 -22.442 1.00 98.44 422 HIS A CA 1
ATOM 3203 C C . HIS A 1 422 ? -16.020 12.570 -23.434 1.00 98.44 422 HIS A C 1
ATOM 3205 O O . HIS A 1 422 ? -16.071 13.701 -23.920 1.00 98.44 422 HIS A O 1
ATOM 3211 N N . ASN A 1 423 ? -16.906 11.620 -23.722 1.00 96.88 423 ASN A N 1
ATOM 3212 C CA . ASN A 1 423 ? -18.049 11.812 -24.602 1.00 96.88 423 ASN A CA 1
ATOM 3213 C C . ASN A 1 423 ? -19.287 11.101 -24.040 1.00 96.88 423 ASN A C 1
ATOM 3215 O O . ASN A 1 423 ? -19.383 9.876 -24.120 1.00 96.88 423 ASN A O 1
ATOM 3219 N N . ALA A 1 424 ? -20.252 11.874 -23.548 1.00 93.25 424 ALA A N 1
ATOM 3220 C CA . ALA A 1 424 ? -21.620 11.436 -23.297 1.00 93.25 424 ALA A CA 1
ATOM 3221 C C . ALA A 1 424 ? -22.563 12.209 -24.234 1.00 93.25 424 ALA A C 1
ATOM 3223 O O . ALA A 1 424 ? -22.893 13.378 -24.028 1.00 93.25 424 ALA A O 1
ATOM 3224 N N . ALA A 1 425 ? -22.950 11.569 -25.341 1.00 87.19 425 ALA A N 1
ATOM 3225 C CA . ALA A 1 425 ? -23.626 12.253 -26.442 1.00 87.19 425 ALA A CA 1
ATOM 3226 C C . ALA A 1 425 ? -25.043 12.743 -26.089 1.00 87.19 425 ALA A C 1
ATOM 3228 O O . ALA A 1 425 ? -25.432 13.814 -26.546 1.00 87.19 425 ALA A O 1
ATOM 3229 N N . ALA A 1 426 ? -25.803 12.004 -25.272 1.00 86.00 426 ALA A N 1
ATOM 3230 C CA . ALA A 1 426 ? -27.205 12.329 -24.986 1.00 86.00 426 ALA A CA 1
ATOM 3231 C C . ALA A 1 426 ? -27.391 13.563 -24.077 1.00 86.00 426 ALA A C 1
ATOM 3233 O O . ALA A 1 426 ? -28.416 14.250 -24.161 1.00 86.00 426 ALA A O 1
ATOM 3234 N N . THR A 1 427 ? -26.397 13.870 -23.238 1.00 87.06 427 THR A N 1
ATOM 3235 C CA . THR A 1 427 ? -26.314 15.090 -22.412 1.00 87.06 427 THR A CA 1
ATOM 3236 C C . THR A 1 427 ? -25.465 16.188 -23.055 1.00 87.06 427 THR A C 1
ATOM 3238 O O . THR A 1 427 ? -25.391 17.292 -22.525 1.00 87.06 427 THR A O 1
ATOM 3241 N N . ASN A 1 428 ? -24.829 15.908 -24.199 1.00 87.50 428 ASN A N 1
ATOM 3242 C CA . ASN A 1 428 ? -23.820 16.765 -24.824 1.00 87.50 428 ASN A CA 1
ATOM 3243 C C . ASN A 1 428 ? -22.628 17.093 -23.895 1.00 87.50 428 ASN A C 1
ATOM 3245 O O . ASN A 1 428 ? -21.967 18.118 -24.061 1.00 87.50 428 ASN A O 1
ATOM 3249 N N . HIS A 1 429 ? -22.315 16.219 -22.931 1.00 91.00 429 HIS A N 1
ATOM 3250 C CA . HIS A 1 429 ? -21.102 16.343 -22.122 1.00 91.00 429 HIS A CA 1
ATOM 3251 C C . HIS A 1 429 ? -19.906 15.823 -22.920 1.00 91.00 429 HIS A C 1
ATOM 3253 O O . HIS A 1 429 ? -19.587 14.632 -22.929 1.00 91.00 429 HIS A O 1
ATOM 3259 N N . ARG A 1 430 ? -19.245 16.734 -23.634 1.00 95.56 430 ARG A N 1
ATOM 3260 C CA . ARG A 1 430 ? -18.031 16.452 -24.404 1.00 95.56 430 ARG A CA 1
ATOM 3261 C C . ARG A 1 430 ? -16.919 17.367 -23.933 1.00 95.56 430 ARG A C 1
ATOM 3263 O O . ARG A 1 430 ? -16.988 18.574 -24.134 1.00 95.56 430 ARG A O 1
ATOM 3270 N N . TYR A 1 431 ? -15.901 16.794 -23.310 1.00 96.75 431 TYR A N 1
ATOM 3271 C CA . TYR A 1 431 ? -14.757 17.547 -22.812 1.00 96.75 431 TYR A CA 1
ATOM 3272 C C . TYR A 1 431 ? -13.485 16.714 -22.893 1.00 96.75 431 TYR A C 1
ATOM 3274 O O . TYR A 1 431 ? -13.515 15.483 -22.946 1.00 96.75 431 TYR A O 1
ATOM 3282 N N . THR A 1 432 ? -12.354 17.408 -22.911 1.00 97.94 432 THR A N 1
ATOM 3283 C CA . THR A 1 432 ? -11.029 16.795 -22.900 1.00 97.94 432 THR A CA 1
ATOM 3284 C C . THR A 1 432 ? -10.254 17.331 -21.711 1.00 97.94 432 THR A C 1
ATOM 3286 O O . THR A 1 432 ? -10.224 18.536 -21.470 1.00 97.94 432 THR A O 1
ATOM 3289 N N . THR A 1 433 ? -9.649 16.424 -20.957 1.00 98.19 433 THR A N 1
ATOM 3290 C CA . THR A 1 433 ? -8.708 16.744 -19.890 1.00 98.19 433 THR A CA 1
ATOM 3291 C C . THR A 1 433 ? -7.307 16.457 -20.402 1.00 98.19 433 THR A C 1
ATOM 3293 O O . THR A 1 433 ? -6.930 15.295 -20.558 1.00 98.19 433 THR A O 1
ATOM 3296 N N . ASP A 1 434 ? -6.553 17.519 -20.670 1.00 98.31 434 ASP A N 1
ATOM 3297 C CA . ASP A 1 434 ? -5.160 17.437 -21.099 1.00 98.31 434 ASP A CA 1
ATOM 3298 C C . ASP A 1 434 ? -4.217 17.529 -19.899 1.00 98.31 434 ASP A C 1
ATOM 3300 O O . ASP A 1 434 ? -4.404 18.356 -18.999 1.00 98.31 434 ASP A O 1
ATOM 3304 N N . ILE A 1 435 ? -3.188 16.686 -19.907 1.00 98.69 435 ILE A N 1
ATOM 3305 C CA . ILE A 1 435 ? -2.099 16.701 -18.939 1.00 98.69 435 ILE A CA 1
ATOM 3306 C C . ILE A 1 435 ? -0.798 17.017 -19.676 1.00 98.69 435 ILE A C 1
ATOM 3308 O O . ILE A 1 435 ? -0.329 16.241 -20.510 1.00 98.69 435 ILE A O 1
ATOM 3312 N N . THR A 1 436 ? -0.204 18.156 -19.340 1.00 98.81 436 THR A N 1
ATOM 3313 C CA . THR A 1 436 ? 1.078 18.610 -19.876 1.00 98.81 436 THR A CA 1
ATOM 3314 C C . THR A 1 436 ? 2.200 17.903 -19.126 1.00 98.81 436 THR A C 1
ATOM 3316 O O . THR A 1 436 ? 2.327 18.050 -17.910 1.00 98.81 436 THR A O 1
ATOM 3319 N N . ILE A 1 437 ? 3.000 17.117 -19.847 1.00 98.75 437 ILE A N 1
ATOM 3320 C CA . ILE A 1 437 ? 4.147 16.370 -19.311 1.00 98.75 437 ILE A CA 1
ATOM 3321 C C . ILE A 1 437 ? 5.428 17.152 -19.584 1.00 98.75 437 ILE A C 1
ATOM 3323 O O . ILE A 1 437 ? 5.566 17.727 -20.661 1.00 98.75 437 ILE A O 1
ATOM 3327 N N . SER A 1 438 ? 6.357 17.152 -18.627 1.00 98.69 438 SER A N 1
ATOM 3328 C CA . SER A 1 438 ? 7.691 17.733 -18.797 1.00 98.69 438 SER A CA 1
ATOM 3329 C C . SER A 1 438 ? 8.444 17.100 -19.974 1.00 98.69 438 SER A C 1
ATOM 3331 O O . SER A 1 438 ? 8.347 15.899 -20.245 1.00 98.69 438 SER A O 1
ATOM 3333 N N . ASP A 1 439 ? 9.250 17.901 -20.666 1.00 97.44 439 ASP A N 1
ATOM 3334 C CA . ASP A 1 439 ? 10.150 17.439 -21.726 1.00 97.44 439 ASP A CA 1
ATOM 3335 C C . ASP A 1 439 ? 11.387 16.696 -21.186 1.00 97.44 439 ASP A C 1
ATOM 3337 O O . ASP A 1 439 ? 12.037 15.965 -21.935 1.00 97.44 439 ASP A O 1
ATOM 3341 N N . ARG A 1 440 ? 11.671 16.811 -19.880 1.00 96.81 440 ARG A N 1
ATOM 3342 C CA . ARG A 1 440 ? 12.866 16.252 -19.224 1.00 96.81 440 ARG A CA 1
ATOM 3343 C C . ARG A 1 440 ? 12.596 15.330 -18.030 1.00 96.81 440 ARG A C 1
ATOM 3345 O O . ARG A 1 440 ? 13.535 14.719 -17.525 1.00 96.81 440 ARG A O 1
ATOM 3352 N N . SER A 1 441 ? 11.345 15.193 -17.594 1.00 98.06 441 SER A N 1
ATOM 3353 C CA . SER A 1 441 ? 10.923 14.292 -16.506 1.00 98.06 441 SER A CA 1
ATOM 3354 C C . SER A 1 441 ? 9.530 13.702 -16.776 1.00 98.06 441 SER A C 1
ATOM 3356 O O . SER A 1 441 ? 8.893 14.050 -17.770 1.00 98.06 441 SER A O 1
ATOM 3358 N N . ASN A 1 442 ? 9.031 12.802 -15.925 1.00 98.62 442 ASN A N 1
ATOM 3359 C CA . ASN A 1 442 ? 7.643 12.311 -15.945 1.00 98.62 442 ASN A CA 1
ATOM 3360 C C . ASN A 1 442 ? 6.693 13.143 -15.068 1.00 98.62 442 ASN A C 1
ATOM 3362 O O . ASN A 1 442 ? 5.533 12.761 -14.862 1.00 98.62 442 ASN A O 1
ATOM 3366 N N . ARG A 1 443 ? 7.160 14.290 -14.557 1.00 98.75 443 ARG A N 1
ATOM 3367 C CA . ARG A 1 443 ? 6.294 15.271 -13.902 1.00 98.75 443 ARG A CA 1
ATOM 3368 C C . ARG A 1 443 ? 5.251 15.746 -14.906 1.00 98.75 443 ARG A C 1
ATOM 3370 O O . ARG A 1 443 ? 5.550 15.982 -16.078 1.00 98.75 443 ARG A O 1
ATOM 3377 N N . GLY A 1 444 ? 4.013 15.860 -14.445 1.00 98.56 444 GLY A N 1
ATOM 3378 C CA . GLY A 1 444 ? 2.892 16.241 -15.290 1.00 98.56 444 GLY A CA 1
ATOM 3379 C C . GLY A 1 444 ? 1.790 16.907 -14.489 1.00 98.56 444 GLY A C 1
ATOM 3380 O O . GLY A 1 444 ? 1.473 16.466 -13.387 1.00 98.56 444 GLY A O 1
ATOM 3381 N N . VAL A 1 445 ? 1.200 17.954 -15.055 1.00 98.69 445 VAL A N 1
ATOM 3382 C CA . VAL A 1 445 ? 0.102 18.722 -14.453 1.00 98.69 445 VAL A CA 1
ATOM 3383 C C . VAL A 1 445 ? -1.006 18.938 -15.472 1.00 98.69 445 VAL A C 1
ATOM 3385 O O . VAL A 1 445 ? -0.773 18.849 -16.675 1.00 98.69 445 VAL A O 1
ATOM 3388 N N . LEU A 1 446 ? -2.223 19.226 -15.009 1.00 98.25 446 LEU A N 1
ATOM 3389 C CA . LEU A 1 446 ? -3.302 19.626 -15.914 1.00 98.25 446 LEU A CA 1
ATOM 3390 C C . LEU A 1 446 ? -2.881 20.837 -16.759 1.00 98.25 446 LEU A C 1
ATOM 3392 O O . LEU A 1 446 ? -2.182 21.728 -16.271 1.00 98.25 446 LEU A O 1
ATOM 3396 N N . SER A 1 447 ? -3.380 20.917 -17.991 1.00 96.56 447 SER A N 1
ATOM 3397 C CA . SER A 1 447 ? -3.121 22.043 -18.901 1.00 96.56 447 SER A CA 1
ATOM 3398 C C . SER A 1 447 ? -3.591 23.406 -18.367 1.00 96.56 447 SER A C 1
ATOM 3400 O O . SER A 1 447 ? -3.157 24.451 -18.853 1.00 96.56 447 SER A O 1
ATOM 3402 N N . THR A 1 448 ? -4.444 23.409 -17.337 1.00 95.56 448 THR A N 1
ATOM 3403 C CA . THR A 1 448 ? -4.863 24.602 -16.586 1.00 95.56 448 THR A CA 1
ATOM 3404 C C . THR A 1 448 ? -3.755 25.195 -15.713 1.00 95.56 448 THR A C 1
ATOM 3406 O O . THR A 1 448 ? -3.823 26.379 -15.397 1.00 95.56 448 THR A O 1
ATOM 3409 N N . LEU A 1 449 ? -2.748 24.404 -15.325 1.00 96.81 449 LEU A N 1
ATOM 3410 C CA . LEU A 1 449 ? -1.593 24.850 -14.539 1.00 96.81 449 LEU A CA 1
ATOM 3411 C C . LEU A 1 449 ? -0.400 25.222 -15.426 1.00 96.81 449 LEU A C 1
ATOM 3413 O O . LEU A 1 449 ? 0.252 26.231 -15.179 1.00 96.81 449 LEU A O 1
ATOM 3417 N N . ALA A 1 450 ? -0.119 24.425 -16.458 1.00 97.25 450 ALA A N 1
ATOM 3418 C CA . ALA A 1 450 ? 0.956 24.696 -17.408 1.00 97.25 450 ALA A CA 1
ATOM 3419 C C . ALA A 1 450 ? 0.566 24.218 -18.805 1.00 97.25 450 ALA A C 1
ATOM 3421 O O . ALA A 1 450 ? 0.148 23.074 -18.978 1.00 97.25 450 ALA A O 1
ATOM 3422 N N . LYS A 1 451 ? 0.742 25.076 -19.814 1.00 95.38 451 LYS A N 1
ATOM 3423 C CA . LYS A 1 451 ? 0.530 24.710 -21.225 1.00 95.38 451 LYS A CA 1
ATOM 3424 C C . LYS A 1 451 ? 1.807 24.211 -21.899 1.00 95.38 451 LYS A C 1
ATOM 3426 O O . LYS A 1 451 ? 1.722 23.366 -22.783 1.00 95.38 451 LYS A O 1
ATOM 3431 N N . ASN A 1 452 ? 2.972 24.708 -21.477 1.00 97.75 452 ASN A N 1
ATOM 3432 C CA . ASN A 1 452 ? 4.256 24.323 -22.058 1.00 97.75 452 ASN A CA 1
ATOM 3433 C C . ASN A 1 452 ? 4.944 23.252 -21.194 1.00 97.75 452 ASN A C 1
ATOM 3435 O O . ASN A 1 452 ? 5.027 23.429 -19.976 1.00 97.75 452 ASN A O 1
ATOM 3439 N N . PRO A 1 453 ? 5.498 22.185 -21.801 1.00 98.19 453 PRO A N 1
ATOM 3440 C CA . PRO A 1 453 ? 6.289 21.167 -21.103 1.00 98.19 453 PRO A CA 1
ATOM 3441 C C . PRO A 1 453 ? 7.429 21.718 -20.234 1.00 98.19 453 PRO A C 1
ATOM 3443 O O . PRO A 1 453 ? 7.639 21.232 -19.125 1.00 98.19 453 PRO A O 1
ATOM 3446 N N . SER A 1 454 ? 8.122 22.764 -20.695 1.00 97.25 454 SER A N 1
ATOM 3447 C CA . SER A 1 454 ? 9.262 23.377 -19.995 1.00 97.25 454 SER A CA 1
ATOM 3448 C C . SER A 1 454 ? 8.903 23.979 -18.634 1.00 97.25 454 SER A C 1
ATOM 3450 O O . SER A 1 454 ? 9.750 24.062 -17.745 1.00 97.25 454 SER A O 1
ATOM 3452 N N . ASP A 1 455 ? 7.643 24.385 -18.458 1.00 97.50 455 ASP A N 1
ATOM 3453 C CA . ASP A 1 455 ? 7.174 25.075 -17.253 1.00 97.50 455 ASP A CA 1
ATOM 3454 C C . ASP A 1 455 ? 6.763 24.076 -16.154 1.00 97.50 455 ASP A C 1
ATOM 3456 O O . ASP A 1 455 ? 6.648 24.434 -14.980 1.00 97.50 455 ASP A O 1
ATOM 3460 N N . VAL A 1 456 ? 6.568 22.801 -16.518 1.00 98.50 456 VAL A N 1
ATOM 3461 C CA . VAL A 1 456 ? 5.999 21.767 -15.641 1.00 98.50 456 VAL A CA 1
ATOM 3462 C C . VAL A 1 456 ? 6.880 21.506 -14.425 1.00 98.50 456 VAL A C 1
ATOM 3464 O O . VAL A 1 456 ? 6.380 21.492 -13.303 1.00 98.50 456 VAL A O 1
ATOM 3467 N N . ASP A 1 457 ? 8.192 21.331 -14.600 1.00 97.06 457 ASP A N 1
ATOM 3468 C CA . ASP A 1 457 ? 9.074 20.996 -13.472 1.00 97.06 457 ASP A CA 1
ATOM 3469 C C . ASP A 1 457 ? 9.167 22.128 -12.442 1.00 97.06 457 ASP A C 1
ATOM 3471 O O . ASP A 1 457 ? 9.379 21.861 -11.258 1.00 97.06 457 ASP A O 1
ATOM 3475 N N . GLY A 1 458 ? 8.942 23.376 -12.872 1.00 96.19 458 GLY A N 1
ATOM 3476 C CA . GLY A 1 458 ? 8.852 24.545 -11.998 1.00 96.19 458 GLY A CA 1
ATOM 3477 C C . GLY A 1 458 ? 7.678 24.480 -11.016 1.00 96.19 458 GLY A C 1
ATOM 3478 O O . GLY A 1 458 ? 7.693 25.186 -10.007 1.00 96.19 458 GLY A O 1
ATOM 3479 N N . LEU A 1 459 ? 6.702 23.595 -11.244 1.00 98.00 459 LEU A N 1
ATOM 3480 C CA . LEU A 1 459 ? 5.563 23.333 -10.360 1.00 98.00 459 LEU A CA 1
ATOM 3481 C C . LEU A 1 459 ? 5.807 22.188 -9.369 1.00 98.00 459 LEU A C 1
ATOM 3483 O O . LEU A 1 459 ? 4.899 21.849 -8.613 1.00 98.00 459 LEU A O 1
ATOM 3487 N N . PHE A 1 460 ? 7.020 21.636 -9.309 1.00 98.19 460 PHE A N 1
ATOM 3488 C CA . PHE A 1 460 ? 7.407 20.607 -8.343 1.00 98.19 460 PHE A CA 1
ATOM 3489 C C . PHE A 1 460 ? 8.557 21.083 -7.443 1.00 98.19 460 PHE A C 1
ATOM 3491 O O . PHE A 1 460 ? 9.263 22.050 -7.747 1.00 98.19 460 PHE A O 1
ATOM 3498 N N . THR A 1 461 ? 8.713 20.439 -6.291 1.00 97.38 461 THR A N 1
ATOM 3499 C CA . THR A 1 461 ? 9.930 20.505 -5.469 1.00 97.38 461 THR A CA 1
ATOM 3500 C C . THR A 1 461 ? 11.057 19.698 -6.133 1.00 97.38 461 THR A C 1
ATOM 3502 O O . THR A 1 461 ? 10.793 18.889 -7.034 1.00 97.38 461 THR A O 1
ATOM 3505 N N . PRO A 1 462 ? 12.317 19.842 -5.684 1.00 95.75 462 PRO A N 1
ATOM 3506 C CA . PRO A 1 462 ? 13.399 18.963 -6.123 1.00 95.75 462 PRO A CA 1
ATOM 3507 C C . PRO A 1 462 ? 13.075 17.476 -5.923 1.00 95.75 462 PRO A C 1
ATOM 3509 O O . PRO A 1 462 ? 13.277 16.693 -6.847 1.00 95.75 462 PRO A O 1
ATOM 3512 N N . GLY A 1 463 ? 12.472 17.109 -4.784 1.00 95.81 463 GLY A N 1
ATOM 3513 C CA . GLY A 1 463 ? 12.057 15.741 -4.459 1.00 95.81 463 GLY A CA 1
ATOM 3514 C C . GLY A 1 463 ? 10.887 15.182 -5.278 1.00 95.81 463 GLY A C 1
ATOM 3515 O O . GLY A 1 463 ? 10.532 14.018 -5.097 1.00 95.81 463 GLY A O 1
ATOM 3516 N N . GLY A 1 464 ? 10.274 15.966 -6.174 1.00 97.56 464 GLY A N 1
ATOM 3517 C CA . GLY A 1 464 ? 9.181 15.498 -7.034 1.00 97.56 464 GLY A CA 1
ATOM 3518 C C . GLY A 1 464 ? 7.786 15.605 -6.420 1.00 97.56 464 GLY A C 1
ATOM 3519 O O . GLY A 1 464 ? 6.893 14.847 -6.796 1.00 97.56 464 GLY A O 1
ATOM 3520 N N . GLN A 1 465 ? 7.576 16.527 -5.484 1.00 98.62 465 GLN A N 1
ATOM 3521 C CA . GLN A 1 465 ? 6.269 16.815 -4.898 1.00 98.62 465 GLN A CA 1
ATOM 3522 C C . GLN A 1 465 ? 5.612 18.010 -5.605 1.00 98.62 465 GLN A C 1
ATOM 3524 O O . GLN A 1 465 ? 6.248 19.051 -5.777 1.00 98.62 465 GLN A O 1
ATOM 3529 N N . GLN A 1 466 ? 4.347 17.893 -6.021 1.00 98.69 466 GLN A N 1
ATOM 3530 C CA . GLN A 1 466 ? 3.632 18.980 -6.703 1.00 98.69 466 GLN A CA 1
ATOM 3531 C C . GLN A 1 466 ? 3.368 20.161 -5.749 1.00 98.69 466 GLN A C 1
ATOM 3533 O O . GLN A 1 466 ? 2.948 19.964 -4.613 1.00 98.69 466 GLN A O 1
ATOM 3538 N N . LYS A 1 467 ? 3.589 21.402 -6.200 1.00 97.38 467 LYS A N 1
ATOM 3539 C CA . LYS A 1 467 ? 3.466 22.630 -5.383 1.00 97.38 467 LYS A CA 1
ATOM 3540 C C . LYS A 1 467 ? 2.108 23.323 -5.490 1.00 97.38 467 LYS A C 1
ATOM 3542 O O . LYS A 1 467 ? 1.754 24.093 -4.604 1.00 97.38 467 LYS A O 1
ATOM 3547 N N . GLN A 1 468 ? 1.343 23.061 -6.548 1.00 96.06 468 GLN A N 1
ATOM 3548 C CA . GLN A 1 46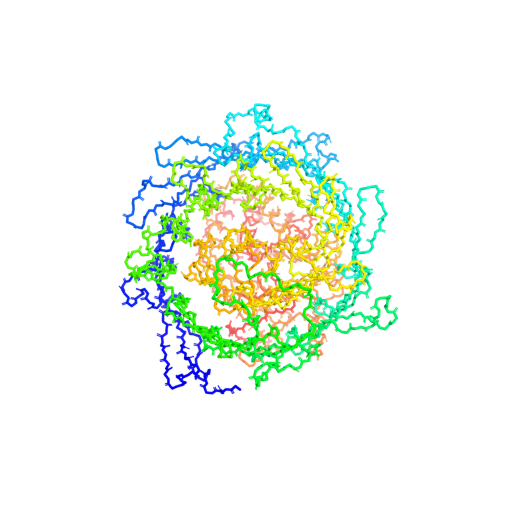8 ? -0.011 23.597 -6.729 1.00 96.06 468 GLN A CA 1
ATOM 3549 C C . GLN A 1 468 ? -0.963 22.499 -7.181 1.00 96.06 468 GLN A C 1
ATOM 3551 O O . GLN A 1 468 ? -0.691 21.848 -8.182 1.00 96.06 468 GLN A O 1
ATOM 3556 N N . LEU A 1 469 ? -2.075 22.298 -6.476 1.00 94.50 469 LEU A N 1
ATOM 3557 C CA . LEU A 1 469 ? -3.078 21.279 -6.801 1.00 94.50 469 LEU A CA 1
ATOM 3558 C C . LEU A 1 469 ? -3.938 21.678 -8.009 1.00 94.50 469 LEU A C 1
ATOM 3560 O O . LEU A 1 469 ? -4.183 20.871 -8.904 1.00 94.50 469 LEU A O 1
ATOM 3564 N N . GLN A 1 470 ? -4.386 22.930 -7.992 1.00 91.69 470 GLN A N 1
ATOM 3565 C CA . GLN A 1 470 ? -5.182 23.647 -8.990 1.00 91.69 470 GLN A CA 1
ATOM 3566 C C . GLN A 1 470 ? -4.704 25.111 -8.991 1.00 91.69 470 GLN A C 1
ATOM 3568 O O . GLN A 1 470 ? -4.007 25.503 -8.047 1.00 91.69 470 GLN A O 1
ATOM 3573 N N . PRO A 1 471 ? -5.058 25.937 -9.994 1.00 90.69 471 PRO A N 1
ATOM 3574 C CA . PRO A 1 471 ? -4.711 27.357 -9.983 1.00 90.69 471 PRO A CA 1
ATOM 3575 C C . PRO A 1 471 ? -5.106 28.030 -8.657 1.00 90.69 471 PRO A C 1
ATOM 3577 O O . PRO A 1 471 ? -6.265 27.979 -8.252 1.00 90.69 471 PRO A O 1
ATOM 3580 N N . GLY A 1 472 ? -4.126 28.609 -7.955 1.00 86.44 472 GLY A N 1
ATOM 3581 C CA . GLY A 1 472 ? -4.321 29.269 -6.655 1.00 86.44 472 GLY A CA 1
ATOM 3582 C C . GLY A 1 472 ? -4.359 28.348 -5.423 1.00 86.44 472 GLY A C 1
ATOM 3583 O O . GLY A 1 472 ? -4.376 28.849 -4.300 1.00 86.44 472 GLY A O 1
ATOM 3584 N N . GLN A 1 473 ? -4.320 27.021 -5.591 1.00 91.06 473 GLN A N 1
ATOM 3585 C CA . GLN A 1 473 ? -4.345 26.054 -4.486 1.00 91.06 473 GLN A CA 1
ATOM 3586 C C . GLN A 1 473 ? -2.949 25.499 -4.196 1.00 91.06 473 GLN A C 1
ATOM 3588 O O . GLN A 1 473 ? -2.527 24.501 -4.782 1.00 91.06 473 GLN A O 1
ATOM 3593 N N . ASN A 1 474 ? -2.230 26.133 -3.272 1.00 93.38 474 ASN A N 1
ATOM 3594 C CA . ASN A 1 474 ? -0.866 25.738 -2.916 1.00 93.38 474 ASN A CA 1
ATOM 3595 C C . ASN A 1 474 ? -0.823 24.473 -2.046 1.00 93.38 474 ASN A C 1
ATOM 3597 O O . ASN A 1 474 ? -1.674 24.259 -1.175 1.00 93.38 474 ASN A O 1
ATOM 3601 N N . LEU A 1 475 ? 0.221 23.676 -2.270 1.00 96.88 475 LEU A N 1
ATOM 3602 C CA . LEU A 1 475 ? 0.565 22.463 -1.539 1.00 96.88 475 LEU A CA 1
ATOM 3603 C C . LEU A 1 475 ? 1.883 22.678 -0.795 1.00 96.88 475 LEU A C 1
ATOM 3605 O O . LEU A 1 475 ? 2.869 23.149 -1.361 1.00 96.88 475 LEU A O 1
ATOM 3609 N N . THR A 1 476 ? 1.896 22.295 0.473 1.00 96.56 476 THR A N 1
ATOM 3610 C CA . THR A 1 476 ? 3.076 22.351 1.345 1.00 96.56 476 THR A CA 1
ATOM 3611 C C . THR A 1 476 ? 3.379 20.961 1.869 1.00 96.56 476 THR A C 1
ATOM 3613 O O . THR A 1 476 ? 2.455 20.209 2.178 1.00 96.56 476 THR A O 1
ATOM 3616 N N . TRP A 1 477 ? 4.664 20.631 1.974 1.00 97.88 477 TRP A N 1
ATOM 3617 C CA . TRP A 1 477 ? 5.150 19.281 2.256 1.00 97.88 477 TRP A CA 1
ATOM 3618 C C . TRP A 1 477 ? 6.047 19.269 3.497 1.00 97.88 477 TRP A C 1
ATOM 3620 O O . TRP A 1 477 ? 6.681 20.276 3.812 1.00 97.88 477 TRP A O 1
ATOM 3630 N N . THR A 1 478 ? 6.079 18.146 4.214 1.00 97.19 478 THR A N 1
ATOM 3631 C CA . THR A 1 478 ? 6.996 17.917 5.339 1.00 97.19 478 THR A CA 1
ATOM 3632 C C . THR A 1 478 ? 8.421 17.669 4.834 1.00 97.19 478 THR A C 1
ATOM 3634 O O . THR A 1 478 ? 8.644 17.432 3.646 1.00 97.19 478 THR A O 1
ATOM 3637 N N . LEU A 1 479 ? 9.401 17.646 5.744 1.00 95.38 479 LEU A N 1
ATOM 3638 C CA . LEU A 1 479 ? 10.785 17.249 5.430 1.00 95.38 479 LEU A CA 1
ATOM 3639 C C . LEU A 1 479 ? 10.911 15.771 5.004 1.00 95.38 479 LEU A C 1
ATOM 3641 O O . LEU A 1 479 ? 11.943 15.349 4.478 1.00 95.38 479 LEU A O 1
ATOM 3645 N N . ARG A 1 480 ? 9.856 14.979 5.218 1.00 95.62 480 ARG A N 1
ATOM 3646 C CA . ARG A 1 480 ? 9.716 13.589 4.765 1.00 95.62 480 ARG A CA 1
ATOM 3647 C C . ARG A 1 480 ? 8.927 13.465 3.466 1.00 95.62 480 ARG A C 1
ATOM 3649 O O . ARG A 1 480 ? 8.624 12.356 3.043 1.00 95.62 480 ARG A O 1
ATOM 3656 N N . ASN A 1 481 ? 8.632 14.591 2.814 1.00 97.00 481 ASN A N 1
ATOM 3657 C CA . ASN A 1 481 ? 7.860 14.657 1.578 1.00 97.00 481 ASN A CA 1
ATOM 3658 C C . ASN A 1 481 ? 6.406 14.169 1.731 1.00 97.00 481 ASN A C 1
ATOM 3660 O O . ASN A 1 481 ? 5.789 13.738 0.756 1.00 97.00 481 ASN A O 1
ATOM 3664 N N . GLU A 1 482 ? 5.837 14.268 2.935 1.00 98.44 482 GLU A N 1
ATOM 3665 C CA . GLU A 1 482 ? 4.416 14.007 3.190 1.00 98.44 482 GLU A CA 1
ATOM 3666 C C . GLU A 1 482 ? 3.616 15.298 2.994 1.00 98.44 482 GLU A C 1
ATOM 3668 O O . GLU A 1 482 ? 4.126 16.395 3.229 1.00 98.44 482 GLU A O 1
ATOM 3673 N N . LEU A 1 483 ? 2.355 15.213 2.567 1.00 98.50 483 LEU A N 1
ATOM 3674 C CA . LEU A 1 483 ? 1.543 16.414 2.365 1.00 98.50 483 LEU A CA 1
ATOM 3675 C C . LEU A 1 483 ? 1.211 17.042 3.726 1.00 98.50 483 LEU A C 1
ATOM 3677 O O . LEU A 1 483 ? 0.488 16.438 4.509 1.00 98.50 483 LEU A O 1
ATOM 3681 N N . LEU A 1 484 ? 1.714 18.241 4.014 1.00 98.19 484 LEU A N 1
ATOM 3682 C CA . LEU A 1 484 ? 1.508 18.929 5.294 1.00 98.19 484 LEU A CA 1
ATOM 3683 C C . LEU A 1 484 ? 0.221 19.754 5.294 1.00 98.19 484 LEU A C 1
ATOM 3685 O O . LEU A 1 484 ? -0.525 19.741 6.271 1.00 98.19 484 LEU A O 1
ATOM 3689 N N . LYS A 1 485 ? -0.026 20.505 4.215 1.00 96.50 485 LYS A N 1
ATOM 3690 C CA . LYS A 1 485 ? -1.170 21.419 4.124 1.00 96.50 485 LYS A CA 1
ATOM 3691 C C . LYS A 1 485 ? -1.548 21.733 2.679 1.00 96.50 485 LYS A C 1
ATOM 3693 O O . LYS A 1 485 ? -0.674 21.942 1.834 1.00 96.50 485 LYS A O 1
ATOM 3698 N N . VAL A 1 486 ? -2.854 21.831 2.442 1.00 94.62 486 VAL A N 1
ATOM 3699 C CA . VAL A 1 486 ? -3.494 22.373 1.237 1.00 94.62 486 VAL A CA 1
ATOM 3700 C C . VAL A 1 486 ? -4.235 23.656 1.608 1.00 94.62 486 VAL A C 1
ATOM 3702 O O . VAL A 1 486 ? -4.832 23.740 2.682 1.00 94.62 486 VAL A O 1
ATOM 3705 N N . SER A 1 487 ? -4.223 24.653 0.722 1.00 86.88 487 SER A N 1
ATOM 3706 C CA . SER A 1 487 ? -5.062 25.859 0.851 1.00 86.88 487 SER A CA 1
ATOM 3707 C C . SER A 1 487 ? -6.103 25.895 -0.276 1.00 86.88 487 SER A C 1
ATOM 3709 O O . SER A 1 487 ? -5.782 26.378 -1.360 1.00 86.88 487 SER A O 1
ATOM 3711 N N . PRO A 1 488 ? -7.320 25.341 -0.081 1.00 73.88 488 PRO A N 1
ATOM 3712 C CA . PRO A 1 488 ? -8.321 25.237 -1.145 1.00 73.88 488 PRO A CA 1
ATOM 3713 C C . PRO A 1 488 ? -8.873 26.584 -1.628 1.00 73.88 488 PRO A C 1
ATOM 3715 O O . PRO A 1 488 ? -9.196 26.714 -2.808 1.00 73.88 488 PRO A O 1
ATOM 3718 N N . VAL A 1 489 ? -8.980 27.575 -0.736 1.00 75.00 489 VAL A N 1
ATOM 3719 C CA . VAL A 1 489 ? -9.444 28.934 -1.054 1.00 75.00 489 VAL A CA 1
ATOM 3720 C C . VAL A 1 489 ? -8.502 29.939 -0.402 1.00 75.00 489 VAL A C 1
ATOM 3722 O O . VAL A 1 489 ? -8.478 30.069 0.824 1.00 75.00 489 VAL A O 1
ATOM 3725 N N . ALA A 1 490 ? -7.730 30.647 -1.227 1.00 69.38 490 ALA A N 1
ATOM 3726 C CA . ALA A 1 490 ? -6.955 31.803 -0.796 1.00 69.38 490 ALA A CA 1
ATOM 3727 C C . ALA A 1 490 ? -7.831 33.067 -0.845 1.00 69.38 490 ALA A C 1
ATOM 3729 O O . ALA A 1 490 ? -8.522 33.288 -1.838 1.00 69.38 490 ALA A O 1
ATOM 3730 N N . ARG A 1 491 ? -7.827 33.880 0.219 1.00 70.31 491 ARG A N 1
ATOM 3731 C CA . ARG A 1 491 ? -8.552 35.159 0.293 1.00 70.31 491 ARG A CA 1
ATOM 3732 C C . ARG A 1 491 ? -7.559 36.300 0.491 1.00 70.31 491 ARG A C 1
ATOM 3734 O O . ARG A 1 491 ? -6.730 36.240 1.397 1.00 70.31 491 ARG A O 1
ATOM 3741 N N . ASP A 1 492 ? -7.677 37.354 -0.309 1.00 58.69 492 ASP A N 1
ATOM 3742 C CA . ASP A 1 492 ? -6.849 38.551 -0.151 1.00 58.69 492 ASP A CA 1
ATOM 3743 C C . ASP A 1 492 ? -7.186 39.258 1.170 1.00 58.69 492 ASP A C 1
ATOM 3745 O O . ASP A 1 492 ? -8.324 39.664 1.404 1.00 58.69 492 ASP A O 1
ATOM 3749 N N . GLY A 1 493 ? -6.199 39.372 2.064 1.00 55.69 493 GLY A N 1
ATOM 3750 C CA . GLY A 1 493 ? -6.337 40.062 3.353 1.00 55.69 493 GLY A CA 1
ATOM 3751 C C . GLY A 1 493 ? -7.149 39.327 4.433 1.00 55.69 493 GLY A C 1
ATOM 3752 O O . GLY A 1 493 ? -7.372 39.904 5.496 1.00 55.69 493 GLY A O 1
ATOM 3753 N N . GLY A 1 494 ? -7.573 38.075 4.200 1.00 62.09 494 GLY A N 1
ATOM 3754 C CA . GLY A 1 494 ? -8.362 37.262 5.142 1.00 62.09 494 GLY A CA 1
ATOM 3755 C C . GLY A 1 494 ? -7.753 35.886 5.449 1.00 62.09 494 GLY A C 1
ATOM 3756 O O . GLY A 1 494 ? -6.742 35.490 4.876 1.00 62.09 494 GLY A O 1
ATOM 3757 N N . VAL A 1 495 ? -8.370 35.124 6.362 1.00 67.50 495 VAL A N 1
ATOM 3758 C CA . VAL A 1 495 ? -7.928 33.753 6.684 1.00 67.50 495 VAL A CA 1
ATOM 3759 C C . VAL A 1 495 ? -8.391 32.784 5.588 1.00 67.50 495 VAL A C 1
ATOM 3761 O O . VAL A 1 495 ? -9.587 32.665 5.301 1.00 67.50 495 VAL A O 1
ATOM 3764 N N . ASN A 1 496 ? -7.430 32.087 4.983 1.00 77.88 496 ASN A N 1
ATOM 3765 C CA . ASN A 1 496 ? -7.674 31.074 3.956 1.00 77.88 496 ASN A CA 1
ATOM 3766 C C . ASN A 1 496 ? -8.422 29.867 4.527 1.00 77.88 496 ASN A C 1
ATOM 3768 O O . ASN A 1 496 ? -8.177 29.464 5.668 1.00 77.88 496 ASN A O 1
ATOM 3772 N N . ASP A 1 497 ? -9.252 29.234 3.698 1.00 85.44 497 ASP A N 1
ATOM 3773 C CA . ASP A 1 497 ? -9.678 27.869 4.000 1.00 85.44 497 ASP A CA 1
ATOM 3774 C C . ASP A 1 497 ? -8.455 26.960 3.852 1.00 85.44 497 ASP A C 1
ATOM 3776 O O . ASP A 1 497 ? -7.613 27.160 2.966 1.00 85.44 497 ASP A O 1
ATOM 3780 N N . SER A 1 498 ? -8.316 25.971 4.730 1.00 91.12 498 SER A N 1
ATOM 3781 C CA . SER A 1 498 ? -7.167 25.071 4.680 1.00 91.12 498 SER A CA 1
ATOM 3782 C C . SER A 1 498 ? -7.477 23.685 5.202 1.00 91.12 498 SER A C 1
ATOM 3784 O O . SER A 1 498 ? -8.365 23.510 6.028 1.00 91.12 498 SER A O 1
ATOM 3786 N N . GLU A 1 499 ? -6.717 22.709 4.724 1.00 95.56 499 GLU A N 1
ATOM 3787 C CA . GLU A 1 499 ? -6.691 21.362 5.275 1.00 95.56 499 GLU A CA 1
ATOM 3788 C C . GLU A 1 499 ? -5.239 20.985 5.561 1.00 95.56 499 GLU A C 1
ATOM 3790 O O . GLU A 1 499 ? -4.382 21.124 4.687 1.00 95.56 499 GLU A O 1
ATOM 3795 N N . SER A 1 500 ? -4.944 20.571 6.790 1.00 97.38 500 SER A N 1
ATOM 3796 C CA . SER A 1 500 ? -3.614 20.164 7.236 1.00 97.38 500 SER A CA 1
ATOM 3797 C C . SER A 1 500 ? -3.609 18.739 7.770 1.00 97.38 500 SER A C 1
ATOM 3799 O O . SER A 1 500 ? -4.636 18.199 8.191 1.00 97.38 500 SER A O 1
ATOM 3801 N N . TYR A 1 501 ? -2.427 18.128 7.750 1.00 98.44 501 TYR A N 1
ATOM 3802 C CA . TYR A 1 501 ? -2.244 16.722 8.081 1.00 98.44 501 TYR A CA 1
ATOM 3803 C C . TYR A 1 501 ? -1.026 16.511 8.977 1.00 98.44 501 TYR A C 1
ATOM 3805 O O . TYR A 1 501 ? -0.090 17.312 8.987 1.00 98.44 501 TYR A O 1
ATOM 3813 N N . ARG A 1 502 ? -1.030 15.393 9.702 1.00 98.50 502 ARG A N 1
ATOM 3814 C CA . ARG A 1 502 ? 0.104 14.917 10.499 1.00 98.50 502 ARG A CA 1
ATOM 3815 C C . ARG A 1 502 ? 0.242 13.417 10.383 1.00 98.50 502 ARG A C 1
ATOM 3817 O O . ARG A 1 502 ? -0.767 12.713 10.284 1.00 98.50 502 ARG A O 1
ATOM 3824 N N . TYR A 1 503 ? 1.479 12.962 10.478 1.00 98.56 503 TYR A N 1
ATOM 3825 C CA . TYR A 1 503 ? 1.867 11.579 10.276 1.00 98.56 503 TYR A CA 1
ATOM 3826 C C . TYR A 1 503 ? 2.663 11.068 11.475 1.00 98.56 503 TYR A C 1
ATOM 3828 O O . TYR A 1 503 ? 3.314 11.856 12.165 1.00 98.56 503 TYR A O 1
ATOM 3836 N N . ASP A 1 504 ? 2.567 9.770 11.732 1.00 97.44 504 ASP A N 1
ATOM 3837 C CA . ASP A 1 504 ? 3.434 9.065 12.676 1.00 97.44 504 ASP A CA 1
ATOM 3838 C C . ASP A 1 504 ? 4.841 8.830 12.086 1.00 97.44 504 ASP A C 1
ATOM 3840 O O . ASP A 1 504 ? 5.147 9.232 10.959 1.00 97.44 504 ASP A O 1
ATOM 3844 N N . GLY A 1 505 ? 5.721 8.167 12.841 1.00 94.44 505 GLY A N 1
ATOM 3845 C CA . GLY A 1 505 ? 7.079 7.847 12.376 1.00 94.44 505 GLY A CA 1
ATOM 3846 C C . GLY A 1 505 ? 7.126 6.970 11.113 1.00 94.44 505 GLY A C 1
ATOM 3847 O O . GLY A 1 505 ? 8.111 7.011 10.377 1.00 94.44 505 GLY A O 1
ATOM 3848 N N . GLY A 1 506 ? 6.056 6.219 10.828 1.00 94.06 506 GLY A N 1
ATOM 3849 C CA . GLY A 1 506 ? 5.890 5.372 9.643 1.00 94.06 506 GLY A CA 1
ATOM 3850 C C . GLY A 1 506 ? 5.210 6.067 8.458 1.00 94.06 506 GLY A C 1
ATOM 3851 O O . GLY A 1 506 ? 4.813 5.389 7.501 1.00 94.06 506 GLY A O 1
ATOM 3852 N N . SER A 1 507 ? 5.055 7.393 8.518 1.00 96.56 507 SER A N 1
ATOM 3853 C CA . SER A 1 507 ? 4.366 8.218 7.522 1.00 96.56 507 SER A CA 1
ATOM 3854 C C . SER A 1 507 ? 2.884 7.865 7.329 1.00 96.56 507 SER A C 1
ATOM 3856 O O . SER A 1 507 ? 2.303 8.162 6.282 1.00 96.56 507 SER A O 1
ATOM 3858 N N . GLN A 1 508 ? 2.238 7.243 8.322 1.00 97.06 508 GLN A N 1
ATOM 3859 C CA . GLN A 1 508 ? 0.793 7.017 8.297 1.00 97.06 508 GLN A CA 1
ATOM 3860 C C . GLN A 1 508 ? 0.065 8.202 8.925 1.00 97.06 508 GLN A C 1
ATOM 3862 O O . GLN A 1 508 ? 0.445 8.715 9.978 1.00 97.06 508 GLN A O 1
ATOM 3867 N N . ARG A 1 509 ? -0.991 8.672 8.257 1.00 98.31 509 ARG A N 1
ATOM 3868 C CA . ARG A 1 509 ? -1.757 9.839 8.692 1.00 98.31 509 ARG A CA 1
ATOM 3869 C C . ARG A 1 509 ? -2.478 9.530 9.994 1.00 98.31 509 ARG A C 1
ATOM 3871 O O . ARG A 1 509 ? -3.354 8.673 10.030 1.00 98.31 509 ARG A O 1
ATOM 3878 N N . ILE A 1 510 ? -2.181 10.318 11.019 1.00 97.94 510 ILE A N 1
ATOM 3879 C CA . ILE A 1 510 ? -2.811 10.216 12.336 1.00 97.94 510 ILE A CA 1
ATOM 3880 C C . ILE A 1 510 ? -3.771 11.371 12.611 1.00 97.94 510 ILE A C 1
ATOM 3882 O O . ILE A 1 510 ? -4.731 11.203 13.355 1.00 97.94 510 ILE A O 1
ATOM 3886 N N . LEU A 1 511 ? -3.584 12.534 11.976 1.00 98.62 511 LEU A N 1
ATOM 3887 C CA . LEU A 1 511 ? -4.493 13.670 12.141 1.00 98.62 511 LEU A CA 1
ATOM 3888 C C . LEU A 1 511 ? -4.758 14.391 10.821 1.00 98.62 511 LEU A C 1
ATOM 3890 O O . LEU A 1 511 ? -3.844 14.596 10.024 1.00 98.62 511 LEU A O 1
ATOM 3894 N N . LYS A 1 512 ? -6.010 14.810 10.633 1.00 98.56 512 LYS A N 1
ATOM 3895 C CA . LYS A 1 512 ? -6.464 15.742 9.597 1.00 98.56 512 LYS A CA 1
ATOM 3896 C C . LYS A 1 512 ? -7.272 16.861 10.251 1.00 98.56 512 LYS A C 1
ATOM 3898 O O . LYS A 1 512 ? -8.149 16.573 11.066 1.00 98.56 512 LYS A O 1
ATOM 3903 N N . VAL A 1 513 ? -6.989 18.110 9.893 1.00 97.88 513 VAL A N 1
ATOM 3904 C CA . VAL A 1 513 ? -7.722 19.291 10.371 1.00 97.88 513 VAL A CA 1
ATOM 3905 C C . VAL A 1 513 ? -8.110 20.150 9.178 1.00 97.88 513 VAL A C 1
ATOM 3907 O O . VAL A 1 513 ? -7.241 20.605 8.440 1.00 97.88 513 VAL A O 1
ATOM 3910 N N . SER A 1 514 ? -9.405 20.381 8.999 1.00 95.44 514 SER A N 1
ATOM 3911 C CA . SER A 1 514 ? -9.962 21.216 7.937 1.00 95.44 514 SER A CA 1
ATOM 3912 C C . SER A 1 514 ? -10.612 22.448 8.564 1.00 95.44 514 SER A C 1
ATOM 3914 O O . SER A 1 514 ? -11.446 22.327 9.457 1.00 95.44 514 SER A O 1
ATOM 3916 N N . THR A 1 515 ? -10.251 23.633 8.088 1.00 92.62 515 THR A N 1
ATOM 3917 C CA . THR A 1 515 ? -10.737 24.920 8.590 1.00 92.62 515 THR A CA 1
ATOM 3918 C C . THR A 1 515 ? -11.381 25.690 7.445 1.00 92.62 515 THR A C 1
ATOM 3920 O O . THR A 1 515 ? -10.739 25.902 6.414 1.00 92.62 515 THR A O 1
ATOM 3923 N N . GLN A 1 516 ? -12.630 26.116 7.624 1.00 89.19 516 GLN A N 1
ATOM 3924 C CA . GLN A 1 516 ? -13.406 26.858 6.630 1.00 89.19 516 GLN A CA 1
ATOM 3925 C C . GLN A 1 516 ? -14.049 28.095 7.263 1.00 89.19 516 GLN A C 1
ATOM 3927 O O . GLN A 1 516 ? -14.622 28.019 8.350 1.00 89.19 516 GLN A O 1
ATOM 3932 N N . GLN A 1 517 ? -13.987 29.243 6.590 1.00 83.25 517 GLN A N 1
ATOM 3933 C CA . GLN A 1 517 ? -14.705 30.445 7.030 1.00 83.25 517 GLN A CA 1
ATOM 3934 C C . GLN A 1 517 ? -16.174 30.384 6.591 1.00 83.25 517 GLN A C 1
ATOM 3936 O O . GLN A 1 517 ? -16.470 30.280 5.404 1.00 83.25 517 GLN A O 1
ATOM 3941 N N . THR A 1 518 ? -17.099 30.463 7.551 1.00 75.50 518 THR A N 1
ATOM 3942 C CA . THR A 1 518 ? -18.554 30.455 7.329 1.00 75.50 518 THR A CA 1
ATOM 3943 C C . THR A 1 518 ? -19.185 31.680 7.998 1.00 75.50 518 THR A C 1
ATOM 3945 O O . THR A 1 518 ? -19.352 31.732 9.222 1.00 75.50 518 THR A O 1
ATOM 3948 N N . GLY A 1 519 ? -19.536 32.692 7.197 1.00 75.88 519 GLY A N 1
ATOM 3949 C CA . GLY A 1 519 ? -20.020 33.981 7.703 1.00 75.88 519 GLY A CA 1
ATOM 3950 C C . GLY A 1 519 ? -18.965 34.678 8.571 1.00 75.88 519 GLY A C 1
ATOM 3951 O O . GLY A 1 519 ? -17.819 34.809 8.155 1.00 75.88 519 GLY A O 1
ATOM 3952 N N . ASN A 1 520 ? -19.342 35.074 9.792 1.00 78.25 520 ASN A N 1
ATOM 3953 C CA . ASN A 1 520 ? -18.433 35.687 10.777 1.00 78.25 520 ASN A CA 1
ATOM 3954 C C . ASN A 1 520 ? -17.731 34.658 11.688 1.00 78.25 520 ASN A C 1
ATOM 3956 O O . ASN A 1 520 ? -17.129 35.037 12.691 1.00 78.25 520 ASN A O 1
ATOM 3960 N N . SER A 1 521 ? -17.853 33.359 11.397 1.00 82.31 521 SER A N 1
ATOM 3961 C CA . SER A 1 521 ? -17.329 32.281 12.241 1.00 82.31 521 SER A CA 1
ATOM 3962 C C . SER A 1 521 ? -16.459 31.312 11.449 1.00 82.31 521 SER A C 1
ATOM 3964 O O . SER A 1 521 ? -16.615 31.147 10.242 1.00 82.31 521 SER A O 1
ATOM 3966 N N . THR A 1 522 ? -15.547 30.638 12.139 1.00 88.44 522 THR A N 1
ATOM 3967 C CA . THR A 1 522 ? -14.708 29.595 11.550 1.00 88.44 522 THR A CA 1
ATOM 3968 C C . THR A 1 522 ? -15.260 28.225 11.925 1.00 88.44 522 THR A C 1
ATOM 3970 O O . THR A 1 522 ? -15.440 27.945 13.110 1.00 88.44 522 THR A O 1
ATOM 3973 N N . GLN A 1 523 ? -15.516 27.375 10.934 1.00 93.12 523 GLN A N 1
ATOM 3974 C CA . GLN A 1 523 ? -15.796 25.962 11.151 1.00 93.12 523 GLN A CA 1
ATOM 3975 C C . GLN A 1 523 ? -14.484 25.172 11.098 1.00 93.12 523 GLN A C 1
ATOM 3977 O O . GLN A 1 523 ? -13.724 25.298 10.137 1.00 93.12 523 GLN A O 1
ATOM 3982 N N . THR A 1 524 ? -14.239 24.338 12.105 1.00 95.31 524 THR A N 1
ATOM 3983 C CA . THR A 1 524 ? -13.080 23.442 12.171 1.00 95.31 524 THR A CA 1
ATOM 3984 C C . THR A 1 524 ? -13.563 22.005 12.278 1.00 95.31 524 THR A C 1
ATOM 3986 O O . THR A 1 524 ? -14.277 21.660 13.216 1.00 95.31 524 THR A O 1
ATOM 3989 N N . GLN A 1 525 ? -13.153 21.164 11.337 1.00 96.94 525 GLN A N 1
ATOM 3990 C CA . GLN A 1 525 ? -13.387 19.726 11.340 1.00 96.94 525 GLN A CA 1
ATOM 3991 C C . GLN A 1 525 ? -12.068 19.020 11.638 1.00 96.94 525 GLN A C 1
ATOM 3993 O O . GLN A 1 525 ? -11.057 19.266 10.982 1.00 96.94 525 GLN A O 1
ATOM 3998 N N . ARG A 1 526 ? -12.066 18.133 12.624 1.00 97.88 526 ARG A N 1
ATOM 3999 C CA . ARG A 1 526 ? -10.887 17.391 13.067 1.00 97.88 526 ARG A CA 1
ATOM 4000 C C . ARG A 1 526 ? -11.163 15.902 12.942 1.00 97.88 526 ARG A C 1
ATOM 4002 O O . ARG A 1 526 ? -12.170 15.437 13.457 1.00 97.88 526 ARG A O 1
ATOM 4009 N N . ALA A 1 527 ? -10.269 15.155 12.301 1.00 98.56 527 ALA A N 1
ATOM 4010 C CA . ALA A 1 527 ? -10.337 13.699 12.192 1.00 98.56 527 ALA A CA 1
ATOM 4011 C C . ALA A 1 527 ? -9.020 13.069 12.661 1.00 98.56 527 ALA A C 1
ATOM 4013 O O . ALA A 1 527 ? -7.974 13.274 12.044 1.00 98.56 527 ALA A O 1
ATOM 4014 N N . LEU A 1 528 ? -9.084 12.319 13.759 1.00 98.62 528 LEU A N 1
ATOM 4015 C CA . LEU A 1 528 ? -7.975 11.586 14.367 1.00 98.62 528 LEU A CA 1
ATOM 4016 C C . LEU A 1 528 ? -8.131 10.090 14.076 1.00 98.62 528 LEU A C 1
ATOM 4018 O O . LEU A 1 528 ? -9.165 9.509 14.400 1.00 98.62 528 LEU A O 1
ATOM 4022 N N . TYR A 1 529 ? -7.112 9.486 13.471 1.00 98.31 529 TYR A N 1
ATOM 4023 C CA . TYR A 1 529 ? -7.123 8.092 13.026 1.00 98.31 529 TYR A CA 1
ATOM 4024 C C . TYR A 1 529 ? -6.384 7.217 14.039 1.00 98.31 529 TYR A C 1
ATOM 4026 O O . TYR A 1 529 ? -5.242 7.499 14.393 1.00 98.31 529 TYR A O 1
ATOM 4034 N N . LEU A 1 530 ? -7.045 6.169 14.520 1.00 97.69 530 LEU A N 1
ATOM 4035 C CA . LEU A 1 530 ? -6.546 5.229 15.521 1.00 97.69 530 LEU A CA 1
ATOM 4036 C C . LEU A 1 530 ? -6.857 3.790 15.072 1.00 97.69 530 LEU A C 1
ATOM 4038 O O . LEU A 1 530 ? -7.705 3.587 14.195 1.00 97.69 530 LEU A O 1
ATOM 4042 N N . PRO A 1 531 ? -6.213 2.768 15.660 1.00 94.94 531 PRO A N 1
ATOM 4043 C CA . PRO A 1 531 ? -6.537 1.379 15.355 1.00 94.94 531 PRO A CA 1
ATOM 4044 C C . PRO A 1 531 ? -8.034 1.081 15.551 1.00 94.94 531 PRO A C 1
ATOM 4046 O O . PRO A 1 531 ? -8.561 1.174 16.658 1.00 94.94 531 PRO A O 1
ATOM 4049 N N . GLY A 1 532 ? -8.730 0.744 14.460 1.00 94.69 532 GLY A N 1
ATOM 4050 C CA . GLY A 1 532 ? -10.158 0.406 14.469 1.00 94.69 532 GLY A CA 1
ATOM 4051 C C . GLY A 1 532 ? -11.120 1.577 14.713 1.00 94.69 532 GLY A C 1
ATOM 4052 O O . GLY A 1 532 ? -12.322 1.337 14.847 1.00 94.69 532 GLY A O 1
ATOM 4053 N N . LEU A 1 533 ? -10.644 2.829 14.744 1.00 98.19 533 LEU A N 1
ATOM 4054 C CA . LEU A 1 533 ? -11.439 3.980 15.179 1.00 98.19 533 LEU A CA 1
ATOM 4055 C C . LEU A 1 533 ? -11.011 5.291 14.504 1.00 98.19 533 LEU A C 1
ATOM 4057 O O . LEU A 1 533 ? -9.837 5.647 14.497 1.00 98.19 533 LEU A O 1
ATOM 4061 N N . GLU A 1 534 ? -11.977 6.070 14.021 1.00 98.38 534 GLU A N 1
ATOM 4062 C CA . GLU A 1 534 ? -11.772 7.476 13.658 1.00 98.38 534 GLU A CA 1
ATOM 4063 C C . GLU A 1 534 ? -12.548 8.365 14.639 1.00 98.38 534 GLU A C 1
ATOM 4065 O O . GLU A 1 534 ? -13.759 8.213 14.807 1.00 98.38 534 GLU A O 1
ATOM 4070 N N . LEU A 1 535 ? -11.864 9.307 15.284 1.00 98.56 535 LEU A N 1
ATOM 4071 C CA . LEU A 1 535 ? -12.481 10.307 16.155 1.00 98.56 535 LEU A CA 1
ATOM 4072 C C . LEU A 1 535 ? -12.649 11.607 15.381 1.00 98.56 535 LEU A C 1
ATOM 4074 O O . LEU A 1 535 ? -11.660 12.248 15.016 1.00 98.56 535 LEU A O 1
ATOM 4078 N N . ARG A 1 536 ? -13.900 11.983 15.124 1.00 98.56 536 ARG A N 1
ATOM 4079 C CA . ARG A 1 536 ? -14.272 13.143 14.319 1.00 98.56 536 ARG A CA 1
ATOM 4080 C C . ARG A 1 536 ? -14.982 14.177 15.184 1.00 98.56 536 ARG A C 1
ATOM 4082 O O . ARG A 1 536 ? -15.972 13.854 15.830 1.00 98.56 536 ARG A O 1
ATOM 4089 N N . THR A 1 537 ? -14.492 15.411 15.191 1.00 98.12 537 THR A N 1
ATOM 4090 C CA . THR A 1 537 ? -15.165 16.530 15.861 1.00 98.12 537 THR A CA 1
ATOM 4091 C C . THR A 1 537 ? -15.348 17.701 14.913 1.00 98.12 537 THR A C 1
ATOM 4093 O O . THR A 1 537 ? -14.479 17.988 14.087 1.00 98.12 537 THR A O 1
ATOM 4096 N N . THR A 1 538 ? -16.477 18.388 15.049 1.00 96.94 538 THR A N 1
ATOM 4097 C CA . THR A 1 538 ? -16.779 19.622 14.323 1.00 96.94 538 THR A CA 1
ATOM 4098 C C . THR A 1 538 ? -16.992 20.735 15.336 1.00 96.94 538 THR A C 1
ATOM 4100 O O . THR A 1 538 ? -17.721 20.569 16.314 1.00 96.94 538 THR A O 1
ATOM 4103 N N . LYS A 1 539 ? -16.343 21.877 15.116 1.00 95.31 539 LYS A N 1
ATOM 4104 C CA . LYS A 1 539 ? -16.490 23.087 15.925 1.00 95.31 539 LYS A CA 1
ATOM 4105 C C . LYS A 1 539 ? -16.913 24.257 15.053 1.00 95.31 539 LYS A C 1
ATOM 4107 O O . LYS A 1 539 ? -16.398 24.403 13.948 1.00 95.31 539 LYS A O 1
ATOM 4112 N N . THR A 1 540 ? -17.785 25.110 15.575 1.00 92.06 540 THR A N 1
ATOM 4113 C CA . THR A 1 540 ? -18.094 26.426 15.006 1.00 92.06 540 THR A CA 1
ATOM 4114 C C . THR A 1 540 ? -17.653 27.484 16.012 1.00 92.06 540 THR A C 1
ATOM 4116 O O . THR A 1 540 ? -18.175 27.560 17.126 1.00 92.06 540 THR A O 1
ATOM 4119 N N . GLY A 1 541 ? -16.639 28.273 15.655 1.00 87.88 541 GLY A N 1
ATOM 4120 C CA . GLY A 1 541 ? -15.896 29.069 16.629 1.00 87.88 541 GLY A CA 1
ATOM 4121 C C . GLY A 1 541 ? -15.233 28.160 17.670 1.00 87.88 541 GLY A C 1
ATOM 4122 O O . GLY A 1 541 ? -14.536 27.210 17.321 1.00 87.88 541 GLY A O 1
ATOM 4123 N N . SER A 1 542 ? -15.465 28.430 18.955 1.00 86.19 542 SER A N 1
ATOM 4124 C CA . SER A 1 542 ? -14.977 27.598 20.065 1.00 86.19 542 SER A CA 1
ATOM 4125 C C . SER A 1 542 ? -15.948 26.490 20.493 1.00 86.19 542 SER A C 1
ATOM 4127 O O . SER A 1 542 ? -15.578 25.650 21.313 1.00 86.19 542 SER A O 1
ATOM 4129 N N . SER A 1 543 ? -17.174 26.472 19.961 1.00 91.69 543 SER A N 1
ATOM 4130 C CA . SER A 1 543 ? -18.223 25.534 20.368 1.00 91.69 543 SER A CA 1
ATOM 4131 C C . SER A 1 543 ? -18.164 24.249 19.545 1.00 91.69 543 SER A C 1
ATOM 4133 O O . SER A 1 543 ? -18.158 24.304 18.316 1.00 91.69 543 SER A O 1
ATOM 4135 N N . GLU A 1 544 ? -18.124 23.096 20.216 1.00 94.94 544 GLU A N 1
ATOM 4136 C CA . GLU A 1 544 ? -18.253 21.784 19.575 1.00 94.94 544 GLU A CA 1
ATOM 4137 C C . GLU A 1 544 ? -19.708 21.533 19.182 1.00 94.94 544 GLU A C 1
ATOM 4139 O O . GLU A 1 544 ? -20.598 21.498 20.029 1.00 94.94 544 GLU A O 1
ATOM 4144 N N . THR A 1 545 ? -19.937 21.383 17.879 1.00 95.19 545 THR A N 1
ATOM 4145 C CA . THR A 1 545 ? -21.255 21.146 17.288 1.00 95.19 545 THR A CA 1
ATOM 4146 C C . THR A 1 545 ? -21.489 19.677 16.967 1.00 95.19 545 THR A C 1
ATOM 4148 O O . THR A 1 545 ? -22.642 19.269 16.874 1.00 95.19 545 THR A O 1
ATOM 4151 N N . GLU A 1 546 ? -20.428 18.875 16.838 1.00 97.69 546 GLU A N 1
ATOM 4152 C CA . GLU A 1 546 ? -20.512 17.434 16.598 1.00 97.69 546 GLU A CA 1
ATOM 4153 C C . GLU A 1 546 ? -19.308 16.690 17.186 1.00 97.69 546 GLU A C 1
ATOM 4155 O O . GLU A 1 546 ? -18.167 17.141 17.063 1.00 97.69 546 GLU A O 1
ATOM 4160 N N . SER A 1 547 ? -19.575 15.521 17.774 1.00 98.06 547 SER A N 1
ATOM 4161 C CA . SER A 1 547 ? -18.580 14.598 18.321 1.00 98.06 547 SER A CA 1
ATOM 4162 C C . SER A 1 547 ? -18.943 13.169 17.923 1.00 98.06 547 SER A C 1
ATOM 4164 O O . SER A 1 547 ? -19.893 12.586 18.455 1.00 98.06 547 SER A O 1
ATOM 4166 N N . LEU A 1 548 ? -18.215 12.616 16.957 1.00 98.56 548 LEU A N 1
ATOM 4167 C CA . LEU A 1 548 ? -18.514 11.356 16.284 1.00 98.56 548 LEU A CA 1
ATOM 4168 C C . LEU A 1 548 ? -17.342 10.376 16.401 1.00 98.56 548 LEU A C 1
ATOM 4170 O O . LEU A 1 548 ? -16.206 10.674 16.037 1.00 98.56 548 LEU A O 1
ATOM 4174 N N . GLN A 1 549 ? -17.645 9.165 16.849 1.00 98.62 549 GLN A N 1
ATOM 4175 C CA . GLN A 1 549 ? -16.777 8.000 16.760 1.00 98.62 549 GLN A CA 1
ATOM 4176 C C . GLN A 1 549 ? -17.194 7.177 15.539 1.00 98.62 549 GLN A C 1
ATOM 4178 O O . GLN A 1 549 ? -18.341 6.743 15.438 1.00 98.62 549 GLN A O 1
ATOM 4183 N N . VAL A 1 550 ? -16.266 6.951 14.614 1.00 98.50 550 VAL A N 1
ATOM 4184 C CA . VAL A 1 550 ? -16.457 6.032 13.489 1.00 98.50 550 VAL A CA 1
ATOM 4185 C C . VAL A 1 550 ? -15.673 4.762 13.780 1.00 98.50 550 VAL A C 1
ATOM 4187 O O . VAL A 1 550 ? -14.460 4.714 13.577 1.00 98.50 550 VAL A O 1
ATOM 4190 N N . ILE A 1 551 ? -16.358 3.729 14.266 1.00 98.50 551 ILE A N 1
ATOM 4191 C CA . ILE A 1 551 ? -15.740 2.417 14.477 1.00 98.50 551 ILE A CA 1
ATOM 4192 C C . ILE A 1 551 ? -15.588 1.743 13.113 1.00 98.50 551 ILE A C 1
ATOM 4194 O O . ILE A 1 551 ? -16.541 1.688 12.334 1.00 98.50 551 ILE A O 1
ATOM 4198 N N . THR A 1 552 ? -14.396 1.228 12.821 1.00 96.31 552 THR A N 1
ATOM 4199 C CA . THR A 1 552 ? -14.070 0.568 11.549 1.00 96.31 552 THR A CA 1
ATOM 4200 C C . THR A 1 552 ? -13.782 -0.912 11.791 1.00 96.31 552 THR A C 1
ATOM 4202 O O . THR A 1 552 ? -12.778 -1.263 12.406 1.00 96.31 552 THR A O 1
ATOM 4205 N N . VAL A 1 553 ? -14.679 -1.789 11.331 1.00 93.25 553 VAL A N 1
ATOM 4206 C CA . VAL A 1 553 ? -14.571 -3.245 11.504 1.00 93.25 553 VAL A CA 1
ATOM 4207 C C . VAL A 1 553 ? -14.204 -3.895 10.173 1.00 93.25 553 VAL A C 1
ATOM 4209 O O . VAL A 1 553 ? -14.947 -3.802 9.192 1.00 93.25 553 VAL A O 1
ATOM 4212 N N . GLY A 1 554 ? -13.051 -4.565 10.146 1.00 84.31 554 GLY A N 1
ATOM 4213 C CA . GLY A 1 554 ? -12.457 -5.114 8.925 1.00 84.31 554 GLY A CA 1
ATOM 4214 C C . GLY A 1 554 ? -11.721 -4.069 8.076 1.00 84.31 554 GLY A C 1
ATOM 4215 O O . GLY A 1 554 ? -11.644 -2.886 8.415 1.00 84.31 554 GLY A O 1
ATOM 4216 N N . GLU A 1 555 ? -11.155 -4.512 6.956 1.00 73.81 555 GLU A N 1
ATOM 4217 C CA . GLU A 1 555 ? -10.332 -3.676 6.074 1.00 73.81 555 GLU A CA 1
ATOM 4218 C C . GLU A 1 555 ? -11.167 -2.978 4.992 1.00 73.81 555 GLU A C 1
ATOM 4220 O O . GLU A 1 555 ? -12.013 -3.595 4.338 1.00 73.81 555 GLU A O 1
ATOM 4225 N N . ALA A 1 556 ? -10.903 -1.689 4.763 1.00 60.41 556 ALA A N 1
ATOM 4226 C CA . ALA A 1 556 ? -11.530 -0.929 3.685 1.00 60.41 556 ALA A CA 1
ATOM 4227 C C . ALA A 1 556 ? -11.214 -1.542 2.307 1.00 60.41 556 ALA A C 1
ATOM 4229 O O . ALA A 1 556 ? -10.095 -1.986 2.050 1.00 60.41 556 ALA A O 1
ATOM 4230 N N . GLY A 1 557 ? -12.210 -1.588 1.417 1.00 57.16 557 GLY A N 1
ATOM 4231 C CA . GLY A 1 557 ? -12.096 -2.266 0.121 1.00 57.16 557 GLY A CA 1
ATOM 4232 C C . GLY A 1 557 ? -12.172 -3.799 0.195 1.00 57.16 557 GLY A C 1
ATOM 4233 O O . GLY A 1 557 ? -11.853 -4.475 -0.789 1.00 57.16 557 GLY A O 1
ATOM 4234 N N . ARG A 1 558 ? -12.541 -4.365 1.355 1.00 78.69 558 ARG A N 1
ATOM 4235 C CA . ARG A 1 558 ? -12.788 -5.802 1.581 1.00 78.69 558 ARG A CA 1
ATOM 4236 C C . ARG A 1 558 ? -14.128 -6.061 2.287 1.00 78.69 558 ARG A C 1
ATOM 4238 O O . ARG A 1 558 ? -14.214 -6.974 3.108 1.00 78.69 558 ARG A O 1
ATOM 4245 N N . ALA A 1 559 ? -15.152 -5.292 1.925 1.00 80.38 559 ALA A N 1
ATOM 4246 C CA . ALA A 1 559 ? -16.467 -5.233 2.561 1.00 80.38 559 ALA A CA 1
ATOM 4247 C C . ALA A 1 559 ? -16.405 -4.755 4.025 1.00 80.38 559 ALA A C 1
ATOM 4249 O O . ALA A 1 559 ? -16.930 -5.391 4.937 1.00 80.38 559 ALA A O 1
ATOM 4250 N N . GLN A 1 560 ? -15.716 -3.630 4.259 1.00 92.31 560 GLN A N 1
ATOM 4251 C CA . GLN A 1 560 ? -15.627 -3.012 5.588 1.00 92.31 560 GLN A CA 1
ATOM 4252 C C . GLN A 1 560 ? -17.009 -2.619 6.113 1.00 92.31 560 GLN A C 1
ATOM 4254 O O . GLN A 1 560 ? -17.857 -2.121 5.368 1.00 92.31 560 GLN A O 1
ATOM 4259 N N . VAL A 1 561 ? -17.190 -2.754 7.426 1.00 95.94 561 VAL A N 1
ATOM 4260 C CA . VAL A 1 561 ? -18.372 -2.258 8.130 1.00 95.94 561 VAL A CA 1
ATOM 4261 C C . VAL A 1 561 ? -17.973 -1.089 9.018 1.00 95.94 561 VAL A C 1
ATOM 4263 O O . VAL A 1 561 ? -17.017 -1.174 9.790 1.00 95.94 561 VAL A O 1
ATOM 4266 N N . ARG A 1 562 ? -18.698 0.022 8.893 1.00 97.56 562 ARG A N 1
ATOM 4267 C CA . ARG A 1 562 ? -18.515 1.225 9.710 1.00 97.56 562 ARG A CA 1
ATOM 4268 C C . ARG A 1 562 ? -19.694 1.399 10.654 1.00 97.56 562 ARG A C 1
ATOM 4270 O O . ARG A 1 562 ? -20.825 1.107 10.276 1.00 97.56 562 ARG A O 1
ATOM 4277 N N . VAL A 1 563 ? -19.442 1.896 11.858 1.00 97.81 563 VAL A N 1
ATOM 4278 C CA . VAL A 1 563 ? -20.496 2.268 12.812 1.00 97.81 563 VAL A CA 1
ATOM 4279 C C . VAL A 1 563 ? -20.322 3.722 13.202 1.00 97.81 563 VAL A C 1
ATOM 4281 O O . VAL A 1 563 ? -19.221 4.131 13.563 1.00 97.81 563 VAL A O 1
ATOM 4284 N N . LEU A 1 564 ? -21.404 4.493 13.102 1.00 98.06 564 LEU A N 1
ATOM 4285 C CA . LEU A 1 564 ? -21.431 5.904 13.472 1.00 98.06 564 LEU A CA 1
ATOM 4286 C C . LEU A 1 564 ? -22.021 6.047 14.877 1.00 98.06 564 LEU A C 1
ATOM 4288 O O . LEU A 1 564 ? -23.227 5.884 15.055 1.00 98.06 564 LEU A O 1
ATOM 4292 N N . HIS A 1 565 ? -21.169 6.332 15.860 1.00 98.00 565 HIS A N 1
ATOM 4293 C CA . HIS A 1 565 ? -21.554 6.553 17.253 1.00 98.00 565 HIS A CA 1
ATOM 4294 C C . HIS A 1 565 ? -21.308 8.015 17.643 1.00 98.00 565 HIS A C 1
ATOM 4296 O O . HIS A 1 565 ? -20.166 8.448 17.809 1.00 98.00 565 HIS A O 1
ATOM 4302 N N . TRP A 1 566 ? -22.374 8.793 17.802 1.00 98.25 566 TRP A N 1
ATOM 4303 C CA . TRP A 1 566 ? -22.296 10.176 18.265 1.00 98.25 566 TRP A CA 1
ATOM 4304 C C . TRP A 1 566 ? -22.269 10.240 19.789 1.00 98.25 566 TRP A C 1
ATOM 4306 O O . TRP A 1 566 ? -23.186 9.758 20.457 1.00 98.25 566 TRP A O 1
ATOM 4316 N N . ALA A 1 567 ? -21.256 10.921 20.321 1.00 96.56 567 ALA A N 1
ATOM 4317 C CA . ALA A 1 567 ? -21.213 11.350 21.715 1.00 96.56 567 ALA A CA 1
ATOM 4318 C C . ALA A 1 567 ? -21.956 12.685 21.917 1.00 96.56 567 ALA A C 1
ATOM 4320 O O . ALA A 1 567 ? -22.528 12.918 22.980 1.00 96.56 567 ALA A O 1
ATOM 4321 N N . ALA A 1 568 ? -21.979 13.549 20.894 1.00 96.44 568 ALA A N 1
ATOM 4322 C CA . ALA A 1 568 ? -22.715 14.813 20.882 1.00 96.44 568 ALA A CA 1
ATOM 4323 C C . ALA A 1 568 ? -23.038 15.255 19.443 1.00 96.44 568 ALA A C 1
ATOM 4325 O O . ALA A 1 568 ? -22.356 14.858 18.497 1.00 96.44 568 ALA A O 1
ATOM 4326 N N . GLY A 1 569 ? -24.066 16.095 19.275 1.00 95.75 569 GLY A N 1
ATOM 4327 C CA . GLY A 1 569 ? -24.364 16.744 17.989 1.00 95.75 569 GLY A CA 1
ATOM 4328 C C . GLY A 1 569 ? -24.919 15.833 16.892 1.00 95.75 569 GLY A C 1
ATOM 4329 O O . GLY A 1 569 ? -24.785 16.142 15.713 1.00 95.75 569 GLY A O 1
ATOM 4330 N N . LYS A 1 570 ? -25.531 14.701 17.263 1.00 96.81 570 LYS A N 1
ATOM 4331 C CA . LYS A 1 570 ? -26.137 13.760 16.311 1.00 96.81 570 LYS A CA 1
ATOM 4332 C C . LYS A 1 570 ? -27.199 14.458 15.442 1.00 96.81 570 LYS A C 1
ATOM 4334 O O . LYS A 1 570 ? -28.131 15.035 16.013 1.00 96.81 570 LYS A O 1
ATOM 4339 N N . PRO A 1 571 ? -27.160 14.322 14.104 1.00 95.38 571 PRO A N 1
ATOM 4340 C CA . PRO A 1 571 ? -28.240 14.790 13.237 1.00 95.38 571 PRO A CA 1
ATOM 4341 C C . PRO A 1 571 ? -29.604 14.196 13.618 1.00 95.38 571 PRO A C 1
ATOM 4343 O O . PRO A 1 571 ? -29.697 13.070 14.121 1.00 95.38 571 PRO A O 1
ATOM 4346 N N . ALA A 1 572 ? -30.684 14.949 13.405 1.00 92.94 572 ALA A N 1
ATOM 4347 C CA . ALA A 1 572 ? -32.029 14.550 13.832 1.00 92.94 572 ALA A CA 1
ATOM 4348 C C . ALA A 1 572 ? -32.588 13.352 13.040 1.00 92.94 572 ALA A C 1
ATOM 4350 O O . ALA A 1 572 ? -33.339 12.548 13.584 1.00 92.94 572 ALA A O 1
ATOM 4351 N N . ASP A 1 573 ? -32.190 13.222 11.779 1.00 90.81 573 ASP A N 1
ATOM 4352 C CA . ASP A 1 573 ? -32.690 12.273 10.782 1.00 90.81 573 ASP A CA 1
ATOM 4353 C C . ASP A 1 573 ? -31.882 10.967 10.687 1.00 90.81 573 ASP A C 1
ATOM 4355 O O . ASP A 1 573 ? -32.243 10.074 9.922 1.00 90.81 573 ASP A O 1
ATOM 4359 N N . ILE A 1 574 ? -30.823 10.815 11.490 1.00 93.12 574 ILE A N 1
ATOM 4360 C CA . ILE A 1 574 ? -30.033 9.579 11.583 1.00 93.12 574 ILE A CA 1
ATOM 4361 C C . ILE A 1 574 ? -30.091 9.041 13.019 1.00 93.12 574 ILE A C 1
ATOM 4363 O O . ILE A 1 574 ? -29.950 9.783 13.994 1.00 93.12 574 ILE A O 1
ATOM 4367 N N . GLY A 1 575 ? -30.315 7.733 13.171 1.00 92.56 575 GLY A N 1
ATOM 4368 C CA . GLY A 1 575 ? -30.206 7.048 14.464 1.00 92.56 575 GLY A CA 1
ATOM 4369 C C . GLY A 1 575 ? -28.763 7.013 14.982 1.00 92.56 575 GLY A C 1
ATOM 4370 O O . GLY A 1 575 ? -27.820 7.111 14.202 1.00 92.56 575 GLY A O 1
ATOM 4371 N N . ASN A 1 576 ? -28.578 6.871 16.299 1.00 95.56 576 ASN A N 1
ATOM 4372 C CA . ASN A 1 576 ? -27.236 6.604 16.826 1.00 95.56 576 ASN A CA 1
ATOM 4373 C C . ASN A 1 576 ? -26.839 5.150 16.540 1.00 95.56 576 ASN A C 1
ATOM 4375 O O . ASN A 1 576 ? -27.708 4.313 16.292 1.00 95.56 576 ASN A O 1
ATOM 4379 N N . ASP A 1 577 ? -25.542 4.860 16.588 1.00 95.94 577 ASP A N 1
ATOM 4380 C CA . ASP A 1 577 ? -24.979 3.512 16.439 1.00 95.94 577 ASP A CA 1
ATOM 4381 C C . ASP A 1 577 ? -25.327 2.839 15.100 1.00 95.94 577 ASP A C 1
ATOM 4383 O O . ASP A 1 577 ? -25.377 1.613 14.976 1.00 95.94 577 ASP A O 1
ATOM 4387 N N . GLY A 1 578 ? -25.574 3.652 14.070 1.00 93.62 578 GLY A N 1
ATOM 4388 C CA . GLY A 1 578 ? -25.966 3.180 12.748 1.00 93.62 578 GLY A CA 1
ATOM 4389 C C . GLY A 1 578 ? -24.835 2.415 12.063 1.00 93.62 578 GLY A C 1
ATOM 4390 O O . GLY A 1 578 ? -23.762 2.975 11.824 1.00 93.62 578 GLY A O 1
ATOM 4391 N N . LEU A 1 579 ? -25.089 1.151 11.706 1.00 96.25 579 LEU A N 1
ATOM 4392 C CA . LEU A 1 579 ? -24.167 0.339 10.909 1.00 96.25 579 LEU A CA 1
ATOM 4393 C C . LEU A 1 579 ? -24.260 0.692 9.424 1.00 96.25 579 LEU A C 1
ATOM 4395 O O . LEU A 1 579 ? -25.355 0.857 8.885 1.00 96.25 579 LEU A O 1
ATOM 4399 N N . ARG A 1 580 ? -23.104 0.724 8.762 1.00 97.69 580 ARG A N 1
ATOM 4400 C CA . ARG A 1 580 ? -22.941 0.929 7.323 1.00 97.69 580 ARG A CA 1
ATOM 4401 C C . ARG A 1 580 ? -22.041 -0.154 6.747 1.00 97.69 580 ARG A C 1
ATOM 4403 O O . ARG A 1 580 ? -20.829 -0.143 6.951 1.00 97.69 580 ARG A O 1
ATOM 4410 N N . TYR A 1 581 ? -22.649 -1.101 6.051 1.00 97.69 581 TYR A N 1
ATOM 4411 C CA . TYR A 1 581 ? -21.969 -2.197 5.370 1.00 97.69 581 TYR A CA 1
ATOM 4412 C C . TYR A 1 581 ? -21.566 -1.752 3.965 1.00 97.69 581 TYR A C 1
ATOM 4414 O O . TYR A 1 581 ? -22.451 -1.450 3.165 1.00 97.69 581 TYR A O 1
ATOM 4422 N N . SER A 1 582 ? -20.266 -1.731 3.661 1.00 96.25 582 SER A N 1
ATOM 4423 C CA . SER A 1 582 ? -19.763 -1.478 2.305 1.00 96.25 582 SER A CA 1
ATOM 4424 C C . SER A 1 582 ? -19.744 -2.765 1.485 1.00 96.25 582 SER A C 1
ATOM 4426 O O . SER A 1 582 ? -19.328 -3.809 1.985 1.00 96.25 582 SER A O 1
ATOM 4428 N N . TYR A 1 583 ? -20.132 -2.682 0.215 1.00 95.31 583 TYR A N 1
ATOM 4429 C CA . TYR A 1 583 ? -19.944 -3.747 -0.769 1.00 95.31 583 TYR A CA 1
ATOM 4430 C C . TYR A 1 583 ? -19.146 -3.201 -1.943 1.00 95.31 583 TYR A C 1
ATOM 4432 O O . TYR A 1 583 ? -19.502 -2.190 -2.562 1.00 95.31 583 TYR A O 1
ATOM 4440 N N . ASP A 1 584 ? -18.037 -3.878 -2.212 1.00 92.69 584 ASP A N 1
ATOM 4441 C CA . ASP A 1 584 ? -16.968 -3.360 -3.049 1.00 92.69 584 ASP A CA 1
ATOM 4442 C C . ASP A 1 584 ? -16.863 -4.140 -4.368 1.00 92.69 584 ASP A C 1
ATOM 4444 O O . ASP A 1 584 ? -17.255 -5.306 -4.460 1.00 92.69 584 ASP A O 1
ATOM 4448 N N . ASN A 1 585 ? -16.303 -3.504 -5.396 1.00 90.38 585 ASN A N 1
ATOM 4449 C CA . ASN A 1 585 ? -15.974 -4.164 -6.663 1.00 90.38 585 ASN A CA 1
ATOM 4450 C C . ASN A 1 585 ? -14.594 -4.863 -6.619 1.00 90.38 585 ASN A C 1
ATOM 4452 O O . ASN A 1 585 ? -13.932 -4.911 -5.582 1.00 90.38 585 ASN A O 1
ATOM 4456 N N . LEU A 1 586 ? -14.130 -5.389 -7.761 1.00 90.81 586 LEU A N 1
ATOM 4457 C CA . LEU A 1 586 ? -12.850 -6.106 -7.895 1.00 90.81 586 LEU A CA 1
ATOM 4458 C C . LEU A 1 586 ? -11.648 -5.346 -7.315 1.00 90.81 586 LEU A C 1
ATOM 4460 O O . LEU A 1 586 ? -10.766 -5.960 -6.718 1.00 90.81 586 LEU A O 1
ATOM 4464 N N . THR A 1 587 ? -11.608 -4.025 -7.493 1.00 88.50 587 THR A N 1
ATOM 4465 C CA . THR A 1 587 ? -10.499 -3.171 -7.048 1.00 88.50 587 THR A CA 1
ATOM 4466 C C . THR A 1 587 ? -10.723 -2.569 -5.661 1.00 88.50 587 THR A C 1
ATOM 4468 O O . THR A 1 587 ? -9.898 -1.793 -5.186 1.00 88.50 587 THR A O 1
ATOM 4471 N N . GLY A 1 588 ? -11.800 -2.952 -4.969 1.00 88.31 588 GLY A N 1
ATOM 4472 C CA . GLY A 1 588 ? -12.127 -2.469 -3.629 1.00 88.31 588 GLY A CA 1
ATOM 4473 C C . GLY A 1 588 ? -12.867 -1.128 -3.606 1.00 88.31 588 GLY A C 1
ATOM 4474 O O . GLY A 1 588 ? -12.990 -0.526 -2.546 1.00 88.31 588 GLY A O 1
ATOM 4475 N N . GLY A 1 589 ? -13.348 -0.620 -4.744 1.00 92.19 589 GLY A N 1
ATOM 4476 C CA . GLY A 1 589 ? -14.192 0.575 -4.775 1.00 92.19 589 GLY A CA 1
ATOM 4477 C C . GLY A 1 589 ? -15.557 0.312 -4.139 1.00 92.19 589 GLY A C 1
ATOM 4478 O O . GLY A 1 589 ? -16.274 -0.572 -4.604 1.00 92.19 589 GLY A O 1
ATOM 4479 N N . SER A 1 590 ? -15.922 1.095 -3.118 1.00 94.25 590 SER A N 1
ATOM 4480 C CA . SER A 1 590 ? -17.197 0.989 -2.392 1.00 94.25 590 SER A CA 1
ATOM 4481 C C . SER A 1 590 ? -18.360 1.438 -3.274 1.00 94.25 590 SER A C 1
ATOM 4483 O O . SER A 1 590 ? -18.546 2.642 -3.487 1.00 94.25 590 SER A O 1
ATOM 4485 N N . GLN A 1 591 ? -19.123 0.484 -3.811 1.00 92.94 591 GLN A N 1
ATOM 4486 C CA . GLN A 1 591 ? -20.221 0.763 -4.741 1.00 92.94 591 GLN A CA 1
ATOM 4487 C C . GLN A 1 591 ? -21.579 0.866 -4.056 1.00 92.94 591 GLN A C 1
ATOM 4489 O O . GLN A 1 591 ? -22.437 1.609 -4.523 1.00 92.94 591 GLN A O 1
ATOM 4494 N N . LEU A 1 592 ? -21.775 0.149 -2.952 1.00 94.38 592 LEU A N 1
ATOM 4495 C CA . LEU A 1 592 ? -23.045 0.095 -2.238 1.00 94.38 592 LEU A CA 1
ATOM 4496 C C . LEU A 1 592 ? -22.800 0.209 -0.733 1.00 94.38 592 LEU A C 1
ATOM 4498 O O . LEU A 1 592 ? -21.957 -0.508 -0.196 1.00 94.38 592 LEU A O 1
ATOM 4502 N N . GLU A 1 593 ? -23.557 1.068 -0.052 1.00 97.44 593 GLU A N 1
ATOM 4503 C CA . GLU A 1 593 ? -23.650 1.070 1.412 1.00 97.44 593 GLU A CA 1
ATOM 4504 C C . GLU A 1 593 ? -25.039 0.608 1.849 1.00 97.44 593 GLU A C 1
ATOM 4506 O O . GLU A 1 593 ? -26.045 1.146 1.381 1.00 97.44 593 GLU A O 1
ATOM 4511 N N . LEU A 1 594 ? -25.102 -0.357 2.770 1.00 97.12 594 LEU A N 1
ATOM 4512 C CA . LEU A 1 594 ? -26.350 -0.845 3.363 1.00 97.12 594 LEU A CA 1
ATOM 4513 C C . LEU A 1 594 ? -26.402 -0.588 4.867 1.00 97.12 594 LEU A C 1
ATOM 4515 O O . LEU A 1 594 ? -25.377 -0.636 5.544 1.00 97.12 594 LEU A O 1
ATOM 4519 N N . ASP A 1 595 ? -27.604 -0.390 5.401 1.00 96.88 595 ASP A N 1
ATOM 4520 C CA . ASP A 1 595 ? -27.820 -0.252 6.840 1.00 96.88 595 ASP A CA 1
ATOM 4521 C C . ASP A 1 595 ? -27.866 -1.603 7.584 1.00 96.88 595 ASP A C 1
ATOM 4523 O O . ASP A 1 595 ? -27.752 -2.691 7.000 1.00 96.88 595 ASP A O 1
ATOM 4527 N N . GLY A 1 596 ? -28.055 -1.535 8.907 1.00 95.88 596 GLY A N 1
ATOM 4528 C CA . GLY A 1 596 ? -28.211 -2.700 9.785 1.00 95.88 596 GLY A CA 1
ATOM 4529 C C . GLY A 1 596 ? -29.432 -3.584 9.487 1.00 95.88 596 GLY A C 1
ATOM 4530 O O . GLY A 1 596 ? -29.494 -4.700 9.990 1.00 95.88 596 GLY A O 1
ATOM 4531 N N . SER A 1 597 ? -30.369 -3.125 8.651 1.00 96.00 597 SER A N 1
ATOM 4532 C CA . SER A 1 597 ? -31.533 -3.887 8.174 1.00 96.00 597 SER A CA 1
ATOM 4533 C C . SER A 1 597 ? -31.396 -4.323 6.707 1.00 96.00 597 SER A C 1
ATOM 4535 O O . SER A 1 597 ? -32.363 -4.799 6.110 1.00 96.00 597 SER A O 1
ATOM 4537 N N . GLY A 1 598 ? -30.225 -4.141 6.088 1.00 95.75 598 GLY A N 1
ATOM 4538 C CA . GLY A 1 598 ? -29.969 -4.519 4.696 1.00 95.75 598 GLY A CA 1
ATOM 4539 C C . GLY A 1 598 ? -30.633 -3.607 3.655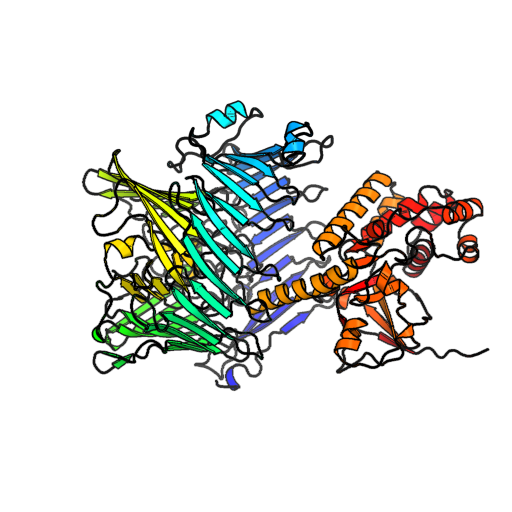 1.00 95.75 598 GLY A C 1
ATOM 4540 O O . GLY A 1 598 ? -30.769 -4.005 2.492 1.00 95.75 598 GLY A O 1
ATOM 4541 N N . ASN A 1 599 ? -31.072 -2.404 4.041 1.00 95.50 599 ASN A N 1
ATOM 4542 C CA . ASN A 1 599 ? -31.614 -1.409 3.114 1.00 95.50 599 ASN A CA 1
ATOM 4543 C C . ASN A 1 599 ? -30.503 -0.513 2.566 1.00 95.50 599 ASN A C 1
ATOM 4545 O O . ASN A 1 599 ? -29.529 -0.224 3.257 1.00 95.50 599 ASN A O 1
ATOM 4549 N N . VAL A 1 600 ? -30.658 -0.063 1.320 1.00 95.38 600 VAL A N 1
ATOM 4550 C CA . VAL A 1 600 ? -29.654 0.767 0.641 1.00 95.38 600 VAL A CA 1
ATOM 4551 C C . VAL A 1 600 ? -29.603 2.157 1.266 1.00 95.38 600 VAL A C 1
ATOM 4553 O O . VAL A 1 600 ? -30.626 2.833 1.339 1.00 95.38 600 VAL A O 1
ATOM 4556 N N . ILE A 1 601 ? -28.409 2.577 1.683 1.00 95.94 601 ILE A N 1
ATOM 4557 C CA . ILE A 1 601 ? -28.088 3.941 2.114 1.00 95.94 601 ILE A CA 1
ATOM 4558 C C . ILE A 1 601 ? -27.606 4.750 0.912 1.00 95.94 601 ILE A C 1
ATOM 4560 O O . ILE A 1 601 ? -28.153 5.817 0.631 1.00 95.94 601 ILE A O 1
ATOM 4564 N N . SER A 1 602 ? -26.591 4.246 0.202 1.00 95.75 602 SER A N 1
ATOM 4565 C CA . SER A 1 602 ? -25.954 4.947 -0.914 1.00 95.75 602 SER A CA 1
ATOM 4566 C C . SER A 1 602 ? -25.494 3.997 -2.020 1.00 95.75 602 SER A C 1
ATOM 4568 O O . SER A 1 602 ? -25.231 2.818 -1.771 1.00 95.75 602 SER A O 1
ATOM 4570 N N . GLN A 1 603 ? -25.397 4.531 -3.238 1.00 94.19 603 GLN A N 1
ATOM 4571 C CA . GLN A 1 603 ? -24.821 3.878 -4.409 1.00 94.19 603 GLN A CA 1
ATOM 4572 C C . GLN A 1 603 ? -23.810 4.816 -5.075 1.00 94.19 603 GLN A C 1
ATOM 4574 O O . GLN A 1 603 ? -24.075 6.006 -5.265 1.00 94.19 603 GLN A O 1
ATOM 4579 N N . GLU A 1 604 ? -22.650 4.278 -5.442 1.00 95.00 604 GLU A N 1
ATOM 4580 C CA . GLU A 1 604 ? -21.576 5.024 -6.089 1.00 95.00 604 GLU A CA 1
ATOM 4581 C C . GLU A 1 604 ? -20.926 4.218 -7.216 1.00 95.00 604 GLU A C 1
ATOM 4583 O O . GLU A 1 604 ? -20.599 3.044 -7.054 1.00 95.00 604 GLU A O 1
ATOM 4588 N N . GLU A 1 605 ? -20.690 4.859 -8.357 1.00 94.44 605 GLU A N 1
ATOM 4589 C CA . GLU A 1 605 ? -19.922 4.278 -9.461 1.00 94.44 605 GLU A CA 1
ATOM 4590 C C . GLU A 1 605 ? -18.792 5.205 -9.866 1.00 94.44 605 GLU A C 1
ATOM 4592 O O . GLU A 1 605 ? -18.887 6.427 -9.735 1.00 94.44 605 GLU A O 1
ATOM 4597 N N . TYR A 1 606 ? -17.724 4.615 -10.390 1.00 96.69 606 TYR A N 1
ATOM 4598 C CA . TYR A 1 606 ? -16.480 5.314 -10.661 1.00 96.69 606 TYR A CA 1
ATOM 4599 C C . TYR A 1 606 ? -16.133 5.234 -12.146 1.00 96.69 606 TYR A C 1
ATOM 4601 O O . TYR A 1 606 ? -16.240 4.181 -12.775 1.00 96.69 606 TYR A O 1
ATOM 4609 N N . TYR A 1 607 ? -15.634 6.336 -12.695 1.00 98.06 607 TYR A N 1
ATOM 4610 C CA . TYR A 1 607 ? -14.770 6.293 -13.865 1.00 98.06 607 TYR A CA 1
ATOM 4611 C C . TYR A 1 607 ? -13.529 5.438 -13.556 1.00 98.06 607 TYR A C 1
ATOM 4613 O O . TYR A 1 607 ? -13.112 5.373 -12.397 1.00 98.06 607 TYR A O 1
ATOM 4621 N N . PRO A 1 608 ? -12.863 4.854 -14.571 1.00 97.75 608 PRO A N 1
ATOM 4622 C CA . PRO A 1 608 ? -11.749 3.929 -14.350 1.00 97.75 608 PRO A CA 1
ATOM 4623 C C . PRO A 1 608 ? -10.628 4.449 -13.447 1.00 97.75 608 PRO A C 1
ATOM 4625 O O . PRO A 1 608 ? -10.063 3.680 -12.689 1.00 97.75 608 PRO A O 1
ATOM 4628 N N . TYR A 1 609 ? -10.322 5.747 -13.497 1.00 98.06 609 TYR A N 1
ATOM 4629 C CA . TYR A 1 609 ? -9.283 6.385 -12.678 1.00 98.06 609 TYR A CA 1
ATOM 4630 C C . TYR A 1 609 ? -9.830 7.004 -11.369 1.00 98.06 609 TYR A C 1
ATOM 4632 O O . TYR A 1 609 ? -9.218 7.888 -10.781 1.00 98.06 609 TYR A O 1
ATOM 4640 N N . GLY A 1 610 ? -10.998 6.565 -10.894 1.00 97.19 610 GLY A N 1
ATOM 4641 C CA . GLY A 1 610 ? -11.503 6.869 -9.550 1.00 97.19 610 GLY A CA 1
ATOM 4642 C C . GLY A 1 610 ? -12.319 8.150 -9.387 1.00 97.19 610 GLY A C 1
ATOM 4643 O O . GLY A 1 610 ? -12.727 8.472 -8.276 1.00 97.19 610 GLY A O 1
ATOM 4644 N N . GLY A 1 611 ? -12.596 8.886 -10.466 1.00 97.50 611 GLY A N 1
ATOM 4645 C CA . GLY A 1 611 ? -13.607 9.945 -10.424 1.00 97.50 611 GLY A CA 1
ATOM 4646 C C . GLY A 1 611 ? -15.006 9.365 -10.253 1.00 97.50 611 GLY A C 1
ATOM 4647 O O . GLY A 1 611 ? -15.307 8.355 -10.874 1.00 97.50 611 GLY A O 1
ATOM 4648 N N . THR A 1 612 ? -15.873 10.001 -9.475 1.00 97.06 612 THR A N 1
ATOM 4649 C CA . THR A 1 612 ? -17.251 9.527 -9.285 1.00 97.06 612 THR A CA 1
ATOM 4650 C C . THR A 1 612 ? -18.112 9.847 -10.514 1.00 97.06 612 THR A C 1
ATOM 4652 O O . THR A 1 612 ? -18.233 11.008 -10.901 1.00 97.06 612 THR A O 1
ATOM 4655 N N . ALA A 1 613 ? -18.691 8.816 -11.131 1.00 95.00 613 ALA A N 1
ATOM 4656 C CA . ALA A 1 613 ? -19.606 8.904 -12.274 1.00 95.00 613 ALA A CA 1
ATOM 4657 C C . ALA A 1 613 ? -21.080 8.870 -11.833 1.00 95.00 613 ALA A C 1
ATOM 4659 O O . ALA A 1 613 ? -21.919 9.571 -12.400 1.00 95.00 613 ALA A O 1
ATOM 4660 N N . VAL A 1 614 ? -21.387 8.090 -10.792 1.00 92.38 614 VAL A N 1
ATOM 4661 C CA . VAL A 1 614 ? -22.714 8.022 -10.163 1.00 92.38 614 VAL A CA 1
ATOM 4662 C C . VAL A 1 614 ? -22.573 8.253 -8.670 1.00 92.38 614 VAL A C 1
ATOM 4664 O O . VAL A 1 614 ? -21.720 7.631 -8.047 1.00 92.38 614 VAL A O 1
ATOM 4667 N N . TRP A 1 615 ? -23.416 9.116 -8.101 1.00 94.12 615 TRP A N 1
ATOM 4668 C CA . TRP A 1 615 ? -23.512 9.317 -6.658 1.00 94.12 615 TRP A CA 1
ATOM 4669 C C . TRP A 1 615 ? -24.962 9.538 -6.235 1.00 94.12 615 TRP A C 1
ATOM 4671 O O . TRP A 1 615 ? -25.556 10.578 -6.520 1.00 94.12 615 TRP A O 1
ATOM 4681 N N . ALA A 1 616 ? -25.536 8.552 -5.553 1.00 92.88 616 ALA A N 1
ATOM 4682 C CA . ALA A 1 616 ? -26.911 8.590 -5.082 1.00 92.88 616 ALA A CA 1
ATOM 4683 C C . ALA A 1 616 ? -27.005 8.138 -3.625 1.00 92.88 616 ALA A C 1
ATOM 4685 O O . ALA A 1 616 ? -26.262 7.260 -3.185 1.00 92.88 616 ALA A O 1
ATOM 4686 N N . ALA A 1 617 ? -27.947 8.713 -2.882 1.00 94.44 617 ALA A N 1
ATOM 4687 C CA . ALA A 1 617 ? -28.202 8.352 -1.495 1.00 94.44 617 ALA A CA 1
ATOM 4688 C C . ALA A 1 617 ? -29.689 8.465 -1.154 1.00 94.44 617 ALA A C 1
ATOM 4690 O O . ALA A 1 617 ? -30.441 9.200 -1.795 1.00 94.44 617 ALA A O 1
ATOM 4691 N N . ARG A 1 618 ? -30.130 7.747 -0.118 1.00 94.19 618 ARG A N 1
ATOM 4692 C CA . ARG A 1 618 ? -31.517 7.844 0.364 1.00 94.19 618 ARG A CA 1
ATOM 4693 C C . ARG A 1 618 ? -31.805 9.166 1.084 1.00 94.19 618 ARG A C 1
ATOM 4695 O O . ARG A 1 618 ? -32.952 9.596 1.103 1.00 94.19 618 ARG A O 1
ATOM 4702 N N . SER A 1 619 ? -30.776 9.811 1.635 1.00 94.81 619 SER A N 1
ATOM 4703 C CA . SER A 1 619 ? -30.850 11.125 2.276 1.00 94.81 619 SER A CA 1
ATOM 4704 C C . SER A 1 619 ? -29.543 11.903 2.083 1.00 94.81 619 SER A C 1
ATOM 4706 O O . SER A 1 619 ? -28.466 11.314 1.941 1.00 94.81 619 SER A O 1
ATOM 4708 N N . GLN A 1 620 ? -29.624 13.237 2.093 1.00 94.56 620 GLN A N 1
ATOM 4709 C CA . GLN A 1 620 ? -28.439 14.094 1.988 1.00 94.56 620 GLN A CA 1
ATOM 4710 C C . GLN A 1 620 ? -27.549 13.980 3.231 1.00 94.56 620 GLN A C 1
ATOM 4712 O O . GLN A 1 620 ? -26.324 13.955 3.115 1.00 94.56 620 GLN A O 1
ATOM 4717 N N . THR A 1 621 ? -28.147 13.882 4.417 1.00 95.00 621 THR A N 1
ATOM 4718 C CA . THR A 1 621 ? -27.393 13.783 5.667 1.00 95.00 621 THR A CA 1
ATOM 4719 C C . THR A 1 621 ? -26.561 12.512 5.698 1.00 95.00 621 THR A C 1
ATOM 4721 O O . THR A 1 621 ? -25.384 12.555 6.045 1.00 95.00 621 THR A O 1
ATOM 4724 N N . GLU A 1 622 ? -27.106 11.376 5.251 1.00 96.00 622 GLU A N 1
ATOM 4725 C CA . GLU A 1 622 ? -26.332 10.138 5.226 1.00 96.00 622 GLU A CA 1
ATOM 4726 C C . GLU A 1 622 ? -25.211 10.154 4.188 1.00 96.00 622 GLU A C 1
ATOM 4728 O O . GLU A 1 622 ? -24.152 9.579 4.456 1.00 96.00 622 GLU A O 1
ATOM 4733 N N . ALA A 1 623 ? -25.402 10.845 3.060 1.00 94.88 623 ALA A N 1
ATOM 4734 C CA . ALA A 1 623 ? -24.384 11.003 2.023 1.00 94.88 623 ALA A CA 1
ATOM 4735 C C . ALA A 1 623 ? -23.096 11.663 2.555 1.00 94.88 623 ALA A C 1
ATOM 4737 O O . ALA A 1 623 ? -21.997 11.315 2.115 1.00 94.88 623 ALA A O 1
ATOM 4738 N N . ASN A 1 624 ? -23.217 12.567 3.534 1.00 94.81 624 ASN A N 1
ATOM 4739 C CA . ASN A 1 624 ? -22.090 13.316 4.099 1.00 94.81 624 ASN A CA 1
ATOM 4740 C C . ASN A 1 624 ? -21.125 12.448 4.928 1.00 94.81 624 ASN A C 1
ATOM 4742 O O . ASN A 1 624 ? -19.972 12.830 5.114 1.00 94.81 624 ASN A O 1
ATOM 4746 N N . TYR A 1 625 ? -21.557 11.270 5.391 1.00 96.31 625 TYR A N 1
ATOM 4747 C CA . TYR A 1 625 ? -20.740 10.389 6.238 1.00 96.31 625 TYR A CA 1
ATOM 4748 C C . TYR A 1 625 ? -20.023 9.264 5.471 1.00 96.31 625 TYR A C 1
ATOM 4750 O O . TYR A 1 625 ? -19.351 8.438 6.091 1.00 96.31 625 TYR A O 1
ATOM 4758 N N . LYS A 1 626 ? -20.116 9.221 4.131 1.00 96.94 626 LYS A N 1
ATOM 4759 C CA . LYS A 1 626 ? -19.321 8.290 3.312 1.00 96.94 626 LYS A CA 1
ATOM 4760 C C . LYS A 1 626 ? -17.952 8.892 2.981 1.00 96.94 626 LYS A C 1
ATOM 4762 O O . LYS A 1 626 ? -17.839 9.775 2.125 1.00 96.94 626 LYS A O 1
ATOM 4767 N N . THR A 1 627 ? -16.908 8.387 3.634 1.00 96.06 627 THR A N 1
ATOM 4768 C CA . THR A 1 627 ? -15.523 8.870 3.478 1.00 96.06 627 THR A CA 1
ATOM 4769 C C . THR A 1 627 ? -14.664 7.938 2.618 1.00 96.06 627 THR A C 1
ATOM 4771 O O . THR A 1 627 ? -13.980 8.406 1.706 1.00 96.06 627 THR A O 1
ATOM 4774 N N . ALA A 1 628 ? -14.730 6.623 2.853 1.00 95.50 628 ALA A N 1
ATOM 4775 C CA . ALA A 1 628 ? -14.064 5.605 2.040 1.00 95.50 628 ALA A CA 1
ATOM 4776 C C . ALA A 1 628 ? -14.843 5.344 0.739 1.00 95.50 628 ALA A C 1
ATOM 4778 O O . ALA A 1 628 ? -16.045 5.076 0.773 1.00 95.50 628 ALA A O 1
ATOM 4779 N N . ARG A 1 629 ? -14.169 5.454 -0.413 1.00 96.94 629 ARG A N 1
ATOM 4780 C CA . ARG A 1 629 ? -14.805 5.393 -1.743 1.00 96.94 629 ARG A CA 1
ATOM 4781 C C . ARG A 1 629 ? -14.022 4.493 -2.706 1.00 96.94 629 ARG A C 1
ATOM 4783 O O . ARG A 1 629 ? -14.069 3.270 -2.585 1.00 96.94 629 ARG A O 1
ATOM 4790 N N . TYR A 1 630 ? -13.291 5.081 -3.652 1.00 96.44 630 TYR A N 1
ATOM 4791 C CA . TYR A 1 630 ? -12.508 4.375 -4.664 1.00 96.44 630 TYR A CA 1
ATOM 4792 C C . TYR A 1 630 ? -11.337 3.603 -4.038 1.00 96.44 630 TYR A C 1
ATOM 4794 O O . TYR A 1 630 ? -10.624 4.139 -3.189 1.00 96.44 630 TYR A O 1
ATOM 4802 N N . SER A 1 631 ? -11.148 2.346 -4.450 1.00 93.25 631 SER A N 1
ATOM 4803 C CA . SER A 1 631 ? -10.112 1.431 -3.935 1.00 93.25 631 SER A CA 1
ATOM 4804 C C . SER A 1 631 ? -10.074 1.296 -2.402 1.00 93.25 631 SER A C 1
ATOM 4806 O O . SER A 1 631 ? -9.018 1.052 -1.820 1.00 93.25 631 SER A O 1
ATOM 4808 N N . GLY A 1 632 ? -11.205 1.521 -1.725 1.00 93.12 632 GLY A N 1
ATOM 4809 C CA . GLY A 1 632 ? -11.294 1.510 -0.266 1.00 93.12 632 GLY A CA 1
ATOM 4810 C C . GLY A 1 632 ? -10.557 2.670 0.412 1.00 93.12 632 GLY A C 1
ATOM 4811 O O . GLY A 1 632 ? -10.277 2.597 1.605 1.00 93.12 632 GLY A O 1
ATOM 4812 N N . LYS A 1 633 ? -10.205 3.732 -0.322 1.00 96.00 633 LYS A N 1
ATOM 4813 C CA . LYS A 1 633 ? -9.441 4.873 0.198 1.00 96.00 633 LYS A CA 1
ATOM 4814 C C . LYS A 1 633 ? -10.335 6.052 0.550 1.00 96.00 633 LYS A C 1
ATOM 4816 O O . LYS A 1 633 ? -11.371 6.273 -0.083 1.00 96.00 633 LYS A O 1
ATOM 4821 N N . GLU A 1 634 ? -9.925 6.808 1.567 1.00 97.50 634 GLU A N 1
ATOM 4822 C CA . GLU A 1 634 ? -10.609 8.037 1.964 1.00 97.50 634 GLU A CA 1
ATOM 4823 C C . GLU A 1 634 ? -10.411 9.106 0.890 1.00 97.50 634 GLU A C 1
ATOM 4825 O O . GLU A 1 634 ? -9.284 9.371 0.461 1.00 97.50 634 GLU A O 1
ATOM 4830 N N . ARG A 1 635 ? -11.521 9.713 0.463 1.00 97.81 635 ARG A N 1
ATOM 4831 C CA . ARG A 1 635 ? -11.510 10.909 -0.375 1.00 97.81 635 ARG A CA 1
ATOM 4832 C C . ARG A 1 635 ? -11.618 12.134 0.520 1.00 97.81 635 ARG A C 1
ATOM 4834 O O . ARG A 1 635 ? -12.650 12.344 1.155 1.00 97.81 635 ARG A O 1
ATOM 4841 N N . ASP A 1 636 ? -10.575 12.946 0.543 1.00 96.31 636 ASP A N 1
ATOM 4842 C CA . ASP A 1 636 ? -10.556 14.172 1.331 1.00 96.31 636 ASP A CA 1
ATOM 4843 C C . ASP A 1 636 ? -11.387 15.290 0.678 1.00 96.31 636 ASP A C 1
ATOM 4845 O O . ASP A 1 636 ? -11.784 15.203 -0.492 1.00 96.31 636 ASP A O 1
ATOM 4849 N N . ALA A 1 637 ? -11.641 16.372 1.425 1.00 91.88 637 ALA A N 1
ATOM 4850 C CA . ALA A 1 637 ? -12.408 17.521 0.934 1.00 91.88 637 ALA A CA 1
ATOM 4851 C C . ALA A 1 637 ? -11.726 18.208 -0.265 1.00 91.88 637 ALA A C 1
ATOM 4853 O O . ALA A 1 637 ? -12.389 18.780 -1.126 1.00 91.88 637 ALA A O 1
ATOM 4854 N N . THR A 1 638 ? -10.401 18.082 -0.365 1.00 93.38 638 THR A N 1
ATOM 4855 C CA . THR A 1 638 ? -9.583 18.541 -1.501 1.00 93.38 638 THR A CA 1
ATOM 4856 C C . THR A 1 638 ? -9.850 17.770 -2.801 1.00 93.38 638 THR A C 1
ATOM 4858 O O . THR A 1 638 ? -9.413 18.187 -3.873 1.00 93.38 638 THR A O 1
ATOM 4861 N N . GLY A 1 639 ? -10.534 16.627 -2.717 1.00 95.44 639 GLY A N 1
ATOM 4862 C CA . GLY A 1 639 ? -10.748 15.694 -3.817 1.00 95.44 639 GLY A CA 1
ATOM 4863 C C . GLY A 1 639 ? -9.657 14.647 -3.993 1.00 95.44 639 GLY A C 1
ATOM 4864 O O . GLY A 1 639 ? -9.838 13.715 -4.781 1.00 95.44 639 GLY A O 1
ATOM 4865 N N . LEU A 1 640 ? -8.545 14.782 -3.272 1.00 98.25 640 LEU A N 1
ATOM 4866 C CA . LEU A 1 640 ? -7.471 13.804 -3.278 1.00 98.25 640 LEU A CA 1
ATOM 4867 C C . LEU A 1 640 ? -7.902 12.526 -2.558 1.00 98.25 640 LEU A C 1
ATOM 4869 O O . LEU A 1 640 ? -8.630 12.566 -1.566 1.00 98.25 640 LEU A O 1
ATOM 4873 N N . TYR A 1 641 ? -7.401 11.393 -3.039 1.00 98.56 641 TYR A N 1
ATOM 4874 C CA . TYR A 1 641 ? -7.471 10.138 -2.299 1.00 98.56 641 TYR A CA 1
ATOM 4875 C C . TYR A 1 641 ? -6.184 9.921 -1.512 1.00 98.56 641 TYR A C 1
ATOM 4877 O O . TYR A 1 641 ? -5.098 9.962 -2.094 1.00 98.56 641 TYR A O 1
ATOM 4885 N N . TYR A 1 642 ? -6.305 9.645 -0.215 1.00 98.31 642 TYR A N 1
ATOM 4886 C CA . TYR A 1 642 ? -5.169 9.295 0.633 1.00 98.31 642 TYR A CA 1
ATOM 4887 C C . TYR A 1 642 ? -4.932 7.779 0.620 1.00 98.31 642 TYR A C 1
ATOM 4889 O O . TYR A 1 642 ? -5.794 7.006 1.039 1.00 98.31 642 TYR A O 1
ATOM 4897 N N . TYR A 1 643 ? -3.766 7.344 0.129 1.00 96.06 643 TYR A N 1
ATOM 4898 C CA . TYR A 1 643 ? -3.437 5.918 0.002 1.00 96.06 643 TYR A CA 1
ATOM 4899 C C . TYR A 1 643 ? -2.536 5.380 1.120 1.00 96.06 643 TYR A C 1
ATOM 4901 O O . TYR A 1 643 ? -2.446 4.161 1.256 1.00 96.06 643 TYR A O 1
ATOM 4909 N N . GLY A 1 644 ? -1.914 6.252 1.916 1.00 95.69 644 GLY A N 1
ATOM 4910 C CA . GLY A 1 644 ? -0.880 5.903 2.894 1.00 95.69 644 GLY A CA 1
ATOM 4911 C C . GLY A 1 644 ? 0.344 6.797 2.706 1.00 95.69 644 GLY A C 1
ATOM 4912 O O . GLY A 1 644 ? 0.452 7.858 3.307 1.00 95.69 644 GLY A O 1
ATOM 4913 N N . TYR A 1 645 ? 1.241 6.426 1.799 1.00 95.69 645 TYR A N 1
ATOM 4914 C CA . TYR A 1 645 ? 2.465 7.195 1.536 1.00 95.69 645 TYR A CA 1
ATOM 4915 C C . TYR A 1 645 ? 2.281 8.321 0.513 1.00 95.69 645 TYR A C 1
ATOM 4917 O O . TYR A 1 645 ? 3.094 9.241 0.446 1.00 95.69 645 TYR A O 1
ATOM 4925 N N . ARG A 1 646 ? 1.224 8.260 -0.307 1.00 98.12 646 ARG A N 1
ATOM 4926 C CA . ARG A 1 646 ? 0.949 9.253 -1.354 1.00 98.12 646 ARG A CA 1
ATOM 4927 C C . ARG A 1 646 ? -0.522 9.643 -1.425 1.00 98.12 646 ARG A C 1
ATOM 4929 O O . ARG A 1 646 ? -1.415 8.889 -1.032 1.00 98.12 646 ARG A O 1
ATOM 4936 N N . TYR A 1 647 ? -0.746 10.826 -1.991 1.00 98.69 647 TYR A N 1
ATOM 4937 C CA . TYR A 1 647 ? -2.059 11.327 -2.381 1.00 98.69 647 TYR A CA 1
ATOM 4938 C C . TYR A 1 647 ? -2.253 11.166 -3.891 1.00 98.69 647 TYR A C 1
ATOM 4940 O O . TYR A 1 647 ? -1.325 11.370 -4.677 1.00 98.69 647 TYR A O 1
ATOM 4948 N N . TYR A 1 648 ? -3.465 10.804 -4.296 1.00 98.69 648 TYR A N 1
ATOM 4949 C CA . TYR A 1 648 ? -3.816 10.489 -5.678 1.00 98.69 648 TYR A CA 1
ATOM 4950 C C . TYR A 1 648 ? -4.829 11.485 -6.255 1.00 98.69 648 TYR A C 1
ATOM 4952 O O . TYR A 1 648 ? -5.795 11.846 -5.581 1.00 98.69 648 TYR A O 1
ATOM 4960 N N . GLN A 1 649 ? -4.628 11.889 -7.515 1.00 98.56 649 GLN A N 1
ATOM 4961 C CA . GLN A 1 649 ? -5.498 12.812 -8.250 1.00 98.56 649 GLN A CA 1
ATOM 4962 C C . GLN A 1 649 ? -6.392 12.044 -9.245 1.00 98.56 649 GLN A C 1
ATOM 4964 O O . GLN A 1 649 ? -5.967 11.782 -10.377 1.00 98.56 649 GLN A O 1
ATOM 4969 N N . PRO A 1 650 ? -7.656 11.729 -8.899 1.00 98.19 650 PRO A N 1
ATOM 4970 C CA . PRO A 1 650 ? -8.537 10.934 -9.764 1.00 98.19 650 PRO A CA 1
ATOM 4971 C C . PRO A 1 650 ? -8.936 11.643 -11.068 1.00 98.19 650 PRO A C 1
ATOM 4973 O O . PRO A 1 650 ? -9.347 11.004 -12.035 1.00 98.19 650 PRO A O 1
ATOM 4976 N N . TRP A 1 651 ? -8.830 12.973 -11.119 1.00 97.88 651 TRP A N 1
ATOM 4977 C CA . TRP A 1 651 ? -9.091 13.764 -12.328 1.00 97.88 651 TRP A CA 1
ATOM 4978 C C . TRP A 1 651 ? -7.895 13.829 -13.286 1.00 97.88 651 TRP A C 1
ATOM 4980 O O . TRP A 1 651 ? -8.089 14.075 -14.470 1.00 97.88 651 TRP A O 1
ATOM 4990 N N . ALA A 1 652 ? -6.671 13.605 -12.794 1.00 97.94 652 ALA A N 1
ATOM 4991 C CA . ALA A 1 652 ? -5.451 13.599 -13.607 1.00 97.94 652 ALA A CA 1
ATOM 4992 C C . ALA A 1 652 ? -4.934 12.178 -13.892 1.00 97.94 652 ALA A C 1
ATOM 4994 O O . ALA A 1 652 ? -4.038 12.000 -14.715 1.00 97.94 652 ALA A O 1
ATOM 4995 N N . GLY A 1 653 ? -5.471 11.167 -13.198 1.00 98.00 653 GLY A N 1
ATOM 4996 C CA . GLY A 1 653 ? -5.082 9.770 -13.365 1.00 98.00 653 GLY A CA 1
ATOM 4997 C C . GLY A 1 653 ? -3.668 9.449 -12.870 1.00 98.00 653 GLY A C 1
ATOM 4998 O O . GLY A 1 653 ? -3.089 8.465 -13.327 1.00 98.00 653 GLY A O 1
ATOM 4999 N N . ARG A 1 654 ? -3.100 10.252 -11.957 1.00 98.31 654 ARG A N 1
ATOM 5000 C CA . ARG A 1 654 ? -1.700 10.137 -11.509 1.00 98.31 654 ARG A CA 1
ATOM 5001 C C . ARG A 1 654 ? -1.492 10.516 -10.039 1.00 98.31 654 ARG A C 1
ATOM 5003 O O . ARG A 1 654 ? -2.379 11.088 -9.403 1.00 98.31 654 ARG A O 1
ATOM 5010 N N . TRP A 1 655 ? -0.329 10.157 -9.502 1.00 98.69 655 TRP A N 1
ATOM 5011 C CA . TRP A 1 655 ? 0.078 10.497 -8.135 1.00 98.69 655 TRP A CA 1
ATOM 5012 C C . TRP A 1 655 ? 0.478 11.970 -8.002 1.00 98.69 655 TRP A C 1
ATOM 5014 O O . TRP A 1 655 ? 1.049 12.539 -8.929 1.00 98.69 655 TRP A O 1
ATOM 5024 N N . LEU A 1 656 ? 0.222 12.562 -6.830 1.00 98.62 656 LEU A N 1
ATOM 5025 C CA . LEU A 1 656 ? 0.570 13.957 -6.518 1.00 98.62 656 LEU A CA 1
ATOM 5026 C C . LEU A 1 656 ? 2.076 14.160 -6.247 1.00 98.62 656 LEU A C 1
ATOM 5028 O O . LEU A 1 656 ? 2.586 15.281 -6.288 1.00 98.62 656 LEU A O 1
ATOM 5032 N N . SER A 1 657 ? 2.787 13.076 -5.944 1.00 98.62 657 SER A N 1
ATOM 5033 C CA . SER A 1 657 ? 4.223 13.058 -5.680 1.00 98.62 657 SER A CA 1
ATOM 5034 C C . SER A 1 657 ? 4.885 11.817 -6.281 1.00 98.62 657 SER A C 1
ATOM 5036 O O . SER A 1 657 ? 4.235 10.791 -6.520 1.00 98.62 657 SER A O 1
ATOM 5038 N N . ALA A 1 658 ? 6.189 11.928 -6.533 1.00 98.06 658 ALA A N 1
ATOM 5039 C CA . ALA A 1 658 ? 7.014 10.817 -6.985 1.00 98.06 658 ALA A CA 1
ATOM 5040 C C . ALA A 1 658 ? 6.989 9.657 -5.971 1.00 98.06 658 ALA A C 1
ATOM 5042 O O . ALA A 1 658 ? 6.909 9.876 -4.762 1.00 98.06 658 ALA A O 1
ATOM 5043 N N . ASP A 1 659 ? 7.050 8.424 -6.472 1.00 96.50 659 ASP A N 1
ATOM 5044 C CA . ASP A 1 659 ? 7.073 7.208 -5.660 1.00 96.50 659 ASP A CA 1
ATOM 5045 C C . ASP A 1 659 ? 8.280 7.173 -4.703 1.00 96.50 659 ASP A C 1
ATOM 5047 O O . ASP A 1 659 ? 9.427 7.142 -5.170 1.00 96.50 659 ASP A O 1
ATOM 5051 N N . PRO A 1 660 ? 8.067 7.152 -3.374 1.00 93.12 660 PRO A N 1
ATOM 5052 C CA . PRO A 1 660 ? 9.169 7.100 -2.420 1.00 93.12 660 PRO A CA 1
ATOM 5053 C C . PRO A 1 660 ? 9.847 5.720 -2.376 1.00 93.12 660 PRO A C 1
ATOM 5055 O O . PRO A 1 660 ? 10.978 5.630 -1.904 1.00 93.12 660 PRO A O 1
ATOM 5058 N N . ALA A 1 661 ? 9.226 4.659 -2.913 1.00 88.25 661 ALA A N 1
ATOM 5059 C CA . ALA A 1 661 ? 9.887 3.367 -3.114 1.00 88.25 661 ALA A CA 1
ATOM 5060 C C . ALA A 1 661 ? 10.810 3.355 -4.351 1.00 88.25 661 ALA A C 1
ATOM 5062 O O . ALA A 1 661 ? 11.522 2.378 -4.592 1.00 88.25 661 ALA A O 1
ATOM 5063 N N . GLY A 1 662 ? 10.826 4.431 -5.146 1.00 91.00 662 GLY A N 1
ATOM 5064 C CA . GLY A 1 662 ? 11.640 4.536 -6.350 1.00 91.00 662 GLY A CA 1
ATOM 5065 C C . GLY A 1 662 ? 11.160 3.601 -7.461 1.00 91.00 662 GLY A C 1
ATOM 5066 O O . GLY A 1 662 ? 9.973 3.502 -7.751 1.00 91.00 662 GLY A O 1
ATOM 5067 N N . THR A 1 663 ? 12.089 2.912 -8.123 1.00 87.44 663 THR A N 1
ATOM 5068 C CA . THR A 1 663 ? 11.825 2.204 -9.390 1.00 87.44 663 THR A CA 1
ATOM 5069 C C . THR A 1 663 ? 11.203 0.809 -9.242 1.00 87.44 663 THR A C 1
ATOM 5071 O O . THR A 1 663 ? 11.204 0.033 -10.200 1.00 87.44 663 THR A O 1
ATOM 5074 N N . VAL A 1 664 ? 10.638 0.482 -8.072 1.00 82.38 664 VAL A N 1
ATOM 5075 C CA . VAL A 1 664 ? 10.021 -0.829 -7.773 1.00 82.38 664 VAL A CA 1
ATOM 5076 C C . VAL A 1 664 ? 8.894 -1.174 -8.753 1.00 82.38 664 VAL A C 1
ATOM 5078 O O . VAL A 1 664 ? 8.743 -2.338 -9.124 1.00 82.38 664 VAL A O 1
ATOM 5081 N N . ASP A 1 665 ? 8.140 -0.174 -9.221 1.00 79.12 665 ASP A N 1
ATOM 5082 C CA . ASP A 1 665 ? 7.017 -0.357 -10.152 1.00 79.12 665 ASP A CA 1
ATOM 5083 C C . ASP A 1 665 ? 7.248 0.264 -11.549 1.00 79.12 665 ASP A C 1
ATOM 5085 O O . ASP A 1 665 ? 6.310 0.514 -12.320 1.00 79.12 665 ASP A O 1
ATOM 5089 N N . GLY A 1 666 ? 8.521 0.475 -11.902 1.00 89.12 666 GLY A N 1
ATOM 5090 C CA . GLY A 1 666 ? 8.977 1.021 -13.184 1.00 89.12 666 GLY A CA 1
ATOM 5091 C C . GLY A 1 666 ? 9.690 2.371 -13.064 1.00 89.12 666 GLY A C 1
ATOM 5092 O O . GLY A 1 666 ? 9.815 2.935 -11.984 1.00 89.12 666 GLY A O 1
ATOM 5093 N N . LEU A 1 667 ? 10.184 2.895 -14.194 1.00 95.38 667 LEU A N 1
ATOM 5094 C CA . LEU A 1 667 ? 10.958 4.149 -14.226 1.00 95.38 667 LEU A CA 1
ATOM 5095 C C . LEU A 1 667 ? 10.113 5.421 -14.072 1.00 95.38 667 LEU A C 1
ATOM 5097 O O . LEU A 1 667 ? 10.671 6.469 -13.764 1.00 95.38 667 LEU A O 1
ATOM 5101 N N . ASN A 1 668 ? 8.803 5.341 -14.313 1.00 98.06 668 ASN A N 1
ATOM 5102 C CA . ASN A 1 668 ? 7.889 6.469 -14.166 1.00 98.06 668 ASN A CA 1
ATOM 5103 C C . ASN A 1 668 ? 7.322 6.495 -12.747 1.00 98.06 668 ASN A C 1
ATOM 5105 O O . ASN A 1 668 ? 6.453 5.686 -12.413 1.00 98.06 668 ASN A O 1
ATOM 5109 N N . LEU A 1 669 ? 7.787 7.448 -11.939 1.00 97.94 669 LEU A N 1
ATOM 5110 C CA . LEU A 1 669 ? 7.443 7.514 -10.518 1.00 97.94 669 LEU A CA 1
ATOM 5111 C C . LEU A 1 669 ? 6.054 8.117 -10.228 1.00 97.94 669 LEU A C 1
ATOM 5113 O O . LEU A 1 669 ? 5.645 8.160 -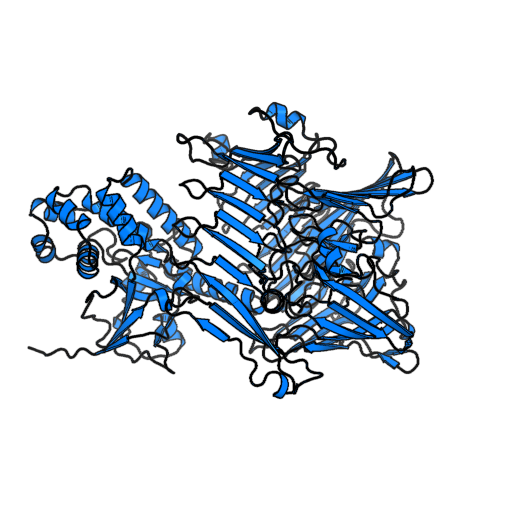9.069 1.00 97.94 669 LEU A O 1
ATOM 5117 N N . PHE A 1 670 ? 5.310 8.561 -11.247 1.00 98.56 670 PHE A N 1
ATOM 5118 C CA . PHE A 1 670 ? 3.971 9.159 -11.109 1.00 98.56 670 PHE A CA 1
ATOM 5119 C C . PHE A 1 670 ? 2.847 8.282 -11.676 1.00 98.56 670 PHE A C 1
ATOM 5121 O O . PHE A 1 670 ? 1.664 8.615 -11.537 1.00 98.56 670 PHE A O 1
ATOM 5128 N N . ARG A 1 671 ? 3.195 7.162 -12.318 1.00 97.75 671 ARG A N 1
ATOM 5129 C CA . ARG A 1 671 ? 2.245 6.278 -12.998 1.00 97.75 671 ARG A CA 1
ATOM 5130 C C . ARG A 1 671 ? 1.331 5.568 -11.998 1.00 97.75 671 ARG A C 1
ATOM 5132 O O . ARG A 1 671 ? 1.796 4.900 -11.081 1.00 97.75 671 ARG A O 1
ATOM 5139 N N . MET A 1 672 ? 0.021 5.651 -12.219 1.00 96.62 672 MET A N 1
ATOM 5140 C CA . MET A 1 672 ? -0.974 4.962 -11.395 1.00 96.62 672 MET A CA 1
ATOM 5141 C C . MET A 1 672 ? -1.251 3.558 -11.932 1.00 96.62 672 MET A C 1
ATOM 5143 O O . MET A 1 672 ? -1.659 3.420 -13.086 1.00 96.62 672 MET A O 1
ATOM 5147 N N . CYS A 1 673 ? -1.091 2.524 -11.097 1.00 93.69 673 CYS A N 1
ATOM 5148 C CA . CYS A 1 673 ? -1.560 1.158 -11.378 1.00 93.69 673 CYS A CA 1
ATOM 5149 C C . CYS A 1 673 ? -1.146 0.619 -12.762 1.00 93.69 673 CYS A C 1
ATOM 5151 O O . CYS A 1 673 ? -1.920 -0.068 -13.431 1.00 93.69 673 CYS A O 1
ATOM 5153 N N . ARG A 1 674 ? 0.053 0.991 -13.236 1.00 95.00 674 ARG A N 1
ATOM 5154 C CA . ARG A 1 674 ? 0.566 0.684 -14.589 1.00 95.00 674 ARG A CA 1
ATOM 5155 C C . ARG A 1 674 ? -0.394 1.045 -15.735 1.00 95.00 674 ARG A C 1
ATOM 5157 O O . ARG A 1 674 ? -0.402 0.372 -16.758 1.00 95.00 674 ARG A O 1
ATOM 5164 N N . ASN A 1 675 ? -1.198 2.094 -15.563 1.00 97.94 675 ASN A N 1
ATOM 5165 C CA . ASN A 1 675 ? -2.256 2.516 -16.486 1.00 97.94 675 ASN A CA 1
ATOM 5166 C C . ASN A 1 675 ? -3.373 1.479 -16.706 1.00 97.94 675 ASN A C 1
ATOM 5168 O O . ASN A 1 675 ? -4.091 1.538 -17.701 1.00 97.94 675 ASN A O 1
ATOM 5172 N N . ASN A 1 676 ? -3.560 0.556 -15.758 1.00 96.94 676 ASN A N 1
ATOM 5173 C CA . ASN A 1 676 ? -4.657 -0.409 -15.757 1.00 96.94 676 ASN A CA 1
ATOM 5174 C C . ASN A 1 676 ? -5.382 -0.423 -14.396 1.00 96.94 676 ASN A C 1
ATOM 5176 O O . ASN A 1 676 ? -5.262 -1.387 -13.628 1.00 96.94 676 ASN A O 1
ATOM 5180 N N . PRO A 1 677 ? -6.130 0.653 -14.081 1.00 95.81 677 PRO A N 1
ATOM 5181 C CA . PRO A 1 677 ? -6.799 0.819 -12.790 1.00 95.81 677 PRO A CA 1
ATOM 5182 C C . PRO A 1 677 ? -8.066 -0.042 -12.631 1.00 95.81 677 PRO A C 1
ATOM 5184 O O . PRO A 1 677 ? -8.631 -0.104 -11.548 1.00 95.81 677 PRO A O 1
ATOM 5187 N N . VAL A 1 678 ? -8.516 -0.722 -13.694 1.00 94.75 678 VAL A N 1
ATOM 5188 C CA . VAL A 1 678 ? -9.680 -1.632 -13.653 1.00 94.75 678 VAL A CA 1
ATOM 5189 C C . VAL A 1 678 ? -9.292 -2.999 -13.079 1.00 94.75 678 VAL A C 1
ATOM 5191 O O . VAL A 1 678 ? -10.107 -3.672 -12.458 1.00 94.75 678 VAL A O 1
ATOM 5194 N N . ASN A 1 679 ? -8.040 -3.414 -13.286 1.00 86.75 679 ASN A N 1
ATOM 5195 C CA . ASN A 1 679 ? -7.548 -4.743 -12.918 1.00 86.75 679 ASN A CA 1
ATOM 5196 C C . ASN A 1 679 ? -6.490 -4.725 -11.801 1.00 86.75 679 ASN A C 1
ATOM 5198 O O . ASN A 1 679 ? -6.091 -5.775 -11.294 1.00 86.75 679 ASN A O 1
ATOM 5202 N N . SER A 1 680 ? -5.982 -3.545 -11.449 1.00 86.94 680 SER A N 1
ATOM 5203 C CA . SER A 1 680 ? -4.888 -3.398 -10.490 1.00 86.94 680 SER A CA 1
ATOM 5204 C C . SER A 1 680 ? -5.264 -2.423 -9.386 1.00 86.94 680 SER A C 1
ATOM 5206 O O . SER A 1 680 ? -5.977 -1.453 -9.629 1.00 86.94 680 SER A O 1
ATOM 5208 N N . THR A 1 681 ? -4.746 -2.672 -8.186 1.00 83.94 681 THR A N 1
ATOM 5209 C CA . THR A 1 681 ? -4.885 -1.775 -7.035 1.00 83.94 681 THR A CA 1
ATOM 5210 C C . THR A 1 681 ? -3.513 -1.372 -6.525 1.00 83.94 681 THR A C 1
ATOM 5212 O O . THR A 1 681 ? -2.531 -2.095 -6.707 1.00 83.94 681 THR A O 1
ATOM 5215 N N . ASP A 1 682 ? -3.449 -0.226 -5.862 1.00 88.44 682 ASP A N 1
ATOM 5216 C CA . ASP A 1 682 ? -2.333 0.130 -4.995 1.00 88.44 682 ASP A CA 1
ATOM 5217 C C . ASP A 1 682 ? -2.880 0.239 -3.570 1.00 88.44 682 ASP A C 1
ATOM 5219 O O . ASP A 1 682 ? -3.845 0.962 -3.317 1.00 88.44 682 ASP A O 1
ATOM 5223 N N . ASP A 1 683 ? -2.299 -0.523 -2.648 1.00 84.94 683 ASP A N 1
ATOM 5224 C CA . ASP A 1 683 ? -2.814 -0.630 -1.285 1.00 84.94 683 ASP A CA 1
ATOM 5225 C C . ASP A 1 683 ? -2.194 0.415 -0.348 1.00 84.94 683 ASP A C 1
ATOM 5227 O O . ASP A 1 683 ? -2.759 0.660 0.715 1.00 84.94 683 ASP A O 1
ATOM 5231 N N . SER A 1 684 ? -1.067 1.036 -0.706 1.00 87.00 684 SER A N 1
ATOM 5232 C CA . SER A 1 684 ? -0.342 1.970 0.177 1.00 87.00 684 SER A CA 1
ATOM 5233 C C . SER A 1 684 ? 0.161 3.236 -0.523 1.00 87.00 684 SER A C 1
ATOM 5235 O O . SER A 1 684 ? 0.625 4.172 0.127 1.00 87.00 684 SER A O 1
ATOM 5237 N N . GLY A 1 685 ? 0.074 3.279 -1.849 1.00 87.88 685 GLY A N 1
ATOM 5238 C CA . GLY A 1 685 ? 0.712 4.271 -2.695 1.00 87.88 685 GLY A CA 1
ATOM 5239 C C . GLY A 1 685 ? 2.188 3.984 -2.962 1.00 87.88 685 GLY A C 1
ATOM 5240 O O . GLY A 1 685 ? 2.893 4.926 -3.290 1.00 87.88 685 GLY A O 1
ATOM 5241 N N . LEU A 1 686 ? 2.683 2.752 -2.814 1.00 84.75 686 LEU A N 1
ATOM 5242 C CA . LEU A 1 686 ? 4.102 2.407 -3.049 1.00 84.75 686 LEU A CA 1
ATOM 5243 C C . LEU A 1 686 ? 4.324 1.383 -4.162 1.00 84.75 686 LEU A C 1
ATOM 5245 O O . LEU A 1 686 ? 5.442 1.226 -4.646 1.00 84.75 686 LEU A O 1
ATOM 5249 N N . PHE A 1 687 ? 3.308 0.588 -4.488 1.00 77.44 687 PHE A N 1
ATOM 5250 C CA . PHE A 1 687 ? 3.449 -0.460 -5.489 1.00 77.44 687 PHE A CA 1
ATOM 5251 C C . PHE A 1 687 ? 2.091 -0.963 -5.959 1.00 77.44 687 PHE A C 1
ATOM 5253 O O . PHE A 1 687 ? 1.207 -1.308 -5.171 1.00 77.44 687 PHE A O 1
ATOM 5260 N N . THR A 1 688 ? 1.972 -1.132 -7.274 1.00 73.62 688 THR A N 1
ATOM 5261 C CA . THR A 1 688 ? 0.821 -1.797 -7.875 1.00 73.62 688 THR A CA 1
ATOM 5262 C C . THR A 1 688 ? 0.796 -3.275 -7.487 1.00 73.62 688 THR A C 1
ATOM 5264 O O . THR A 1 688 ? 1.661 -4.064 -7.883 1.00 73.62 688 THR A O 1
ATOM 5267 N N . ARG A 1 689 ? -0.254 -3.707 -6.787 1.00 58.31 689 ARG A N 1
ATOM 5268 C CA . ARG A 1 689 ? -0.559 -5.127 -6.617 1.00 58.31 689 ARG A CA 1
ATOM 5269 C C . ARG A 1 689 ? -1.301 -5.624 -7.855 1.00 58.31 689 ARG A C 1
ATOM 5271 O O . ARG A 1 689 ? -2.488 -5.371 -8.042 1.00 58.31 689 ARG A O 1
ATOM 5278 N N . ARG A 1 690 ? -0.624 -6.420 -8.693 1.00 52.25 690 ARG A N 1
ATOM 5279 C CA . ARG A 1 690 ? -1.340 -7.330 -9.603 1.00 52.25 690 ARG A CA 1
ATOM 5280 C C . ARG A 1 690 ? -1.843 -8.498 -8.770 1.00 52.25 690 ARG A C 1
ATOM 5282 O O . ARG A 1 690 ? -1.032 -9.269 -8.254 1.00 52.25 690 ARG A O 1
ATOM 5289 N N . PHE A 1 691 ? -3.161 -8.663 -8.695 1.00 43.31 691 PHE A N 1
ATOM 5290 C CA . PHE A 1 691 ? -3.827 -9.756 -7.976 1.00 43.31 691 PHE A CA 1
ATOM 5291 C C . PHE A 1 691 ? -3.122 -11.108 -8.248 1.00 43.31 691 PHE A C 1
ATOM 5293 O O . PHE A 1 691 ? -2.721 -11.816 -7.328 1.00 43.31 691 PHE A O 1
ATOM 5300 N N . ILE A 1 692 ? -2.791 -11.392 -9.515 1.00 42.47 692 ILE A N 1
ATOM 5301 C CA . ILE A 1 692 ? -2.093 -12.610 -9.974 1.00 42.47 692 ILE A CA 1
ATOM 5302 C C . ILE A 1 692 ? -0.744 -12.862 -9.269 1.00 42.47 692 ILE A C 1
ATOM 5304 O O . ILE A 1 692 ? -0.410 -14.015 -8.981 1.00 42.47 692 ILE A O 1
ATOM 5308 N N . GLN A 1 693 ? 0.053 -11.824 -9.006 1.00 43.19 693 GLN A N 1
ATOM 5309 C CA . GLN A 1 693 ? 1.380 -11.976 -8.402 1.00 43.19 693 GLN A CA 1
ATOM 5310 C C . GLN A 1 693 ? 1.272 -12.271 -6.904 1.00 43.19 693 GLN A C 1
ATOM 5312 O O . GLN A 1 693 ? 1.887 -13.226 -6.426 1.00 43.19 693 GLN A O 1
ATOM 5317 N N . TRP A 1 694 ? 0.385 -11.560 -6.205 1.00 43.12 694 TRP A N 1
ATOM 5318 C CA . TRP A 1 694 ? 0.078 -11.818 -4.800 1.00 43.12 694 TRP A CA 1
ATOM 5319 C C . TRP A 1 694 ? -0.476 -13.236 -4.580 1.00 43.12 694 TRP A C 1
ATOM 5321 O O . TRP A 1 694 ? 0.014 -13.959 -3.711 1.00 43.12 694 TRP A O 1
ATOM 5331 N N . PHE A 1 695 ? -1.406 -13.710 -5.425 1.00 46.59 695 PHE A N 1
ATOM 5332 C CA . PHE A 1 695 ? -1.898 -15.097 -5.354 1.00 46.59 695 PHE A CA 1
ATOM 5333 C C . PHE A 1 695 ? -0.790 -16.122 -5.577 1.00 46.59 695 PHE A C 1
ATOM 5335 O O . PHE A 1 695 ? -0.737 -17.144 -4.888 1.00 46.59 695 PHE A O 1
ATOM 5342 N N . ARG A 1 696 ? 0.112 -15.884 -6.537 1.00 49.50 696 ARG A N 1
ATOM 5343 C CA . ARG A 1 696 ? 1.242 -16.787 -6.796 1.00 49.50 696 ARG A CA 1
ATOM 5344 C C . ARG A 1 696 ? 2.195 -16.838 -5.606 1.00 49.50 696 ARG A C 1
ATOM 5346 O O . ARG A 1 696 ? 2.642 -17.934 -5.254 1.00 49.50 696 ARG A O 1
ATOM 5353 N N . GLU A 1 697 ? 2.471 -15.705 -4.973 1.00 58.81 697 GLU A N 1
ATOM 5354 C CA . GLU A 1 697 ? 3.329 -15.615 -3.792 1.00 58.81 697 GLU A CA 1
ATOM 5355 C C . GLU A 1 697 ? 2.684 -16.280 -2.576 1.00 58.81 697 GLU A C 1
ATOM 5357 O O . GLU A 1 697 ? 3.288 -17.196 -2.017 1.00 58.81 697 GLU A O 1
ATOM 5362 N N . LYS A 1 698 ? 1.428 -15.953 -2.245 1.00 65.44 698 LYS A N 1
ATOM 5363 C CA . LYS A 1 698 ? 0.695 -16.568 -1.125 1.00 65.44 698 LYS A CA 1
ATOM 5364 C C . LYS A 1 698 ? 0.470 -18.064 -1.306 1.00 65.44 698 LYS A C 1
ATOM 5366 O O . LYS A 1 698 ? 0.654 -18.842 -0.371 1.00 65.44 698 LYS A O 1
ATOM 5371 N N . ARG A 1 699 ? 0.162 -18.520 -2.524 1.00 74.94 699 ARG A N 1
ATOM 5372 C CA . ARG A 1 699 ? 0.068 -19.956 -2.838 1.00 74.94 699 ARG A CA 1
ATOM 5373 C C . ARG A 1 699 ? 1.416 -20.656 -2.688 1.00 74.94 699 ARG A C 1
ATOM 5375 O O . ARG A 1 699 ? 1.456 -21.804 -2.243 1.00 74.94 699 ARG A O 1
ATOM 5382 N N . THR A 1 700 ? 2.508 -20.004 -3.085 1.00 79.31 700 THR A N 1
ATOM 5383 C CA . THR A 1 700 ? 3.862 -20.547 -2.916 1.00 79.31 700 THR A CA 1
ATOM 5384 C C . THR A 1 700 ? 4.213 -20.631 -1.438 1.00 79.31 700 THR A C 1
ATOM 5386 O O . THR A 1 700 ? 4.596 -21.705 -0.989 1.00 79.31 700 THR A O 1
ATOM 5389 N N . GLU A 1 701 ? 4.003 -19.554 -0.682 1.00 80.44 701 GLU A N 1
ATOM 5390 C CA . GLU A 1 701 ? 4.218 -19.478 0.764 1.00 80.44 701 GLU A CA 1
ATOM 5391 C C . GLU A 1 701 ? 3.434 -20.570 1.502 1.00 80.44 701 GLU A C 1
ATOM 5393 O O . GLU A 1 701 ? 4.026 -21.371 2.221 1.00 80.44 701 GLU A O 1
ATOM 5398 N N . ARG A 1 702 ? 2.131 -20.712 1.228 1.00 84.94 702 ARG A N 1
ATOM 5399 C CA . ARG A 1 702 ? 1.294 -21.769 1.816 1.00 84.94 702 ARG A CA 1
ATOM 5400 C C . ARG A 1 702 ? 1.821 -23.169 1.501 1.00 84.94 702 ARG A C 1
ATOM 5402 O O . ARG A 1 702 ? 1.813 -24.041 2.363 1.00 84.94 702 ARG A O 1
ATOM 5409 N N . ARG A 1 703 ? 2.267 -23.414 0.264 1.00 86.94 703 ARG A N 1
ATOM 5410 C CA . ARG A 1 703 ? 2.819 -24.719 -0.140 1.00 86.94 703 ARG A CA 1
ATOM 5411 C C . ARG A 1 703 ? 4.156 -25.015 0.524 1.00 86.94 703 ARG A C 1
ATOM 5413 O O . ARG A 1 703 ? 4.368 -26.152 0.917 1.00 86.94 703 ARG A O 1
ATOM 5420 N N . VAL A 1 704 ? 5.014 -24.011 0.656 1.00 91.00 704 VAL A N 1
ATOM 5421 C CA . VAL A 1 704 ? 6.290 -24.136 1.361 1.00 91.00 704 VAL A CA 1
ATOM 5422 C C . VAL A 1 704 ? 6.058 -24.407 2.841 1.00 91.00 704 VAL A C 1
ATOM 5424 O O . VAL A 1 704 ? 6.624 -25.349 3.384 1.00 91.00 704 VAL A O 1
ATOM 5427 N N . ASN A 1 705 ? 5.169 -23.645 3.480 1.00 91.00 705 ASN A N 1
ATOM 5428 C CA . ASN A 1 705 ? 4.848 -23.843 4.888 1.00 91.00 705 ASN A CA 1
ATOM 5429 C C . ASN A 1 705 ? 4.239 -25.225 5.141 1.00 91.00 705 ASN A C 1
ATOM 5431 O O . ASN A 1 705 ? 4.556 -25.822 6.156 1.00 91.00 705 ASN A O 1
ATOM 5435 N N . LYS A 1 706 ? 3.476 -25.803 4.200 1.00 90.94 706 LYS A N 1
ATOM 5436 C CA . LYS A 1 706 ? 3.044 -27.211 4.299 1.00 90.94 706 LYS A CA 1
ATOM 5437 C C . LYS A 1 706 ? 4.214 -28.198 4.338 1.00 90.94 706 LYS A C 1
ATOM 5439 O O . LYS A 1 706 ? 4.148 -29.160 5.095 1.00 90.94 706 LYS A O 1
ATOM 5444 N N . SER A 1 707 ? 5.270 -27.979 3.552 1.00 93.06 707 SER A N 1
ATOM 5445 C CA . SER A 1 707 ? 6.461 -28.838 3.587 1.00 93.06 707 SER A CA 1
ATOM 5446 C C . SER A 1 707 ? 7.190 -28.708 4.930 1.00 93.06 707 SER A C 1
ATOM 5448 O O . SER A 1 707 ? 7.571 -29.714 5.518 1.00 93.06 707 SER A O 1
ATOM 5450 N N . TYR A 1 708 ? 7.290 -27.496 5.482 1.00 93.38 708 TYR A N 1
ATOM 5451 C CA . TYR A 1 708 ? 7.878 -27.275 6.811 1.00 93.38 708 TYR A CA 1
ATOM 5452 C C . TYR A 1 708 ? 7.003 -27.765 7.978 1.00 93.38 708 TYR A C 1
ATOM 5454 O O . TYR A 1 708 ? 7.534 -28.251 8.967 1.00 93.38 708 TYR A O 1
ATOM 5462 N N . GLN A 1 709 ? 5.676 -27.723 7.858 1.00 89.62 709 GLN A N 1
ATOM 5463 C CA . GLN A 1 709 ? 4.741 -28.360 8.800 1.00 89.62 709 GLN A CA 1
ATOM 5464 C C . GLN A 1 709 ? 4.795 -29.891 8.737 1.00 89.62 709 GLN A C 1
ATOM 5466 O O . GLN A 1 709 ? 4.418 -30.578 9.681 1.00 89.62 709 GLN A O 1
ATOM 5471 N N . GLN A 1 710 ? 5.204 -30.456 7.602 1.00 89.00 710 GLN A N 1
ATOM 5472 C CA . GLN A 1 710 ? 5.466 -31.887 7.508 1.00 89.00 710 GLN A CA 1
ATOM 5473 C C . GLN A 1 710 ? 6.796 -32.223 8.193 1.00 89.00 710 GLN A C 1
ATOM 5475 O O . GLN A 1 710 ? 6.825 -33.125 9.026 1.00 89.00 710 GLN A O 1
ATOM 5480 N N . MET A 1 711 ? 7.841 -31.431 7.936 1.00 91.12 711 MET A N 1
ATOM 5481 C CA . MET A 1 711 ? 9.126 -31.516 8.639 1.00 91.12 711 MET A CA 1
ATOM 5482 C C . MET A 1 711 ? 8.953 -31.410 10.153 1.00 91.12 711 MET A C 1
ATOM 5484 O O . MET A 1 711 ? 9.516 -32.212 10.883 1.00 91.12 711 MET A O 1
ATOM 5488 N N . SER A 1 712 ? 8.083 -30.522 10.639 1.00 90.38 712 SER A N 1
ATOM 5489 C CA . SER A 1 712 ? 7.828 -30.340 12.073 1.00 90.38 712 SER A CA 1
ATOM 5490 C C . SER A 1 712 ? 7.261 -31.569 12.793 1.00 90.38 712 SER A C 1
ATOM 5492 O O . SER A 1 712 ? 7.205 -31.578 14.022 1.00 90.38 712 SER A O 1
ATOM 5494 N N . LYS A 1 713 ? 6.790 -32.586 12.059 1.00 87.56 713 LYS A N 1
ATOM 5495 C CA . LYS A 1 713 ? 6.344 -33.862 12.637 1.00 87.56 713 LYS A CA 1
ATOM 5496 C C . LYS A 1 713 ? 7.511 -34.781 12.992 1.00 87.56 713 LYS A C 1
ATOM 5498 O O . LYS A 1 713 ? 7.320 -35.681 13.804 1.00 87.56 713 LYS A O 1
ATOM 5503 N N . GLY A 1 714 ? 8.687 -34.550 12.404 1.00 89.12 714 GLY A N 1
ATOM 5504 C CA . GLY A 1 714 ? 9.915 -35.239 12.773 1.00 89.12 714 GLY A CA 1
ATOM 5505 C C . GLY A 1 714 ? 10.324 -34.893 14.204 1.00 89.12 714 GLY A C 1
ATOM 5506 O O . GLY A 1 714 ? 10.275 -33.729 14.612 1.00 89.12 714 GLY A O 1
ATOM 5507 N N . THR A 1 715 ? 10.730 -35.897 14.978 1.00 87.31 715 THR A N 1
ATOM 5508 C CA . THR A 1 715 ? 11.085 -35.725 16.397 1.00 87.31 715 THR A CA 1
ATOM 5509 C C . THR A 1 715 ? 12.228 -34.731 16.626 1.00 87.31 715 THR A C 1
ATOM 5511 O O . THR A 1 715 ? 12.229 -34.063 17.659 1.00 87.31 715 THR A O 1
ATOM 5514 N N . HIS A 1 716 ? 13.144 -34.554 15.665 1.00 87.06 716 HIS A N 1
ATOM 5515 C CA . HIS A 1 716 ? 14.258 -33.600 15.764 1.00 87.06 716 HIS A CA 1
ATOM 5516 C C . HIS A 1 716 ? 13.853 -32.121 15.682 1.00 87.06 716 HIS A C 1
ATOM 5518 O O . HIS A 1 716 ? 14.655 -31.255 16.023 1.00 87.06 716 HIS A O 1
ATOM 5524 N N . TRP A 1 717 ? 12.624 -31.818 15.260 1.00 87.44 717 TRP A N 1
ATOM 5525 C CA . TRP A 1 717 ? 12.181 -30.446 14.978 1.00 87.44 717 TRP A CA 1
ATOM 5526 C C . TRP A 1 717 ? 11.060 -29.952 15.886 1.00 87.44 717 TRP A C 1
ATOM 5528 O O . TRP A 1 717 ? 10.609 -28.809 15.753 1.00 87.44 717 TRP A O 1
ATOM 5538 N N . LYS A 1 718 ? 10.562 -30.820 16.773 1.00 73.00 718 LYS A N 1
ATOM 5539 C CA . LYS A 1 718 ? 9.347 -30.587 17.552 1.00 73.00 718 LYS A CA 1
ATOM 5540 C C . LYS A 1 718 ? 9.473 -29.308 18.390 1.00 73.00 718 LYS A C 1
ATOM 5542 O O . LYS A 1 718 ? 10.239 -29.255 19.343 1.00 73.00 718 LYS A O 1
ATOM 5547 N N . GLY A 1 719 ? 8.680 -28.296 18.034 1.00 68.81 719 GLY A N 1
ATOM 5548 C CA . GLY A 1 719 ? 8.632 -26.995 18.713 1.00 68.81 719 GLY A CA 1
ATOM 5549 C C . GLY A 1 719 ? 9.572 -25.919 18.155 1.00 68.81 719 GLY A C 1
ATOM 5550 O O . GLY A 1 719 ? 9.457 -24.773 18.576 1.00 68.81 719 GLY A O 1
ATOM 5551 N N . GLU A 1 720 ? 10.451 -26.238 17.198 1.00 78.88 720 GLU A N 1
ATOM 5552 C CA . GLU A 1 720 ? 11.446 -25.288 16.667 1.00 78.88 720 GLU A CA 1
ATOM 5553 C C . GLU A 1 720 ? 11.175 -24.878 15.204 1.00 78.88 720 GLU A C 1
ATOM 5555 O O . GLU A 1 720 ? 11.437 -23.737 14.823 1.00 78.88 720 GLU A O 1
ATOM 5560 N N . ILE A 1 721 ? 10.586 -25.763 14.386 1.00 87.25 721 ILE A N 1
ATOM 5561 C CA . ILE A 1 721 ? 10.250 -25.483 12.978 1.00 87.25 721 ILE A CA 1
ATOM 5562 C C . ILE A 1 721 ? 8.749 -25.634 12.759 1.00 87.25 721 ILE A C 1
ATOM 5564 O O . ILE A 1 721 ? 8.188 -26.686 13.032 1.00 87.25 721 ILE A O 1
ATOM 5568 N N . THR A 1 722 ? 8.095 -24.605 12.224 1.00 83.88 722 THR A N 1
ATOM 5569 C CA . THR A 1 722 ? 6.662 -24.626 11.862 1.00 83.88 722 THR A CA 1
ATOM 5570 C C . THR A 1 722 ? 6.376 -23.985 10.502 1.00 83.88 722 THR A C 1
ATOM 5572 O O . THR A 1 722 ? 5.300 -24.167 9.932 1.00 83.88 722 THR A O 1
ATOM 5575 N N . SER A 1 723 ? 7.331 -23.230 9.957 1.00 91.31 723 SER A N 1
ATOM 5576 C CA . SER A 1 723 ? 7.220 -22.495 8.696 1.00 91.31 723 SER A CA 1
ATOM 5577 C C . SER A 1 723 ? 8.607 -22.191 8.120 1.00 91.31 723 SER A C 1
ATOM 5579 O O . SER A 1 723 ? 9.625 -22.395 8.778 1.00 91.31 723 SER A O 1
ATOM 5581 N N . PHE A 1 724 ? 8.675 -21.632 6.910 1.00 92.00 724 PHE A N 1
ATOM 5582 C CA . PHE A 1 724 ? 9.957 -21.113 6.417 1.00 92.00 724 PHE A CA 1
ATOM 5583 C C . PHE A 1 724 ? 10.486 -19.959 7.290 1.00 92.00 724 PHE A C 1
ATOM 5585 O O . PHE A 1 724 ? 11.688 -19.855 7.511 1.00 92.00 724 PHE A O 1
ATOM 5592 N N . LYS A 1 725 ? 9.595 -19.131 7.858 1.00 89.88 725 LYS A N 1
ATOM 5593 C CA . LYS A 1 725 ? 9.975 -18.016 8.741 1.00 89.88 725 LYS A CA 1
ATOM 5594 C C . LYS A 1 725 ? 10.684 -18.502 10.008 1.00 89.88 725 LYS A C 1
ATOM 5596 O O . LYS A 1 725 ? 11.672 -17.898 10.406 1.00 89.88 725 LYS A O 1
ATOM 5601 N N . SER A 1 726 ? 10.234 -19.608 10.610 1.00 91.56 726 SER A N 1
ATOM 5602 C CA . SER A 1 726 ? 10.932 -20.194 11.765 1.00 91.56 726 SER A CA 1
ATOM 5603 C C . SER A 1 726 ? 12.314 -20.731 11.389 1.00 91.56 726 SER A C 1
ATOM 5605 O O . SER A 1 726 ? 13.242 -20.606 12.174 1.00 91.56 726 SER A O 1
ATOM 5607 N N . VAL A 1 727 ? 12.479 -21.272 10.174 1.00 92.50 727 VAL A N 1
ATOM 5608 C CA . VAL A 1 727 ? 13.800 -21.701 9.680 1.00 92.50 727 VAL A CA 1
ATOM 5609 C C . VAL A 1 727 ? 14.725 -20.512 9.441 1.00 92.50 727 VAL A C 1
ATOM 5611 O O . VAL A 1 727 ? 15.898 -20.600 9.780 1.00 92.50 727 VAL A O 1
ATOM 5614 N N . SER A 1 728 ? 14.204 -19.394 8.927 1.00 91.00 728 SER A N 1
ATOM 5615 C CA . SER A 1 728 ? 14.963 -18.140 8.826 1.00 91.00 728 SER A CA 1
ATOM 5616 C C . SER A 1 728 ? 15.442 -17.672 10.197 1.00 91.00 728 SER A C 1
ATOM 5618 O O . SER A 1 728 ? 16.632 -17.472 10.386 1.00 91.00 728 SER A O 1
ATOM 5620 N N . ALA A 1 729 ? 14.546 -17.623 11.186 1.00 90.56 729 ALA A N 1
ATOM 5621 C CA . ALA A 1 729 ? 14.906 -17.220 12.543 1.00 90.56 729 ALA A CA 1
ATOM 5622 C C . ALA A 1 729 ? 15.933 -18.163 13.204 1.00 90.56 729 ALA A C 1
ATOM 5624 O O . ALA A 1 729 ? 16.775 -17.713 13.980 1.00 90.56 729 ALA A O 1
ATOM 5625 N N . LEU A 1 730 ? 15.877 -19.469 12.913 1.00 93.06 730 LEU A N 1
ATOM 5626 C CA . LEU A 1 730 ? 16.894 -20.426 13.358 1.00 93.06 730 LEU A CA 1
ATOM 5627 C C . LEU A 1 730 ? 18.236 -20.198 12.655 1.00 93.06 730 LEU A C 1
ATOM 5629 O O . LEU A 1 730 ? 19.261 -20.204 13.324 1.00 93.06 730 LEU A O 1
ATOM 5633 N N . SER A 1 731 ? 18.229 -19.957 11.340 1.00 95.69 731 SER A N 1
ATOM 5634 C CA . SER A 1 731 ? 19.426 -19.610 10.557 1.00 95.69 731 SER A CA 1
ATOM 5635 C C . SER A 1 731 ? 20.140 -18.397 11.154 1.00 95.69 731 SER A C 1
ATOM 5637 O O . SER A 1 731 ? 21.328 -18.479 11.465 1.00 95.69 731 SER A O 1
ATOM 5639 N N . ASP A 1 732 ? 19.393 -17.319 11.411 1.00 92.06 732 ASP A N 1
ATOM 5640 C CA . ASP A 1 732 ? 19.915 -16.079 11.992 1.00 92.06 732 ASP A CA 1
ATOM 5641 C C . ASP A 1 732 ? 20.542 -16.334 13.368 1.00 92.06 732 ASP A C 1
ATOM 5643 O O . ASP A 1 732 ? 21.692 -15.969 13.617 1.00 92.06 732 ASP A O 1
ATOM 5647 N N . ARG A 1 733 ? 19.825 -17.056 14.240 1.00 94.81 733 ARG A N 1
ATOM 5648 C CA . ARG A 1 733 ? 20.310 -17.431 15.575 1.00 94.81 733 ARG A CA 1
ATOM 5649 C C . ARG A 1 733 ? 21.568 -18.297 15.513 1.00 94.81 733 ARG A C 1
ATOM 5651 O O . ARG A 1 733 ? 22.483 -18.114 16.312 1.00 94.81 733 ARG A O 1
ATOM 5658 N N . ASN A 1 734 ? 21.624 -19.253 14.591 1.00 95.25 734 ASN A N 1
ATOM 5659 C CA . ASN A 1 734 ? 22.778 -20.135 14.430 1.00 95.25 734 ASN A CA 1
ATOM 5660 C C . ASN A 1 734 ? 24.012 -19.349 13.981 1.00 95.25 734 ASN A C 1
ATOM 5662 O O . ASN A 1 734 ? 25.104 -19.573 14.503 1.00 95.25 734 ASN A O 1
ATOM 5666 N N . ILE A 1 735 ? 23.838 -18.403 13.054 1.00 94.88 735 ILE A N 1
ATOM 5667 C CA . ILE A 1 735 ? 24.914 -17.509 12.620 1.00 94.88 735 ILE A CA 1
ATOM 5668 C C . ILE A 1 735 ? 25.365 -16.623 13.772 1.00 94.88 735 ILE A C 1
ATOM 5670 O O . ILE A 1 735 ? 26.564 -16.526 14.012 1.00 94.88 735 ILE A O 1
ATOM 5674 N N . GLU A 1 736 ? 24.442 -16.026 14.521 1.00 93.62 736 GLU A N 1
ATOM 5675 C CA . GLU A 1 736 ? 24.772 -15.189 15.675 1.00 93.62 736 GLU A CA 1
ATOM 5676 C C . GLU A 1 736 ? 25.558 -15.968 16.739 1.00 93.62 736 GLU A C 1
ATOM 5678 O O . GLU A 1 736 ? 26.607 -15.512 17.196 1.00 93.62 736 GLU A O 1
ATOM 5683 N N . ASN A 1 737 ? 25.135 -17.195 17.052 1.00 93.62 737 ASN A N 1
ATOM 5684 C CA . ASN A 1 737 ? 25.850 -18.082 17.969 1.00 93.62 737 ASN A CA 1
ATOM 5685 C C . ASN A 1 737 ? 27.261 -18.420 17.468 1.00 93.62 737 ASN A C 1
ATOM 5687 O O . ASN A 1 737 ? 28.216 -18.418 18.246 1.00 93.62 737 ASN A O 1
ATOM 5691 N N . LEU A 1 738 ? 27.417 -18.710 16.173 1.00 94.00 738 LEU A N 1
ATOM 5692 C CA . LEU A 1 738 ? 28.728 -18.972 15.579 1.00 94.00 738 LEU A CA 1
ATOM 5693 C C . LEU A 1 738 ? 29.604 -17.716 15.552 1.00 94.00 738 LEU A C 1
ATOM 5695 O O . LEU A 1 738 ? 30.801 -17.810 15.811 1.00 94.00 738 LEU A O 1
ATOM 5699 N N . ARG A 1 739 ? 29.035 -16.535 15.296 1.00 92.38 739 ARG A N 1
ATOM 5700 C CA . ARG A 1 739 ? 29.764 -15.265 15.394 1.00 92.38 739 ARG A CA 1
ATOM 5701 C C . ARG A 1 739 ? 30.243 -15.039 16.830 1.00 92.38 739 ARG A C 1
ATOM 5703 O O . ARG A 1 739 ? 31.428 -14.803 17.036 1.00 92.38 739 ARG A O 1
ATOM 5710 N N . GLY A 1 740 ? 29.378 -15.234 17.825 1.00 90.38 740 GLY A N 1
ATOM 5711 C CA . GLY A 1 740 ? 29.742 -15.127 19.241 1.00 90.38 740 GLY A CA 1
ATOM 5712 C C . GLY A 1 740 ? 30.872 -16.073 19.669 1.00 90.38 740 GLY A C 1
ATOM 5713 O O . GLY A 1 740 ? 31.663 -15.724 20.540 1.00 90.38 740 GLY A O 1
ATOM 5714 N N . LYS A 1 741 ? 30.993 -17.249 19.038 1.00 88.56 741 LYS A N 1
ATOM 5715 C CA . LYS A 1 741 ? 32.073 -18.219 19.305 1.00 88.56 741 LYS A CA 1
ATOM 5716 C C . LYS A 1 741 ? 33.399 -17.908 18.608 1.00 88.56 741 LYS A C 1
ATOM 5718 O O . LYS A 1 741 ? 34.428 -18.409 19.062 1.00 88.56 741 LYS A O 1
ATOM 5723 N N . ASN A 1 742 ? 33.364 -17.179 17.494 1.00 88.94 742 ASN A N 1
ATOM 5724 C CA . ASN A 1 742 ? 34.507 -17.033 16.590 1.00 88.94 742 ASN A CA 1
ATOM 5725 C C . ASN A 1 742 ? 35.092 -15.615 16.543 1.00 88.94 742 ASN A C 1
ATOM 5727 O O . ASN A 1 742 ? 36.231 -15.460 16.118 1.00 88.94 742 ASN A O 1
ATOM 5731 N N . TYR A 1 743 ? 34.340 -14.582 16.930 1.00 81.56 743 TYR A N 1
ATOM 5732 C CA . TYR A 1 743 ? 34.790 -13.194 16.801 1.00 81.56 743 TYR A CA 1
ATOM 5733 C C . TYR A 1 743 ? 35.581 -12.713 18.037 1.00 81.56 743 TYR A C 1
ATOM 5735 O O . TYR A 1 743 ? 35.233 -13.084 19.159 1.00 81.56 743 TYR A O 1
ATOM 5743 N N . PRO A 1 744 ? 36.594 -11.837 17.855 1.00 83.75 744 PRO A N 1
ATOM 5744 C CA . PRO A 1 744 ? 37.064 -11.300 16.573 1.00 83.75 744 PRO A CA 1
ATOM 5745 C C . PRO A 1 744 ? 37.857 -12.335 15.755 1.00 83.75 744 PRO A C 1
ATOM 5747 O O . PRO A 1 744 ? 38.667 -13.080 16.299 1.00 83.75 744 PRO A O 1
ATOM 5750 N N . LEU A 1 745 ? 37.631 -12.351 14.437 1.00 87.19 745 LEU A N 1
ATOM 5751 C CA . LEU A 1 745 ? 38.358 -13.218 13.506 1.00 87.19 745 LEU A CA 1
ATOM 5752 C C . LEU A 1 745 ? 39.801 -12.725 13.313 1.00 87.19 745 LEU A C 1
ATOM 5754 O O . LEU A 1 745 ? 40.055 -11.519 13.269 1.00 87.19 745 LEU A O 1
ATOM 5758 N N . THR A 1 746 ? 40.741 -13.658 13.144 1.00 89.94 746 THR A N 1
ATOM 5759 C CA . THR A 1 746 ? 42.079 -13.345 12.614 1.00 89.94 746 THR A CA 1
ATOM 5760 C C . THR A 1 746 ? 41.978 -12.894 11.157 1.00 89.94 746 THR A C 1
ATOM 5762 O O . THR A 1 746 ? 40.969 -13.134 10.491 1.00 89.94 746 THR A O 1
ATOM 5765 N N . LYS A 1 747 ? 43.034 -12.276 10.620 1.00 88.25 747 LYS A N 1
ATOM 5766 C CA . LYS A 1 747 ? 43.051 -11.848 9.215 1.00 88.25 747 LYS A CA 1
ATOM 5767 C C . LYS A 1 747 ? 42.815 -13.024 8.259 1.00 88.25 747 LYS A C 1
ATOM 5769 O O . LYS A 1 747 ? 41.988 -12.927 7.362 1.00 88.25 747 LYS A O 1
ATOM 5774 N N . GLU A 1 748 ? 43.481 -14.149 8.497 1.00 88.75 748 GLU A N 1
ATOM 5775 C CA . GLU A 1 748 ? 43.408 -15.350 7.660 1.00 88.75 748 GLU A CA 1
ATOM 5776 C C . GLU A 1 748 ? 42.004 -15.971 7.681 1.00 88.75 748 GLU A C 1
ATOM 5778 O O . GLU A 1 748 ? 41.474 -16.369 6.644 1.00 88.75 748 GLU A O 1
ATOM 5783 N N . SER A 1 749 ? 41.369 -16.016 8.857 1.00 89.31 749 SER A N 1
ATOM 5784 C CA . SER A 1 749 ? 40.007 -16.540 8.995 1.00 89.31 749 SER A CA 1
ATOM 5785 C C . SER A 1 749 ? 38.956 -15.584 8.424 1.00 89.31 749 SER A C 1
ATOM 5787 O O . SER A 1 749 ? 37.987 -16.040 7.820 1.00 89.31 749 SER A O 1
ATOM 5789 N N . TYR A 1 750 ? 39.162 -14.269 8.529 1.00 90.88 750 TYR A N 1
ATOM 5790 C CA . TYR A 1 750 ? 38.325 -13.269 7.865 1.00 90.88 750 TYR A CA 1
ATOM 5791 C C . TYR A 1 750 ? 38.392 -13.394 6.335 1.00 90.88 750 TYR A C 1
ATOM 5793 O O . TYR A 1 750 ? 37.354 -13.487 5.675 1.00 90.88 750 TYR A O 1
ATOM 5801 N N . ASP A 1 751 ? 39.603 -13.473 5.773 1.00 90.62 751 ASP A N 1
ATOM 5802 C CA . ASP A 1 751 ? 39.822 -13.634 4.331 1.00 90.62 751 ASP A CA 1
ATOM 5803 C C . ASP A 1 751 ? 39.202 -14.949 3.815 1.00 90.62 751 ASP A C 1
ATOM 5805 O O . ASP A 1 751 ? 38.605 -14.993 2.730 1.00 90.62 751 ASP A O 1
ATOM 5809 N N . PHE A 1 752 ? 39.253 -16.015 4.621 1.00 91.69 752 PHE A N 1
ATOM 5810 C CA . PHE A 1 752 ? 38.556 -17.268 4.335 1.00 91.69 752 PHE A CA 1
ATOM 5811 C C . PHE A 1 752 ? 37.028 -17.095 4.283 1.00 91.69 752 PHE A C 1
ATOM 5813 O O . PHE A 1 752 ? 36.411 -17.538 3.319 1.00 91.69 752 PHE A O 1
ATOM 5820 N N . VAL A 1 753 ? 36.391 -16.421 5.251 1.00 90.56 753 VAL A N 1
ATOM 5821 C CA . VAL A 1 753 ? 34.929 -16.180 5.213 1.00 90.56 753 VAL A CA 1
ATOM 5822 C C . VAL A 1 753 ? 34.527 -15.387 3.973 1.00 90.56 753 VAL A C 1
ATOM 5824 O O . VAL A 1 753 ? 33.578 -15.755 3.276 1.00 90.56 753 VAL A O 1
ATOM 5827 N N . GLU A 1 754 ? 35.245 -14.307 3.676 1.00 90.88 754 GLU A N 1
ATOM 5828 C CA . GLU A 1 754 ? 34.900 -13.412 2.572 1.00 90.88 754 GLU A CA 1
ATOM 5829 C C . GLU A 1 754 ? 35.131 -14.048 1.198 1.00 90.88 754 GLU A C 1
ATOM 5831 O O . GLU A 1 754 ? 34.353 -13.812 0.267 1.00 90.88 754 GLU A O 1
ATOM 5836 N N . SER A 1 755 ? 36.149 -14.900 1.059 1.00 90.12 755 SER A N 1
ATOM 5837 C CA . SER A 1 755 ? 36.326 -15.719 -0.145 1.00 90.12 755 SER A CA 1
ATOM 5838 C C . SER A 1 755 ? 35.251 -16.803 -0.250 1.00 90.12 755 SER A C 1
ATOM 5840 O O . SER A 1 755 ? 34.649 -16.963 -1.314 1.00 90.12 755 SER A O 1
ATOM 5842 N N . PHE A 1 756 ? 34.915 -17.476 0.855 1.00 91.75 756 PHE A N 1
ATOM 5843 C CA . PHE A 1 756 ? 33.902 -18.530 0.885 1.00 91.75 756 PHE A CA 1
ATOM 5844 C C . PHE A 1 756 ? 32.504 -18.016 0.504 1.00 91.75 756 PHE A C 1
ATOM 5846 O O . PHE A 1 756 ? 31.770 -18.664 -0.248 1.00 91.75 756 PHE A O 1
ATOM 5853 N N . LYS A 1 757 ? 32.134 -16.811 0.954 1.00 89.81 757 LYS A N 1
ATOM 5854 C CA . LYS A 1 757 ? 30.854 -16.162 0.612 1.00 89.81 757 LYS A CA 1
ATOM 5855 C C . LYS A 1 757 ? 30.694 -15.878 -0.884 1.00 89.81 757 LYS A C 1
ATOM 5857 O O . LYS A 1 757 ? 29.563 -15.811 -1.361 1.00 89.81 757 LYS A O 1
ATOM 5862 N N . LYS A 1 758 ? 31.797 -15.760 -1.627 1.00 88.75 758 LYS A N 1
ATOM 5863 C CA . LYS A 1 758 ? 31.811 -15.500 -3.078 1.00 88.75 758 LYS A CA 1
ATOM 5864 C C . LYS A 1 758 ? 31.797 -16.775 -3.923 1.00 88.75 758 LYS A C 1
ATOM 5866 O O . LYS A 1 758 ? 31.760 -16.687 -5.148 1.00 88.75 758 LYS A O 1
ATOM 5871 N N . LEU A 1 759 ? 31.816 -17.953 -3.298 1.00 90.19 759 LEU A N 1
ATOM 5872 C CA . LEU A 1 759 ? 31.834 -19.217 -4.024 1.00 90.19 759 LEU A CA 1
ATOM 5873 C C . LEU A 1 759 ? 30.520 -19.473 -4.762 1.00 90.19 759 LEU A C 1
ATOM 5875 O O . LEU A 1 759 ? 29.409 -19.352 -4.220 1.00 90.19 759 LEU A O 1
ATOM 5879 N N . ASN A 1 760 ? 30.680 -19.920 -6.003 1.00 90.31 760 ASN A N 1
ATOM 5880 C CA . ASN A 1 760 ? 29.606 -20.490 -6.794 1.00 90.31 760 ASN A CA 1
ATOM 5881 C C . ASN A 1 760 ? 29.388 -21.944 -6.376 1.00 90.31 760 ASN A C 1
ATOM 5883 O O . ASN A 1 760 ? 30.344 -22.685 -6.160 1.00 90.31 760 ASN A O 1
ATOM 5887 N N . PHE A 1 761 ? 28.128 -22.364 -6.292 1.00 92.56 761 PHE A N 1
ATOM 5888 C CA . PHE A 1 761 ? 27.770 -23.739 -5.962 1.00 92.56 761 PHE A CA 1
ATOM 5889 C C . PHE A 1 761 ? 26.956 -24.366 -7.089 1.00 92.56 761 PHE A C 1
ATOM 5891 O O . PHE A 1 761 ? 26.074 -23.737 -7.673 1.00 92.56 761 PHE A O 1
ATOM 5898 N N . ASN A 1 762 ? 27.232 -25.635 -7.350 1.00 92.62 762 ASN A N 1
ATOM 5899 C CA . ASN A 1 762 ? 26.429 -26.499 -8.198 1.00 92.62 762 ASN A CA 1
ATOM 5900 C C . ASN A 1 762 ? 25.616 -27.457 -7.318 1.00 92.62 762 ASN A C 1
ATOM 5902 O O . ASN A 1 762 ? 26.137 -28.041 -6.364 1.00 92.62 762 ASN A O 1
ATOM 5906 N N . LEU A 1 763 ? 24.338 -27.620 -7.651 1.00 93.75 763 LEU A N 1
ATOM 5907 C CA . LEU A 1 763 ? 23.424 -28.563 -7.020 1.00 93.75 763 LEU A CA 1
ATOM 5908 C C . LEU A 1 763 ? 23.532 -29.898 -7.744 1.00 93.75 763 LEU A C 1
ATOM 5910 O O . LEU A 1 763 ? 23.327 -29.968 -8.955 1.00 93.75 763 LEU A O 1
ATOM 5914 N N . ILE A 1 764 ? 23.839 -30.953 -6.999 1.00 93.12 764 ILE A N 1
ATOM 5915 C CA . ILE A 1 764 ? 24.046 -32.289 -7.550 1.00 93.12 764 ILE A CA 1
ATOM 5916 C C . ILE A 1 764 ? 22.916 -33.203 -7.102 1.00 93.12 764 ILE A C 1
ATOM 5918 O O . ILE A 1 764 ? 22.694 -33.382 -5.900 1.00 93.12 764 ILE A O 1
ATOM 5922 N N . HIS A 1 765 ? 22.241 -33.814 -8.071 1.00 91.69 765 HIS A N 1
ATOM 5923 C CA . HIS A 1 765 ? 21.194 -34.803 -7.844 1.00 91.69 765 HIS A CA 1
ATOM 5924 C C . HIS A 1 765 ? 21.491 -36.087 -8.620 1.00 91.69 765 HIS A C 1
ATOM 5926 O O . HIS A 1 765 ? 22.030 -36.041 -9.725 1.00 91.69 765 HIS A O 1
ATOM 5932 N N . TYR A 1 766 ? 21.126 -37.229 -8.041 1.00 90.06 766 TYR A N 1
ATOM 5933 C CA . TYR A 1 766 ? 21.289 -38.542 -8.659 1.00 90.06 766 TYR A CA 1
ATOM 5934 C C . TYR A 1 766 ? 19.935 -39.229 -8.771 1.00 90.06 766 TYR A C 1
ATOM 5936 O O . TYR A 1 766 ? 19.169 -39.203 -7.812 1.00 90.06 766 TYR A O 1
ATOM 5944 N N . SER A 1 767 ? 19.658 -39.817 -9.930 1.00 85.81 767 SER A N 1
ATOM 5945 C CA . SER A 1 767 ? 18.413 -40.535 -10.210 1.00 85.81 767 SER A CA 1
ATOM 5946 C C . SER A 1 767 ? 18.647 -41.566 -11.311 1.00 85.81 767 SER A C 1
ATOM 5948 O O . SER A 1 767 ? 19.408 -41.305 -12.237 1.00 85.81 767 SER A O 1
ATOM 5950 N N . ASP A 1 768 ? 17.987 -42.721 -11.239 1.00 84.31 768 ASP A N 1
ATOM 5951 C CA . ASP A 1 768 ? 17.925 -43.672 -12.363 1.00 84.31 768 ASP A CA 1
ATOM 5952 C C . ASP A 1 768 ? 16.818 -43.328 -13.366 1.00 84.31 768 ASP A C 1
ATOM 5954 O O . ASP A 1 768 ? 16.867 -43.732 -14.527 1.00 84.31 768 ASP A O 1
ATOM 5958 N N . VAL A 1 769 ? 15.840 -42.528 -12.936 1.00 82.00 769 VAL A N 1
ATOM 5959 C CA . VAL A 1 769 ? 14.773 -42.004 -13.790 1.00 82.00 769 VAL A CA 1
ATOM 5960 C C . VAL A 1 769 ? 15.279 -40.774 -14.538 1.00 82.00 769 VAL A C 1
ATOM 5962 O O . VAL A 1 769 ? 15.919 -39.906 -13.932 1.00 82.00 769 VAL A O 1
ATOM 5965 N N . ASP A 1 770 ? 14.951 -40.672 -15.830 1.00 83.81 770 ASP A N 1
ATOM 5966 C CA . ASP A 1 770 ? 15.202 -39.454 -16.596 1.00 83.81 770 ASP A CA 1
ATOM 5967 C C . ASP A 1 770 ? 14.312 -38.312 -16.093 1.00 83.81 770 ASP A C 1
ATOM 5969 O O . ASP A 1 770 ? 13.083 -38.394 -16.119 1.00 83.81 770 ASP A O 1
ATOM 5973 N N . LEU A 1 771 ? 14.940 -37.247 -15.599 1.00 87.25 771 LEU A N 1
ATOM 5974 C CA . LEU A 1 771 ? 14.240 -36.103 -15.019 1.00 87.25 771 LEU A CA 1
ATOM 5975 C C . LEU A 1 771 ? 13.969 -34.993 -16.036 1.00 87.25 771 LEU A C 1
ATOM 5977 O O . LEU A 1 771 ? 13.282 -34.025 -15.690 1.00 87.25 771 LEU A O 1
ATOM 5981 N N . ILE A 1 772 ? 14.509 -35.108 -17.253 1.00 86.31 772 ILE A N 1
ATOM 5982 C CA . ILE A 1 772 ? 14.340 -34.118 -18.316 1.00 86.31 772 ILE A CA 1
ATOM 5983 C C . ILE A 1 772 ? 13.000 -34.348 -19.016 1.00 86.31 772 ILE A C 1
ATOM 5985 O O . ILE A 1 772 ? 12.727 -35.421 -19.544 1.00 86.31 772 ILE A O 1
ATOM 5989 N N . ASN A 1 773 ? 12.169 -33.310 -19.037 1.00 73.94 773 ASN A N 1
ATOM 5990 C CA . ASN A 1 773 ? 10.910 -33.274 -19.768 1.00 73.94 773 ASN A CA 1
ATOM 5991 C C . ASN A 1 773 ? 10.769 -31.904 -20.452 1.00 73.94 773 ASN A C 1
ATOM 5993 O O . ASN A 1 773 ? 10.940 -30.876 -19.794 1.00 73.94 773 ASN A O 1
ATOM 5997 N N . ASP A 1 774 ? 10.515 -31.886 -21.763 1.00 75.00 774 ASP A N 1
ATOM 5998 C CA . ASP A 1 774 ? 10.406 -30.672 -22.590 1.00 75.00 774 ASP A CA 1
ATOM 5999 C C . ASP A 1 774 ? 11.565 -29.672 -22.393 1.00 75.00 774 ASP A C 1
ATOM 6001 O O . ASP A 1 774 ? 11.369 -28.468 -22.210 1.00 75.00 774 ASP A O 1
ATOM 6005 N N . GLY A 1 775 ? 12.802 -30.181 -22.369 1.00 76.19 775 GLY A N 1
ATOM 6006 C CA . GLY A 1 775 ? 14.008 -29.360 -22.202 1.00 76.19 775 GLY A CA 1
ATOM 6007 C C . GLY A 1 775 ? 14.213 -28.794 -20.791 1.00 76.19 775 GLY A C 1
ATOM 6008 O O . GLY A 1 775 ? 15.030 -27.895 -20.609 1.00 76.19 775 GLY A O 1
ATOM 6009 N N . LYS A 1 776 ? 13.484 -29.292 -19.782 1.00 86.81 776 LYS A N 1
ATOM 6010 C CA . LYS A 1 776 ? 13.620 -28.883 -18.375 1.00 86.81 776 LYS A CA 1
ATOM 6011 C C . LYS A 1 776 ? 13.787 -30.093 -17.470 1.00 86.81 776 LYS A C 1
ATOM 6013 O O . LYS A 1 776 ? 13.001 -31.033 -17.542 1.00 86.81 776 LYS A O 1
ATOM 6018 N N . ALA A 1 777 ? 14.756 -30.054 -16.561 1.00 90.81 777 ALA A N 1
ATOM 6019 C CA . ALA A 1 777 ? 14.845 -31.050 -15.503 1.00 90.81 777 ALA A CA 1
ATOM 6020 C C . ALA A 1 777 ? 13.894 -30.684 -14.357 1.00 90.81 777 ALA A C 1
ATOM 6022 O O . ALA A 1 777 ? 13.885 -29.540 -13.889 1.00 90.81 777 ALA A O 1
ATOM 6023 N N . VAL A 1 778 ? 13.102 -31.649 -13.885 1.00 91.81 778 VAL A N 1
ATOM 6024 C CA . VAL A 1 778 ? 12.177 -31.435 -12.763 1.00 91.81 778 VAL A CA 1
ATOM 6025 C C . VAL A 1 778 ? 12.430 -32.439 -11.642 1.00 91.81 778 VAL A C 1
ATOM 6027 O O . VAL A 1 778 ? 11.968 -33.579 -11.683 1.00 91.81 778 VAL A O 1
ATOM 6030 N N . PHE A 1 779 ? 13.103 -31.972 -10.596 1.00 92.81 779 PHE A N 1
ATOM 6031 C CA . PHE A 1 779 ? 13.417 -32.724 -9.383 1.00 92.81 779 PHE A CA 1
ATOM 6032 C C . PHE A 1 779 ? 12.240 -32.631 -8.412 1.00 92.81 779 PHE A C 1
ATOM 6034 O O . PHE A 1 779 ? 11.806 -31.525 -8.096 1.00 92.81 779 PHE A O 1
ATOM 6041 N N . ARG A 1 780 ? 11.684 -33.756 -7.957 1.00 91.00 780 ARG A N 1
ATOM 6042 C CA . ARG A 1 780 ? 10.465 -33.791 -7.126 1.00 91.00 780 ARG A CA 1
ATOM 6043 C C . ARG A 1 780 ? 10.731 -34.455 -5.779 1.00 91.00 780 ARG A C 1
ATOM 6045 O O . ARG A 1 780 ? 11.519 -35.390 -5.703 1.00 91.00 780 ARG A O 1
ATOM 6052 N N . SER A 1 781 ? 10.028 -34.001 -4.740 1.00 90.88 781 SER A N 1
ATOM 6053 C CA . SER A 1 781 ? 10.003 -34.682 -3.444 1.00 90.88 781 SER A CA 1
ATOM 6054 C C . SER A 1 781 ? 9.308 -36.039 -3.540 1.00 90.88 781 SER A C 1
ATOM 6056 O O . SER A 1 781 ? 8.447 -36.238 -4.404 1.00 90.88 781 SER A O 1
ATOM 6058 N N . ARG A 1 782 ? 9.616 -36.949 -2.606 1.00 89.00 782 ARG A N 1
ATOM 6059 C CA . ARG A 1 782 ? 8.957 -38.261 -2.488 1.00 89.00 782 ARG A CA 1
ATOM 6060 C C . ARG A 1 782 ? 7.439 -38.113 -2.477 1.00 89.00 782 ARG A C 1
ATOM 6062 O O . ARG A 1 782 ? 6.741 -38.740 -3.269 1.00 89.00 782 ARG A O 1
ATOM 6069 N N . ARG A 1 783 ? 6.921 -37.232 -1.620 1.00 87.62 783 ARG A N 1
ATOM 6070 C CA . ARG A 1 783 ? 5.480 -36.983 -1.528 1.00 87.62 783 ARG A CA 1
ATOM 6071 C C . ARG A 1 783 ? 4.902 -36.448 -2.835 1.00 87.62 783 ARG A C 1
ATOM 6073 O O . ARG A 1 783 ? 3.829 -36.872 -3.245 1.00 87.62 783 ARG A O 1
ATOM 6080 N N . ASN A 1 784 ? 5.625 -35.574 -3.540 1.00 87.69 784 ASN A N 1
ATOM 6081 C CA . ASN A 1 784 ? 5.176 -35.082 -4.839 1.00 87.69 784 ASN A CA 1
ATOM 6082 C C . ASN A 1 784 ? 5.176 -36.161 -5.934 1.00 87.69 784 ASN A C 1
ATOM 6084 O O . ASN A 1 784 ? 4.329 -36.096 -6.824 1.00 87.69 784 ASN A O 1
ATOM 6088 N N . LEU A 1 785 ? 6.099 -37.125 -5.873 1.00 86.88 785 LEU A N 1
ATOM 6089 C CA . LEU A 1 785 ? 6.125 -38.291 -6.759 1.00 86.88 785 LEU A CA 1
ATOM 6090 C C . LEU A 1 785 ? 4.931 -39.216 -6.483 1.00 86.88 785 LEU A C 1
ATOM 6092 O O . LEU A 1 785 ? 4.229 -39.581 -7.427 1.00 86.88 785 LEU A O 1
ATOM 6096 N N . LEU A 1 786 ? 4.641 -39.502 -5.206 1.00 87.50 786 LEU A N 1
ATOM 6097 C CA . LEU A 1 786 ? 3.473 -40.288 -4.780 1.00 87.50 786 LEU A CA 1
ATOM 6098 C C . LEU A 1 786 ? 2.150 -39.631 -5.197 1.00 87.50 786 LEU A C 1
ATOM 6100 O O . LEU A 1 786 ? 1.328 -40.272 -5.849 1.00 87.50 786 LEU A O 1
ATOM 6104 N N . ASP A 1 787 ? 1.979 -38.334 -4.913 1.00 84.00 787 ASP A N 1
ATOM 6105 C CA . ASP A 1 787 ? 0.787 -37.554 -5.290 1.00 84.00 787 ASP A CA 1
ATOM 6106 C C . ASP A 1 787 ? 0.518 -37.602 -6.808 1.00 84.00 787 ASP A C 1
ATOM 6108 O O . ASP A 1 787 ? -0.621 -37.473 -7.258 1.00 84.00 787 ASP A O 1
ATOM 6112 N N . ARG A 1 788 ? 1.575 -37.763 -7.615 1.00 80.75 788 ARG A N 1
ATOM 6113 C CA . ARG A 1 788 ? 1.518 -37.814 -9.083 1.00 80.75 788 ARG A CA 1
ATOM 6114 C C . ARG A 1 788 ? 1.534 -39.228 -9.656 1.00 80.75 788 ARG A C 1
ATOM 6116 O O . ARG A 1 788 ? 1.527 -39.354 -10.877 1.00 80.75 788 ARG A O 1
ATOM 6123 N N . ARG A 1 789 ? 1.555 -40.264 -8.809 1.00 84.50 789 ARG A N 1
ATOM 6124 C CA . ARG A 1 789 ? 1.645 -41.678 -9.215 1.00 84.50 789 ARG A CA 1
ATOM 6125 C C . ARG A 1 789 ? 2.839 -41.956 -10.139 1.00 84.50 789 ARG A C 1
ATOM 6127 O O . ARG A 1 789 ? 2.743 -42.752 -11.067 1.00 84.50 789 ARG A O 1
ATOM 6134 N N . MET A 1 790 ? 3.956 -41.265 -9.909 1.00 80.19 790 MET A N 1
ATOM 6135 C CA . MET A 1 790 ? 5.201 -41.498 -10.643 1.00 80.19 790 MET A CA 1
ATOM 6136 C C . MET A 1 790 ? 5.965 -42.662 -10.004 1.00 80.19 790 MET A C 1
ATOM 6138 O O . MET A 1 790 ? 6.001 -42.767 -8.780 1.00 80.19 790 MET A O 1
ATOM 6142 N N . ILE A 1 791 ? 6.582 -43.518 -10.820 1.00 76.81 791 ILE A N 1
ATOM 6143 C CA . ILE A 1 791 ? 7.383 -44.655 -10.345 1.00 76.81 791 ILE A CA 1
ATOM 6144 C C . ILE A 1 791 ? 8.750 -44.143 -9.873 1.00 76.81 791 ILE A C 1
ATOM 6146 O O . ILE A 1 791 ? 9.411 -43.389 -10.587 1.00 76.81 791 ILE A O 1
ATOM 6150 N N . PHE A 1 792 ? 9.166 -44.539 -8.671 1.00 80.12 792 PHE A N 1
ATOM 6151 C CA . PHE A 1 792 ? 10.485 -44.253 -8.103 1.00 80.12 792 PHE A CA 1
ATOM 6152 C C . PHE A 1 792 ? 10.846 -45.306 -7.043 1.00 80.12 792 PHE A C 1
ATOM 6154 O O . PHE A 1 792 ? 9.965 -45.998 -6.530 1.00 80.12 792 PHE A O 1
ATOM 6161 N N . GLU A 1 793 ? 12.130 -45.401 -6.692 1.00 76.06 793 GLU A N 1
ATOM 6162 C CA . GLU A 1 793 ? 12.621 -46.334 -5.671 1.00 76.06 793 GLU A CA 1
ATOM 6163 C C . GLU A 1 793 ? 12.204 -45.890 -4.260 1.00 76.06 793 GLU A C 1
ATOM 6165 O O . GLU A 1 793 ? 12.676 -44.874 -3.736 1.00 76.06 793 GLU A O 1
ATOM 6170 N N . GLN A 1 794 ? 11.306 -46.652 -3.634 1.00 76.12 794 GLN A N 1
ATOM 6171 C CA . GLN A 1 794 ? 10.741 -46.307 -2.331 1.00 76.12 794 GLN A CA 1
ATOM 6172 C C . GLN A 1 794 ? 11.676 -46.637 -1.162 1.00 76.12 794 GLN A C 1
ATOM 6174 O O . GLN A 1 794 ? 11.527 -46.010 -0.111 1.00 76.12 794 GLN A O 1
ATOM 6179 N N . GLY A 1 795 ? 12.658 -47.529 -1.332 1.00 71.88 795 GLY A N 1
ATOM 6180 C CA . GLY A 1 795 ? 13.629 -47.890 -0.290 1.00 71.88 795 GLY A CA 1
ATOM 6181 C C . GLY A 1 795 ? 14.648 -46.793 0.050 1.00 71.88 795 GLY A C 1
ATOM 6182 O O . GLY A 1 795 ? 15.359 -46.884 1.046 1.00 71.88 795 GLY A O 1
ATOM 6183 N N . ASN A 1 796 ? 14.706 -45.723 -0.748 1.00 72.81 796 ASN A N 1
ATOM 6184 C CA . ASN A 1 796 ? 15.675 -44.634 -0.597 1.00 72.81 796 ASN A CA 1
ATOM 6185 C C . ASN A 1 796 ? 15.337 -43.608 0.506 1.00 72.81 796 ASN A C 1
ATOM 6187 O O . ASN A 1 796 ? 16.195 -42.800 0.864 1.00 72.81 796 ASN A O 1
ATOM 6191 N N . THR A 1 797 ? 14.114 -43.628 1.043 1.00 75.88 797 THR A N 1
ATOM 6192 C CA . THR A 1 797 ? 13.708 -42.860 2.235 1.00 75.88 797 THR A CA 1
ATOM 6193 C C . THR A 1 797 ? 13.145 -43.848 3.240 1.00 75.88 797 THR A C 1
ATOM 6195 O O . THR A 1 797 ? 12.122 -44.473 2.963 1.00 75.88 797 THR A O 1
ATOM 6198 N N . THR A 1 798 ? 13.825 -44.011 4.368 1.00 80.44 798 THR A N 1
ATOM 6199 C CA . THR A 1 798 ? 13.457 -44.988 5.397 1.00 80.44 798 THR A CA 1
ATOM 6200 C C . THR A 1 798 ? 12.359 -44.446 6.312 1.00 80.44 798 THR A C 1
ATOM 6202 O O . THR A 1 798 ? 12.176 -43.231 6.423 1.00 80.44 798 THR A O 1
ATOM 6205 N N . ASP A 1 799 ? 11.657 -45.326 7.029 1.00 82.62 799 ASP A N 1
ATOM 6206 C CA . ASP A 1 799 ? 10.705 -44.899 8.066 1.00 82.62 799 ASP A CA 1
ATOM 6207 C C . ASP A 1 799 ? 11.398 -44.096 9.176 1.00 82.62 799 ASP A C 1
ATOM 6209 O O . ASP A 1 799 ? 10.806 -43.185 9.751 1.00 82.62 799 ASP A O 1
ATOM 6213 N N . THR A 1 800 ? 12.677 -44.376 9.443 1.00 82.06 800 THR A N 1
ATOM 6214 C CA . THR A 1 800 ? 13.508 -43.580 10.351 1.00 82.06 800 THR A CA 1
ATOM 6215 C C . THR A 1 800 ? 13.661 -42.145 9.849 1.00 82.06 800 THR A C 1
ATOM 6217 O O . THR A 1 800 ? 13.428 -41.220 10.622 1.00 82.06 800 THR A O 1
ATOM 6220 N N . ASP A 1 801 ? 13.958 -41.931 8.562 1.00 79.31 801 ASP A N 1
ATOM 6221 C CA . ASP A 1 801 ? 14.027 -40.581 7.982 1.00 79.31 801 ASP A CA 1
ATOM 6222 C C . ASP A 1 801 ? 12.676 -39.854 8.140 1.00 79.31 801 ASP A C 1
ATOM 6224 O O . ASP A 1 801 ? 12.600 -38.709 8.584 1.00 79.31 801 ASP A O 1
ATOM 6228 N N . ILE A 1 802 ? 11.570 -40.536 7.842 1.00 84.00 802 ILE A N 1
ATOM 6229 C CA . ILE A 1 802 ? 10.231 -39.939 7.924 1.00 84.00 802 ILE A CA 1
ATOM 6230 C C . ILE A 1 802 ? 9.878 -39.563 9.372 1.00 84.00 802 ILE A C 1
ATOM 6232 O O . ILE A 1 802 ? 9.401 -38.455 9.617 1.00 84.00 802 ILE A O 1
ATOM 6236 N N . ASN A 1 803 ? 10.143 -40.448 10.334 1.00 86.62 803 ASN A N 1
ATOM 6237 C CA . ASN A 1 803 ? 9.742 -40.262 11.730 1.00 86.62 803 ASN A CA 1
ATOM 6238 C C . ASN A 1 803 ? 10.655 -39.303 12.507 1.00 86.62 803 ASN A C 1
ATOM 6240 O O . ASN A 1 803 ? 10.179 -38.573 13.377 1.00 86.62 803 ASN A O 1
ATOM 6244 N N . PHE A 1 804 ? 11.958 -39.285 12.216 1.00 85.69 804 PHE A N 1
ATOM 6245 C CA . PHE A 1 804 ? 12.910 -38.435 12.934 1.00 85.69 804 PHE A CA 1
ATOM 6246 C C . PHE A 1 804 ? 13.090 -37.068 12.274 1.00 85.69 804 PHE A C 1
ATOM 6248 O O . PHE A 1 804 ? 13.135 -36.063 12.986 1.00 85.69 804 PHE A O 1
ATOM 6255 N N . VAL A 1 805 ? 13.138 -37.000 10.935 1.00 87.31 805 VAL A N 1
ATOM 6256 C CA . VAL A 1 805 ? 13.417 -35.744 10.214 1.00 87.31 805 VAL A CA 1
ATOM 6257 C C . VAL A 1 805 ? 12.232 -35.194 9.422 1.00 87.31 805 VAL A C 1
ATOM 6259 O O . VAL A 1 805 ? 12.175 -33.987 9.211 1.00 87.31 805 VAL A O 1
ATOM 6262 N N . GLY A 1 806 ? 11.264 -36.009 8.996 1.00 87.88 806 GLY A N 1
ATOM 6263 C CA . GLY A 1 806 ? 10.031 -35.519 8.354 1.00 87.88 806 GLY A CA 1
ATOM 6264 C C . GLY A 1 806 ? 10.235 -34.773 7.023 1.00 87.88 806 GLY A C 1
ATOM 6265 O O . GLY A 1 806 ? 9.393 -33.978 6.609 1.00 87.88 806 GLY A O 1
ATOM 6266 N N . THR A 1 807 ? 11.361 -34.984 6.340 1.00 90.06 807 THR A N 1
ATOM 6267 C CA . THR A 1 807 ? 11.758 -34.236 5.133 1.00 90.06 807 THR A CA 1
ATOM 6268 C C . THR A 1 807 ? 11.241 -34.857 3.824 1.00 90.06 807 THR A C 1
ATOM 6270 O O . THR A 1 807 ? 11.715 -34.524 2.737 1.00 90.06 807 THR A O 1
ATOM 6273 N N . ASP A 1 808 ? 10.212 -35.711 3.883 1.00 90.06 808 ASP A N 1
ATOM 6274 C CA . ASP A 1 808 ? 9.653 -36.456 2.740 1.00 90.06 808 ASP A CA 1
ATOM 6275 C C . ASP A 1 808 ? 8.974 -35.573 1.670 1.00 90.06 808 ASP A C 1
ATOM 6277 O O . ASP A 1 808 ? 8.725 -36.015 0.542 1.00 90.06 808 ASP A O 1
ATOM 6281 N N . ASP A 1 809 ? 8.713 -34.301 1.990 1.00 92.38 809 ASP A N 1
ATOM 6282 C CA . ASP A 1 809 ? 8.206 -33.300 1.045 1.00 92.38 809 ASP A CA 1
ATOM 6283 C C . ASP A 1 809 ? 9.290 -32.344 0.499 1.00 92.38 809 ASP A C 1
ATOM 6285 O O . ASP A 1 809 ? 8.958 -31.309 -0.085 1.00 92.38 809 ASP A O 1
ATOM 6289 N N . PHE A 1 810 ? 10.576 -32.696 0.622 1.00 93.50 810 PHE A N 1
ATOM 6290 C CA . PHE A 1 810 ? 11.706 -31.946 0.061 1.00 93.50 810 PHE A CA 1
ATOM 6291 C C . PHE A 1 810 ? 12.417 -32.715 -1.064 1.00 93.50 810 PHE A C 1
ATOM 6293 O O . PHE A 1 810 ? 12.397 -33.941 -1.132 1.00 93.50 810 PHE A O 1
ATOM 6300 N N . SER A 1 811 ? 13.015 -31.969 -1.993 1.00 92.38 811 SER A N 1
ATOM 6301 C CA . SER A 1 811 ? 13.960 -32.468 -2.996 1.00 92.38 811 SER A CA 1
ATOM 6302 C C . SER A 1 811 ? 15.380 -32.206 -2.501 1.00 92.38 811 SER A C 1
ATOM 6304 O O . SER A 1 811 ? 15.695 -31.073 -2.132 1.00 92.38 811 SER A O 1
ATOM 6306 N N . PHE A 1 812 ? 16.215 -33.242 -2.496 1.00 89.88 812 PHE A N 1
ATOM 6307 C CA . PHE A 1 812 ? 17.556 -33.205 -1.915 1.00 89.88 812 PHE A CA 1
ATOM 6308 C C . PHE A 1 812 ? 18.627 -32.969 -2.971 1.00 89.88 812 PHE A C 1
ATOM 6310 O O . PHE A 1 812 ? 18.594 -33.576 -4.044 1.00 89.88 812 PHE A O 1
ATOM 6317 N N . PHE A 1 813 ? 19.613 -32.144 -2.635 1.00 92.94 813 PHE A N 1
ATOM 6318 C CA . PHE A 1 813 ? 20.786 -31.900 -3.465 1.00 92.94 813 PHE A CA 1
ATOM 6319 C C . PHE A 1 813 ? 22.038 -31.899 -2.597 1.00 92.94 813 PHE A C 1
ATOM 6321 O O . PHE A 1 813 ? 22.062 -31.277 -1.536 1.00 92.94 813 PHE A O 1
ATOM 6328 N N . SER A 1 814 ? 23.101 -32.556 -3.055 1.00 91.62 814 SER A N 1
ATOM 6329 C CA . SER A 1 814 ? 24.436 -32.291 -2.509 1.00 91.62 814 SER A CA 1
ATOM 6330 C C . SER A 1 814 ? 25.011 -31.033 -3.150 1.00 91.62 814 SER A C 1
ATOM 6332 O O . SER A 1 814 ? 24.739 -30.760 -4.320 1.00 91.62 814 SER A O 1
ATOM 6334 N N . LEU A 1 815 ? 25.811 -30.284 -2.398 1.00 91.88 815 LEU A N 1
ATOM 6335 C CA . LEU A 1 815 ? 26.498 -29.100 -2.903 1.00 91.88 815 LEU A CA 1
ATOM 6336 C C . LEU A 1 815 ? 27.893 -29.457 -3.419 1.00 91.88 815 LEU A C 1
ATOM 6338 O O . LEU A 1 815 ? 28.566 -30.319 -2.856 1.00 91.88 815 LEU A O 1
ATOM 6342 N N . LYS A 1 816 ? 28.308 -28.775 -4.485 1.00 90.81 816 LYS A N 1
ATOM 6343 C CA . LYS A 1 816 ? 29.641 -28.861 -5.084 1.00 90.81 816 LYS A CA 1
ATOM 6344 C C . LYS A 1 816 ? 30.170 -27.457 -5.335 1.00 90.81 816 LYS A C 1
ATOM 6346 O O . LYS A 1 816 ? 29.436 -26.642 -5.897 1.00 90.81 816 LYS A O 1
ATOM 6351 N N . VAL A 1 817 ? 31.410 -27.177 -4.948 1.00 92.56 817 VAL A N 1
ATOM 6352 C CA . VAL A 1 817 ? 32.020 -25.854 -5.159 1.00 92.56 817 VAL A CA 1
ATOM 6353 C C . VAL A 1 817 ? 32.441 -25.707 -6.620 1.00 92.56 817 VAL A C 1
ATOM 6355 O O . VAL A 1 817 ? 33.209 -26.519 -7.127 1.00 92.56 817 VAL A O 1
ATOM 6358 N N . GLY A 1 818 ? 31.913 -24.688 -7.299 1.00 87.44 818 GLY A N 1
ATOM 6359 C CA . GLY A 1 818 ? 32.265 -24.294 -8.663 1.00 87.44 818 GLY A CA 1
ATOM 6360 C C . GLY A 1 818 ? 32.517 -25.471 -9.608 1.00 87.44 818 GLY A C 1
ATOM 6361 O O . GLY A 1 818 ? 31.648 -26.333 -9.798 1.00 87.44 818 GLY A O 1
ATOM 6362 N N . ASN A 1 819 ? 33.715 -25.519 -10.187 1.00 83.50 819 ASN A N 1
ATOM 6363 C CA . ASN A 1 819 ? 34.117 -26.547 -11.151 1.00 83.50 819 ASN A CA 1
ATOM 6364 C C . ASN A 1 819 ? 34.754 -27.793 -10.521 1.00 83.50 819 ASN A C 1
ATOM 6366 O O . ASN A 1 819 ? 35.330 -28.603 -11.249 1.00 83.50 819 ASN A O 1
ATOM 6370 N N . ALA A 1 820 ? 34.648 -27.977 -9.202 1.00 86.44 820 ALA A N 1
ATOM 6371 C CA . ALA A 1 820 ? 35.207 -29.151 -8.550 1.00 86.44 820 ALA A CA 1
ATOM 6372 C C . ALA A 1 820 ? 34.618 -30.459 -9.106 1.00 86.44 820 ALA A C 1
ATOM 6374 O O . ALA A 1 820 ? 33.497 -30.489 -9.632 1.00 86.44 820 ALA A O 1
ATOM 6375 N N . GLU A 1 821 ? 35.358 -31.565 -8.980 1.00 76.94 821 GLU A N 1
ATOM 6376 C CA . GLU A 1 821 ? 34.862 -32.882 -9.403 1.00 76.94 821 GLU A CA 1
ATOM 6377 C C . GLU A 1 821 ? 33.600 -33.270 -8.605 1.00 76.94 821 GLU A C 1
ATOM 6379 O O . GLU A 1 821 ? 32.579 -33.697 -9.171 1.00 76.94 821 GLU A O 1
ATOM 6384 N N . GLY A 1 822 ? 33.629 -33.039 -7.288 1.00 77.12 822 GLY A N 1
ATOM 6385 C CA . GLY A 1 822 ? 32.541 -33.329 -6.357 1.00 77.12 822 GLY A CA 1
ATOM 6386 C C . GLY A 1 822 ? 32.220 -34.822 -6.224 1.00 77.12 822 GLY A C 1
ATOM 6387 O O . GLY A 1 822 ? 32.956 -35.702 -6.675 1.00 77.12 822 GLY A O 1
ATOM 6388 N N . LYS A 1 823 ? 31.072 -35.126 -5.607 1.00 77.44 823 LYS A N 1
ATOM 6389 C CA . LYS A 1 823 ? 30.581 -36.500 -5.401 1.00 77.44 823 LYS A CA 1
ATOM 6390 C C . LYS A 1 823 ? 30.368 -37.213 -6.739 1.00 77.44 823 LYS A C 1
ATOM 6392 O O . LYS A 1 823 ? 29.599 -36.718 -7.554 1.00 77.44 823 LYS A O 1
ATOM 6397 N N . GLN A 1 824 ? 30.977 -38.390 -6.917 1.00 79.31 824 GLN A N 1
ATOM 6398 C CA . GLN A 1 824 ? 30.971 -39.151 -8.181 1.00 79.31 824 GLN A CA 1
ATOM 6399 C C . GLN A 1 824 ? 30.019 -40.355 -8.234 1.00 79.31 824 GLN A C 1
ATOM 6401 O O . GLN A 1 824 ? 29.754 -40.881 -9.311 1.00 79.31 824 GLN A O 1
ATOM 6406 N N . VAL A 1 825 ? 29.568 -40.840 -7.078 1.00 79.56 825 VAL A N 1
ATOM 6407 C CA . VAL A 1 825 ? 28.710 -42.026 -6.953 1.00 79.56 825 VAL A CA 1
ATOM 6408 C C . VAL A 1 825 ? 27.646 -41.776 -5.897 1.00 79.56 825 VAL A C 1
ATOM 6410 O O . VAL A 1 825 ? 27.885 -41.057 -4.922 1.00 79.56 825 VAL A O 1
ATOM 6413 N N . SER A 1 826 ? 26.465 -42.360 -6.073 1.00 82.94 826 SER A N 1
ATOM 6414 C CA . SER A 1 826 ? 25.350 -42.206 -5.146 1.00 82.94 826 SER A CA 1
ATOM 6415 C C . SER A 1 826 ? 24.458 -43.440 -5.161 1.00 82.94 826 SER A C 1
ATOM 6417 O O . SER A 1 826 ? 24.181 -43.979 -6.222 1.00 82.94 826 SER A O 1
ATOM 6419 N N . ARG A 1 827 ? 23.938 -43.833 -3.993 1.00 79.75 827 ARG A N 1
ATOM 6420 C CA . ARG A 1 827 ? 22.924 -44.899 -3.890 1.00 79.75 827 ARG A CA 1
ATOM 6421 C C . ARG A 1 827 ? 21.582 -44.538 -4.545 1.00 79.75 827 ARG A C 1
ATOM 6423 O O . ARG A 1 827 ? 20.757 -45.408 -4.755 1.00 79.75 827 ARG A O 1
ATOM 6430 N N . PHE A 1 828 ? 21.358 -43.250 -4.821 1.00 76.75 828 PHE A N 1
ATOM 6431 C CA . PHE A 1 828 ? 20.100 -42.732 -5.371 1.00 76.75 828 PHE A CA 1
ATOM 6432 C C . PHE A 1 828 ? 19.987 -42.876 -6.902 1.00 76.75 828 PHE A C 1
ATOM 6434 O O . PHE A 1 828 ? 18.943 -42.549 -7.458 1.00 76.75 828 PHE A O 1
ATOM 6441 N N . GLY A 1 829 ? 21.043 -43.339 -7.578 1.00 82.19 829 GLY A N 1
ATOM 6442 C CA . GLY A 1 829 ? 21.011 -43.672 -9.002 1.00 82.19 829 GLY A CA 1
ATOM 6443 C C . GLY A 1 829 ? 22.322 -43.391 -9.733 1.00 82.19 829 GLY A C 1
ATOM 6444 O O . GLY A 1 829 ? 23.253 -42.796 -9.182 1.00 82.19 829 GLY A O 1
ATOM 6445 N N . HIS A 1 830 ? 22.373 -43.804 -10.996 1.00 85.44 830 HIS A N 1
ATOM 6446 C CA . HIS A 1 830 ? 23.564 -43.792 -11.850 1.00 85.44 830 HIS A CA 1
ATOM 6447 C C . HIS A 1 830 ? 23.647 -42.562 -12.764 1.00 85.44 830 HIS A C 1
ATOM 6449 O O . HIS A 1 830 ? 24.719 -42.267 -13.300 1.00 85.44 830 HIS A O 1
ATOM 6455 N N . GLN A 1 831 ? 22.542 -41.832 -12.955 1.00 89.06 831 GLN A N 1
ATOM 6456 C CA . GLN A 1 831 ? 22.541 -40.586 -13.724 1.00 89.06 831 GLN A CA 1
ATOM 6457 C C . GLN A 1 831 ? 22.788 -39.410 -12.785 1.00 89.06 831 GLN A C 1
ATOM 6459 O O . GLN A 1 831 ? 22.085 -39.239 -11.786 1.00 89.06 831 GLN A O 1
ATOM 6464 N N . ARG A 1 832 ? 23.780 -38.588 -13.124 1.00 91.12 832 ARG A N 1
ATOM 6465 C CA . ARG A 1 832 ? 24.155 -37.389 -12.377 1.00 91.12 832 ARG A CA 1
ATOM 6466 C C . ARG A 1 832 ? 23.616 -36.151 -13.085 1.00 91.12 832 ARG A C 1
ATOM 6468 O O . ARG A 1 832 ? 23.850 -35.966 -14.280 1.00 91.12 832 ARG A O 1
ATOM 6475 N N . TYR A 1 833 ? 22.951 -35.296 -12.319 1.00 91.62 833 TYR A N 1
ATOM 6476 C CA . TYR A 1 833 ? 22.451 -33.997 -12.748 1.00 91.62 833 TYR A CA 1
ATOM 6477 C C . TYR A 1 833 ? 23.191 -32.900 -11.984 1.00 91.62 833 TYR A C 1
ATOM 6479 O O . TYR A 1 833 ? 23.101 -32.841 -10.757 1.00 91.62 833 TYR A O 1
ATOM 6487 N N . ASP A 1 834 ? 23.903 -32.038 -12.707 1.00 92.38 834 ASP A N 1
ATOM 6488 C CA . ASP A 1 834 ? 24.541 -30.833 -12.177 1.00 92.38 834 ASP A CA 1
ATOM 6489 C C . ASP A 1 834 ? 23.704 -29.608 -12.593 1.00 92.38 834 ASP A C 1
ATOM 6491 O O . ASP A 1 834 ? 23.503 -29.363 -13.785 1.00 92.38 834 ASP A O 1
ATOM 6495 N N . VAL A 1 835 ? 23.221 -28.841 -11.613 1.00 92.69 835 VAL A N 1
ATOM 6496 C CA . VAL A 1 835 ? 22.465 -27.594 -11.820 1.00 92.69 835 VAL A CA 1
ATOM 6497 C C . VAL A 1 835 ? 23.248 -26.431 -11.228 1.00 92.69 835 VAL A C 1
ATOM 6499 O O . VAL A 1 835 ? 23.571 -26.455 -10.040 1.00 92.69 835 VAL A O 1
ATOM 6502 N N . ASN A 1 836 ? 23.510 -25.385 -12.009 1.00 91.00 836 ASN A N 1
ATOM 6503 C CA . ASN A 1 836 ? 24.121 -24.173 -11.469 1.00 91.00 836 ASN A CA 1
ATOM 6504 C C . ASN A 1 836 ? 23.137 -23.477 -10.517 1.00 91.00 836 ASN A C 1
ATOM 6506 O O . ASN A 1 836 ? 22.048 -23.088 -10.944 1.00 91.00 836 ASN A O 1
ATOM 6510 N N . ALA A 1 837 ? 23.498 -23.300 -9.240 1.00 89.62 837 ALA A N 1
ATOM 6511 C CA . ALA A 1 837 ? 22.602 -22.694 -8.253 1.00 89.62 837 ALA A CA 1
ATOM 6512 C C . ALA A 1 837 ? 22.179 -21.265 -8.641 1.00 89.62 837 ALA A C 1
ATOM 6514 O O . ALA A 1 837 ? 21.036 -20.887 -8.389 1.00 89.62 837 ALA A O 1
ATOM 6515 N N . ALA A 1 838 ? 23.050 -20.504 -9.316 1.00 87.12 838 ALA A N 1
ATOM 6516 C CA . ALA A 1 838 ? 22.728 -19.165 -9.812 1.00 87.12 838 ALA A CA 1
ATOM 6517 C C . ALA A 1 838 ? 21.610 -19.197 -10.871 1.00 87.12 838 ALA A C 1
ATOM 6519 O O . ALA A 1 838 ? 20.740 -18.333 -10.884 1.00 87.12 838 ALA A O 1
ATOM 6520 N N . SER A 1 839 ? 21.549 -20.245 -11.706 1.00 89.81 839 SER A N 1
ATOM 6521 C CA . SER A 1 839 ? 20.500 -20.388 -12.734 1.00 89.81 839 SER A CA 1
ATOM 6522 C C . SER A 1 839 ? 19.093 -20.582 -12.149 1.00 89.81 839 SER A C 1
ATOM 6524 O O . SER A 1 839 ? 18.092 -20.317 -12.816 1.00 89.81 839 SER A O 1
ATOM 6526 N N . VAL A 1 840 ? 19.002 -21.027 -10.891 1.00 90.31 840 VAL A N 1
ATOM 6527 C CA . VAL A 1 840 ? 17.741 -21.308 -10.191 1.00 90.31 840 VAL A CA 1
ATOM 6528 C C . VAL A 1 840 ? 17.515 -20.413 -8.974 1.00 90.31 840 VAL A C 1
ATOM 6530 O O . VAL A 1 840 ? 16.523 -20.594 -8.267 1.00 90.31 840 VAL A O 1
ATOM 6533 N N . GLU A 1 841 ? 18.359 -19.404 -8.748 1.00 85.75 841 GLU A N 1
ATOM 6534 C CA . GLU A 1 841 ? 18.271 -18.510 -7.584 1.00 85.75 841 GLU A CA 1
ATOM 6535 C C . GLU A 1 841 ? 16.903 -17.818 -7.483 1.00 85.75 841 GLU A C 1
ATOM 6537 O O . GLU A 1 841 ? 16.366 -17.590 -6.397 1.00 85.75 841 GLU A O 1
ATOM 6542 N N . ASN A 1 842 ? 16.292 -17.544 -8.641 1.00 81.94 842 ASN A N 1
ATOM 6543 C CA . ASN A 1 842 ? 15.002 -16.880 -8.734 1.00 81.94 842 ASN A CA 1
ATOM 6544 C C . ASN A 1 842 ? 13.801 -17.831 -8.663 1.00 81.94 842 ASN A C 1
ATOM 6546 O O . ASN A 1 842 ? 12.651 -17.383 -8.606 1.00 81.94 842 ASN A O 1
ATOM 6550 N N . TYR A 1 843 ? 14.038 -19.141 -8.599 1.00 90.50 843 TYR A N 1
ATOM 6551 C CA . TYR A 1 843 ? 12.974 -20.127 -8.542 1.00 90.50 843 TYR A CA 1
ATOM 6552 C C . TYR A 1 843 ? 12.257 -20.115 -7.182 1.00 90.50 843 TYR A C 1
ATOM 6554 O O . TYR A 1 843 ? 12.847 -20.189 -6.105 1.00 90.50 843 TYR A O 1
ATOM 6562 N N . LYS A 1 844 ? 10.923 -20.057 -7.231 1.00 87.50 844 LYS A N 1
ATOM 6563 C CA . LYS A 1 844 ? 10.040 -19.750 -6.090 1.00 87.50 844 LYS A CA 1
ATOM 6564 C C . LYS A 1 844 ? 10.178 -20.658 -4.856 1.00 87.50 844 LYS A C 1
ATOM 6566 O O . LYS A 1 844 ? 9.930 -20.185 -3.745 1.00 87.50 844 LYS A O 1
ATOM 6571 N N . TYR A 1 845 ? 10.524 -21.937 -5.042 1.00 93.88 845 TYR A N 1
ATOM 6572 C CA . TYR A 1 845 ? 10.771 -22.874 -3.937 1.00 93.88 845 TYR A CA 1
ATOM 6573 C C . TYR A 1 845 ? 12.240 -22.891 -3.509 1.00 93.88 845 TYR A C 1
ATOM 6575 O O . TYR A 1 845 ? 12.511 -23.093 -2.333 1.00 93.88 845 TYR A O 1
ATOM 6583 N N . PHE A 1 846 ? 13.169 -22.604 -4.425 1.00 94.31 846 PHE A N 1
ATOM 6584 C CA . PHE A 1 846 ? 14.600 -22.513 -4.132 1.00 94.31 846 PHE A CA 1
ATOM 6585 C C . PHE A 1 846 ? 14.914 -21.312 -3.231 1.00 94.31 846 PHE A C 1
ATOM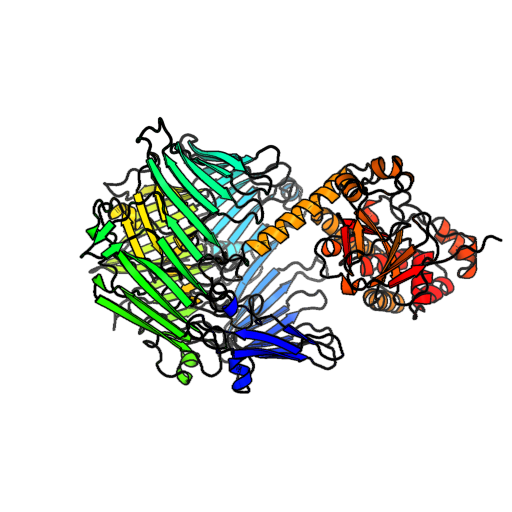 6587 O O . PHE A 1 846 ? 15.624 -21.448 -2.247 1.00 94.31 846 PHE A O 1
ATOM 6594 N N . LYS A 1 847 ? 14.257 -20.161 -3.436 1.00 91.50 847 LYS A N 1
ATOM 6595 C CA . LYS A 1 847 ? 14.350 -19.022 -2.495 1.00 91.50 847 LYS A CA 1
ATOM 6596 C C . LYS A 1 847 ? 13.958 -19.365 -1.053 1.00 91.50 847 LYS A C 1
ATOM 6598 O O . LYS A 1 847 ? 14.267 -18.609 -0.143 1.00 91.50 847 LYS A O 1
ATOM 6603 N N . ARG A 1 848 ? 13.217 -20.459 -0.860 1.00 94.00 848 ARG A N 1
ATOM 6604 C CA . ARG A 1 848 ? 12.686 -20.901 0.431 1.00 94.00 848 ARG A CA 1
ATOM 6605 C C . ARG A 1 848 ? 13.212 -22.284 0.823 1.00 94.00 848 ARG A C 1
ATOM 6607 O O . ARG A 1 848 ? 12.504 -23.046 1.475 1.00 94.00 848 ARG A O 1
ATOM 6614 N N . SER A 1 849 ? 14.412 -22.629 0.357 1.00 95.88 849 SER A N 1
ATOM 6615 C CA . SER A 1 849 ? 15.128 -23.837 0.756 1.00 95.88 849 SER A CA 1
ATOM 6616 C C . SER A 1 849 ? 16.059 -23.570 1.933 1.00 95.88 849 SER A C 1
ATOM 6618 O O . SER A 1 849 ? 16.385 -22.424 2.254 1.00 95.88 849 SER A O 1
ATOM 6620 N N . HIS A 1 850 ? 16.512 -24.651 2.555 1.00 96.31 850 HIS A N 1
ATOM 6621 C CA . HIS A 1 850 ? 17.515 -24.607 3.611 1.00 96.31 850 HIS A CA 1
ATOM 6622 C C . HIS A 1 850 ? 18.621 -25.622 3.335 1.00 96.31 850 HIS A C 1
ATOM 6624 O O . HIS A 1 850 ? 18.408 -26.607 2.624 1.00 96.31 850 HIS A O 1
ATOM 6630 N N . VAL A 1 851 ? 19.799 -25.358 3.885 1.00 95.94 851 VAL A N 1
ATOM 6631 C CA . VAL A 1 851 ? 20.939 -26.266 3.904 1.00 95.94 851 VAL A CA 1
ATOM 6632 C C . VAL A 1 851 ? 21.066 -26.832 5.308 1.00 95.94 851 VAL A C 1
ATOM 6634 O O . VAL A 1 851 ? 21.104 -26.064 6.263 1.00 95.94 851 VAL A O 1
ATOM 6637 N N . ALA A 1 852 ? 21.162 -28.152 5.427 1.00 93.56 852 ALA A N 1
ATOM 6638 C CA . ALA A 1 852 ? 21.683 -28.813 6.616 1.00 93.56 852 ALA A CA 1
ATOM 6639 C C . ALA A 1 852 ? 23.170 -29.087 6.383 1.00 93.56 852 ALA A C 1
ATOM 6641 O O . ALA A 1 852 ? 23.528 -29.690 5.373 1.00 93.56 852 ALA A O 1
ATOM 6642 N N . ILE A 1 853 ? 24.051 -28.630 7.271 1.00 92.19 853 ILE A N 1
ATOM 6643 C CA . ILE A 1 853 ? 25.507 -28.735 7.062 1.00 92.19 853 ILE A CA 1
ATOM 6644 C C . ILE A 1 853 ? 26.069 -30.140 7.324 1.00 92.19 853 ILE A C 1
ATOM 6646 O O . ILE A 1 853 ? 27.222 -30.416 6.990 1.00 92.19 853 ILE A O 1
ATOM 6650 N N . ASN A 1 854 ? 25.266 -31.030 7.906 1.00 88.94 854 ASN A N 1
ATOM 6651 C CA . ASN A 1 854 ? 25.601 -32.422 8.191 1.00 88.94 854 ASN A CA 1
ATOM 6652 C C . ASN A 1 854 ? 24.368 -33.322 7.977 1.00 88.94 854 ASN A C 1
ATOM 6654 O O . ASN A 1 854 ? 23.266 -32.810 7.759 1.00 88.94 854 ASN A O 1
ATOM 6658 N N . ASP A 1 855 ? 24.525 -34.652 8.039 1.00 86.00 855 ASP A N 1
ATOM 6659 C CA . ASP A 1 855 ? 23.353 -35.545 8.040 1.00 86.00 855 ASP A CA 1
ATOM 6660 C C . ASP A 1 855 ? 22.473 -35.225 9.249 1.00 86.00 855 ASP A C 1
ATOM 6662 O O . ASP A 1 855 ? 22.928 -35.199 10.392 1.00 86.00 855 ASP A O 1
ATOM 6666 N N . THR A 1 856 ? 21.198 -34.989 8.983 1.00 84.94 856 THR A N 1
ATOM 6667 C CA . THR A 1 856 ? 20.223 -34.582 9.984 1.00 84.94 856 THR A CA 1
ATOM 6668 C C . THR A 1 856 ? 19.953 -35.668 11.030 1.00 84.94 856 THR A C 1
ATOM 6670 O O . THR A 1 856 ? 19.579 -35.331 12.147 1.00 84.94 856 THR A O 1
ATOM 6673 N N . LEU A 1 857 ? 20.165 -36.952 10.719 1.00 85.69 857 LEU A N 1
ATOM 6674 C CA . LEU A 1 857 ? 20.058 -38.039 11.705 1.00 85.69 857 LEU A CA 1
ATOM 6675 C C . LEU A 1 857 ? 21.310 -38.190 12.580 1.00 85.69 857 LEU A C 1
ATOM 6677 O O . LEU A 1 857 ? 21.293 -38.924 13.564 1.00 85.69 857 LEU A O 1
ATOM 6681 N N . LYS A 1 858 ? 22.412 -37.548 12.189 1.00 87.25 858 LYS A N 1
ATOM 6682 C CA . LYS A 1 858 ? 23.751 -37.679 12.780 1.00 87.25 858 LYS A CA 1
ATOM 6683 C C . LYS A 1 858 ? 24.395 -36.296 12.882 1.00 87.25 858 LYS A C 1
ATOM 6685 O O . LYS A 1 858 ? 25.496 -36.066 12.379 1.00 87.25 858 LYS A O 1
ATOM 6690 N N . PHE A 1 859 ? 23.635 -35.352 13.436 1.00 89.56 859 PHE A N 1
ATOM 6691 C CA . PHE A 1 859 ? 23.967 -33.927 13.440 1.00 89.56 859 PHE A CA 1
ATOM 6692 C C . PHE A 1 859 ? 25.138 -33.587 14.373 1.00 89.56 859 PHE A C 1
ATOM 6694 O O . PHE A 1 859 ? 25.834 -32.602 14.139 1.00 89.56 859 PHE A O 1
ATOM 6701 N N . ASP A 1 860 ? 25.357 -34.408 15.398 1.00 89.81 860 ASP A N 1
ATOM 6702 C CA . ASP A 1 860 ? 26.286 -34.228 16.512 1.00 89.81 860 ASP A CA 1
ATOM 6703 C C . ASP A 1 860 ? 27.724 -34.678 16.207 1.00 89.81 860 ASP A C 1
ATOM 6705 O O . ASP A 1 860 ? 28.654 -34.221 16.869 1.00 89.81 860 ASP A O 1
ATOM 6709 N N . PHE A 1 861 ? 27.955 -35.498 15.175 1.00 87.00 861 PHE A N 1
ATOM 6710 C CA . PHE A 1 861 ? 29.300 -35.978 14.829 1.00 87.00 861 PHE A CA 1
ATOM 6711 C C . PHE A 1 861 ? 29.674 -35.825 13.353 1.00 87.00 861 PHE A C 1
ATOM 6713 O O . PHE A 1 861 ? 28.845 -35.865 12.440 1.00 87.00 861 PHE A O 1
ATOM 6720 N N . ARG A 1 862 ? 30.982 -35.720 13.101 1.00 86.94 862 ARG A N 1
ATOM 6721 C CA . ARG A 1 862 ? 31.561 -35.597 11.757 1.00 86.94 862 ARG A CA 1
ATOM 6722 C C . ARG A 1 862 ? 31.538 -36.925 10.997 1.00 86.94 862 ARG A C 1
ATOM 6724 O O . ARG A 1 862 ? 31.952 -37.961 11.503 1.00 86.94 862 ARG A O 1
ATOM 6731 N N . GLN A 1 863 ? 31.144 -36.885 9.723 1.00 80.56 863 GLN A N 1
ATOM 6732 C CA . GLN A 1 863 ? 30.995 -38.074 8.860 1.00 80.56 863 GLN A CA 1
ATOM 6733 C C . GLN A 1 863 ? 32.109 -38.240 7.818 1.00 80.56 863 GLN A C 1
ATOM 6735 O O . GLN A 1 863 ? 31.899 -38.680 6.676 1.00 80.56 863 GLN A O 1
ATOM 6740 N N . THR A 1 864 ? 33.319 -37.863 8.202 1.00 81.50 864 THR A N 1
ATOM 6741 C CA . THR A 1 864 ? 34.517 -38.025 7.379 1.00 81.50 864 THR A CA 1
ATOM 6742 C C . THR A 1 864 ? 35.303 -39.229 7.875 1.00 81.50 864 THR A C 1
ATOM 6744 O O . THR A 1 864 ? 35.473 -39.416 9.073 1.00 81.50 864 THR A O 1
ATOM 6747 N N . ASN A 1 865 ? 35.779 -40.062 6.947 1.00 80.50 865 ASN A N 1
ATOM 6748 C CA . ASN A 1 865 ? 36.593 -41.229 7.280 1.00 80.50 865 ASN A CA 1
ATOM 6749 C C . ASN A 1 865 ? 37.943 -40.789 7.876 1.00 80.50 865 ASN A C 1
ATOM 6751 O O . ASN A 1 865 ? 38.629 -39.962 7.275 1.00 80.50 865 ASN A O 1
ATOM 6755 N N . GLU A 1 866 ? 38.352 -41.386 8.996 1.00 82.38 866 GLU A N 1
ATOM 6756 C CA . GLU A 1 866 ? 39.628 -41.100 9.669 1.00 82.38 866 GLU A CA 1
ATOM 6757 C C . GLU A 1 866 ? 40.835 -41.243 8.735 1.00 82.38 866 GLU A C 1
ATOM 6759 O O . GLU A 1 866 ? 41.676 -40.349 8.672 1.00 82.38 866 GLU A O 1
ATOM 6764 N N . ARG A 1 867 ? 40.880 -42.300 7.908 1.00 87.81 867 ARG A N 1
ATOM 6765 C CA . ARG A 1 867 ? 41.950 -42.499 6.910 1.00 87.81 867 ARG A CA 1
ATOM 6766 C C . ARG A 1 867 ? 42.054 -41.339 5.924 1.00 87.81 867 ARG A C 1
ATOM 6768 O O . ARG A 1 867 ? 43.106 -41.146 5.328 1.00 87.81 867 ARG A O 1
ATOM 6775 N N . ARG A 1 868 ? 40.958 -40.605 5.699 1.00 89.06 868 ARG A N 1
ATOM 6776 C CA . ARG A 1 868 ? 40.939 -39.419 4.840 1.00 89.06 868 ARG A CA 1
ATOM 6777 C C . ARG A 1 868 ? 41.470 -38.195 5.580 1.00 89.06 868 ARG A C 1
ATOM 6779 O O . ARG A 1 868 ? 42.181 -37.424 4.956 1.00 89.06 868 ARG A O 1
ATOM 6786 N N . LEU A 1 869 ? 41.174 -38.038 6.872 1.00 90.06 869 LEU A N 1
ATOM 6787 C CA . LEU A 1 869 ? 41.710 -36.941 7.687 1.00 90.06 869 LEU A CA 1
ATOM 6788 C C . LEU A 1 869 ? 43.234 -37.055 7.847 1.00 90.06 869 LEU A C 1
ATOM 6790 O O . LEU A 1 869 ? 43.926 -36.071 7.619 1.00 90.06 869 LEU A O 1
ATOM 6794 N N . TYR A 1 870 ? 43.762 -38.262 8.087 1.00 93.12 870 TYR A N 1
ATOM 6795 C CA . TYR A 1 870 ? 45.210 -38.523 8.177 1.00 93.12 870 TYR A CA 1
ATOM 6796 C C . TYR A 1 870 ? 46.008 -38.198 6.899 1.00 93.12 870 TYR A C 1
ATOM 6798 O O . TYR A 1 870 ? 47.233 -38.175 6.936 1.00 93.12 870 TYR A O 1
ATOM 6806 N N . ARG A 1 871 ? 45.348 -37.962 5.754 1.00 92.12 871 ARG A N 1
ATOM 6807 C CA . ARG A 1 871 ? 46.027 -37.495 4.530 1.00 92.12 871 ARG A CA 1
ATOM 6808 C C . ARG A 1 871 ? 46.361 -36.005 4.560 1.00 92.12 871 ARG A C 1
ATOM 6810 O O . ARG A 1 871 ? 47.172 -35.574 3.749 1.00 92.12 871 ARG A O 1
ATOM 6817 N N . TYR A 1 872 ? 45.700 -35.240 5.427 1.00 91.00 872 TYR A N 1
ATOM 6818 C CA . TYR A 1 872 ? 45.749 -33.775 5.439 1.00 91.00 872 TYR A CA 1
ATOM 6819 C C . TYR A 1 872 ? 46.111 -33.196 6.810 1.00 91.00 872 TYR A C 1
ATOM 6821 O O . TYR A 1 872 ? 46.607 -32.079 6.877 1.00 91.00 872 TYR A O 1
ATOM 6829 N N . PHE A 1 873 ? 45.877 -33.949 7.885 1.00 94.19 873 PHE A N 1
ATOM 6830 C CA . PHE A 1 873 ? 46.084 -33.520 9.263 1.00 94.19 873 PHE A CA 1
ATOM 6831 C C . PHE A 1 873 ? 46.943 -34.528 10.028 1.00 94.19 873 PHE A C 1
ATOM 6833 O O . PHE A 1 873 ? 46.920 -35.728 9.738 1.00 94.19 873 PHE A O 1
ATOM 6840 N N . ASP A 1 874 ? 47.679 -34.040 11.026 1.00 94.00 874 ASP A N 1
ATOM 6841 C CA . ASP A 1 874 ? 48.486 -34.880 11.906 1.00 94.00 874 ASP A CA 1
ATOM 6842 C C . ASP A 1 874 ? 47.627 -35.670 12.915 1.00 94.00 874 ASP A C 1
ATOM 6844 O O . ASP A 1 874 ? 46.415 -35.483 13.050 1.00 94.00 874 ASP A O 1
ATOM 6848 N N . SER A 1 875 ? 48.255 -36.568 13.676 1.00 93.25 875 SER A N 1
ATOM 6849 C CA . SER A 1 875 ? 47.545 -37.385 14.667 1.00 93.25 875 SER A CA 1
ATOM 6850 C C . SER A 1 875 ? 46.857 -36.579 15.772 1.00 93.25 875 SER A C 1
ATOM 6852 O O . SER A 1 875 ? 45.889 -37.072 16.354 1.00 93.25 875 SER A O 1
ATOM 6854 N N . LYS A 1 876 ? 47.330 -35.373 16.098 1.00 93.06 876 LYS A N 1
ATOM 6855 C CA . LYS A 1 876 ? 46.737 -34.532 17.144 1.00 93.06 876 LYS A CA 1
ATOM 6856 C C . LYS A 1 876 ? 45.447 -33.893 16.635 1.00 93.06 876 LYS A C 1
ATOM 6858 O O . LYS A 1 876 ? 44.413 -34.010 17.294 1.00 93.06 876 LYS A O 1
ATOM 6863 N N . ASP A 1 877 ? 45.492 -33.315 15.443 1.00 94.62 877 ASP A N 1
ATOM 6864 C CA . ASP A 1 877 ? 44.355 -32.689 14.775 1.00 94.62 877 ASP A CA 1
ATOM 6865 C C . ASP A 1 877 ? 43.272 -33.708 14.429 1.00 94.62 877 ASP A C 1
ATOM 6867 O O . ASP A 1 877 ? 42.094 -33.474 14.697 1.00 94.62 877 ASP A O 1
ATOM 6871 N N . VAL A 1 878 ? 43.651 -34.889 13.929 1.00 93.56 878 VAL A N 1
ATOM 6872 C CA . VAL A 1 878 ? 42.691 -35.971 13.660 1.00 93.56 878 VAL A CA 1
ATOM 6873 C C . VAL A 1 878 ? 41.977 -36.410 14.941 1.00 93.56 878 VAL A C 1
ATOM 6875 O O . VAL A 1 878 ? 40.758 -36.581 14.931 1.00 93.56 878 VAL A O 1
ATOM 6878 N N . ASN A 1 879 ? 42.698 -36.553 16.060 1.00 90.75 879 ASN A N 1
ATOM 6879 C CA . ASN A 1 879 ? 42.092 -36.914 17.344 1.00 90.75 879 ASN A CA 1
ATOM 6880 C C . ASN A 1 879 ? 41.132 -35.831 17.864 1.00 90.75 879 ASN A C 1
ATOM 6882 O O . ASN A 1 879 ? 40.077 -36.178 18.399 1.00 90.75 879 ASN A O 1
ATOM 6886 N N . PHE A 1 880 ? 41.462 -34.544 17.695 1.00 91.69 880 PHE A N 1
ATOM 6887 C CA . PHE A 1 880 ? 40.555 -33.443 18.034 1.00 91.69 880 PHE A CA 1
ATOM 6888 C C . PHE A 1 880 ? 39.293 -33.490 17.167 1.00 91.69 880 PHE A C 1
ATOM 6890 O O . PHE A 1 880 ? 38.182 -33.561 17.692 1.00 91.69 880 PHE A O 1
ATOM 6897 N N . LEU A 1 881 ? 39.463 -33.537 15.843 1.00 91.31 881 LEU A N 1
ATOM 6898 C CA . LEU A 1 881 ? 38.363 -33.554 14.881 1.00 91.31 881 LEU A CA 1
ATOM 6899 C C . LEU A 1 881 ? 37.450 -34.778 15.056 1.00 91.31 881 LEU A C 1
ATOM 6901 O O . LEU A 1 881 ? 36.248 -34.693 14.804 1.00 91.31 881 LEU A O 1
ATOM 6905 N N . ARG A 1 882 ? 37.982 -35.923 15.488 1.00 87.38 882 ARG A N 1
ATOM 6906 C CA . ARG A 1 882 ? 37.174 -37.116 15.780 1.00 87.38 882 ARG A CA 1
ATOM 6907 C C . ARG A 1 882 ? 36.238 -36.909 16.970 1.00 87.38 882 ARG A C 1
ATOM 6909 O O . ARG A 1 882 ? 35.113 -37.394 16.952 1.00 87.38 882 ARG A O 1
ATOM 6916 N N . ASN A 1 883 ? 36.720 -36.221 17.999 1.00 87.12 883 ASN A N 1
ATOM 6917 C CA . ASN A 1 883 ? 36.021 -36.073 19.273 1.00 87.12 883 ASN A CA 1
ATOM 6918 C C . ASN A 1 883 ? 35.178 -34.784 19.348 1.00 87.12 883 ASN A C 1
ATOM 6920 O O . ASN A 1 883 ? 34.543 -34.520 20.368 1.00 87.12 883 ASN A O 1
ATOM 6924 N N . GLU A 1 884 ? 35.193 -33.963 18.298 1.00 89.44 884 GLU A N 1
ATOM 6925 C CA . GLU A 1 884 ? 34.448 -32.710 18.234 1.00 89.44 884 GLU A CA 1
ATOM 6926 C C . GLU A 1 884 ? 32.936 -32.963 18.122 1.00 89.44 884 GLU A C 1
ATOM 6928 O O . GLU A 1 884 ? 32.464 -33.560 17.153 1.00 89.44 884 GLU A O 1
ATOM 6933 N N . ASN A 1 885 ? 32.170 -32.441 19.083 1.00 89.69 885 ASN A N 1
ATOM 6934 C CA . ASN A 1 885 ? 30.714 -32.391 18.989 1.00 89.69 885 ASN A CA 1
ATOM 6935 C C . ASN A 1 885 ? 30.292 -31.243 18.060 1.00 89.69 885 ASN A C 1
ATOM 6937 O O . ASN A 1 885 ? 30.542 -30.072 18.356 1.00 89.69 885 ASN A O 1
ATOM 6941 N N . MET A 1 886 ? 29.651 -31.576 16.940 1.00 88.12 886 MET A N 1
ATOM 6942 C CA . MET A 1 886 ? 29.302 -30.603 15.911 1.00 88.12 886 MET A CA 1
ATOM 6943 C C . MET A 1 886 ? 28.111 -29.713 16.264 1.00 88.12 886 MET A C 1
ATOM 6945 O O . MET A 1 886 ? 28.089 -28.563 15.818 1.00 88.12 886 MET A O 1
ATOM 6949 N N . ALA A 1 887 ? 27.134 -30.242 17.001 1.00 90.81 887 ALA A N 1
ATOM 6950 C CA . ALA A 1 887 ? 25.901 -29.560 17.384 1.00 90.81 887 ALA A CA 1
ATOM 6951 C C . ALA A 1 887 ? 25.164 -30.358 18.467 1.00 90.81 887 ALA A C 1
ATOM 6953 O O . ALA A 1 887 ? 25.134 -31.586 18.427 1.00 90.81 887 ALA A O 1
ATOM 6954 N N . ALA A 1 888 ? 24.501 -29.672 19.398 1.00 90.19 888 ALA A N 1
ATOM 6955 C CA . ALA A 1 888 ? 23.702 -30.333 20.431 1.00 90.19 888 ALA A CA 1
ATOM 6956 C C . ALA A 1 888 ? 22.321 -30.769 19.915 1.00 90.19 888 ALA A C 1
ATOM 6958 O O . ALA A 1 888 ? 21.693 -31.663 20.485 1.00 90.19 888 ALA A O 1
ATOM 6959 N N . LYS A 1 889 ? 21.838 -30.135 18.840 1.00 90.56 889 LYS A N 1
ATOM 6960 C CA . LYS A 1 889 ? 20.549 -30.421 18.201 1.00 90.56 889 LYS A CA 1
ATOM 6961 C C . LYS A 1 889 ? 20.635 -30.261 16.687 1.00 90.56 889 LYS A C 1
ATOM 6963 O O . LYS A 1 889 ? 21.383 -29.426 16.186 1.00 90.56 889 LYS A O 1
ATOM 6968 N N . ALA A 1 890 ? 19.774 -30.969 15.955 1.00 90.50 890 ALA A N 1
ATOM 6969 C CA . ALA A 1 890 ? 19.676 -30.843 14.498 1.00 90.50 890 ALA A CA 1
ATOM 6970 C C . ALA A 1 890 ? 19.393 -29.400 14.033 1.00 90.50 890 ALA A C 1
ATOM 6972 O O . ALA A 1 890 ? 19.928 -28.961 13.014 1.00 90.50 890 ALA A O 1
ATOM 6973 N N . SER A 1 891 ? 18.598 -28.637 14.788 1.00 91.50 891 SER A N 1
ATOM 6974 C CA . SER A 1 891 ? 18.255 -27.240 14.487 1.00 91.50 891 SER A CA 1
ATOM 6975 C C . SER A 1 891 ? 19.435 -26.276 14.512 1.00 91.50 891 SER A C 1
ATOM 6977 O O . SER A 1 891 ? 19.354 -25.238 13.865 1.00 91.50 891 SER A O 1
ATOM 6979 N N . GLU A 1 892 ? 20.546 -26.624 15.159 1.00 92.75 892 GLU A N 1
ATOM 6980 C CA . GLU A 1 892 ? 21.776 -25.819 15.166 1.00 92.75 892 GLU A CA 1
ATOM 6981 C C . GLU A 1 892 ? 22.607 -26.001 13.881 1.00 92.75 892 GLU A C 1
ATOM 6983 O O . GLU A 1 892 ? 23.600 -25.309 13.668 1.00 92.75 892 GLU A O 1
ATOM 6988 N N . THR A 1 893 ? 22.207 -26.934 13.009 1.00 92.56 893 THR A N 1
ATOM 6989 C CA . THR A 1 893 ? 22.946 -27.299 11.787 1.00 92.56 893 THR A CA 1
ATOM 6990 C C . THR A 1 893 ? 22.296 -26.799 10.498 1.00 92.56 893 THR A C 1
ATOM 6992 O O . THR A 1 893 ? 22.740 -27.158 9.406 1.00 92.56 893 THR A O 1
ATOM 6995 N N . ILE A 1 894 ? 21.239 -25.989 10.593 1.00 94.38 894 ILE A N 1
ATOM 6996 C CA . ILE A 1 894 ? 20.501 -25.510 9.421 1.00 94.38 894 ILE A CA 1
ATOM 6997 C C . ILE A 1 894 ? 20.721 -24.021 9.167 1.00 94.38 894 ILE A C 1
ATOM 6999 O O . ILE A 1 894 ? 20.761 -23.217 10.099 1.00 94.38 894 ILE A O 1
ATOM 7003 N N . PHE A 1 895 ? 20.789 -23.664 7.887 1.00 96.69 895 PHE A N 1
ATOM 7004 C CA . PHE A 1 895 ? 20.844 -22.286 7.403 1.00 96.69 895 PHE A CA 1
ATOM 7005 C C . PHE A 1 895 ? 19.920 -22.115 6.201 1.00 96.69 895 PHE A C 1
ATOM 7007 O O . PHE A 1 895 ? 19.694 -23.063 5.444 1.00 96.69 895 PHE A O 1
ATOM 7014 N N . THR A 1 896 ? 19.384 -20.917 5.980 1.00 96.38 896 THR A N 1
ATOM 7015 C CA . THR A 1 896 ? 18.619 -20.656 4.754 1.00 96.38 896 THR A CA 1
ATOM 7016 C C . THR A 1 896 ? 19.534 -20.633 3.527 1.00 96.38 896 THR A C 1
ATOM 7018 O O . THR A 1 896 ? 20.752 -20.494 3.629 1.00 96.38 896 THR A O 1
ATOM 7021 N N . ASN A 1 897 ? 18.950 -20.720 2.329 1.00 88.94 897 ASN A N 1
ATOM 7022 C CA . ASN A 1 897 ? 19.700 -20.526 1.085 1.00 88.94 897 ASN A CA 1
ATOM 7023 C C . ASN A 1 897 ? 20.390 -19.147 0.978 1.00 88.94 897 ASN A C 1
ATOM 7025 O O . ASN A 1 897 ? 21.369 -19.020 0.244 1.00 88.94 897 ASN A O 1
ATOM 7029 N N . ALA A 1 898 ? 19.892 -18.121 1.673 1.00 87.06 898 ALA A N 1
ATOM 7030 C CA . ALA A 1 898 ? 20.537 -16.810 1.682 1.00 87.06 898 ALA A CA 1
ATOM 7031 C C . ALA A 1 898 ? 21.814 -16.819 2.539 1.00 87.06 898 ALA A C 1
ATOM 7033 O O . ALA A 1 898 ? 22.818 -16.231 2.140 1.00 87.06 898 ALA A O 1
ATOM 7034 N N . ASP A 1 899 ? 21.812 -17.572 3.643 1.00 92.06 899 ASP A N 1
ATOM 7035 C CA . ASP A 1 899 ? 22.826 -17.410 4.692 1.00 92.06 899 ASP A CA 1
ATOM 7036 C C . ASP A 1 899 ? 23.819 -18.578 4.792 1.00 92.06 899 ASP A C 1
ATOM 7038 O O . ASP A 1 899 ? 24.854 -18.468 5.451 1.00 92.06 899 ASP A O 1
ATOM 7042 N N . PHE A 1 900 ? 23.550 -19.710 4.126 1.00 94.56 900 PHE A N 1
ATOM 7043 C CA . PHE A 1 900 ? 24.330 -20.939 4.325 1.00 94.56 900 PHE A CA 1
ATOM 7044 C C . PHE A 1 900 ? 25.827 -20.790 4.035 1.00 94.56 900 PHE A C 1
ATOM 7046 O O . PHE A 1 900 ? 26.626 -21.497 4.643 1.00 94.56 900 PHE A O 1
ATOM 7053 N N . ARG A 1 901 ? 26.231 -19.892 3.124 1.00 94.44 901 ARG A N 1
ATOM 7054 C CA . ARG A 1 901 ? 27.655 -19.678 2.821 1.00 94.44 901 ARG A CA 1
ATOM 7055 C C . ARG A 1 901 ? 28.399 -19.141 4.037 1.00 94.44 901 ARG A C 1
ATOM 7057 O O . ARG A 1 901 ? 29.466 -19.647 4.366 1.00 94.44 901 ARG A O 1
ATOM 7064 N N . GLU A 1 902 ? 27.815 -18.160 4.717 1.00 93.88 902 GLU A N 1
ATOM 7065 C CA . GLU A 1 902 ? 28.394 -17.609 5.937 1.00 93.88 902 GLU A CA 1
ATOM 7066 C C . GLU A 1 902 ? 28.329 -18.627 7.079 1.00 93.88 902 GLU A C 1
ATOM 7068 O O . GLU A 1 902 ? 29.347 -18.897 7.715 1.00 93.88 902 GLU A O 1
ATOM 7073 N N . GLY A 1 903 ? 27.168 -19.257 7.288 1.00 94.44 903 GLY A N 1
ATOM 7074 C CA . GLY A 1 903 ? 26.995 -20.267 8.334 1.00 94.44 903 GLY A CA 1
ATOM 7075 C C . GLY A 1 903 ? 27.991 -21.428 8.225 1.00 94.44 903 GLY A C 1
ATOM 7076 O O . GLY A 1 903 ? 28.602 -21.821 9.219 1.00 94.44 903 GLY A O 1
ATOM 7077 N N . MET A 1 904 ? 28.226 -21.942 7.011 1.00 95.19 904 MET A N 1
ATOM 7078 C CA . MET A 1 904 ? 29.222 -22.993 6.771 1.00 95.19 904 MET A CA 1
ATOM 7079 C C . MET A 1 904 ? 30.650 -22.509 7.021 1.00 95.19 904 MET A C 1
ATOM 7081 O O . MET A 1 904 ? 31.410 -23.218 7.678 1.00 95.19 904 MET A O 1
ATOM 7085 N N . ALA A 1 905 ? 31.016 -21.319 6.534 1.00 94.88 905 ALA A N 1
ATOM 7086 C CA . ALA A 1 905 ? 32.357 -20.773 6.733 1.00 94.88 905 ALA A CA 1
ATOM 7087 C C . ALA A 1 905 ? 32.672 -20.590 8.226 1.00 94.88 905 ALA A C 1
ATOM 7089 O O . ALA A 1 905 ? 33.710 -21.047 8.703 1.00 94.88 905 ALA A O 1
ATOM 7090 N N . LEU A 1 906 ? 31.737 -20.008 8.984 1.00 95.12 906 LEU A N 1
ATOM 7091 C CA . LEU A 1 906 ? 31.890 -19.814 10.425 1.00 95.12 906 LEU A CA 1
ATOM 7092 C C . LEU A 1 906 ? 31.936 -21.139 11.192 1.00 95.12 906 LEU A C 1
ATOM 7094 O O . LEU A 1 906 ? 32.683 -21.259 12.162 1.00 95.12 906 LEU A O 1
ATOM 7098 N N . ARG A 1 907 ? 31.184 -22.159 10.762 1.00 94.50 907 ARG A N 1
ATOM 7099 C CA . ARG A 1 907 ? 31.272 -23.482 11.390 1.00 94.50 907 ARG A CA 1
ATOM 7100 C C . ARG A 1 907 ? 32.606 -24.177 11.108 1.00 94.50 907 ARG A C 1
ATOM 7102 O O . ARG A 1 907 ? 33.135 -24.844 11.997 1.00 94.50 907 ARG A O 1
ATOM 7109 N N . ILE A 1 908 ? 33.162 -24.019 9.905 1.00 94.44 908 ILE A N 1
ATOM 7110 C CA . ILE A 1 908 ? 34.509 -24.518 9.590 1.00 94.44 908 ILE A CA 1
ATOM 7111 C C . ILE A 1 908 ? 35.534 -23.824 10.494 1.00 94.44 908 ILE A C 1
ATOM 7113 O O . ILE A 1 908 ? 36.330 -24.510 11.125 1.00 94.44 908 ILE A O 1
ATOM 7117 N N . ILE A 1 909 ? 35.465 -22.499 10.645 1.00 94.44 909 ILE A N 1
ATOM 7118 C CA . ILE A 1 909 ? 36.358 -21.746 11.544 1.00 94.44 909 ILE A CA 1
ATOM 7119 C C . ILE A 1 909 ? 36.253 -22.237 12.990 1.00 94.44 909 ILE A C 1
ATOM 7121 O O . ILE A 1 909 ? 37.274 -22.494 13.626 1.00 94.44 909 ILE A O 1
ATOM 7125 N N . ASP A 1 910 ? 35.031 -22.446 13.480 1.00 93.75 910 ASP A N 1
ATOM 7126 C CA . ASP A 1 910 ? 34.789 -22.957 14.831 1.00 93.75 910 ASP A CA 1
ATOM 7127 C C . ASP A 1 910 ? 35.415 -24.345 15.053 1.00 93.75 910 ASP A C 1
ATOM 7129 O O . ASP A 1 910 ? 35.912 -24.626 16.142 1.00 93.75 910 ASP A O 1
ATOM 7133 N N . SER A 1 911 ? 35.455 -25.184 14.010 1.00 91.75 911 SER A N 1
ATOM 7134 C CA . SER A 1 911 ? 36.136 -26.489 14.040 1.00 91.75 911 SER A CA 1
ATOM 7135 C C . SER A 1 911 ? 37.664 -26.358 14.004 1.00 91.75 911 SER A C 1
ATOM 7137 O O . SER A 1 911 ? 38.380 -27.179 14.571 1.00 91.75 911 SER A O 1
ATOM 7139 N N . VAL A 1 912 ? 38.177 -25.346 13.304 1.00 93.00 912 VAL A N 1
ATOM 7140 C CA . VAL A 1 912 ? 39.607 -25.190 12.997 1.00 93.00 912 VAL A CA 1
ATOM 7141 C C . VAL A 1 912 ? 40.379 -24.492 14.118 1.00 93.00 912 VAL A C 1
ATOM 7143 O O . VAL A 1 912 ? 41.570 -24.742 14.278 1.00 93.00 912 VAL A O 1
ATOM 7146 N N . LYS A 1 913 ? 39.717 -23.677 14.950 1.00 89.25 913 LYS A N 1
ATOM 7147 C CA . LYS A 1 913 ? 40.366 -22.855 15.993 1.00 89.25 913 LYS A CA 1
ATOM 7148 C C . LYS A 1 913 ? 41.232 -23.623 17.004 1.00 89.25 913 LYS A C 1
ATOM 7150 O O . LYS A 1 913 ? 42.108 -23.032 17.624 1.00 89.25 913 LYS A O 1
ATOM 7155 N N . ASN A 1 914 ? 40.986 -24.923 17.171 1.00 87.94 914 ASN A N 1
ATOM 7156 C CA . ASN A 1 914 ? 41.709 -25.791 18.106 1.00 87.94 914 ASN A CA 1
ATOM 7157 C C . ASN A 1 914 ? 42.707 -26.741 17.419 1.00 87.94 914 ASN A C 1
ATOM 7159 O O . ASN A 1 914 ? 43.303 -27.582 18.094 1.00 87.94 914 ASN A O 1
ATOM 7163 N N . LEU A 1 915 ? 42.881 -26.626 16.100 1.00 94.06 915 LEU A N 1
ATOM 7164 C CA . LEU A 1 915 ? 43.888 -27.385 15.360 1.00 94.06 915 LEU A CA 1
ATOM 7165 C C . LEU A 1 915 ? 45.283 -26.785 15.542 1.00 94.06 915 LEU A C 1
ATOM 7167 O O . LEU A 1 915 ? 45.437 -25.620 15.928 1.00 94.06 915 LEU A O 1
ATOM 7171 N N . THR A 1 916 ? 46.305 -27.578 15.235 1.00 95.12 916 THR A N 1
ATOM 7172 C CA . THR A 1 916 ? 47.689 -27.118 15.126 1.00 95.12 916 THR A CA 1
ATOM 7173 C C . THR A 1 916 ? 47.822 -25.997 14.086 1.00 95.12 916 THR A C 1
ATOM 7175 O O . THR A 1 916 ? 47.006 -25.914 13.164 1.00 95.12 916 THR A O 1
ATOM 7178 N N . PRO A 1 917 ? 48.850 -25.130 14.183 1.00 93.19 917 PRO A N 1
ATOM 7179 C CA . PRO A 1 917 ? 49.088 -24.083 13.187 1.00 93.19 917 PRO A CA 1
ATOM 7180 C C . PRO A 1 917 ? 49.152 -24.602 11.743 1.00 93.19 917 PRO A C 1
ATOM 7182 O O . PRO A 1 917 ? 48.613 -23.958 10.845 1.00 93.19 917 PRO A O 1
ATOM 7185 N N . ASP A 1 918 ? 49.730 -25.787 11.525 1.00 91.62 918 ASP A N 1
ATOM 7186 C CA . ASP A 1 918 ? 49.797 -26.422 10.204 1.00 91.62 918 ASP A CA 1
ATOM 7187 C C . ASP A 1 918 ? 48.404 -26.844 9.711 1.00 91.62 918 ASP A C 1
ATOM 7189 O O . ASP A 1 918 ? 48.048 -26.583 8.560 1.00 91.62 918 ASP A O 1
ATOM 7193 N N . GLY A 1 919 ? 47.572 -27.409 10.594 1.00 92.12 919 GLY A N 1
ATOM 7194 C CA . GLY A 1 919 ? 46.178 -27.739 10.293 1.00 92.12 919 GLY A CA 1
ATOM 7195 C C . GLY A 1 919 ? 45.320 -26.508 9.978 1.00 92.12 919 GLY A C 1
ATOM 7196 O O . GLY A 1 919 ? 44.518 -26.533 9.042 1.00 92.12 919 GLY A O 1
ATOM 7197 N N . GLN A 1 920 ? 45.515 -25.401 10.702 1.00 93.75 920 GLN A N 1
ATOM 7198 C CA . GLN A 1 920 ? 44.845 -24.128 10.405 1.00 93.75 920 GLN A CA 1
ATOM 7199 C C . GLN A 1 920 ? 45.304 -23.550 9.060 1.00 93.75 920 GLN A C 1
ATOM 7201 O O . GLN A 1 920 ? 44.478 -23.143 8.241 1.00 93.75 920 GLN A O 1
ATOM 7206 N N . SER A 1 921 ? 46.614 -23.571 8.804 1.00 92.00 921 SER A N 1
ATOM 7207 C CA . SER A 1 921 ? 47.218 -23.096 7.557 1.00 92.00 921 SER A CA 1
ATOM 7208 C C . SER A 1 921 ? 46.732 -23.890 6.341 1.00 92.00 921 SER A C 1
ATOM 7210 O O . SER A 1 921 ? 46.399 -23.299 5.312 1.00 92.00 921 SER A O 1
ATOM 7212 N N . TYR A 1 922 ? 46.585 -25.215 6.463 1.00 93.12 922 TYR A N 1
ATOM 7213 C CA . TYR A 1 922 ? 46.010 -26.059 5.410 1.00 93.12 922 TYR A CA 1
ATOM 7214 C C . TYR A 1 922 ? 44.609 -25.583 4.995 1.00 93.12 922 TYR A C 1
ATOM 7216 O O . TYR A 1 922 ? 44.319 -25.462 3.806 1.00 93.12 922 TYR A O 1
ATOM 7224 N N . VAL A 1 923 ? 43.755 -25.241 5.966 1.00 93.31 923 VAL A N 1
ATOM 7225 C CA . VAL A 1 923 ? 42.393 -24.770 5.684 1.00 93.31 923 VAL A CA 1
ATOM 7226 C C . VAL A 1 923 ? 42.394 -23.357 5.100 1.00 93.31 923 VAL A C 1
ATOM 7228 O O . VAL A 1 923 ? 41.805 -23.141 4.039 1.00 93.31 923 VAL A O 1
ATOM 7231 N N . PHE A 1 924 ? 43.069 -22.401 5.742 1.00 92.56 924 PHE A N 1
ATOM 7232 C CA . PHE A 1 924 ? 43.017 -20.992 5.333 1.00 92.56 924 PHE A CA 1
ATOM 7233 C C . PHE A 1 924 ? 43.800 -20.683 4.049 1.00 92.56 924 PHE A C 1
ATOM 7235 O O . PHE A 1 924 ? 43.491 -19.705 3.374 1.00 92.56 924 PHE A O 1
ATOM 7242 N N . SER A 1 925 ? 44.748 -21.534 3.644 1.00 87.00 925 SER A N 1
ATOM 7243 C CA . SER A 1 925 ? 45.454 -21.410 2.356 1.00 87.00 925 SER A CA 1
ATOM 7244 C C . SER A 1 925 ? 44.641 -21.892 1.141 1.00 87.00 925 SER A C 1
ATOM 7246 O O . SER A 1 925 ? 45.131 -21.871 0.008 1.00 87.00 925 SER A O 1
ATOM 7248 N N . SER A 1 926 ? 43.389 -22.321 1.339 1.00 83.25 926 SER A N 1
ATOM 7249 C CA . SER A 1 926 ? 42.520 -22.811 0.264 1.00 83.25 926 SER A CA 1
ATOM 7250 C C . SER A 1 926 ? 42.144 -21.717 -0.738 1.00 83.25 926 SER A C 1
ATOM 7252 O O . SER A 1 926 ? 41.383 -20.810 -0.422 1.00 83.25 926 SER A O 1
ATOM 7254 N N . ASN A 1 927 ? 42.621 -21.836 -1.980 1.00 81.25 927 ASN A N 1
ATOM 7255 C CA . ASN A 1 927 ? 42.442 -20.822 -3.030 1.00 81.25 927 ASN A CA 1
ATOM 7256 C C . ASN A 1 927 ? 41.882 -21.362 -4.363 1.00 81.25 927 ASN A C 1
ATOM 7258 O O . ASN A 1 927 ? 41.761 -20.608 -5.327 1.00 81.25 927 ASN A O 1
ATOM 7262 N N . THR A 1 928 ? 41.542 -22.652 -4.440 1.00 86.81 928 THR A N 1
ATOM 7263 C CA . THR A 1 928 ? 40.923 -23.265 -5.628 1.00 86.81 928 THR A CA 1
ATOM 7264 C C . THR A 1 928 ? 39.619 -23.959 -5.263 1.00 86.81 928 THR A C 1
ATOM 7266 O O . THR A 1 928 ? 39.498 -24.501 -4.163 1.00 86.81 928 THR A O 1
ATOM 7269 N N . ASP A 1 929 ? 38.672 -24.018 -6.207 1.00 88.19 929 ASP A N 1
ATOM 7270 C CA . ASP A 1 929 ? 37.392 -24.723 -6.033 1.00 88.19 929 ASP A CA 1
ATOM 7271 C C . ASP A 1 929 ? 37.590 -26.162 -5.531 1.00 88.19 929 ASP A C 1
ATOM 7273 O O . ASP A 1 929 ? 36.905 -26.591 -4.609 1.00 88.19 929 ASP A O 1
ATOM 7277 N N . ASN A 1 930 ? 38.562 -26.899 -6.085 1.00 88.88 930 ASN A N 1
ATOM 7278 C CA . ASN A 1 930 ? 38.867 -28.277 -5.682 1.00 88.88 930 ASN A CA 1
ATOM 7279 C C . ASN A 1 930 ? 39.409 -28.374 -4.252 1.00 88.88 930 ASN A C 1
ATOM 7281 O O . ASN A 1 930 ? 39.060 -29.306 -3.521 1.00 88.88 930 ASN A O 1
ATOM 7285 N N . HIS A 1 931 ? 40.272 -27.438 -3.847 1.00 90.38 931 HIS A N 1
ATOM 7286 C CA . HIS A 1 931 ? 40.805 -27.439 -2.490 1.00 90.38 931 HIS A CA 1
ATOM 7287 C C . HIS A 1 931 ? 39.699 -27.096 -1.483 1.00 90.38 931 HIS A C 1
ATOM 7289 O O . HIS A 1 931 ? 39.534 -27.805 -0.493 1.00 90.38 931 HIS A O 1
ATOM 7295 N N . ILE A 1 932 ? 38.859 -26.102 -1.789 1.00 90.50 932 ILE A N 1
ATOM 7296 C CA . ILE A 1 932 ? 37.737 -25.726 -0.923 1.00 90.50 932 ILE A CA 1
ATOM 7297 C C . ILE A 1 932 ? 36.671 -26.829 -0.871 1.00 90.50 932 ILE A C 1
ATOM 7299 O O . ILE A 1 932 ? 36.172 -27.123 0.210 1.00 90.50 932 ILE A O 1
ATOM 7303 N N . ASP A 1 933 ? 36.344 -27.491 -1.986 1.00 90.62 933 ASP A N 1
ATOM 7304 C CA . ASP A 1 933 ? 35.439 -28.655 -2.000 1.00 90.62 933 ASP A CA 1
ATOM 7305 C C . ASP A 1 933 ? 36.010 -29.807 -1.154 1.00 90.62 933 ASP A C 1
ATOM 7307 O O . ASP A 1 933 ? 35.288 -30.467 -0.399 1.00 90.62 933 ASP A O 1
ATOM 7311 N N . THR A 1 934 ? 37.336 -29.996 -1.199 1.00 90.31 934 THR A N 1
ATOM 7312 C CA . THR A 1 934 ? 38.040 -30.959 -0.346 1.00 90.31 934 THR A CA 1
ATOM 7313 C C . THR A 1 934 ? 37.866 -30.601 1.124 1.00 90.31 934 THR A C 1
ATOM 7315 O O . THR A 1 934 ? 37.333 -31.433 1.858 1.00 90.31 934 THR A O 1
ATOM 7318 N N . VAL A 1 935 ? 38.214 -29.377 1.536 1.00 91.38 935 VAL A N 1
ATOM 7319 C CA . VAL A 1 935 ? 38.016 -28.876 2.907 1.00 91.38 935 VAL A CA 1
ATOM 7320 C C . VAL A 1 935 ? 36.559 -29.034 3.331 1.00 91.38 935 VAL A C 1
ATOM 7322 O O . VAL A 1 935 ? 36.277 -29.681 4.337 1.00 91.38 935 VAL A O 1
ATOM 7325 N N . LEU A 1 936 ? 35.613 -28.545 2.530 1.00 90.50 936 LEU A N 1
ATOM 7326 C CA . LEU A 1 936 ? 34.186 -28.649 2.813 1.00 90.50 936 LEU A CA 1
ATOM 7327 C C . LEU A 1 936 ? 33.785 -30.098 3.099 1.00 90.50 936 LEU A C 1
ATOM 7329 O O . LEU A 1 936 ? 33.106 -30.353 4.084 1.00 90.50 936 LEU A O 1
ATOM 7333 N N . SER A 1 937 ? 34.265 -31.051 2.299 1.00 88.88 937 SER A N 1
ATOM 7334 C CA . SER A 1 937 ? 33.967 -32.477 2.463 1.00 88.88 937 SER A CA 1
ATOM 7335 C C . SER A 1 937 ? 34.735 -33.186 3.590 1.00 88.88 937 SER A C 1
ATOM 7337 O O . SER A 1 937 ? 34.415 -34.339 3.895 1.00 88.88 937 SER A O 1
ATOM 7339 N N . LEU A 1 938 ? 35.775 -32.560 4.156 1.00 90.75 938 LEU A N 1
ATOM 7340 C CA . LEU A 1 938 ? 36.472 -33.037 5.354 1.00 90.75 938 LEU A CA 1
ATOM 7341 C C . LEU A 1 938 ? 35.727 -32.600 6.617 1.00 90.75 938 LEU A C 1
ATOM 7343 O O . LEU A 1 938 ? 35.618 -33.392 7.554 1.00 90.75 938 LEU A O 1
ATOM 7347 N N . PHE A 1 939 ? 35.181 -31.382 6.624 1.00 91.06 939 PHE A N 1
ATOM 7348 C CA . PHE A 1 939 ? 34.533 -30.799 7.799 1.00 91.06 939 PHE A CA 1
ATOM 7349 C C . PHE A 1 939 ? 33.024 -31.035 7.850 1.00 91.06 939 PHE A C 1
ATOM 7351 O O . PHE A 1 939 ? 32.503 -31.319 8.927 1.00 91.06 939 PHE A O 1
ATOM 7358 N N . LEU A 1 940 ? 32.337 -30.931 6.712 1.00 91.81 940 LEU A N 1
ATOM 7359 C CA . LEU A 1 940 ? 30.882 -30.865 6.599 1.00 91.81 940 LEU A CA 1
ATOM 7360 C C . LEU A 1 940 ? 30.350 -31.866 5.555 1.00 91.81 940 LEU A C 1
ATOM 7362 O O . LEU A 1 940 ? 31.068 -32.373 4.689 1.00 91.81 940 LEU A O 1
ATOM 7366 N N . ARG A 1 941 ? 29.045 -32.139 5.608 1.00 88.69 941 ARG A N 1
ATOM 7367 C CA . ARG A 1 941 ? 28.306 -32.914 4.597 1.00 88.69 941 ARG A CA 1
ATOM 7368 C C . ARG A 1 941 ? 27.039 -32.155 4.204 1.00 88.69 941 ARG A C 1
ATOM 7370 O O . ARG A 1 941 ? 25.942 -32.617 4.518 1.00 88.69 941 ARG A O 1
ATOM 7377 N N . PRO A 1 942 ? 27.172 -30.993 3.539 1.00 91.12 942 PRO A N 1
ATOM 7378 C CA . PRO A 1 942 ? 26.039 -30.118 3.323 1.00 91.12 942 PRO A CA 1
ATOM 7379 C C . PRO A 1 942 ? 25.035 -30.716 2.339 1.00 91.12 942 PRO A C 1
ATOM 7381 O O . PRO A 1 942 ? 25.389 -31.212 1.263 1.00 91.12 942 PRO A O 1
ATOM 7384 N N . GLN A 1 943 ? 23.765 -30.626 2.712 1.00 90.69 943 GLN A N 1
ATOM 7385 C CA . GLN A 1 943 ? 22.625 -31.052 1.917 1.00 90.69 943 GLN A CA 1
ATOM 7386 C C . GLN A 1 943 ? 21.665 -29.880 1.783 1.00 90.69 943 GLN A C 1
ATOM 7388 O O . GLN A 1 943 ? 21.259 -29.295 2.783 1.00 90.69 943 GLN A O 1
ATOM 7393 N N . LEU A 1 944 ? 21.291 -29.542 0.553 1.00 94.75 944 LEU A N 1
ATOM 7394 C CA . LEU A 1 944 ? 20.261 -28.554 0.272 1.00 94.75 944 LEU A CA 1
ATOM 7395 C C . LEU A 1 944 ? 18.909 -29.253 0.115 1.00 94.75 944 LEU A C 1
ATOM 7397 O O . LEU A 1 944 ? 18.761 -30.176 -0.689 1.00 94.75 944 LEU A O 1
ATOM 7401 N N . LEU A 1 945 ? 17.913 -28.760 0.843 1.00 94.94 945 LEU A N 1
ATOM 7402 C CA . LEU A 1 945 ? 16.549 -29.261 0.839 1.00 94.94 945 LEU A CA 1
ATOM 7403 C C . LEU A 1 945 ? 15.614 -28.211 0.240 1.00 94.94 945 LEU A C 1
ATOM 7405 O O . LEU A 1 945 ? 15.291 -27.201 0.873 1.00 94.94 945 LEU A O 1
ATOM 7409 N N . VAL A 1 946 ? 15.141 -28.466 -0.980 1.00 96.56 946 VAL A N 1
ATOM 7410 C CA . VAL A 1 946 ? 14.183 -27.598 -1.680 1.00 96.56 946 VAL A CA 1
ATOM 7411 C C . VAL A 1 946 ? 12.759 -28.111 -1.450 1.00 96.56 946 VAL A C 1
ATOM 7413 O O . VAL A 1 946 ? 12.474 -29.256 -1.803 1.00 96.56 946 VAL A O 1
ATOM 7416 N N . PRO A 1 947 ? 11.830 -27.311 -0.896 1.00 95.50 947 PRO A N 1
ATOM 7417 C CA . PRO A 1 947 ? 10.465 -27.767 -0.654 1.00 95.50 947 PRO A CA 1
ATOM 7418 C C . PRO A 1 947 ? 9.743 -28.098 -1.967 1.00 95.50 947 PRO A C 1
ATOM 7420 O O . PRO A 1 947 ? 9.874 -27.390 -2.968 1.00 95.50 947 PRO A O 1
ATOM 7423 N N . LYS A 1 948 ? 8.928 -29.157 -1.952 1.00 92.50 948 LYS A N 1
ATOM 7424 C CA . LYS A 1 948 ? 8.136 -29.687 -3.076 1.00 92.50 948 LYS A CA 1
ATOM 7425 C C . LYS A 1 948 ? 8.926 -30.183 -4.287 1.00 92.50 948 LYS A C 1
ATOM 7427 O O . LYS A 1 948 ? 8.835 -31.362 -4.622 1.00 92.50 948 LYS A O 1
ATOM 7432 N N . LYS A 1 949 ? 9.569 -29.282 -5.028 1.00 93.38 949 LYS A N 1
ATOM 7433 C CA . LYS A 1 949 ? 10.258 -29.584 -6.291 1.00 93.38 949 LYS A CA 1
ATOM 7434 C C . LYS A 1 949 ? 11.190 -28.458 -6.719 1.00 93.38 949 LYS A C 1
ATOM 7436 O O . LYS A 1 949 ? 10.919 -27.306 -6.390 1.00 93.38 949 LYS A O 1
ATOM 7441 N N . LEU A 1 950 ? 12.168 -28.762 -7.565 1.00 94.88 950 LEU A N 1
ATOM 7442 C CA . LEU A 1 950 ? 13.003 -27.804 -8.293 1.00 94.88 950 LEU A CA 1
ATOM 7443 C C . LEU A 1 950 ? 12.827 -28.002 -9.804 1.00 94.88 950 LEU A C 1
ATOM 7445 O O . LEU A 1 950 ? 12.829 -29.133 -10.281 1.00 94.88 950 LEU A O 1
ATOM 7449 N N . GLU A 1 951 ? 12.668 -26.909 -10.546 1.00 93.31 951 GLU A N 1
ATOM 7450 C CA . GLU A 1 951 ? 12.664 -26.913 -12.013 1.00 93.31 951 GLU A CA 1
ATOM 7451 C C . GLU A 1 951 ? 13.890 -26.145 -12.496 1.00 93.31 951 GLU A C 1
ATOM 7453 O O . GLU A 1 951 ? 14.123 -25.028 -12.034 1.00 93.31 951 GLU A O 1
ATOM 7458 N N . ALA A 1 952 ? 14.655 -26.735 -13.411 1.00 91.25 952 ALA A N 1
ATOM 7459 C CA . ALA A 1 952 ? 15.872 -26.141 -13.945 1.00 91.25 952 ALA A CA 1
ATOM 7460 C C . ALA A 1 952 ? 15.956 -26.340 -15.464 1.00 91.25 952 ALA A C 1
ATOM 7462 O O . ALA A 1 952 ? 15.669 -27.423 -15.976 1.00 91.25 952 ALA A O 1
ATOM 7463 N N . THR A 1 953 ? 16.327 -25.280 -16.181 1.00 85.62 953 THR A N 1
ATOM 7464 C CA . THR A 1 953 ? 16.542 -25.281 -17.640 1.00 85.62 953 THR A CA 1
ATOM 7465 C C . THR A 1 953 ? 18.009 -25.483 -18.009 1.00 85.62 953 THR A C 1
ATOM 7467 O O . THR A 1 953 ? 18.294 -26.054 -19.053 1.00 85.62 953 THR A O 1
ATOM 7470 N N . ASP A 1 954 ? 18.932 -25.039 -17.154 1.00 84.94 954 ASP A N 1
ATOM 7471 C CA . ASP A 1 954 ? 20.377 -25.189 -17.338 1.00 84.94 954 ASP A CA 1
ATOM 7472 C C . ASP A 1 954 ? 20.885 -26.360 -16.487 1.00 84.94 954 ASP A C 1
ATOM 7474 O O . ASP A 1 954 ? 21.234 -26.205 -15.313 1.00 84.94 954 ASP A O 1
ATOM 7478 N N . VAL A 1 955 ? 20.806 -27.571 -17.051 1.00 87.50 955 VAL A N 1
ATOM 7479 C CA . VAL A 1 955 ? 21.166 -28.814 -16.357 1.00 87.50 955 VAL A CA 1
ATOM 7480 C C . VAL A 1 955 ? 22.106 -29.647 -17.204 1.00 87.50 955 VAL A C 1
ATOM 7482 O O . VAL A 1 955 ? 21.762 -30.080 -18.304 1.00 87.50 955 VAL A O 1
ATOM 7485 N N . LYS A 1 956 ? 23.277 -29.954 -16.648 1.00 88.06 956 LYS A N 1
ATOM 7486 C CA . LYS A 1 956 ? 24.213 -30.900 -17.247 1.00 88.06 956 LYS A CA 1
ATOM 7487 C C . LYS A 1 956 ? 23.894 -32.305 -16.743 1.00 88.06 956 LYS A C 1
ATOM 7489 O O . LYS A 1 956 ? 24.036 -32.594 -15.557 1.00 88.06 956 LYS A O 1
ATOM 7494 N N . LYS A 1 957 ? 23.476 -33.182 -17.657 1.00 88.81 957 LYS A N 1
ATOM 7495 C CA . LYS A 1 957 ? 23.260 -34.611 -17.399 1.00 88.81 957 LYS A CA 1
ATOM 7496 C C . LYS A 1 957 ? 24.502 -35.406 -17.801 1.00 88.81 957 LYS A C 1
ATOM 7498 O O . LYS A 1 957 ? 25.038 -35.205 -18.888 1.00 88.81 957 LYS A O 1
ATOM 7503 N N . SER A 1 958 ? 24.953 -36.316 -16.943 1.00 85.81 958 SER A N 1
ATOM 7504 C CA . SER A 1 958 ? 26.054 -37.238 -17.242 1.00 85.81 958 SER A CA 1
ATOM 7505 C C . SER A 1 958 ? 25.754 -38.656 -16.751 1.00 85.81 958 SER A C 1
ATOM 7507 O O . SER A 1 958 ? 25.043 -38.847 -15.762 1.00 85.81 958 SER A O 1
ATOM 7509 N N . TYR A 1 959 ? 26.283 -39.649 -17.468 1.00 78.50 959 TYR A N 1
ATOM 7510 C CA . TYR A 1 959 ? 26.173 -41.071 -17.141 1.00 78.50 959 TYR A CA 1
ATOM 7511 C C . TYR A 1 959 ? 27.530 -41.599 -16.692 1.00 78.50 959 TYR A C 1
ATOM 7513 O O . TYR A 1 959 ? 28.553 -41.250 -17.284 1.00 78.50 959 TYR A O 1
ATOM 7521 N N . ARG A 1 960 ? 27.546 -42.484 -15.692 1.00 58.97 960 ARG A N 1
ATOM 7522 C CA . ARG A 1 960 ? 28.752 -43.241 -15.346 1.00 58.97 960 ARG A CA 1
ATOM 7523 C C . ARG A 1 960 ? 28.446 -44.735 -15.355 1.00 58.97 960 ARG A C 1
ATOM 7525 O O . ARG A 1 960 ? 27.612 -45.199 -14.585 1.00 58.97 960 ARG A O 1
ATOM 7532 N N . HIS A 1 961 ? 29.122 -45.479 -16.229 1.00 48.16 961 HIS A N 1
ATOM 7533 C CA . HIS A 1 961 ? 29.179 -46.938 -16.151 1.00 48.16 961 HIS A CA 1
ATOM 7534 C C . HIS A 1 961 ? 30.013 -47.328 -14.925 1.00 48.16 961 HIS A C 1
ATOM 7536 O O . HIS A 1 961 ? 31.149 -46.876 -14.781 1.00 48.16 961 HIS A O 1
ATOM 7542 N N . GLN A 1 962 ? 29.458 -48.157 -14.039 1.00 45.03 962 GLN A N 1
ATOM 7543 C CA . GLN A 1 962 ? 30.284 -48.936 -13.124 1.00 45.03 962 GLN A CA 1
ATOM 7544 C C . GLN A 1 962 ? 30.963 -50.027 -13.953 1.00 45.03 962 GLN A C 1
ATOM 7546 O O . GLN A 1 962 ? 30.317 -50.987 -14.365 1.00 45.03 962 GLN A O 1
ATOM 7551 N N . SER A 1 963 ? 32.259 -49.880 -14.218 1.00 35.75 963 SER A N 1
ATOM 7552 C CA . SER A 1 963 ? 33.083 -51.037 -14.553 1.00 35.75 963 SER A CA 1
ATOM 7553 C C . SER A 1 963 ? 33.151 -51.902 -13.294 1.00 35.75 963 SER A C 1
ATOM 7555 O O . SER A 1 963 ? 33.785 -51.506 -12.318 1.00 35.75 963 SER A O 1
ATOM 7557 N N . TYR A 1 964 ? 32.439 -53.027 -13.283 1.00 34.69 964 TYR A N 1
ATOM 7558 C CA . TYR A 1 964 ? 32.645 -54.070 -12.283 1.00 34.69 964 TYR A CA 1
ATOM 7559 C C . TYR A 1 964 ? 34.042 -54.667 -12.500 1.00 34.69 964 TYR A C 1
ATOM 7561 O O . TYR A 1 964 ? 34.271 -55.298 -13.530 1.00 34.69 964 TYR A O 1
ATOM 7569 N N . CYS A 1 965 ? 34.943 -54.453 -11.541 1.00 28.38 965 CYS A N 1
ATOM 7570 C CA . CYS A 1 965 ? 36.086 -55.315 -11.245 1.00 28.38 965 CYS A CA 1
ATOM 7571 C C . CYS A 1 965 ? 36.165 -55.470 -9.728 1.00 28.38 965 CYS A C 1
ATOM 7573 O O . CYS A 1 965 ? 36.108 -54.421 -9.041 1.00 28.38 965 CYS A O 1
#

Sequence (965 aa):
MNQSLFSKTPSVTVLDNRGLSIRNIEYHRHPDTPTTTDERITRQRYNPGGFLTRSADPRLDKAGLANFTYITDLAGNVLRAQGVDNGTTVTLNDVAGRPVVGGDNIDAAGDKSQAVIRRWQYEAATLPGRPLSVTESTAGGAARVTERFVYAGNSAAEKARNLAGACISHYDPAGLEQTDAIALTGAPLSVTRRLLKDADNPAVVADWQGQDASAWNDLLAAETLTTQNTADSTGTPLTITDAKGNVQRVTYDVAGLLSGSWLTLKGGKEQAIVKALTWSAAGQKLREEHGNGVVTTYAYEPETQRLTGIKTERPAGHVSGAKVLQDIRYEYDPVGNVLTIRNDAEETRFWRNQKVVPENTYSYDSLYQLVSATGREMASAGQQSSQLPSATVPLPTDSAAFTSYTRTYAYDNGGNLTQIRHNAAATNHRYTTDITISDRSNRGVLSTLAKNPSDVDGLFTPGGQQKQLQPGQNLTWTLRNELLKVSPVARDGGVNDSESYRYDGGSQRILKVSTQQTGNSTQTQRALYLPGLELRTTKTGSSETESLQVITVGEAGRAQVRVLHWAAGKPADIGNDGLRYSYDNLTGGSQLELDGSGNVISQEEYYPYGGTAVWAARSQTEANYKTARYSGKERDATGLYYYGYRYYQPWAGRWLSADPAGTVDGLNLFRMCRNNPVNSTDDSGLFTRRFIQWFREKRTERRVNKSYQQMSKGTHWKGEITSFKSVSALSDRNIENLRGKNYPLTKESYDFVESFKKLNFNLIHYSDVDLINDGKAVFRSRRNLLDRRMIFEQGNTTDTDINFVGTDDFSFFSLKVGNAEGKQVSRFGHQRYDVNAASVENYKYFKRSHVAINDTLKFDFRQTNERRLYRYFDSKDVNFLRNENMAAKASETIFTNADFREGMALRIIDSVKNLTPDGQSYVFSSNTDNHIDTVLSLFLRPQLLVPKKLEATDVKKSYRHQSYC